Protein AF-A0A7W5EQT0-F1 (afdb_monomer_lite)

pLDDT: mean 93.1, std 6.45, range [35.03, 98.69]

Organism: NCBI:txid795312

InterPro domains:
  IPR009677 Protein of unknown function DUF1266 [PF06889] (198-354)
  IPR009677 Protein of unknown function DUF1266 [PF06889] (623-795)

Sequence (819 aa):
MVDPLNAWWAQQLVLCDWAFAPDPLTLEPEVAVARLGSLGVVDRGELGWRLLEALGIGDPDPARLLSALEVTALAGAAGWLSEARARDWAQRLAEEISAHHPELDDWLAALCRARSDEGWVRGDDGFSEACEALATLEHEGEGVTWDLLREWLVVNRRSLVLWPEAPEERVWRLRAAFSPVLELPADALDWQGLATWLAEDWQVTGRDELIRVLLWLAAQGDRQAWDLDATRLLAAGDPERQAWLEGLALQEVAAGRVLLGFVERGEPLEWAAWDWLRLIDLAWAGACLGWLDESEARDFAGHGTDLVMRRYSDWSALARAYQRGRSLFEARDLLGELAADWALLLQSPVSPWKPPLQGLVDEATLEASRSAMRAWRRDPRHWVLALAAVREPELAGRQGIDPSLPPARREDARGYLAETLDLHVDEGVEALSRYWLPAQAHHLNQLAADAAHGALPPAQTCFGHAAPADLAGRDALGRASRHAATIHMAEKYAFHLQMAMDSGLFDGERLAALAASLHGSLCRFYPDARRLLSAWAHWEALLPEPDQPSLVAEIRWHLDDPGSLFHWLDWRPRAWQEPGPRPSLSHFTAMALVGPLNSAAWSLPQPESERECVSIHEWVDGHYGLHGPADLGEFLDYLLEVGDRQEYQINYAPYTLNRARLQSEIATLESGECGEEERNHLLRLQRVRDDEDGCNDLNLAAWDLAQAVDLAIAGRQLGWLGEAEFLERLERAHGLAARHYGGWEEYARGLYAGFSFFMGETAEREAFLAGFRQALVSWLAAAPPLAGPWASLDFPGARPRHWAPMHVDTLPGDGRQLH

Foldseek 3Di:
DQDLLQQVLLLLCVLVVDDRDSGLLQDALVVLQVVCVVVVNNFVQSLQVLLLVQLFDDQHQLVSLSVNSSNLSSCSNNVVAPPQLSSLSSLVSLVNLCVNAVALLSSLVSNVVSVVVVVDDPPPPCSNVSSVVSVVCQVVVHTNHSVNSVVVSVVPDDDGCNADDPQLRLLQLLLVLPGGHRDDDAALRHDPPLQVCCCPVVVDNALVLLVLLLLCLLAQNPLNVLLLVLVVLLPDDPVVLVVVLVPDDPVQNLLSVLSNVCSVVVHPSAQSLQSLSVSLNSLSSCSRVVRDPPLRSSLSSLSSLVQCLVPDQWPLRSLQSNQSNVCSVVSHRCNVCSCVSCRSQVPRPPHSRPDTSHPSHDPVSNVSSLVVLQVLQAQLLNVLLQLLCLVVVVSSSCGRDHDDDDPVQLVVLVCCCCPVVVHDLQFALQVLQQLQQLLLQQLLLQLLQCLLVVNFFDQQAPLGGFDPVLLVLSSLSVVLLQARSNLVSLSVSSNNLVSVCSNPSHDPVSSSVQSLQSLQVCLQFAVALLRSLVNVLSVLVSDPDPPDDGSNSSSVCLNPRPSHCRRSHDSDHDPHDHSHDFDFLLLQLLLQLLPPVDARSSGQFAAADPVVLVVLQCVCCVPPVDNALVSLVVLLCCLLPQNCLVVCVPPPLVCLVPVPVLVVLLVVLVVDDDDQVSVLVSVLSVCSNVCPLVLNPARLSSQSSSVSSVSLSSCNHNVSDDPVRSVVSSVSSLVVQLVRDQALSSSLSSNLSNCLNNDGDDPCSVVVSSVRSNLSSCQSRCRNVSSGRRSSGTRRPYDDSTRDRPTDSHRHHDPPDDD

Structure (mmCIF, N/CA/C/O backbone):
data_AF-A0A7W5EQT0-F1
#
_entry.id   AF-A0A7W5EQT0-F1
#
loop_
_atom_site.group_PDB
_atom_site.id
_atom_site.type_symbol
_atom_site.label_atom_id
_atom_site.label_alt_id
_atom_site.label_comp_id
_atom_site.label_asym_id
_atom_site.label_entity_id
_atom_site.label_seq_id
_atom_site.pdbx_PDB_ins_code
_atom_site.Cartn_x
_atom_site.Cartn_y
_atom_site.Cartn_z
_atom_site.occupancy
_atom_site.B_iso_or_equiv
_atom_site.auth_seq_id
_atom_site.auth_comp_id
_atom_site.auth_asym_id
_atom_site.auth_atom_id
_atom_site.pdbx_PDB_model_num
ATOM 1 N N . MET A 1 1 ? -30.406 -25.255 51.290 1.00 53.44 1 MET A N 1
ATOM 2 C CA . MET A 1 1 ? -29.716 -24.227 52.094 1.00 53.44 1 MET A CA 1
ATOM 3 C C . MET A 1 1 ? -29.721 -22.992 51.222 1.00 53.44 1 MET A C 1
ATOM 5 O O . MET A 1 1 ? -29.364 -23.135 50.061 1.00 53.44 1 MET A O 1
ATOM 9 N N . VAL A 1 2 ? -30.270 -21.879 51.702 1.00 73.31 2 VAL A N 1
ATOM 10 C CA . VAL A 1 2 ? -30.367 -20.646 50.910 1.00 73.31 2 VAL A CA 1
ATOM 11 C C . VAL A 1 2 ? -28.954 -20.093 50.730 1.00 73.31 2 VAL A C 1
ATOM 13 O O . VAL A 1 2 ? -28.186 -20.089 51.689 1.00 73.31 2 VAL A O 1
ATOM 16 N N . ASP A 1 3 ? -28.596 -19.715 49.508 1.00 88.81 3 ASP A N 1
ATOM 17 C CA . ASP A 1 3 ? -27.308 -19.096 49.206 1.00 88.81 3 ASP A CA 1
ATOM 18 C C . ASP A 1 3 ? -27.280 -17.666 49.777 1.00 88.81 3 ASP A C 1
ATOM 20 O O . ASP A 1 3 ? -28.119 -16.856 49.367 1.00 88.81 3 ASP A O 1
ATOM 24 N N . PRO A 1 4 ? -26.370 -17.346 50.721 1.00 92.62 4 PRO A N 1
ATOM 25 C CA . PRO A 1 4 ? -26.352 -16.042 51.377 1.00 92.62 4 PRO A CA 1
ATOM 26 C C . PRO A 1 4 ? -26.212 -14.859 50.417 1.00 92.62 4 PRO A C 1
ATOM 28 O O . PRO A 1 4 ? -26.856 -13.840 50.646 1.00 92.62 4 PRO A O 1
ATOM 31 N N . LEU A 1 5 ? -25.444 -14.989 49.327 1.00 94.62 5 LEU A N 1
ATOM 32 C CA . LEU A 1 5 ? -25.295 -13.899 48.359 1.00 94.62 5 LEU A CA 1
ATOM 33 C C . LEU A 1 5 ? -26.607 -13.636 47.617 1.00 94.62 5 LEU A C 1
ATOM 35 O O . LEU A 1 5 ? -27.043 -12.492 47.541 1.00 94.62 5 LEU A O 1
ATOM 39 N N . ASN A 1 6 ? -27.250 -14.687 47.099 1.00 94.56 6 ASN A N 1
ATOM 40 C CA . ASN A 1 6 ? -28.495 -14.542 46.341 1.00 94.56 6 ASN A CA 1
ATOM 41 C C . ASN A 1 6 ? -29.627 -14.000 47.215 1.00 94.56 6 ASN A C 1
ATOM 43 O O . ASN A 1 6 ? -30.369 -13.131 46.771 1.00 94.56 6 ASN A O 1
ATOM 47 N N . ALA A 1 7 ? -29.744 -14.478 48.456 1.00 93.00 7 ALA A N 1
ATOM 48 C CA . ALA A 1 7 ? -30.777 -13.991 49.360 1.00 93.00 7 ALA A CA 1
ATOM 49 C C . ALA A 1 7 ? -30.525 -12.555 49.829 1.00 93.00 7 ALA A C 1
ATOM 51 O O . ALA A 1 7 ? -31.477 -11.778 49.859 1.00 93.00 7 ALA A O 1
ATOM 52 N N . TRP A 1 8 ? -29.274 -12.174 50.120 1.00 95.12 8 TRP A N 1
ATOM 53 C CA . TRP A 1 8 ? -28.944 -10.773 50.397 1.00 95.12 8 TRP A CA 1
ATOM 54 C C . TRP A 1 8 ? -29.242 -9.881 49.190 1.00 95.12 8 TRP A C 1
ATOM 56 O O . TRP A 1 8 ? -29.884 -8.843 49.331 1.00 95.12 8 TRP A O 1
ATOM 66 N N . TRP A 1 9 ? -28.835 -10.302 47.991 1.00 96.12 9 TRP A N 1
ATOM 67 C CA . TRP A 1 9 ? -29.082 -9.556 46.761 1.00 96.12 9 TRP A CA 1
ATOM 68 C C . TRP A 1 9 ? -30.584 -9.377 46.517 1.00 96.12 9 TRP A C 1
ATOM 70 O O . TRP A 1 9 ? -31.038 -8.257 46.299 1.00 96.12 9 TRP A O 1
ATOM 80 N N . ALA A 1 10 ? -31.373 -10.442 46.669 1.00 93.69 10 ALA A N 1
ATOM 81 C CA . ALA A 1 10 ? -32.828 -10.381 46.592 1.00 93.69 10 ALA A CA 1
ATOM 82 C C . ALA A 1 10 ? -33.458 -9.451 47.643 1.00 93.69 10 ALA A C 1
ATOM 84 O O . ALA A 1 10 ? -34.426 -8.760 47.330 1.00 93.69 10 ALA A O 1
ATOM 85 N N . GLN A 1 11 ? -32.920 -9.399 48.869 1.00 93.94 11 GLN A N 1
ATOM 86 C CA . GLN A 1 11 ? -33.348 -8.421 49.877 1.00 93.94 11 GLN A CA 1
ATOM 87 C C . GLN A 1 11 ? -33.075 -6.987 49.402 1.00 93.94 11 GLN A C 1
ATOM 89 O O . GLN A 1 11 ? -33.948 -6.136 49.544 1.00 93.94 11 GLN A O 1
ATOM 94 N N . GLN A 1 12 ? -31.917 -6.720 48.785 1.00 95.06 12 GLN A N 1
ATOM 95 C CA . GLN A 1 12 ? -31.606 -5.385 48.261 1.00 95.06 12 GLN A CA 1
ATOM 96 C C . GLN A 1 12 ? -32.526 -4.981 47.101 1.00 95.06 12 GLN A C 1
ATOM 98 O O . GLN A 1 12 ? -32.925 -3.824 47.029 1.00 95.06 12 GLN A O 1
ATOM 103 N N . LEU A 1 13 ? -32.920 -5.915 46.227 1.00 94.88 13 LEU A N 1
ATOM 104 C CA . LEU A 1 13 ? -33.809 -5.623 45.092 1.00 94.88 13 LEU A CA 1
ATOM 105 C C . LEU A 1 13 ? -35.205 -5.134 45.517 1.00 94.88 13 LEU A C 1
ATOM 107 O O . LEU A 1 13 ? -35.860 -4.435 44.747 1.00 94.88 13 LEU A O 1
ATOM 111 N N . VAL A 1 14 ? -35.649 -5.412 46.749 1.00 93.25 14 VAL A N 1
ATOM 112 C CA . VAL A 1 14 ? -36.903 -4.851 47.294 1.00 93.25 14 VAL A CA 1
ATOM 113 C C . VAL A 1 14 ? -36.871 -3.315 47.307 1.00 93.25 14 VAL A C 1
ATOM 115 O O . VAL A 1 14 ? -37.897 -2.674 47.095 1.00 93.25 14 VAL A O 1
ATOM 118 N N . LEU A 1 15 ? -35.687 -2.710 47.465 1.00 92.56 15 LEU A N 1
ATOM 119 C CA . LEU A 1 15 ? -35.484 -1.257 47.383 1.00 92.56 15 LEU A CA 1
ATOM 120 C C . LEU A 1 15 ? -35.702 -0.695 45.965 1.00 92.56 15 LEU A C 1
ATOM 122 O O . LEU A 1 15 ? -35.848 0.515 45.799 1.00 92.56 15 LEU A O 1
ATOM 126 N N . CYS A 1 16 ? -35.746 -1.561 44.952 1.00 91.50 16 CYS A N 1
ATOM 127 C CA . CYS A 1 16 ? -36.022 -1.232 43.554 1.00 91.50 16 CYS A CA 1
ATOM 128 C C . CYS A 1 16 ? -37.468 -1.554 43.132 1.00 91.50 16 CYS A C 1
ATOM 130 O O . CYS A 1 16 ? -37.741 -1.645 41.935 1.00 91.50 16 CYS A O 1
ATOM 132 N N . ASP A 1 17 ? -38.384 -1.731 44.093 1.00 89.50 17 ASP A N 1
ATOM 133 C CA . ASP A 1 17 ? -39.791 -2.117 43.869 1.00 89.50 17 ASP A CA 1
ATOM 134 C C . ASP A 1 17 ? -39.966 -3.561 43.351 1.00 89.50 17 ASP A C 1
ATOM 136 O O . ASP A 1 17 ? -40.898 -3.888 42.615 1.00 89.50 17 ASP A O 1
ATOM 140 N N . TRP A 1 18 ? -39.053 -4.465 43.731 1.00 90.88 18 TRP A N 1
ATOM 141 C CA . TRP A 1 18 ? -39.191 -5.892 43.432 1.00 90.88 18 TRP A CA 1
ATOM 142 C C . TRP A 1 18 ? -39.943 -6.627 44.538 1.00 90.88 18 TRP A C 1
ATOM 144 O O . TRP A 1 18 ? -39.716 -6.421 45.731 1.00 90.88 18 TRP A O 1
ATOM 154 N N . ALA A 1 19 ? -40.780 -7.586 44.141 1.00 87.12 19 ALA A N 1
ATOM 155 C CA . ALA A 1 19 ? -41.290 -8.580 45.074 1.00 87.12 19 ALA A CA 1
ATOM 156 C C . ALA A 1 19 ? -40.147 -9.501 45.530 1.00 87.12 19 ALA A C 1
ATOM 158 O O . ALA A 1 19 ? -39.376 -9.998 44.709 1.00 87.12 19 ALA A O 1
ATOM 159 N N . PHE A 1 20 ? -40.061 -9.767 46.835 1.00 85.62 20 PHE A N 1
ATOM 160 C CA . PHE A 1 20 ? -39.016 -10.633 47.371 1.00 85.62 20 PHE A CA 1
ATOM 161 C C . PHE A 1 20 ? -39.138 -12.070 46.831 1.00 85.62 20 PHE A C 1
ATOM 163 O O . PHE A 1 20 ? -40.131 -12.759 47.082 1.00 85.62 20 PHE A O 1
ATOM 170 N N . ALA A 1 21 ? -38.093 -12.535 46.143 1.00 84.94 21 ALA A N 1
ATOM 171 C CA . ALA A 1 21 ? -37.923 -13.908 45.678 1.00 84.94 21 ALA A CA 1
ATOM 172 C C . ALA A 1 21 ? -36.506 -14.395 46.043 1.00 84.94 21 ALA A C 1
ATOM 174 O O . ALA A 1 21 ? -35.555 -13.663 45.798 1.00 84.94 21 ALA A O 1
ATOM 175 N N . PRO A 1 22 ? -36.312 -15.610 46.600 1.00 81.94 22 PRO A N 1
ATOM 176 C CA . PRO A 1 22 ? -34.999 -16.054 47.097 1.00 81.94 22 PRO A CA 1
ATOM 177 C C . PRO A 1 22 ? -33.889 -16.133 46.042 1.00 81.94 22 PRO A C 1
ATOM 179 O O . PRO A 1 22 ? -32.713 -16.187 46.395 1.00 81.94 22 PRO A O 1
ATOM 182 N N . ASP A 1 23 ? -34.267 -16.209 44.768 1.00 88.94 23 ASP A N 1
ATOM 183 C CA . ASP A 1 23 ? -33.351 -16.196 43.640 1.00 88.94 23 ASP A CA 1
ATOM 184 C C . ASP A 1 23 ? -33.597 -14.920 42.807 1.00 88.94 23 ASP A C 1
ATOM 186 O O . ASP A 1 23 ? -34.677 -14.777 42.218 1.00 88.94 23 ASP A O 1
ATOM 190 N N . PRO A 1 24 ? -32.623 -13.990 42.768 1.00 90.00 24 PRO A N 1
ATOM 191 C CA . PRO A 1 24 ? -32.762 -12.683 42.124 1.00 90.00 24 PRO A CA 1
ATOM 192 C C . PRO A 1 24 ? -32.884 -12.760 40.595 1.00 90.00 24 PRO A C 1
ATOM 194 O O . PRO A 1 24 ? -33.233 -11.764 39.968 1.00 90.00 24 PRO A O 1
ATOM 197 N N . LEU A 1 25 ? -32.637 -13.926 39.987 1.00 94.12 25 LEU A N 1
ATOM 198 C CA . LEU A 1 25 ? -32.688 -14.121 38.533 1.00 94.12 25 LEU A CA 1
ATOM 199 C C . LEU A 1 25 ? -34.013 -14.728 38.037 1.00 94.12 25 LEU A C 1
ATOM 201 O O . LEU A 1 25 ? -34.134 -15.066 36.865 1.00 94.12 25 LEU A O 1
ATOM 205 N N . THR A 1 26 ? -35.011 -14.884 38.911 1.00 90.75 26 THR A N 1
ATOM 206 C CA . THR A 1 26 ? -36.262 -15.614 38.607 1.00 90.75 26 THR A CA 1
ATOM 207 C C . THR A 1 26 ? -37.326 -14.812 37.858 1.00 90.75 26 THR A C 1
ATOM 209 O O . THR A 1 26 ? -38.415 -15.331 37.606 1.00 90.75 26 THR A O 1
ATOM 212 N N . LEU A 1 27 ? -37.046 -13.555 37.507 1.00 91.94 27 LEU A N 1
ATOM 213 C CA . LEU A 1 27 ? -37.977 -12.728 36.745 1.00 91.94 27 LEU A CA 1
ATOM 214 C C . LEU A 1 27 ? -38.149 -13.282 35.320 1.00 91.94 27 LEU A C 1
ATOM 216 O O . LEU A 1 27 ? -37.194 -13.752 34.710 1.00 91.94 27 LEU A O 1
ATOM 220 N N . GLU A 1 28 ? -39.361 -13.199 34.770 1.00 93.56 28 GLU A N 1
ATOM 221 C CA . GLU A 1 28 ? -39.606 -13.619 33.386 1.00 93.56 28 GLU A CA 1
ATOM 222 C C . GLU A 1 28 ? -38.757 -12.783 32.402 1.00 93.56 28 GLU A C 1
ATOM 224 O O . GLU A 1 28 ? -38.768 -11.548 32.505 1.00 93.56 28 GLU A O 1
ATOM 229 N N . PRO A 1 29 ? -38.066 -13.403 31.421 1.00 94.12 29 PRO A N 1
ATOM 230 C CA . PRO A 1 29 ? -37.114 -12.705 30.554 1.00 94.12 29 PRO A CA 1
ATOM 231 C C . PRO A 1 29 ? -37.691 -11.479 29.832 1.00 94.12 29 PRO A C 1
ATOM 233 O O . PRO A 1 29 ? -37.045 -10.437 29.763 1.00 94.12 29 PRO A O 1
ATOM 236 N N . GLU A 1 30 ? -38.929 -11.559 29.334 1.00 93.75 30 GLU A N 1
ATOM 237 C CA . GLU A 1 30 ? -39.588 -10.441 28.638 1.00 93.75 30 GLU A CA 1
ATOM 238 C C . GLU A 1 30 ? -39.832 -9.239 29.563 1.00 93.75 30 GLU A C 1
ATOM 240 O O . GLU A 1 30 ? -39.672 -8.085 29.157 1.00 93.75 30 GLU A O 1
ATOM 245 N N . VAL A 1 31 ? -40.186 -9.504 30.825 1.00 94.81 31 VAL A N 1
ATOM 246 C CA . VAL A 1 31 ? -40.387 -8.464 31.844 1.00 94.81 31 VAL A CA 1
ATOM 247 C C . VAL A 1 31 ? -39.046 -7.831 32.203 1.00 94.81 31 VAL A C 1
ATOM 249 O O . VAL A 1 31 ? -38.959 -6.607 32.321 1.00 94.81 31 VAL A O 1
ATOM 252 N N . ALA A 1 32 ? -37.995 -8.646 32.315 1.00 95.25 32 ALA A N 1
ATOM 253 C CA . ALA A 1 32 ? -36.648 -8.172 32.594 1.00 95.25 32 ALA A CA 1
ATOM 254 C C . ALA A 1 32 ? -36.123 -7.239 31.486 1.00 95.25 32 ALA A C 1
ATOM 256 O O . ALA A 1 32 ? -35.648 -6.142 31.780 1.00 95.25 32 ALA A O 1
ATOM 257 N N . VAL A 1 33 ? -36.293 -7.619 30.214 1.00 94.81 33 VAL A N 1
ATOM 258 C CA . VAL A 1 33 ? -35.913 -6.792 29.051 1.00 94.81 33 VAL A CA 1
ATOM 259 C C . VAL A 1 33 ? -36.690 -5.474 29.018 1.00 94.81 33 VAL A C 1
ATOM 261 O O . VAL A 1 33 ? -36.098 -4.412 28.827 1.00 94.81 33 VAL A O 1
ATOM 264 N N . ALA A 1 34 ? -38.007 -5.507 29.244 1.00 94.69 34 ALA A N 1
ATOM 265 C CA . ALA A 1 34 ? -38.816 -4.288 29.277 1.00 94.69 34 ALA A CA 1
ATOM 266 C C . ALA A 1 34 ? -38.370 -3.331 30.397 1.00 94.69 34 ALA A C 1
ATOM 268 O O . ALA A 1 34 ? -38.314 -2.113 30.194 1.00 94.69 34 ALA A O 1
ATOM 269 N N . ARG A 1 35 ? -38.015 -3.876 31.569 1.00 95.88 35 ARG A N 1
ATOM 270 C CA . ARG A 1 35 ? -37.505 -3.089 32.695 1.00 95.88 35 ARG A CA 1
ATOM 271 C C . ARG A 1 35 ? -36.127 -2.496 32.396 1.00 95.88 35 ARG A C 1
ATOM 273 O O . ARG A 1 35 ? -35.957 -1.304 32.638 1.00 95.88 35 ARG A O 1
ATOM 280 N N . LEU A 1 36 ? -35.199 -3.255 31.805 1.00 96.12 36 LEU A N 1
ATOM 281 C CA . LEU A 1 36 ? -33.896 -2.738 31.348 1.00 96.12 36 LEU A CA 1
ATOM 282 C C . LEU A 1 36 ? -34.066 -1.544 30.403 1.00 96.12 36 LEU A C 1
ATOM 284 O O . LEU A 1 36 ? -33.493 -0.482 30.647 1.00 96.12 36 LEU A O 1
ATOM 288 N N . GLY A 1 37 ? -34.951 -1.665 29.408 1.00 93.88 37 GLY A N 1
ATOM 289 C CA . GLY A 1 37 ? -35.260 -0.569 28.488 1.00 93.88 37 GLY A CA 1
ATOM 290 C C . GLY A 1 37 ? -35.818 0.673 29.193 1.00 93.88 37 GLY A C 1
ATOM 291 O O . GLY A 1 37 ? -35.440 1.793 28.856 1.00 93.88 37 GLY A O 1
ATOM 292 N N . SER A 1 38 ? -36.660 0.503 30.221 1.00 94.31 38 SER A N 1
ATOM 293 C CA . SER A 1 38 ? -37.169 1.631 31.023 1.00 94.31 38 SER A CA 1
ATOM 294 C C . SER A 1 38 ? -36.091 2.334 31.859 1.00 94.31 38 SER A C 1
ATOM 296 O O . SER A 1 38 ? -36.228 3.519 32.152 1.00 94.31 38 SER A O 1
ATOM 298 N N . LEU A 1 39 ? -35.009 1.622 32.195 1.00 93.81 39 LEU A N 1
ATOM 299 C CA . LEU A 1 39 ? -33.824 2.155 32.875 1.00 93.81 39 LEU A CA 1
ATOM 300 C C . LEU A 1 39 ? -32.795 2.743 31.889 1.00 93.81 39 LEU A C 1
ATOM 302 O O . LEU A 1 39 ? -31.730 3.203 32.303 1.00 93.81 39 LEU A O 1
ATOM 306 N N . GLY A 1 40 ? -33.107 2.746 30.588 1.00 93.44 40 GLY A N 1
ATOM 307 C CA . GLY A 1 40 ? -32.223 3.229 29.529 1.00 93.44 40 GLY A CA 1
ATOM 308 C C . GLY A 1 40 ? -31.103 2.258 29.154 1.00 93.44 40 GLY A C 1
ATOM 309 O O . GLY A 1 40 ? -30.188 2.662 28.448 1.00 93.44 40 GLY A O 1
ATOM 310 N N . VAL A 1 41 ? -31.162 0.999 29.604 1.00 96.31 41 VAL A N 1
ATOM 311 C CA . VAL A 1 41 ? -30.204 -0.049 29.230 1.00 96.31 41 VAL A CA 1
ATOM 312 C C . VAL A 1 41 ? -30.774 -0.822 28.047 1.00 96.31 41 VAL A C 1
ATOM 314 O O . VAL A 1 41 ? -31.657 -1.665 28.202 1.00 96.31 41 VAL A O 1
ATOM 317 N N . VAL A 1 42 ? -30.310 -0.475 26.850 1.00 94.06 42 VAL A N 1
ATOM 318 C CA . VAL A 1 42 ? -30.915 -0.928 25.588 1.00 94.06 42 VAL A CA 1
ATOM 319 C C . VAL A 1 42 ? -30.261 -2.177 24.993 1.00 94.06 42 VAL A C 1
ATOM 321 O O . VAL A 1 42 ? -30.921 -2.922 24.271 1.00 94.06 42 VAL A O 1
ATOM 324 N N . ASP A 1 43 ? -29.001 -2.440 25.337 1.00 95.50 43 ASP A N 1
ATOM 325 C CA . ASP A 1 43 ? -28.230 -3.611 24.917 1.00 95.50 43 ASP A CA 1
ATOM 326 C C . ASP A 1 43 ? -27.157 -3.982 25.961 1.00 95.50 43 ASP A C 1
ATOM 328 O O . ASP A 1 43 ? -26.978 -3.301 26.981 1.00 95.50 43 ASP A O 1
ATOM 332 N N . ARG A 1 44 ? -26.448 -5.098 25.739 1.00 95.88 44 ARG A N 1
ATOM 333 C CA . ARG A 1 44 ? -25.356 -5.548 26.623 1.00 95.88 44 ARG A CA 1
ATOM 334 C C . ARG A 1 44 ? -24.168 -4.586 26.617 1.00 95.88 44 ARG A C 1
ATOM 336 O O . ARG A 1 44 ? -23.425 -4.546 27.597 1.00 95.88 44 ARG A O 1
ATOM 343 N N . GLY A 1 45 ? -23.987 -3.817 25.547 1.00 94.75 45 GLY A N 1
ATOM 344 C CA . GLY A 1 45 ? -22.918 -2.839 25.455 1.00 94.75 45 GLY A CA 1
ATOM 345 C C . GLY A 1 45 ? -23.100 -1.677 26.433 1.00 94.75 45 GLY A C 1
ATOM 346 O O . GLY A 1 45 ? -22.169 -1.340 27.171 1.00 94.75 45 GLY A O 1
ATOM 347 N N . GLU A 1 46 ? -24.309 -1.117 26.490 1.00 95.88 46 GLU A N 1
ATOM 348 C CA . GLU A 1 46 ? -24.717 -0.107 27.475 1.00 95.88 46 GLU A CA 1
ATOM 349 C C . GLU A 1 46 ? -24.683 -0.678 28.899 1.00 95.88 46 GLU A C 1
ATOM 351 O O . GLU A 1 46 ? -24.180 -0.033 29.820 1.00 95.88 46 GLU A O 1
ATOM 356 N N . LEU A 1 47 ? -25.140 -1.923 29.091 1.00 96.94 47 LEU A N 1
ATOM 357 C CA . LEU A 1 47 ? -25.037 -2.608 30.384 1.00 96.94 47 LEU A CA 1
ATOM 358 C C . LEU A 1 47 ? -23.581 -2.660 30.876 1.00 96.94 47 LEU A C 1
ATOM 360 O O . LEU A 1 47 ? -23.321 -2.409 32.053 1.00 96.94 47 LEU A O 1
ATOM 364 N N . GLY A 1 48 ? -22.630 -2.951 29.985 1.00 95.44 48 GLY A N 1
ATOM 365 C CA . GLY A 1 48 ? -21.205 -2.999 30.311 1.00 95.44 48 GLY A CA 1
ATOM 366 C C . GLY A 1 48 ? -20.680 -1.671 30.854 1.00 95.44 48 GLY A C 1
ATOM 367 O O . GLY A 1 48 ? -19.957 -1.661 31.854 1.00 95.44 48 GLY A O 1
ATOM 368 N N . TRP A 1 49 ? -21.089 -0.554 30.247 1.00 95.12 49 TRP A N 1
ATOM 369 C CA . TRP A 1 49 ? -20.754 0.783 30.736 1.00 95.12 49 TRP A CA 1
ATOM 370 C C . TRP A 1 49 ? -21.385 1.077 32.094 1.00 95.12 49 TRP A C 1
ATOM 372 O O . TRP A 1 49 ? -20.667 1.479 33.008 1.00 95.12 49 TRP A O 1
ATOM 382 N N . ARG A 1 50 ? -22.678 0.783 32.283 1.00 95.31 50 ARG A N 1
ATOM 383 C CA . ARG A 1 50 ? -23.364 0.995 33.573 1.00 95.31 50 ARG A CA 1
ATOM 384 C C . ARG A 1 50 ? -22.699 0.253 34.727 1.00 95.31 50 ARG A C 1
ATOM 386 O O . ARG A 1 50 ? -22.533 0.815 35.810 1.00 95.31 50 ARG A O 1
ATOM 393 N N . LEU A 1 51 ? -22.285 -0.992 34.497 1.00 95.56 51 LEU A N 1
ATOM 394 C CA . LEU A 1 51 ? -21.589 -1.797 35.501 1.00 95.56 51 LEU A CA 1
ATOM 395 C C . LEU A 1 51 ? -20.192 -1.245 35.820 1.00 95.56 51 LEU A C 1
ATOM 397 O O . LEU A 1 51 ? -19.788 -1.217 36.984 1.00 95.56 51 LEU A O 1
ATOM 401 N N . LEU A 1 52 ? -19.464 -0.771 34.805 1.00 94.31 52 LEU A N 1
ATOM 402 C CA . LEU A 1 52 ? -18.150 -0.154 34.988 1.00 94.31 52 LEU A CA 1
ATOM 403 C C . LEU A 1 52 ? -18.241 1.190 35.730 1.00 94.31 52 LEU A C 1
ATOM 405 O O . LEU A 1 52 ? -17.426 1.458 36.611 1.00 94.31 52 LEU A O 1
ATOM 409 N N . GLU A 1 53 ? -19.232 2.018 35.402 1.00 93.56 53 GLU A N 1
ATOM 410 C CA . GLU A 1 53 ? -19.484 3.315 36.040 1.00 93.56 53 GLU A CA 1
ATOM 411 C C . GLU A 1 53 ? -19.873 3.185 37.513 1.00 93.56 53 GLU A C 1
ATOM 413 O O . GLU A 1 53 ? -19.449 4.002 38.333 1.00 93.56 53 GLU A O 1
ATOM 418 N N . ALA A 1 54 ? -20.660 2.162 37.862 1.00 93.12 54 ALA A N 1
ATOM 419 C CA . ALA A 1 54 ? -21.067 1.905 39.242 1.00 93.12 54 ALA A CA 1
ATOM 420 C C . ALA A 1 54 ? -19.883 1.547 40.153 1.00 93.12 54 ALA A C 1
ATOM 422 O O . ALA A 1 54 ? -19.892 1.869 41.338 1.00 93.12 54 ALA A O 1
ATOM 423 N N . LEU A 1 55 ? -18.847 0.925 39.587 1.00 90.44 55 LEU A N 1
ATOM 424 C CA . LEU A 1 55 ? -17.587 0.577 40.250 1.00 90.44 55 LEU A CA 1
ATOM 425 C C . LEU A 1 55 ? -16.432 1.474 39.764 1.00 90.44 55 LEU A C 1
ATOM 427 O O . LEU A 1 55 ? -15.298 1.011 39.599 1.00 90.44 55 LEU A O 1
ATOM 431 N N . GLY A 1 56 ? -16.756 2.735 39.455 1.00 81.38 56 GLY A N 1
ATOM 432 C CA . GLY A 1 56 ? -15.898 3.699 38.770 1.00 81.38 56 GLY A CA 1
ATOM 433 C C . GLY A 1 56 ? -14.697 4.202 39.582 1.00 81.38 56 GLY A C 1
ATOM 434 O O . GLY A 1 56 ? -13.982 3.443 40.232 1.00 81.38 56 GLY A O 1
ATOM 435 N N . ILE A 1 57 ? -14.408 5.502 39.472 1.00 79.25 57 ILE A N 1
ATOM 436 C CA . ILE A 1 57 ? -13.207 6.123 40.054 1.00 79.25 57 ILE A CA 1
ATOM 437 C C . ILE A 1 57 ? -13.626 7.116 41.125 1.00 79.25 57 ILE A C 1
ATOM 439 O O . ILE A 1 57 ? -14.316 8.089 40.827 1.00 79.25 57 ILE A O 1
ATOM 443 N N . GLY A 1 58 ? -13.149 6.899 42.347 1.00 82.06 58 GLY A N 1
ATOM 444 C CA . GLY A 1 58 ? -13.458 7.742 43.498 1.00 82.06 58 GLY A CA 1
ATOM 445 C C . GLY A 1 58 ? -14.416 7.062 44.467 1.00 82.06 58 GLY A C 1
ATOM 446 O O . GLY A 1 58 ? -14.485 5.835 44.509 1.00 82.06 58 GLY A O 1
ATOM 447 N N . ASP A 1 59 ? -15.110 7.874 45.264 1.00 83.06 59 ASP A N 1
ATOM 448 C CA . ASP A 1 59 ? -16.047 7.371 46.265 1.00 83.06 59 ASP A CA 1
ATOM 449 C C . ASP A 1 59 ? -17.287 6.781 45.574 1.00 83.06 59 ASP A C 1
ATOM 451 O O . ASP A 1 59 ? -17.858 7.427 44.687 1.00 83.06 59 ASP A O 1
ATOM 455 N N . PRO A 1 60 ? -17.714 5.565 45.951 1.00 86.25 60 PRO A N 1
ATOM 456 C CA . PRO A 1 60 ? -18.851 4.926 45.316 1.00 86.25 60 PRO A CA 1
ATOM 457 C C . PRO A 1 60 ? -20.152 5.670 45.623 1.00 86.25 60 PRO A C 1
ATOM 459 O O . PRO A 1 60 ? -20.441 6.004 46.772 1.00 86.25 60 PRO A O 1
ATOM 462 N N . ASP A 1 61 ? -20.962 5.878 44.588 1.00 91.19 61 ASP A N 1
ATOM 463 C CA . ASP A 1 61 ? -22.308 6.430 44.709 1.00 91.19 61 ASP A CA 1
ATOM 464 C C . ASP A 1 61 ? -23.298 5.309 45.087 1.00 91.19 61 ASP A C 1
ATOM 466 O O . ASP A 1 61 ? -23.501 4.379 44.293 1.00 91.19 61 ASP A O 1
ATOM 470 N N . PRO A 1 62 ? -23.945 5.379 46.269 1.00 93.56 62 PRO A N 1
ATOM 471 C CA . PRO A 1 62 ? -24.910 4.377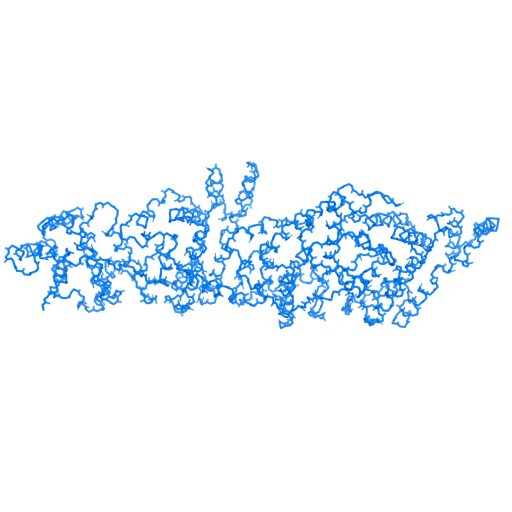 46.705 1.00 93.56 62 PRO A CA 1
ATOM 472 C C . PRO A 1 62 ? -26.047 4.139 45.706 1.00 93.56 62 PRO A C 1
ATOM 474 O O . PRO A 1 62 ? -26.438 2.990 45.491 1.00 93.56 62 PRO A O 1
ATOM 477 N N . ALA A 1 63 ? -26.567 5.189 45.061 1.00 92.38 63 ALA A N 1
ATOM 478 C CA . ALA A 1 63 ? -27.671 5.048 44.112 1.00 92.38 63 ALA A CA 1
ATOM 479 C C . ALA A 1 63 ? -27.237 4.256 42.870 1.00 92.38 63 ALA A C 1
ATOM 481 O O . ALA A 1 63 ? -27.959 3.364 42.414 1.00 92.38 63 ALA A O 1
ATOM 482 N N . ARG A 1 64 ? -26.021 4.507 42.368 1.00 93.00 64 ARG A N 1
ATOM 483 C CA . ARG A 1 64 ? -25.443 3.751 41.244 1.00 93.00 64 ARG A CA 1
ATOM 484 C C . ARG A 1 64 ? -25.149 2.304 41.607 1.00 93.00 64 ARG A C 1
ATOM 486 O O . ARG A 1 64 ? -25.408 1.428 40.790 1.00 93.00 64 ARG A O 1
ATOM 493 N N . LEU A 1 65 ? -24.649 2.036 42.813 1.00 95.50 65 LEU A N 1
ATOM 494 C CA . LEU A 1 65 ? -24.401 0.670 43.282 1.00 95.50 65 LEU A CA 1
ATOM 495 C C . LEU A 1 65 ? -25.698 -0.143 43.408 1.00 95.50 65 LEU A C 1
ATOM 497 O O . LEU A 1 65 ? -25.735 -1.299 42.984 1.00 95.50 65 LEU A O 1
ATOM 501 N N . LEU A 1 66 ? -26.775 0.453 43.934 1.00 96.12 66 LEU A N 1
ATOM 502 C CA . LEU A 1 66 ? -28.087 -0.200 43.985 1.00 96.12 66 LEU A CA 1
ATOM 503 C C . LEU A 1 66 ? -28.657 -0.430 42.577 1.00 96.12 66 LEU A C 1
ATOM 505 O O . LEU A 1 66 ? -29.118 -1.527 42.272 1.00 96.12 66 LEU A O 1
ATOM 509 N N . SER A 1 67 ? -28.562 0.573 41.702 1.00 95.31 67 SER A N 1
ATOM 510 C CA . SER A 1 67 ? -28.963 0.448 40.295 1.00 95.31 67 SER A CA 1
ATOM 511 C C . SER A 1 67 ? -28.182 -0.661 39.579 1.00 95.31 67 SER A C 1
ATOM 513 O O . SER A 1 67 ? -28.772 -1.476 38.875 1.00 95.31 67 SER A O 1
ATOM 515 N N . ALA A 1 68 ? -26.874 -0.781 39.834 1.00 96.81 68 ALA A N 1
ATOM 516 C CA . ALA A 1 68 ? -26.029 -1.845 39.298 1.00 96.81 68 ALA A CA 1
ATOM 517 C C . ALA A 1 68 ? -26.470 -3.245 39.754 1.00 96.81 68 ALA A C 1
ATOM 519 O O . ALA A 1 68 ? -26.466 -4.179 38.949 1.00 96.81 68 ALA A O 1
ATOM 520 N N . LEU A 1 69 ? -26.893 -3.399 41.016 1.00 97.62 69 LEU A N 1
ATOM 521 C CA . LEU A 1 69 ? -27.479 -4.650 41.509 1.00 97.62 69 LEU A CA 1
ATOM 522 C C . LEU A 1 69 ? -28.784 -4.988 40.775 1.00 97.62 69 LEU A C 1
ATOM 524 O O . LEU A 1 69 ? -28.987 -6.153 40.433 1.00 97.62 69 LEU A O 1
ATOM 528 N N . GLU A 1 70 ? -29.643 -4.000 40.507 1.00 97.38 70 GLU A N 1
ATOM 529 C CA . GLU A 1 70 ? -30.888 -4.203 39.753 1.00 97.38 70 GLU A CA 1
ATOM 530 C C . GLU A 1 70 ? -30.609 -4.601 38.302 1.00 97.38 70 GLU A C 1
ATOM 532 O O . GLU A 1 70 ? -31.094 -5.639 37.848 1.00 97.38 70 GLU A O 1
ATOM 537 N N . VAL A 1 71 ? -29.785 -3.842 37.573 1.00 97.81 71 VAL A N 1
ATOM 538 C CA . VAL A 1 71 ? -29.511 -4.146 36.157 1.00 97.81 71 VAL A CA 1
ATOM 539 C C . VAL A 1 71 ? -28.752 -5.461 35.985 1.00 97.81 71 VAL A C 1
ATOM 541 O O . VAL A 1 71 ? -28.994 -6.160 35.007 1.00 97.81 71 VAL A O 1
ATOM 544 N N . THR A 1 72 ? -27.914 -5.866 36.948 1.00 98.06 72 THR A N 1
ATOM 545 C CA . THR A 1 72 ? -27.275 -7.196 36.939 1.00 98.06 72 THR A CA 1
ATOM 546 C C . THR A 1 72 ? -28.317 -8.313 37.076 1.00 98.06 72 THR A C 1
ATOM 548 O O . THR A 1 72 ? -28.209 -9.340 36.404 1.00 98.06 72 THR A O 1
ATOM 551 N N . ALA A 1 73 ? -29.344 -8.116 37.913 1.00 97.56 73 ALA A N 1
ATOM 552 C CA . ALA A 1 73 ? -30.382 -9.117 38.166 1.00 97.56 73 ALA A CA 1
ATOM 553 C C . ALA A 1 73 ? -31.275 -9.263 36.939 1.00 97.56 73 ALA A C 1
ATOM 555 O O . ALA A 1 73 ? -31.509 -10.370 36.453 1.00 97.56 73 ALA A O 1
ATOM 556 N N . LEU A 1 74 ? -31.695 -8.121 36.387 1.00 97.94 74 LEU A N 1
ATOM 557 C CA . LEU A 1 74 ? -32.448 -8.056 35.142 1.00 97.94 74 LEU A CA 1
ATOM 558 C C . LEU A 1 74 ? -31.674 -8.683 33.987 1.00 97.94 74 LEU A C 1
ATOM 560 O O . LEU A 1 74 ? -32.249 -9.451 33.227 1.00 97.94 74 LEU A O 1
ATOM 564 N N . ALA A 1 75 ? -30.379 -8.397 33.859 1.00 97.25 75 ALA A N 1
ATOM 565 C CA . ALA A 1 75 ? -29.559 -8.955 32.793 1.00 97.25 75 ALA A CA 1
ATOM 566 C C . ALA A 1 75 ? -29.405 -10.477 32.915 1.00 97.25 75 ALA A C 1
ATOM 568 O O . ALA A 1 75 ? -29.478 -11.177 31.906 1.00 97.25 75 ALA A O 1
ATOM 569 N N . GLY A 1 76 ? -29.234 -11.010 34.128 1.00 96.88 76 GLY A N 1
ATOM 570 C CA . GLY A 1 76 ? -29.232 -12.458 34.347 1.00 96.88 76 GLY A CA 1
ATOM 571 C C . GLY A 1 76 ? -30.589 -13.096 34.026 1.00 96.88 76 GLY A C 1
ATOM 572 O O . GLY A 1 76 ? -30.641 -14.084 33.297 1.00 96.88 76 GLY A O 1
ATOM 573 N N . ALA A 1 77 ? -31.691 -12.491 34.481 1.00 96.25 77 ALA A N 1
ATOM 574 C CA . ALA A 1 77 ? -33.054 -12.958 34.203 1.00 96.25 77 ALA A CA 1
ATOM 575 C C . ALA A 1 77 ? -33.421 -12.889 32.706 1.00 96.25 77 ALA A C 1
ATOM 577 O O . ALA A 1 77 ? -34.072 -13.783 32.170 1.00 96.25 77 ALA A O 1
ATOM 578 N N . ALA A 1 78 ? -32.954 -11.857 31.999 1.00 95.31 78 ALA A N 1
ATOM 579 C CA . ALA A 1 78 ? -33.134 -11.681 30.559 1.00 95.31 78 ALA A CA 1
ATOM 580 C C . ALA A 1 78 ? -32.263 -12.627 29.708 1.00 95.31 78 ALA A C 1
ATOM 582 O O . ALA A 1 78 ? -32.397 -12.640 28.484 1.00 95.31 78 ALA A O 1
ATOM 583 N N . GLY A 1 79 ? -31.339 -13.383 30.317 1.00 94.38 79 GLY A N 1
ATOM 584 C CA . GLY A 1 79 ? -30.341 -14.181 29.595 1.00 94.38 79 GLY A CA 1
ATOM 585 C C . GLY A 1 79 ? -29.270 -13.335 28.892 1.00 94.38 79 GLY A C 1
ATOM 586 O O . GLY A 1 79 ? -28.579 -13.805 27.987 1.00 94.38 79 GLY A O 1
ATOM 587 N N . TRP A 1 80 ? -29.129 -12.066 29.275 1.00 95.44 80 TRP A N 1
ATOM 588 C CA . TRP A 1 80 ? -28.075 -11.188 28.773 1.00 95.44 80 TRP A CA 1
ATOM 589 C C . TRP A 1 80 ? -26.726 -11.507 29.417 1.00 95.44 80 TRP A C 1
ATOM 591 O O . TRP A 1 80 ? -25.702 -11.379 28.758 1.00 95.44 80 TRP A O 1
ATOM 601 N N . LEU A 1 81 ? -26.738 -11.954 30.672 1.00 96.50 81 LEU A N 1
ATOM 602 C CA . LEU A 1 81 ? -25.587 -12.508 31.377 1.00 96.50 81 LEU A CA 1
ATOM 603 C C . LEU A 1 81 ? -25.841 -13.979 31.700 1.00 96.50 81 LEU A C 1
ATOM 605 O O . LEU A 1 81 ? -26.953 -14.357 32.069 1.00 96.50 81 LEU A O 1
ATOM 609 N N . SER A 1 82 ? -24.800 -14.808 31.626 1.00 95.31 82 SER A N 1
ATOM 610 C CA . SER A 1 82 ? -24.857 -16.146 32.214 1.00 95.31 82 SER A CA 1
ATOM 611 C C . SER A 1 82 ? -25.047 -16.049 33.731 1.00 95.31 82 SER A C 1
ATOM 613 O O . SER A 1 82 ? -24.564 -15.109 34.366 1.00 95.31 82 SER A O 1
ATOM 615 N N . GLU A 1 83 ? -25.701 -17.042 34.341 1.00 95.25 83 GLU A N 1
ATOM 616 C CA . GLU A 1 83 ? -25.912 -17.077 35.798 1.00 95.25 83 GLU A CA 1
ATOM 617 C C . GLU A 1 83 ? -24.592 -16.895 36.565 1.00 95.25 83 GLU A C 1
ATOM 619 O O . GLU A 1 83 ? -24.518 -16.124 37.519 1.00 95.25 83 GLU A O 1
ATOM 624 N N . ALA A 1 84 ? -23.519 -17.549 36.108 1.00 94.75 84 ALA A N 1
ATOM 625 C CA . ALA A 1 84 ? -22.198 -17.418 36.710 1.00 94.75 84 ALA A CA 1
ATOM 626 C C . ALA A 1 84 ? -21.670 -15.976 36.645 1.00 94.75 84 ALA A C 1
ATOM 628 O O . ALA A 1 84 ? -21.174 -15.465 37.648 1.00 94.75 84 ALA A O 1
ATOM 629 N N . ARG A 1 85 ? -21.804 -15.298 35.498 1.00 95.69 85 ARG A N 1
ATOM 630 C CA . ARG A 1 85 ? -21.310 -13.926 35.329 1.00 95.69 85 ARG A CA 1
ATOM 631 C C . ARG A 1 85 ? -22.157 -12.907 36.080 1.00 95.69 85 ARG A C 1
ATOM 633 O O . ARG A 1 85 ? -21.595 -12.027 36.725 1.00 95.69 85 ARG A O 1
ATOM 640 N N . ALA A 1 86 ? -23.482 -13.060 36.073 1.00 97.06 86 ALA A N 1
ATOM 641 C CA . ALA A 1 86 ? -24.384 -12.233 36.874 1.00 97.06 86 ALA A CA 1
ATOM 642 C C . ALA A 1 86 ? -24.043 -12.337 38.371 1.00 97.06 86 ALA A C 1
ATOM 644 O O . ALA A 1 86 ? -23.952 -11.328 39.067 1.00 97.06 86 ALA A O 1
ATOM 645 N N . ARG A 1 87 ? -23.763 -13.552 38.857 1.00 96.12 87 ARG A N 1
ATOM 646 C CA . ARG A 1 87 ? -23.339 -13.781 40.244 1.00 96.12 87 ARG A CA 1
ATOM 647 C C . ARG A 1 87 ? -21.959 -13.205 40.560 1.00 96.12 87 ARG A C 1
ATOM 649 O O . ARG A 1 87 ? -21.782 -12.681 41.656 1.00 96.12 87 ARG A O 1
ATOM 656 N N . ASP A 1 88 ? -20.998 -13.273 39.639 1.00 96.88 88 ASP A N 1
ATOM 657 C CA . ASP A 1 88 ? -19.672 -12.664 39.825 1.00 96.88 88 ASP A CA 1
ATOM 658 C C . ASP A 1 88 ? -19.769 -11.132 39.925 1.00 96.88 88 ASP A C 1
ATOM 660 O O . ASP A 1 88 ? -19.139 -10.532 40.800 1.00 96.88 88 ASP A O 1
ATOM 664 N N . TRP A 1 89 ? -20.617 -10.502 39.107 1.00 97.12 89 TRP A N 1
ATOM 665 C CA . TRP A 1 89 ? -20.920 -9.070 39.212 1.00 97.12 89 TRP A CA 1
ATOM 666 C C . TRP A 1 89 ? -21.630 -8.718 40.523 1.00 97.12 89 TRP A C 1
ATOM 668 O O . TRP A 1 89 ? -21.202 -7.792 41.215 1.00 97.12 89 TRP A O 1
ATOM 678 N N . ALA A 1 90 ? -22.646 -9.487 40.922 1.00 96.81 90 ALA A N 1
ATOM 679 C CA . ALA A 1 90 ? -23.343 -9.282 42.190 1.00 96.81 90 ALA A CA 1
ATOM 680 C C . ALA A 1 90 ? -22.404 -9.435 43.398 1.00 96.81 90 ALA A C 1
ATOM 682 O O . ALA A 1 90 ? -22.435 -8.610 44.310 1.00 96.81 90 ALA A O 1
ATOM 683 N N . GLN A 1 91 ? -21.517 -10.439 43.388 1.00 97.06 91 GLN A N 1
ATOM 684 C CA . GLN A 1 91 ? -20.500 -10.606 44.426 1.00 97.06 91 GLN A CA 1
ATOM 685 C C . GLN A 1 91 ? -19.564 -9.394 44.477 1.00 97.06 91 GLN A C 1
ATOM 687 O O . GLN A 1 91 ? -19.284 -8.891 45.563 1.00 97.06 91 GLN A O 1
ATOM 692 N N . ARG A 1 92 ? -19.102 -8.893 43.324 1.00 96.38 92 ARG A N 1
ATOM 693 C CA . ARG A 1 92 ? -18.218 -7.723 43.275 1.00 96.38 92 ARG A CA 1
ATOM 694 C C . ARG A 1 92 ? -18.893 -6.463 43.823 1.00 96.38 92 ARG A C 1
ATOM 696 O O . ARG A 1 92 ? -18.264 -5.723 44.574 1.00 96.38 92 ARG A O 1
ATOM 703 N N . LEU A 1 93 ? -20.156 -6.230 43.470 1.00 96.56 93 LEU A N 1
ATOM 704 C CA . LEU A 1 93 ? -20.951 -5.112 43.987 1.00 96.56 93 LEU A CA 1
ATOM 705 C C . LEU A 1 93 ? -21.169 -5.240 45.501 1.00 96.56 93 LEU A C 1
ATOM 707 O O . LEU A 1 93 ? -21.004 -4.263 46.227 1.00 96.56 93 LEU A O 1
ATOM 711 N N . ALA A 1 94 ? -21.452 -6.449 45.995 1.00 96.25 94 ALA A N 1
ATOM 712 C CA . ALA A 1 94 ? -21.583 -6.721 47.426 1.00 96.25 94 ALA A CA 1
ATOM 713 C C . ALA A 1 94 ? -20.277 -6.453 48.195 1.00 96.25 94 ALA A C 1
ATOM 715 O O . ALA A 1 94 ? -20.313 -5.885 49.289 1.00 96.25 94 ALA A O 1
ATOM 716 N N . GLU A 1 95 ? -19.123 -6.826 47.627 1.00 95.06 95 GLU A N 1
ATOM 717 C CA . GLU A 1 95 ? -17.805 -6.500 48.184 1.00 95.06 95 GLU A CA 1
ATOM 718 C C . GLU A 1 95 ? -17.580 -4.985 48.266 1.00 95.06 95 GLU A C 1
ATOM 720 O O . GLU A 1 95 ? -17.074 -4.509 49.282 1.00 95.06 95 GLU A O 1
ATOM 725 N N . GLU A 1 96 ? -17.962 -4.233 47.229 1.00 94.94 96 GLU A N 1
ATOM 726 C CA . GLU A 1 96 ? -17.805 -2.774 47.186 1.00 94.94 96 GLU A CA 1
ATOM 727 C C . GLU A 1 96 ? -18.696 -2.071 48.220 1.00 94.94 96 GLU A C 1
ATOM 729 O O . GLU A 1 96 ? -18.209 -1.242 48.993 1.00 94.94 96 GLU A O 1
ATOM 734 N N . ILE A 1 97 ? -19.977 -2.456 48.286 1.00 95.69 97 ILE A N 1
ATOM 735 C CA . ILE A 1 97 ? -20.951 -1.932 49.255 1.00 95.69 97 ILE A CA 1
ATOM 736 C C . ILE A 1 97 ? -20.477 -2.225 50.682 1.00 95.69 97 ILE A C 1
ATOM 738 O O . ILE A 1 97 ? -20.383 -1.316 51.505 1.00 95.69 97 ILE A O 1
ATOM 742 N N . SER A 1 98 ? -20.102 -3.475 50.969 1.00 94.56 98 SER A N 1
ATOM 743 C CA . SER A 1 98 ? -19.673 -3.894 52.313 1.00 94.56 98 SER A CA 1
ATOM 744 C C . SER A 1 98 ? -18.347 -3.262 52.749 1.00 94.56 98 SER A C 1
ATOM 746 O O . SER A 1 98 ? -18.073 -3.170 53.946 1.00 94.56 98 SER A O 1
ATOM 748 N N . ALA A 1 99 ? -17.495 -2.854 51.801 1.00 92.81 99 ALA A N 1
ATOM 749 C CA . ALA A 1 99 ? -16.234 -2.178 52.099 1.00 92.81 99 ALA A CA 1
ATOM 750 C C . ALA A 1 99 ? -16.434 -0.720 52.549 1.00 92.81 99 ALA A C 1
ATOM 752 O O . ALA A 1 99 ? -15.636 -0.225 53.347 1.00 92.81 99 ALA A O 1
ATOM 753 N N . HIS A 1 100 ? -17.490 -0.056 52.070 1.00 93.12 100 HIS A N 1
ATOM 754 C CA . HIS A 1 100 ? -17.781 1.354 52.358 1.00 93.12 100 HIS A CA 1
ATOM 755 C C . HIS A 1 100 ? -18.885 1.548 53.407 1.00 93.12 100 HIS A C 1
ATOM 757 O O . HIS A 1 100 ? -18.936 2.596 54.053 1.00 93.12 100 HIS A O 1
ATOM 763 N N . HIS A 1 101 ? -19.724 0.533 53.623 1.00 94.75 101 HIS A N 1
ATOM 764 C CA . HIS A 1 101 ? -20.830 0.551 54.579 1.00 94.75 101 HIS A CA 1
ATOM 765 C C . HIS A 1 101 ? -20.700 -0.629 55.558 1.00 94.75 101 HIS A C 1
ATOM 767 O O . HIS A 1 101 ? -20.927 -1.784 55.178 1.00 94.75 101 HIS A O 1
ATOM 773 N N . PRO A 1 102 ? -20.294 -0.380 56.818 1.00 90.94 102 PRO A N 1
ATOM 774 C CA . PRO A 1 102 ? -19.999 -1.456 57.757 1.00 90.94 102 PRO A CA 1
ATOM 775 C C . PRO A 1 102 ? -21.256 -2.158 58.284 1.00 90.94 102 PRO A C 1
ATOM 777 O O . PRO A 1 102 ? -21.136 -3.308 58.708 1.00 90.94 102 PRO A O 1
ATOM 780 N N . GLU A 1 103 ? -22.424 -1.512 58.234 1.00 94.56 103 GLU A N 1
ATOM 781 C CA . GLU A 1 103 ? -23.721 -2.034 58.685 1.00 94.56 103 GLU A CA 1
ATOM 782 C C . GLU A 1 103 ? -24.835 -1.710 57.666 1.00 94.56 103 GLU A C 1
ATOM 784 O O . GLU A 1 103 ? -24.707 -0.768 56.876 1.00 94.56 103 GLU A O 1
ATOM 789 N N . LEU A 1 104 ? -25.948 -2.462 57.695 1.00 94.19 104 LEU A N 1
ATOM 790 C CA . LEU A 1 104 ? -27.104 -2.223 56.815 1.00 94.19 104 LEU A CA 1
ATOM 791 C C . LEU A 1 104 ? -27.685 -0.814 57.010 1.00 94.19 104 LEU A C 1
ATOM 793 O O . LEU A 1 104 ? -28.011 -0.140 56.036 1.00 94.19 104 LEU A O 1
ATOM 797 N N . ASP A 1 105 ? -27.776 -0.345 58.255 1.00 94.25 105 ASP A N 1
ATOM 798 C CA . ASP A 1 105 ? -28.324 0.977 58.570 1.00 94.25 105 ASP A CA 1
ATOM 799 C C . ASP A 1 105 ? -27.496 2.108 57.928 1.00 94.25 105 ASP A C 1
ATOM 801 O O . ASP A 1 105 ? -28.059 3.095 57.444 1.00 94.25 105 ASP A O 1
ATOM 805 N N . ASP A 1 106 ? -26.170 1.946 57.834 1.00 95.06 106 ASP A N 1
ATOM 806 C CA . ASP A 1 106 ? -25.289 2.904 57.155 1.00 95.06 106 ASP A CA 1
ATOM 807 C C . ASP A 1 106 ? -25.532 2.938 55.643 1.00 95.06 106 ASP A C 1
ATOM 809 O O . ASP A 1 106 ? -25.523 4.017 55.037 1.00 95.06 106 ASP A O 1
ATOM 813 N N . TRP A 1 107 ? -25.760 1.769 55.038 1.00 96.31 107 TRP A N 1
ATOM 814 C CA . TRP A 1 107 ? -26.098 1.627 53.623 1.00 96.31 107 TRP A CA 1
ATOM 815 C C . TRP A 1 107 ? -27.452 2.267 53.301 1.00 96.31 107 TRP A C 1
ATOM 817 O O . TRP A 1 107 ? -27.539 3.129 52.423 1.00 96.31 107 TRP A O 1
ATOM 827 N N . LEU A 1 108 ? -28.496 1.933 54.065 1.00 95.31 108 LEU A N 1
ATOM 828 C CA . LEU A 1 108 ? -29.837 2.497 53.887 1.00 95.31 108 LEU A CA 1
ATOM 829 C C . LEU A 1 108 ? -29.835 4.018 54.090 1.00 95.31 108 LEU A C 1
ATOM 831 O O . LEU A 1 108 ? -30.445 4.756 53.310 1.00 95.31 108 LEU A O 1
ATOM 835 N N . ALA A 1 109 ? -29.098 4.516 55.088 1.00 93.75 109 ALA A N 1
ATOM 836 C CA . ALA A 1 109 ? -28.946 5.950 55.313 1.00 93.75 109 ALA A CA 1
ATOM 837 C C . ALA A 1 109 ? -28.214 6.645 54.154 1.00 93.75 109 ALA A C 1
ATOM 839 O O . ALA A 1 109 ? -28.560 7.777 53.806 1.00 93.75 109 ALA A O 1
ATOM 840 N N . ALA A 1 110 ? -27.212 5.997 53.555 1.00 94.12 110 ALA A N 1
ATOM 841 C CA . ALA A 1 110 ? -26.501 6.520 52.393 1.00 94.12 110 ALA A CA 1
ATOM 842 C C . ALA A 1 110 ? -27.399 6.576 51.148 1.00 94.12 110 ALA A C 1
ATOM 844 O O . ALA A 1 110 ? -27.427 7.606 50.476 1.00 94.12 110 ALA A O 1
ATOM 845 N N . LEU A 1 111 ? -28.206 5.542 50.906 1.00 93.81 111 LEU A N 1
ATOM 846 C CA . LEU A 1 111 ? -29.190 5.523 49.823 1.00 93.81 111 LEU A CA 1
ATOM 847 C C . LEU A 1 111 ? -30.264 6.606 49.972 1.00 93.81 111 LEU A C 1
ATOM 849 O O . LEU A 1 111 ? -30.588 7.296 49.007 1.00 93.81 111 LEU A O 1
ATOM 853 N N . CYS A 1 112 ? -30.790 6.798 51.186 1.00 91.12 112 CYS A N 1
ATOM 854 C CA . CYS A 1 112 ? -31.763 7.859 51.454 1.00 91.12 112 CYS A CA 1
ATOM 855 C C . CYS A 1 112 ? -31.178 9.248 51.165 1.00 91.12 112 CYS A C 1
ATOM 857 O O . CYS A 1 112 ? -31.884 10.112 50.644 1.00 91.12 112 CYS A O 1
ATOM 859 N N . ARG A 1 113 ? -29.894 9.466 51.490 1.00 90.94 113 ARG A N 1
ATOM 860 C CA . ARG A 1 113 ? -29.187 10.714 51.165 1.00 90.94 113 ARG A CA 1
ATOM 861 C C . ARG A 1 113 ? -29.031 10.890 49.657 1.00 90.94 113 ARG A C 1
ATOM 863 O O . ARG A 1 113 ? -29.462 11.917 49.152 1.00 90.94 113 ARG A O 1
ATOM 870 N N . ALA A 1 114 ? -28.526 9.873 48.957 1.00 90.06 114 ALA A N 1
ATOM 871 C CA . ALA A 1 114 ? -28.331 9.920 47.509 1.00 90.06 114 ALA A CA 1
ATOM 872 C C . ALA A 1 114 ? -29.640 10.242 46.762 1.00 90.06 114 ALA A C 1
ATOM 874 O O . ALA A 1 114 ? -29.682 11.166 45.957 1.00 90.06 114 ALA A O 1
ATOM 875 N N . ARG A 1 115 ? -30.752 9.582 47.115 1.00 86.88 115 ARG A N 1
ATOM 876 C CA . ARG A 1 115 ? -32.068 9.904 46.534 1.00 86.88 115 ARG A CA 1
ATOM 877 C C . ARG A 1 115 ? -32.569 11.302 46.893 1.00 86.88 115 ARG A C 1
ATOM 879 O O . ARG A 1 115 ? -33.175 11.969 46.058 1.00 86.88 115 ARG A O 1
ATOM 886 N N . SER A 1 116 ? -32.343 11.756 48.127 1.00 86.06 116 SER A N 1
ATOM 887 C CA . SER A 1 116 ? -32.733 13.115 48.535 1.00 86.06 116 SER A CA 1
ATOM 888 C C . SER A 1 116 ? -31.991 14.181 47.723 1.00 86.06 116 SER A C 1
ATOM 890 O O . SER A 1 116 ? -32.587 15.198 47.370 1.00 86.06 116 SER A O 1
ATOM 892 N N . ASP A 1 117 ? -30.722 13.934 47.386 1.00 86.88 117 ASP A N 1
ATOM 893 C CA . ASP A 1 117 ? -29.913 14.821 46.542 1.00 86.88 117 ASP A CA 1
ATOM 894 C C . ASP A 1 117 ? -30.435 14.878 45.089 1.00 86.88 117 ASP A C 1
ATOM 896 O O . ASP A 1 117 ? -30.315 15.911 44.430 1.00 86.88 117 ASP A O 1
ATOM 900 N N . GLU A 1 118 ? -31.111 13.822 44.621 1.00 82.62 118 GLU A N 1
ATOM 901 C CA . GLU A 1 118 ? -31.845 13.770 43.343 1.00 82.62 118 GLU A CA 1
ATOM 902 C C . GLU A 1 118 ? -33.264 14.375 43.416 1.00 82.62 118 GLU A C 1
ATOM 904 O O . GLU A 1 118 ? -33.995 14.399 42.423 1.00 82.62 118 GLU A O 1
ATOM 909 N N . GLY A 1 119 ? -33.662 14.913 44.574 1.00 79.50 119 GLY A N 1
ATOM 910 C CA . GLY A 1 119 ? -34.940 15.600 44.770 1.00 79.50 119 GLY A CA 1
ATOM 911 C C . GLY A 1 119 ? -36.085 14.723 45.283 1.00 79.50 119 GLY A C 1
ATOM 912 O O . GLY A 1 119 ? -37.230 15.178 45.271 1.00 79.50 119 GLY A O 1
ATOM 913 N N . TRP A 1 120 ? -35.805 13.503 45.754 1.00 81.81 120 TRP A N 1
ATOM 914 C CA . TRP A 1 120 ? -36.800 12.643 46.406 1.00 81.81 120 TRP A CA 1
ATOM 915 C C . TRP A 1 120 ? -37.318 13.257 47.715 1.00 81.81 120 TRP A C 1
ATOM 917 O O . TRP A 1 120 ? -36.538 13.720 48.554 1.00 81.81 120 TRP A O 1
ATOM 927 N N . VAL A 1 121 ? -38.638 13.210 47.925 1.00 72.69 121 VAL A N 1
ATOM 928 C CA . VAL A 1 121 ? -39.282 13.577 49.190 1.00 72.69 121 VAL A CA 1
ATOM 929 C C . VAL A 1 121 ? -39.854 12.319 49.844 1.00 72.69 121 VAL A C 1
ATOM 931 O O . VAL A 1 121 ? -40.470 11.466 49.208 1.00 72.69 121 VAL A O 1
ATOM 934 N N . ARG A 1 122 ? -39.647 12.180 51.158 1.00 69.25 122 ARG A N 1
ATOM 935 C CA . ARG A 1 122 ? -40.074 10.991 51.907 1.00 69.25 122 ARG A CA 1
ATOM 936 C C . ARG A 1 122 ? -41.588 10.762 51.770 1.00 69.25 122 ARG A C 1
ATOM 938 O O . ARG A 1 122 ? -42.371 11.578 52.256 1.00 69.25 122 ARG A O 1
ATOM 945 N N . GLY A 1 123 ? -41.966 9.624 51.178 1.00 61.97 123 GLY A N 1
ATOM 946 C CA . GLY A 1 123 ? -43.357 9.186 50.985 1.00 61.97 123 GLY A CA 1
ATOM 947 C C . GLY A 1 123 ? -43.825 9.092 49.526 1.00 61.97 123 GLY A C 1
ATOM 948 O O . GLY A 1 123 ? -44.972 8.714 49.304 1.00 61.97 123 GLY A O 1
ATOM 949 N N . ASP A 1 124 ? -42.965 9.410 48.553 1.00 66.00 124 ASP A N 1
ATOM 950 C CA . ASP A 1 124 ? -43.353 9.495 47.137 1.00 66.00 124 ASP A CA 1
ATOM 951 C C . ASP A 1 124 ? -43.517 8.132 46.423 1.00 66.00 124 ASP A C 1
ATOM 953 O O . ASP A 1 124 ? -44.237 8.062 45.426 1.00 66.00 124 ASP A O 1
ATOM 957 N N . ASP A 1 125 ? -42.884 7.049 46.901 1.00 74.81 125 ASP A N 1
ATOM 958 C CA . ASP A 1 125 ? -42.710 5.824 46.095 1.00 74.81 125 ASP A CA 1
ATOM 959 C C . ASP A 1 125 ? -42.481 4.506 46.875 1.00 74.81 125 ASP A C 1
ATOM 961 O O . ASP A 1 125 ? -41.927 3.555 46.332 1.00 74.81 125 ASP A O 1
ATOM 965 N N . GLY A 1 126 ? -42.856 4.420 48.156 1.00 81.44 126 GLY A N 1
ATOM 966 C CA . GLY A 1 126 ? -42.712 3.186 48.956 1.00 81.44 126 GLY A CA 1
ATOM 967 C C . GLY A 1 126 ? -41.275 2.809 49.365 1.00 81.44 126 GLY A C 1
ATOM 968 O O . GLY A 1 126 ? -41.078 1.950 50.224 1.00 81.44 126 GLY A O 1
ATOM 969 N N . PHE A 1 127 ? -40.254 3.512 48.862 1.00 87.88 127 PHE A N 1
ATOM 970 C CA . PHE A 1 127 ? -38.843 3.314 49.230 1.00 87.88 127 PHE A CA 1
ATOM 971 C C . PHE A 1 127 ? -38.587 3.506 50.738 1.00 87.88 127 PHE A C 1
ATOM 973 O O . PHE A 1 127 ? -37.877 2.729 51.372 1.00 87.88 127 PHE A O 1
ATOM 980 N N . SER A 1 128 ? -39.260 4.514 51.315 1.00 86.31 128 SER A N 1
ATOM 981 C CA . SER A 1 128 ? -39.510 4.719 52.754 1.00 86.31 128 SER A CA 1
ATOM 982 C C . SER A 1 128 ? -39.682 3.424 53.546 1.00 86.31 128 SER A C 1
ATOM 984 O O . SER A 1 128 ? -38.966 3.130 54.505 1.00 86.31 128 SER A O 1
ATOM 986 N N . GLU A 1 129 ? -40.703 2.690 53.129 1.00 89.19 129 GLU A N 1
ATOM 987 C CA . GLU A 1 129 ? -41.239 1.526 53.819 1.00 89.19 129 GLU A CA 1
ATOM 988 C C . GLU A 1 129 ? -40.356 0.300 53.574 1.00 89.19 129 GLU A C 1
ATOM 990 O O . GLU A 1 129 ? -40.137 -0.482 54.496 1.00 89.19 129 GLU A O 1
ATOM 995 N N . ALA A 1 130 ? -39.778 0.172 52.374 1.00 90.19 130 ALA A N 1
ATOM 996 C CA . ALA A 1 130 ? -38.818 -0.881 52.048 1.00 90.19 130 ALA A CA 1
ATOM 997 C C . ALA A 1 130 ? -37.540 -0.793 52.906 1.00 90.19 130 ALA A C 1
ATOM 999 O O . ALA A 1 130 ? -37.098 -1.807 53.447 1.00 90.19 130 ALA A O 1
ATOM 1000 N N . CYS A 1 131 ? -36.988 0.412 53.105 1.00 91.62 131 CYS A N 1
ATOM 1001 C CA . CYS A 1 131 ? -35.851 0.628 54.008 1.00 91.62 131 CYS A CA 1
ATOM 1002 C C . CYS A 1 131 ? -36.183 0.227 55.455 1.00 91.62 131 CYS A C 1
ATOM 1004 O O . CYS A 1 131 ? -35.409 -0.483 56.092 1.00 91.62 131 CYS A O 1
ATOM 1006 N N . GLU A 1 132 ? -37.337 0.656 55.977 1.00 91.50 132 GLU A N 1
ATOM 1007 C CA . GLU A 1 132 ? -37.769 0.324 57.344 1.00 91.50 132 GLU A CA 1
ATOM 1008 C C . GLU A 1 132 ? -38.021 -1.183 57.520 1.00 91.50 132 GLU A C 1
ATOM 1010 O O . GLU A 1 132 ? -37.659 -1.759 58.551 1.00 91.50 132 GLU A O 1
ATOM 1015 N N . ALA A 1 133 ? -38.586 -1.839 56.503 1.00 90.81 133 ALA A N 1
ATOM 1016 C CA . ALA A 1 133 ? -38.803 -3.281 56.500 1.00 90.81 133 ALA A CA 1
ATOM 1017 C C . ALA A 1 133 ? -37.480 -4.063 56.523 1.00 90.81 133 ALA A C 1
ATOM 1019 O O . ALA A 1 133 ? -37.339 -4.986 57.324 1.00 90.81 133 ALA A O 1
ATOM 1020 N N . LEU A 1 134 ? -36.496 -3.680 55.698 1.00 92.75 134 LEU A N 1
ATOM 1021 C CA . LEU A 1 134 ? -35.176 -4.321 55.691 1.00 92.75 134 LEU A CA 1
ATOM 1022 C C . LEU A 1 134 ? -34.415 -4.110 57.005 1.00 92.75 134 LEU A C 1
ATOM 1024 O O . LEU A 1 134 ? -33.841 -5.065 57.521 1.00 92.75 134 LEU A O 1
ATOM 1028 N N . ALA A 1 135 ? -34.452 -2.902 57.577 1.00 92.44 135 ALA A N 1
ATOM 1029 C CA . ALA A 1 135 ? -33.833 -2.628 58.876 1.00 92.44 135 ALA A CA 1
ATOM 1030 C C . ALA A 1 135 ? -34.463 -3.470 60.001 1.00 92.44 135 ALA A C 1
ATOM 1032 O O . ALA A 1 135 ? -33.755 -4.034 60.832 1.00 92.44 135 ALA A O 1
ATOM 1033 N N . THR A 1 136 ? -35.793 -3.619 59.992 1.00 92.69 136 THR A N 1
ATOM 1034 C CA . THR A 1 136 ? -36.504 -4.459 60.970 1.00 92.69 136 THR A CA 1
ATOM 1035 C C . THR A 1 136 ? -36.091 -5.928 60.848 1.00 92.69 136 THR A C 1
ATOM 1037 O O . THR A 1 136 ? -35.764 -6.546 61.858 1.00 92.69 136 THR A O 1
ATOM 1040 N N . LEU A 1 137 ? -36.040 -6.467 59.622 1.00 91.56 137 LEU A N 1
ATOM 1041 C CA . LEU A 1 137 ? -35.588 -7.841 59.361 1.00 91.56 137 LEU A CA 1
ATOM 1042 C C . LEU A 1 137 ? -34.161 -8.085 59.884 1.00 91.56 137 LEU A C 1
ATOM 1044 O O . LEU A 1 137 ? -33.914 -9.093 60.548 1.00 91.56 137 LEU A O 1
ATOM 1048 N N . GLU A 1 138 ? -33.243 -7.142 59.652 1.00 92.00 138 GLU A N 1
ATOM 1049 C CA . GLU A 1 138 ? -31.866 -7.201 60.163 1.00 92.00 138 GLU A CA 1
ATOM 1050 C C . GLU A 1 138 ? -31.825 -7.223 61.699 1.00 92.00 138 GLU A C 1
ATOM 1052 O O . GLU A 1 138 ? -31.168 -8.084 62.287 1.00 92.00 138 GLU A O 1
ATOM 1057 N N . HIS A 1 139 ? -32.552 -6.318 62.370 1.00 90.31 139 HIS A N 1
ATOM 1058 C CA . HIS A 1 139 ? -32.564 -6.226 63.839 1.00 90.31 139 HIS A CA 1
ATOM 1059 C C . HIS A 1 139 ? -33.230 -7.434 64.513 1.00 90.31 139 HIS A C 1
ATOM 1061 O O . HIS A 1 139 ? -32.858 -7.792 65.634 1.00 90.31 139 HIS A O 1
ATOM 1067 N N . GLU A 1 140 ? -34.191 -8.074 63.846 1.00 91.19 140 GLU A N 1
ATOM 1068 C CA . GLU A 1 140 ? -34.839 -9.309 64.307 1.00 91.19 140 GLU A CA 1
ATOM 1069 C C . GLU A 1 140 ? -34.013 -10.571 63.984 1.00 91.19 140 GLU A C 1
ATOM 1071 O O . GLU A 1 140 ? -34.303 -11.652 64.506 1.00 91.19 140 GLU A O 1
ATOM 1076 N N . GLY A 1 141 ? -32.943 -10.443 63.188 1.00 85.69 141 GLY A N 1
ATOM 1077 C CA . GLY A 1 141 ? -32.119 -11.565 62.732 1.00 85.69 141 GLY A CA 1
ATOM 1078 C C . GLY A 1 141 ? -32.855 -12.490 61.758 1.00 85.69 141 GLY A C 1
ATOM 1079 O O . GLY A 1 141 ? -32.520 -13.675 61.658 1.00 85.69 141 GLY A O 1
ATOM 1080 N N . GLU A 1 142 ? -33.875 -11.973 61.071 1.00 82.94 142 GLU A N 1
ATOM 1081 C CA . GLU A 1 142 ? -34.675 -12.694 60.087 1.00 82.94 142 GLU A CA 1
ATOM 1082 C C . GLU A 1 142 ? -34.143 -12.429 58.664 1.00 82.94 142 GLU A C 1
ATOM 1084 O O . GLU A 1 142 ? -34.018 -11.291 58.223 1.00 82.94 142 GLU A O 1
ATOM 1089 N N . GLY A 1 143 ? -33.831 -13.491 57.912 1.00 84.69 143 GLY A N 1
ATOM 1090 C CA . GLY A 1 143 ? -33.226 -13.387 56.573 1.00 84.69 143 GLY A CA 1
ATOM 1091 C C . GLY A 1 143 ? -31.696 -13.513 56.579 1.00 84.69 143 GLY A C 1
ATOM 1092 O O . GLY A 1 143 ? -31.137 -14.204 57.432 1.00 84.69 143 GLY A O 1
ATOM 1093 N N . VAL A 1 144 ? -31.016 -12.921 55.587 1.00 90.62 144 VAL A N 1
ATOM 1094 C CA . VAL A 1 144 ? -29.542 -12.846 55.554 1.00 90.62 144 VAL A CA 1
ATOM 1095 C C . VAL A 1 144 ? -29.105 -11.533 56.187 1.00 90.62 144 VAL A C 1
ATOM 1097 O O . VAL A 1 144 ? -29.406 -10.472 55.654 1.00 90.62 144 VAL A O 1
ATOM 1100 N N . THR A 1 145 ? -28.393 -11.617 57.310 1.00 93.12 145 THR A N 1
ATOM 1101 C CA . THR A 1 145 ? -27.878 -10.431 58.001 1.00 93.12 145 THR A CA 1
ATOM 1102 C C . THR A 1 145 ? -26.612 -9.886 57.342 1.00 93.12 145 THR A C 1
ATOM 1104 O O . THR A 1 145 ? -25.882 -10.620 56.661 1.00 93.12 145 THR A O 1
ATOM 1107 N N . TRP A 1 146 ? -26.297 -8.614 57.586 1.00 94.69 146 TRP A N 1
ATOM 1108 C CA . TRP A 1 146 ? -25.076 -7.968 57.094 1.00 94.69 146 TRP A CA 1
ATOM 1109 C C . TRP A 1 146 ? -23.811 -8.701 57.567 1.00 94.69 146 TRP A C 1
ATOM 1111 O O . TRP A 1 146 ? -22.867 -8.897 56.799 1.00 94.69 146 TRP A O 1
ATOM 1121 N N . ASP A 1 147 ? -23.805 -9.186 58.813 1.00 93.25 147 ASP A N 1
ATOM 1122 C CA . ASP A 1 147 ? -22.718 -10.010 59.358 1.00 93.25 147 ASP A CA 1
ATOM 1123 C C . ASP A 1 147 ? -22.553 -11.330 58.601 1.00 93.25 147 ASP A C 1
ATOM 1125 O O . ASP A 1 147 ? -21.432 -11.689 58.228 1.00 93.25 147 ASP A O 1
ATOM 1129 N N . LEU A 1 148 ? -23.661 -12.020 58.307 1.00 93.94 148 LEU A N 1
ATOM 1130 C CA . LEU A 1 148 ? -23.637 -13.271 57.554 1.00 93.94 148 LEU A CA 1
ATOM 1131 C C . LEU A 1 148 ? -23.123 -13.055 56.125 1.00 93.94 148 LEU A C 1
ATOM 1133 O O . LEU A 1 148 ? -22.330 -13.864 55.637 1.00 93.94 148 LEU A O 1
ATOM 1137 N N . LEU A 1 149 ? -23.524 -11.961 55.465 1.00 95.06 149 LEU A N 1
ATOM 1138 C CA . LEU A 1 149 ? -22.982 -11.586 54.159 1.00 95.06 149 LEU A CA 1
ATOM 1139 C C . LEU A 1 149 ? -21.470 -11.360 54.241 1.00 95.06 149 LEU A C 1
ATOM 1141 O O . LEU A 1 149 ? -20.731 -11.922 53.435 1.00 95.06 149 LEU A O 1
ATOM 1145 N N . ARG A 1 150 ? -20.989 -10.561 55.201 1.00 94.75 150 ARG A N 1
ATOM 1146 C CA . ARG A 1 150 ? -19.552 -10.264 55.330 1.00 94.75 150 ARG A CA 1
ATOM 1147 C C . ARG A 1 150 ? -18.732 -11.520 55.590 1.00 94.75 150 ARG A C 1
ATOM 1149 O O . ARG A 1 150 ? -17.697 -11.709 54.949 1.00 94.75 150 ARG A O 1
ATOM 1156 N N . GLU A 1 151 ? -19.189 -12.393 56.486 1.00 94.56 151 GLU A N 1
ATOM 1157 C CA . GLU A 1 151 ? -18.551 -13.691 56.720 1.00 94.56 151 GLU A CA 1
ATOM 1158 C C . GLU A 1 151 ? -18.513 -14.523 55.435 1.00 94.56 151 GLU A C 1
ATOM 1160 O O . GLU A 1 151 ? -17.465 -15.067 55.074 1.00 94.56 151 GLU A O 1
ATOM 1165 N N . TRP A 1 152 ? -19.625 -14.565 54.700 1.00 95.25 152 TRP A N 1
ATOM 1166 C CA . TRP A 1 152 ? -19.708 -15.285 53.437 1.00 95.25 152 TRP A CA 1
ATOM 1167 C C . TRP A 1 152 ? -18.754 -14.718 52.376 1.00 95.25 152 TRP A C 1
ATOM 1169 O O . TRP A 1 152 ? -18.035 -15.498 51.749 1.00 95.25 152 TRP A O 1
ATOM 1179 N N . LEU A 1 153 ? -18.680 -13.393 52.206 1.00 95.31 153 LEU A N 1
ATOM 1180 C CA . LEU A 1 153 ? -17.778 -12.725 51.256 1.00 95.31 153 LEU A CA 1
ATOM 1181 C C . LEU A 1 153 ? -16.304 -12.979 51.596 1.00 95.31 153 LEU A C 1
ATOM 1183 O O . LEU A 1 153 ? -15.484 -13.181 50.701 1.00 95.31 153 LEU A O 1
ATOM 1187 N N . VAL A 1 154 ? -15.952 -13.018 52.886 1.00 94.00 154 VAL A N 1
ATOM 1188 C CA . VAL A 1 154 ? -14.589 -13.350 53.332 1.00 94.00 154 VAL A CA 1
ATOM 1189 C C . VAL A 1 154 ? -14.246 -14.806 53.016 1.00 94.00 154 VAL A C 1
ATOM 1191 O O . VAL A 1 154 ? -13.158 -15.075 52.502 1.00 94.00 154 VAL A O 1
ATOM 1194 N N . VAL A 1 155 ? -15.158 -15.743 53.292 1.00 93.31 155 VAL A N 1
ATOM 1195 C CA . VAL A 1 155 ? -14.950 -17.180 53.040 1.00 93.31 155 VAL A CA 1
ATOM 1196 C C . VAL A 1 155 ? -14.899 -17.497 51.542 1.00 93.31 155 VAL A C 1
ATOM 1198 O O . VAL A 1 155 ? -14.114 -18.348 51.128 1.00 93.31 155 VAL A O 1
ATOM 1201 N N . ASN A 1 156 ? -15.691 -16.799 50.725 1.00 92.69 156 ASN A N 1
ATOM 1202 C CA . ASN A 1 156 ? -15.813 -17.031 49.281 1.00 92.69 156 ASN A CA 1
ATOM 1203 C C . ASN A 1 156 ? -14.993 -16.048 48.431 1.00 92.69 156 ASN A C 1
ATOM 1205 O O . ASN A 1 156 ? -15.243 -15.895 47.232 1.00 92.69 156 ASN A O 1
ATOM 1209 N N . ARG A 1 157 ? -13.989 -15.393 49.026 1.00 89.38 157 ARG A N 1
ATOM 1210 C CA . ARG A 1 157 ? -13.085 -14.496 48.304 1.00 89.38 157 ARG A CA 1
ATOM 1211 C C . ARG A 1 157 ? -12.278 -15.281 47.266 1.00 89.38 157 ARG A C 1
ATOM 1213 O O . ARG A 1 157 ? -11.441 -16.117 47.609 1.00 89.38 157 ARG A O 1
ATOM 1220 N N . ARG A 1 158 ? -12.495 -14.973 45.988 1.00 91.06 158 ARG A N 1
ATOM 1221 C CA . ARG A 1 158 ? -11.797 -15.569 44.837 1.00 91.06 158 ARG A CA 1
ATOM 1222 C C . ARG A 1 158 ? -11.582 -14.536 43.734 1.00 91.06 158 ARG A C 1
ATOM 1224 O O . ARG A 1 158 ? -12.098 -13.428 43.818 1.00 91.06 158 ARG A O 1
ATOM 1231 N N . SER A 1 159 ? -10.841 -14.909 42.691 1.00 87.94 159 SER A N 1
ATOM 1232 C CA . SER A 1 159 ? -10.831 -14.123 41.454 1.00 87.94 159 SER A CA 1
ATOM 1233 C C . SER A 1 159 ? -12.199 -14.239 40.779 1.00 87.94 159 SER A C 1
ATOM 1235 O O . SER A 1 159 ? -12.680 -15.354 40.551 1.00 87.94 159 SER A O 1
ATOM 1237 N N . LEU A 1 160 ? -12.820 -13.094 40.507 1.00 93.56 160 LEU A N 1
ATOM 1238 C CA . LEU A 1 160 ? -14.109 -12.987 39.827 1.00 93.56 160 LEU A CA 1
ATOM 1239 C C . LEU A 1 160 ? -13.871 -12.774 38.333 1.00 93.56 160 LEU A C 1
ATOM 1241 O O . LEU A 1 160 ? -12.953 -12.047 37.950 1.00 93.56 160 LEU A O 1
ATOM 1245 N N . VAL A 1 161 ? -14.697 -13.406 37.506 1.00 93.38 161 VAL A N 1
ATOM 1246 C CA . VAL A 1 161 ? -14.615 -13.365 36.043 1.00 93.38 161 VAL A CA 1
ATOM 1247 C C . VAL A 1 161 ? -15.706 -12.419 35.547 1.00 93.38 161 VAL A C 1
ATOM 1249 O O . VAL A 1 161 ? -16.809 -12.832 35.195 1.00 93.38 161 VAL A O 1
ATOM 1252 N N . LEU A 1 162 ? -15.398 -11.121 35.577 1.00 94.75 162 LEU A N 1
ATOM 1253 C CA . LEU A 1 162 ? -16.342 -10.055 35.207 1.00 94.75 162 LEU A CA 1
ATOM 1254 C C . LEU A 1 162 ? -16.438 -9.844 33.690 1.00 94.75 162 LEU A C 1
ATOM 1256 O O . LEU A 1 162 ? -17.468 -9.407 33.182 1.00 94.75 162 LEU A O 1
ATOM 1260 N N . TRP A 1 163 ? -15.361 -10.183 32.984 1.00 94.81 163 TRP A N 1
ATOM 1261 C CA . TRP A 1 163 ? -15.194 -10.034 31.541 1.00 94.81 163 TRP A CA 1
ATOM 1262 C C . TRP A 1 163 ? -14.764 -11.374 30.941 1.00 94.81 163 TRP A C 1
ATOM 1264 O O . TRP A 1 163 ? -14.243 -12.212 31.680 1.00 94.81 163 TRP A O 1
ATOM 1274 N N . PRO A 1 164 ? -14.877 -11.577 29.621 1.00 92.81 164 PRO A N 1
ATOM 1275 C CA . PRO A 1 164 ? -14.232 -12.700 28.950 1.00 92.81 164 PRO A CA 1
ATOM 1276 C C . PRO A 1 164 ? -12.721 -12.761 29.263 1.00 92.81 164 PRO A C 1
ATOM 1278 O O . PRO A 1 164 ? -11.993 -11.757 29.196 1.00 92.81 164 PRO A O 1
ATOM 1281 N N . GLU A 1 165 ? -12.244 -13.940 29.674 1.00 89.38 165 GLU A N 1
ATOM 1282 C CA . GLU A 1 165 ? -10.871 -14.145 30.174 1.00 89.38 165 GLU A CA 1
ATOM 1283 C C . GLU A 1 165 ? -10.120 -15.294 29.501 1.00 89.38 165 GLU A C 1
ATOM 1285 O O . GLU A 1 165 ? -8.897 -15.393 29.706 1.00 89.38 165 GLU A O 1
ATOM 1290 N N . ALA A 1 166 ? -10.787 -16.142 28.706 1.00 89.75 166 ALA A N 1
ATOM 1291 C CA . ALA A 1 166 ? -10.084 -17.197 27.986 1.00 89.75 166 ALA A CA 1
ATOM 1292 C C . ALA A 1 166 ? -9.099 -16.575 26.974 1.00 89.75 166 ALA A C 1
ATOM 1294 O O . ALA A 1 166 ? -9.358 -15.477 26.473 1.00 89.75 166 ALA A O 1
ATOM 1295 N N . PRO A 1 167 ? -7.945 -17.212 26.695 1.00 86.44 167 PRO A N 1
ATOM 1296 C CA . PRO A 1 167 ? -6.893 -16.620 25.865 1.00 86.44 167 PRO A CA 1
ATOM 1297 C C . PRO A 1 167 ? -7.396 -16.068 24.523 1.00 86.44 167 PRO A C 1
ATOM 1299 O O . PRO A 1 167 ? -7.098 -14.920 24.193 1.00 86.44 167 PRO A O 1
ATOM 1302 N N . GLU A 1 168 ? -8.227 -16.831 23.811 1.00 85.38 168 GLU A N 1
ATOM 1303 C CA . GLU A 1 168 ? -8.817 -16.447 22.524 1.00 85.38 168 GLU A CA 1
ATOM 1304 C C . GLU A 1 168 ? -9.906 -15.356 22.602 1.00 85.38 168 GLU A C 1
ATOM 1306 O O . GLU A 1 168 ? -10.281 -14.785 21.578 1.00 85.38 168 GLU A O 1
ATOM 1311 N N . GLU A 1 169 ? -10.422 -15.048 23.793 1.00 92.00 169 GLU A N 1
ATOM 1312 C CA . GLU A 1 169 ? -11.484 -14.055 24.020 1.00 92.00 169 GLU A CA 1
ATOM 1313 C C . GLU A 1 169 ? -10.923 -12.680 24.397 1.00 92.00 169 GLU A C 1
ATOM 1315 O O . GLU A 1 169 ? -11.592 -11.657 24.242 1.00 92.00 169 GLU A O 1
ATOM 1320 N N . ARG A 1 170 ? -9.675 -12.628 24.881 1.00 94.19 170 ARG A N 1
ATOM 1321 C CA . ARG A 1 170 ? -9.046 -11.393 25.384 1.00 94.19 170 ARG A CA 1
ATOM 1322 C C . ARG A 1 170 ? -8.864 -10.317 24.319 1.00 94.19 170 ARG A C 1
ATOM 1324 O O . ARG A 1 170 ? -8.746 -9.150 24.690 1.00 94.19 170 ARG A O 1
ATOM 1331 N N . VAL A 1 171 ? -8.898 -10.681 23.034 1.00 94.62 171 VAL A N 1
ATOM 1332 C CA . VAL A 1 171 ? -8.914 -9.731 21.905 1.00 94.62 171 VAL A CA 1
ATOM 1333 C C . VAL A 1 171 ? -10.029 -8.690 22.066 1.00 94.62 171 VAL A C 1
ATOM 1335 O O . VAL A 1 171 ? -9.829 -7.509 21.792 1.00 94.62 171 VAL A O 1
ATOM 1338 N N . TRP A 1 172 ? -11.179 -9.094 22.616 1.00 96.56 172 TRP A N 1
ATOM 1339 C CA . TRP A 1 172 ? -12.357 -8.240 22.756 1.00 96.56 172 TRP A CA 1
ATOM 1340 C C . TRP A 1 172 ? -12.231 -7.183 23.851 1.00 96.56 172 TRP A C 1
ATOM 1342 O O . TRP A 1 172 ? -13.013 -6.236 23.883 1.00 96.56 172 TRP A O 1
ATOM 1352 N N . ARG A 1 173 ? -11.206 -7.261 24.711 1.00 95.69 173 ARG A N 1
ATOM 1353 C CA . ARG A 1 173 ? -10.939 -6.207 25.701 1.00 95.69 173 ARG A CA 1
ATOM 1354 C C . ARG A 1 173 ? -10.613 -4.876 25.032 1.00 95.69 173 ARG A C 1
ATOM 1356 O O . ARG A 1 173 ? -10.982 -3.840 25.569 1.00 95.69 173 ARG A O 1
ATOM 1363 N N . LEU A 1 174 ? -9.993 -4.883 23.851 1.00 97.25 174 LEU A N 1
ATOM 1364 C CA . LEU A 1 174 ? -9.724 -3.662 23.082 1.00 97.25 174 LEU A CA 1
ATOM 1365 C C . LEU A 1 174 ? -11.007 -2.969 22.601 1.00 97.25 174 LEU A C 1
ATOM 1367 O O . LEU A 1 174 ? -11.035 -1.742 22.537 1.00 97.25 174 LEU A O 1
ATOM 1371 N N . ARG A 1 175 ? -12.089 -3.725 22.365 1.00 97.00 175 ARG A N 1
ATOM 1372 C CA . ARG A 1 175 ? -13.400 -3.164 22.001 1.00 97.00 175 ARG A CA 1
ATOM 1373 C C . ARG A 1 175 ? -13.987 -2.270 23.097 1.00 97.00 175 ARG A C 1
ATOM 1375 O O . ARG A 1 175 ? -14.779 -1.385 22.797 1.00 97.00 175 ARG A O 1
ATOM 1382 N N . ALA A 1 176 ? -13.549 -2.429 24.349 1.00 96.50 176 ALA A N 1
ATOM 1383 C CA . ALA A 1 176 ? -14.017 -1.602 25.459 1.00 96.50 176 ALA A CA 1
ATOM 1384 C C . ALA A 1 176 ? -13.798 -0.092 25.246 1.00 96.50 176 ALA A C 1
ATOM 1386 O O . ALA A 1 176 ? -14.472 0.689 25.899 1.00 96.50 176 ALA A O 1
ATOM 1387 N N . ALA A 1 177 ? -12.927 0.314 24.310 1.00 96.12 177 ALA A N 1
ATOM 1388 C CA . ALA A 1 177 ? -12.826 1.695 23.826 1.00 96.12 177 ALA A CA 1
ATOM 1389 C C . ALA A 1 177 ? -14.155 2.283 23.307 1.00 96.12 177 ALA A C 1
ATOM 1391 O O . ALA A 1 177 ? -14.351 3.491 23.384 1.00 96.12 177 ALA A O 1
ATOM 1392 N N . PHE A 1 178 ? -15.050 1.440 22.789 1.00 96.00 178 PHE A N 1
ATOM 1393 C CA . PHE A 1 178 ? -16.392 1.808 22.331 1.00 96.00 178 PHE A CA 1
ATOM 1394 C C . PHE A 1 178 ? -17.448 1.257 23.282 1.00 96.00 178 PHE A C 1
ATOM 1396 O O . PHE A 1 178 ? -18.336 1.977 23.733 1.00 96.00 178 PHE A O 1
ATOM 1403 N N . SER A 1 179 ? -17.342 -0.034 23.605 1.00 94.94 179 SER A N 1
ATOM 1404 C CA . SER A 1 179 ? -18.269 -0.709 24.503 1.00 94.94 179 SER A CA 1
ATOM 1405 C C . SER A 1 179 ? -17.676 -2.008 25.073 1.00 94.94 179 SER A C 1
ATOM 1407 O O . SER A 1 179 ? -17.146 -2.830 24.310 1.00 94.94 179 SER A O 1
ATOM 1409 N N . PRO A 1 180 ? -17.728 -2.224 26.405 1.00 95.19 180 PRO A N 1
ATOM 1410 C CA . PRO A 1 180 ? -17.237 -3.447 27.028 1.00 95.19 180 PRO A CA 1
ATOM 1411 C C . PRO A 1 180 ? -18.000 -4.691 26.562 1.00 95.19 180 PRO A C 1
ATOM 1413 O O . PRO A 1 180 ? -19.224 -4.695 26.491 1.00 95.19 180 PRO A O 1
ATOM 1416 N N . VAL A 1 181 ? -17.274 -5.781 26.307 1.00 96.06 181 VAL A N 1
ATOM 1417 C CA . VAL A 1 181 ? -17.880 -7.081 25.987 1.00 96.06 181 VAL A CA 1
ATOM 1418 C C . VAL A 1 181 ? -18.131 -7.853 27.276 1.00 96.06 181 VAL A C 1
ATOM 1420 O O . VAL A 1 181 ? -17.186 -8.236 27.967 1.00 96.06 181 VAL A O 1
ATOM 1423 N N . LEU A 1 182 ? -19.407 -8.073 27.596 1.00 94.94 182 LEU A N 1
ATOM 1424 C CA . LEU A 1 182 ? -19.824 -8.787 28.803 1.00 94.94 182 LEU A CA 1
ATOM 1425 C C . LEU A 1 182 ? -19.925 -10.297 28.599 1.00 94.94 182 LEU A C 1
ATOM 1427 O O . LEU A 1 182 ? -19.520 -11.048 29.484 1.00 94.94 182 LEU A O 1
ATOM 1431 N N . GLU A 1 183 ? -20.452 -10.750 27.463 1.00 94.12 183 GLU A N 1
ATOM 1432 C CA . GLU A 1 183 ? -20.704 -12.163 27.170 1.00 94.12 183 GLU A CA 1
ATOM 1433 C C . GLU A 1 183 ? -20.286 -12.553 25.752 1.00 94.12 183 GLU A C 1
ATOM 1435 O O . GLU A 1 183 ? -20.095 -11.707 24.882 1.00 94.12 183 GLU A O 1
ATOM 1440 N N . LEU A 1 184 ? -20.114 -13.860 25.555 1.00 93.44 184 LEU A N 1
ATOM 1441 C CA . LEU A 1 184 ? -19.846 -14.491 24.266 1.00 93.44 184 LEU A CA 1
ATOM 1442 C C . LEU A 1 184 ? -20.808 -15.675 24.057 1.00 93.44 184 LEU A C 1
ATOM 1444 O O . LEU A 1 184 ? -21.208 -16.305 25.041 1.00 93.44 184 LEU A O 1
ATOM 1448 N N . PRO A 1 185 ? -21.138 -16.028 22.802 1.00 93.56 185 PRO A N 1
ATOM 1449 C CA . PRO A 1 185 ? -20.725 -15.360 21.562 1.00 93.56 185 PRO A CA 1
ATOM 1450 C C . PRO A 1 185 ? -21.418 -14.004 21.361 1.00 93.56 185 PRO A C 1
ATOM 1452 O O . PRO A 1 185 ? -22.359 -13.675 22.082 1.00 93.56 185 PRO A O 1
ATOM 1455 N N . ALA A 1 186 ? -20.926 -13.227 20.394 1.00 94.50 186 ALA A N 1
ATOM 1456 C CA . ALA A 1 186 ? -21.560 -11.978 19.979 1.00 94.50 186 ALA A CA 1
ATOM 1457 C C . ALA A 1 186 ? -22.978 -12.244 19.451 1.00 94.50 186 ALA A C 1
ATOM 1459 O O . ALA A 1 186 ? -23.193 -13.199 18.701 1.00 94.50 186 ALA A O 1
ATOM 1460 N N . ASP A 1 187 ? -23.924 -11.390 19.821 1.00 91.69 187 ASP A N 1
ATOM 1461 C CA . ASP A 1 187 ? -25.339 -11.525 19.489 1.00 91.69 187 ASP A CA 1
ATOM 1462 C C . ASP A 1 187 ? -25.945 -10.160 19.102 1.00 91.69 187 ASP A C 1
ATOM 1464 O O . ASP A 1 187 ? -25.379 -9.097 19.361 1.00 91.69 187 ASP A O 1
ATOM 1468 N N . ALA A 1 188 ? -27.139 -10.163 18.509 1.00 89.44 188 ALA A N 1
ATOM 1469 C CA . ALA A 1 188 ? -27.921 -8.950 18.272 1.00 89.44 188 ALA A CA 1
ATOM 1470 C C . ALA A 1 188 ? -28.249 -8.186 19.574 1.00 89.44 188 ALA A C 1
ATOM 1472 O O . ALA A 1 188 ? -28.527 -6.987 19.528 1.00 89.44 188 ALA A O 1
ATOM 1473 N N . LEU A 1 189 ? -28.201 -8.861 20.729 1.00 91.31 189 LEU A N 1
ATOM 1474 C CA . LEU A 1 189 ? -28.320 -8.256 22.060 1.00 91.31 189 LEU A CA 1
ATOM 1475 C C . LEU A 1 189 ? -27.124 -7.380 22.461 1.00 91.31 189 LEU A C 1
ATOM 1477 O O . LEU A 1 189 ? -27.236 -6.642 23.438 1.00 91.31 189 LEU A O 1
ATOM 1481 N N . ASP A 1 190 ? -25.982 -7.472 21.776 1.00 93.50 190 ASP A N 1
ATOM 1482 C CA . ASP A 1 190 ? -24.774 -6.721 22.133 1.00 93.50 190 ASP A CA 1
ATOM 1483 C C . ASP A 1 190 ? -24.744 -5.298 21.572 1.00 93.50 190 ASP A C 1
ATOM 1485 O O . ASP A 1 190 ? -23.970 -4.473 22.062 1.00 93.50 190 ASP A O 1
ATOM 1489 N N . TRP A 1 191 ? -25.566 -5.003 20.559 1.00 92.88 191 TRP A N 1
ATOM 1490 C CA . TRP A 1 191 ? -25.601 -3.685 19.928 1.00 92.88 191 TRP A CA 1
ATOM 1491 C C . TRP A 1 191 ? -26.925 -3.426 19.198 1.00 92.88 191 TRP A C 1
ATOM 1493 O O . TRP A 1 191 ? -27.141 -3.868 18.061 1.00 92.88 191 TRP A O 1
ATOM 1503 N N . GLN A 1 192 ? -27.815 -2.649 19.817 1.00 91.25 192 GLN A N 1
ATOM 1504 C CA . GLN A 1 192 ? -29.083 -2.286 19.189 1.00 91.25 192 GLN A CA 1
ATOM 1505 C C . GLN A 1 192 ? -28.879 -1.235 18.081 1.00 91.25 192 GLN A C 1
ATOM 1507 O O . GLN A 1 192 ? -28.166 -0.253 18.249 1.00 91.25 192 GLN A O 1
ATOM 1512 N N . GLY A 1 193 ? -29.538 -1.414 16.930 1.00 92.50 193 GLY A N 1
ATOM 1513 C CA . GLY A 1 193 ? -29.477 -0.455 15.813 1.00 92.50 193 GLY A CA 1
ATOM 1514 C C . GLY A 1 193 ? -28.223 -0.559 14.933 1.00 92.50 193 GLY A C 1
ATOM 1515 O O . GLY A 1 193 ? -28.075 0.217 13.990 1.00 92.50 193 GLY A O 1
ATOM 1516 N N . LEU A 1 194 ? -27.365 -1.552 15.184 1.00 95.25 194 LEU A N 1
ATOM 1517 C CA . LEU A 1 194 ? -26.079 -1.739 14.513 1.00 95.25 194 LEU A CA 1
ATOM 1518 C C . LEU A 1 194 ? -26.150 -1.753 12.975 1.00 95.25 194 LEU A C 1
ATOM 1520 O O . LEU A 1 194 ? -25.321 -1.137 12.313 1.00 95.25 194 LEU A O 1
ATOM 1524 N N . ALA A 1 195 ? -27.140 -2.436 12.392 1.00 95.12 195 ALA A N 1
ATOM 1525 C CA . ALA A 1 195 ? -27.271 -2.516 10.934 1.00 95.12 195 ALA A CA 1
ATOM 1526 C C . ALA A 1 195 ? -27.541 -1.143 10.289 1.00 95.12 195 ALA A C 1
ATOM 1528 O O . ALA A 1 195 ? -27.017 -0.855 9.216 1.00 95.12 195 ALA A O 1
ATOM 1529 N N . THR A 1 196 ? -28.333 -0.292 10.949 1.00 96.00 196 THR A N 1
ATOM 1530 C CA . THR A 1 196 ? -28.593 1.079 10.490 1.00 96.00 196 THR A CA 1
ATOM 1531 C C . THR A 1 196 ? -27.330 1.923 10.601 1.00 96.00 196 THR A C 1
ATOM 1533 O O . THR A 1 196 ? -26.964 2.589 9.641 1.00 96.00 196 THR A O 1
ATOM 1536 N N . TRP A 1 197 ? -26.628 1.827 11.733 1.00 96.25 197 TRP A N 1
ATOM 1537 C CA . TRP A 1 197 ? -25.366 2.531 11.955 1.00 96.25 197 TRP A CA 1
ATOM 1538 C C . TRP A 1 197 ? -24.306 2.181 10.899 1.00 96.25 197 TRP A C 1
ATOM 1540 O O . TRP A 1 197 ? -23.708 3.074 10.307 1.00 96.25 197 TRP A O 1
ATOM 1550 N N . LEU A 1 198 ? -24.124 0.895 10.574 1.00 97.56 198 LEU A N 1
ATOM 1551 C CA . LEU A 1 198 ? -23.202 0.477 9.508 1.00 97.56 198 LEU A CA 1
ATOM 1552 C C . LEU A 1 198 ? -23.599 1.029 8.134 1.00 97.56 198 LEU A C 1
ATOM 1554 O O . LEU A 1 198 ? -22.731 1.433 7.361 1.00 97.56 198 LEU A O 1
ATOM 1558 N N . ALA A 1 199 ? -24.894 1.062 7.822 1.00 97.19 199 ALA A N 1
ATOM 1559 C CA . ALA A 1 199 ? -25.370 1.578 6.546 1.00 97.19 199 ALA A CA 1
ATOM 1560 C C . ALA A 1 199 ? -25.198 3.103 6.427 1.00 97.19 199 ALA A C 1
ATOM 1562 O O . ALA A 1 199 ? -24.841 3.588 5.355 1.00 97.19 199 ALA A O 1
ATOM 1563 N N . GLU A 1 200 ? -25.448 3.850 7.503 1.00 96.50 200 GLU A N 1
ATOM 1564 C CA . GLU A 1 200 ? -25.413 5.318 7.505 1.00 96.50 200 GLU A CA 1
ATOM 1565 C C . GLU A 1 200 ? -23.989 5.871 7.656 1.00 96.50 200 GLU A C 1
ATOM 1567 O O . GLU A 1 200 ? -23.590 6.730 6.868 1.00 96.50 200 GLU A O 1
ATOM 1572 N N . ASP A 1 201 ? -23.205 5.343 8.600 1.00 94.31 201 ASP A N 1
ATOM 1573 C CA . ASP A 1 201 ? -21.895 5.905 8.958 1.00 94.31 201 ASP A CA 1
ATOM 1574 C C . ASP A 1 201 ? -20.736 5.267 8.182 1.00 94.31 201 ASP A C 1
ATOM 1576 O O . ASP A 1 201 ? -19.733 5.928 7.912 1.00 94.31 201 ASP A O 1
ATOM 1580 N N . TRP A 1 202 ? -20.868 3.994 7.793 1.00 95.81 202 TRP A N 1
ATOM 1581 C CA . TRP A 1 202 ? -19.816 3.252 7.084 1.00 95.81 202 TRP A CA 1
ATOM 1582 C C . TRP A 1 202 ? -20.161 2.913 5.637 1.00 95.81 202 TRP A C 1
ATOM 1584 O O . TRP A 1 202 ? -19.283 2.470 4.899 1.00 95.81 202 TRP A O 1
ATOM 1594 N N . GLN A 1 203 ? -21.420 3.099 5.225 1.00 95.69 203 GLN A N 1
ATOM 1595 C CA . GLN A 1 203 ? -21.929 2.644 3.925 1.00 95.69 203 GLN A CA 1
ATOM 1596 C C . GLN A 1 203 ? -21.717 1.136 3.709 1.00 95.69 203 GLN A C 1
ATOM 1598 O O . GLN A 1 203 ? -21.510 0.675 2.588 1.00 95.69 203 GLN A O 1
ATOM 1603 N N . VAL A 1 204 ? -21.768 0.360 4.796 1.00 97.06 204 VAL A N 1
ATOM 1604 C CA . VAL A 1 204 ? -21.608 -1.095 4.786 1.00 97.06 204 VAL A CA 1
ATOM 1605 C C . VAL A 1 204 ? -22.975 -1.739 4.974 1.00 97.06 204 VAL A C 1
ATOM 1607 O O . VAL A 1 204 ? -23.609 -1.627 6.021 1.00 97.06 204 VAL A O 1
ATOM 1610 N N . THR A 1 205 ? -23.417 -2.465 3.956 1.00 96.00 205 THR A N 1
ATOM 1611 C CA . THR A 1 205 ? -24.729 -3.124 3.904 1.00 96.00 205 THR A CA 1
ATOM 1612 C C . THR A 1 205 ? -24.640 -4.648 3.927 1.00 96.00 205 THR A C 1
ATOM 1614 O O . THR A 1 205 ? -25.664 -5.332 3.994 1.00 96.00 205 THR A O 1
ATOM 1617 N N . GLY A 1 206 ? -23.424 -5.199 3.910 1.00 96.19 206 GLY A N 1
ATOM 1618 C CA . GLY A 1 206 ? -23.211 -6.635 3.986 1.00 96.19 206 GLY A CA 1
ATOM 1619 C C . GLY A 1 206 ? -21.768 -7.056 4.248 1.00 96.19 206 GLY A C 1
ATOM 1620 O O . GLY A 1 206 ? -20.839 -6.251 4.319 1.00 96.19 206 GLY A O 1
ATOM 1621 N N . ARG A 1 207 ? -21.595 -8.378 4.344 1.00 96.94 207 ARG A N 1
ATOM 1622 C CA . ARG A 1 207 ? -20.336 -9.058 4.675 1.00 96.94 207 ARG A CA 1
ATOM 1623 C C . ARG A 1 207 ? -19.148 -8.632 3.810 1.00 96.94 207 ARG A C 1
ATOM 1625 O O . ARG A 1 207 ? -18.066 -8.389 4.334 1.00 96.94 207 ARG A O 1
ATOM 1632 N N . ASP A 1 208 ? -19.325 -8.570 2.495 1.00 96.31 208 ASP A N 1
ATOM 1633 C CA . ASP A 1 208 ? -18.199 -8.354 1.581 1.00 96.31 208 ASP A CA 1
ATOM 1634 C C . ASP A 1 208 ? -17.643 -6.928 1.680 1.00 96.31 208 ASP A C 1
ATOM 1636 O O . ASP A 1 208 ? -16.432 -6.724 1.598 1.00 96.31 208 ASP A O 1
ATOM 1640 N N . GLU A 1 209 ? -18.524 -5.947 1.884 1.00 95.88 209 GLU A N 1
ATOM 1641 C CA . GLU A 1 209 ? -18.153 -4.556 2.166 1.00 95.88 209 GLU A CA 1
ATOM 1642 C C . GLU A 1 209 ? -17.437 -4.456 3.511 1.00 95.88 209 GLU A C 1
ATOM 1644 O O . GLU A 1 209 ? -16.360 -3.863 3.577 1.00 95.88 209 GLU A O 1
ATOM 1649 N N . LEU A 1 210 ? -17.963 -5.125 4.544 1.00 97.88 210 LEU A N 1
ATOM 1650 C CA . LEU A 1 210 ? -17.335 -5.170 5.861 1.00 97.88 210 LEU A CA 1
ATOM 1651 C C . LEU A 1 210 ? -15.905 -5.722 5.782 1.00 97.88 210 LEU A C 1
ATOM 1653 O O . LEU A 1 210 ? -14.978 -5.094 6.281 1.00 97.88 210 LEU A O 1
ATOM 1657 N N . ILE A 1 211 ? -15.695 -6.860 5.115 1.00 97.88 211 ILE A N 1
ATOM 1658 C CA . ILE A 1 211 ? -14.365 -7.478 4.987 1.00 97.88 211 ILE A CA 1
ATOM 1659 C C . ILE A 1 211 ? -13.370 -6.539 4.300 1.00 97.88 211 ILE A C 1
ATOM 1661 O O . ILE A 1 211 ? -12.221 -6.446 4.737 1.00 97.88 211 ILE A O 1
ATOM 1665 N N . ARG A 1 212 ? -13.791 -5.818 3.255 1.00 96.31 212 ARG A N 1
ATOM 1666 C CA . ARG A 1 212 ? -12.930 -4.826 2.593 1.00 96.31 212 ARG A CA 1
ATOM 1667 C C . ARG A 1 212 ? -12.549 -3.686 3.536 1.00 96.31 212 ARG A C 1
ATOM 1669 O O . ARG A 1 212 ? -11.368 -3.354 3.612 1.00 96.31 212 ARG A O 1
ATOM 1676 N N . VAL A 1 213 ? -13.508 -3.147 4.293 1.00 97.44 213 VAL A N 1
ATOM 1677 C CA . VAL A 1 213 ? -13.253 -2.088 5.287 1.00 97.44 213 VAL A CA 1
ATOM 1678 C C . VAL A 1 213 ? -12.296 -2.574 6.378 1.00 97.44 213 VAL A C 1
ATOM 1680 O O . VAL A 1 213 ? -11.332 -1.879 6.688 1.00 97.44 213 VAL A O 1
ATOM 1683 N N . LEU A 1 214 ? -12.488 -3.787 6.907 1.00 98.44 214 LEU A N 1
ATOM 1684 C CA . LEU A 1 214 ? -11.582 -4.382 7.897 1.00 98.44 214 LEU A CA 1
ATOM 1685 C C . LEU A 1 214 ? -10.156 -4.518 7.334 1.00 98.44 214 LEU A C 1
ATOM 1687 O O . LEU A 1 214 ? -9.178 -4.108 7.961 1.00 98.44 214 LEU A O 1
ATOM 1691 N N . LEU A 1 215 ? -10.008 -5.047 6.118 1.00 97.88 215 LEU A N 1
ATOM 1692 C CA . LEU A 1 215 ? -8.693 -5.187 5.486 1.00 97.88 215 LEU A CA 1
ATOM 1693 C C . LEU A 1 215 ? -8.033 -3.833 5.194 1.00 97.88 215 LEU A C 1
ATOM 1695 O O . LEU A 1 215 ? -6.807 -3.744 5.292 1.00 97.88 215 LEU A O 1
ATOM 1699 N N . TRP A 1 216 ? -8.817 -2.806 4.857 1.00 97.31 216 TRP A N 1
ATOM 1700 C CA . TRP A 1 216 ? -8.341 -1.442 4.630 1.00 97.31 216 TRP A CA 1
ATOM 1701 C C . TRP A 1 216 ? -7.899 -0.758 5.926 1.00 97.31 216 TRP A C 1
ATOM 1703 O O . TRP A 1 216 ? -6.771 -0.271 5.971 1.00 97.31 216 TRP A O 1
ATOM 1713 N N . LEU A 1 217 ? -8.706 -0.791 6.995 1.00 97.94 217 LEU A N 1
ATOM 1714 C CA . LEU A 1 217 ? -8.347 -0.227 8.306 1.00 97.94 217 LEU A CA 1
ATOM 1715 C C . LEU A 1 217 ? -7.059 -0.852 8.852 1.00 97.94 217 LEU A C 1
ATOM 1717 O O . LEU A 1 217 ? -6.180 -0.153 9.357 1.00 97.94 217 LEU A O 1
ATOM 1721 N N . ALA A 1 218 ? -6.903 -2.169 8.696 1.00 96.94 218 ALA A N 1
ATOM 1722 C CA . ALA A 1 218 ? -5.665 -2.851 9.049 1.00 96.94 218 ALA A CA 1
ATOM 1723 C C . ALA A 1 218 ? -4.467 -2.338 8.224 1.00 96.94 218 ALA A C 1
ATOM 1725 O O . ALA A 1 218 ? -3.403 -2.058 8.777 1.00 96.94 218 ALA A O 1
ATOM 1726 N N . ALA A 1 219 ? -4.649 -2.171 6.911 1.00 95.25 219 ALA A N 1
ATOM 1727 C CA . ALA A 1 219 ? -3.570 -1.948 5.951 1.00 95.25 219 ALA A CA 1
ATOM 1728 C C . ALA A 1 219 ? -3.100 -0.501 5.782 1.00 95.25 219 ALA A C 1
ATOM 1730 O O . ALA A 1 219 ? -1.899 -0.270 5.678 1.00 95.25 219 ALA A O 1
ATOM 1731 N N . GLN A 1 220 ? -4.037 0.436 5.678 1.00 92.62 220 GLN A N 1
ATOM 1732 C CA . GLN A 1 220 ? -3.795 1.849 5.379 1.00 92.62 220 GLN A CA 1
ATOM 1733 C C . GLN A 1 220 ? -4.652 2.744 6.257 1.00 92.62 220 GLN A C 1
ATOM 1735 O O . GLN A 1 220 ? -4.090 3.596 6.931 1.00 92.62 220 GLN A O 1
ATOM 1740 N N . GLY A 1 221 ? -5.967 2.504 6.287 1.00 94.81 221 GLY A N 1
ATOM 1741 C CA . GLY A 1 221 ? -6.926 3.307 7.040 1.00 94.81 221 GLY A CA 1
ATOM 1742 C C . GLY A 1 221 ? -6.859 4.800 6.710 1.00 94.81 221 GLY A C 1
ATOM 1743 O O . GLY A 1 221 ? -6.263 5.209 5.711 1.00 94.81 221 GLY A O 1
ATOM 1744 N N . ASP A 1 222 ? -7.445 5.620 7.578 1.00 94.44 222 ASP A N 1
ATOM 1745 C CA . ASP A 1 222 ? -7.328 7.077 7.463 1.00 94.44 222 ASP A CA 1
ATOM 1746 C C . ASP A 1 222 ? -5.897 7.540 7.800 1.00 94.44 222 ASP A C 1
ATOM 1748 O O . ASP A 1 222 ? -5.422 8.561 7.291 1.00 94.44 222 ASP A O 1
ATOM 1752 N N . ARG A 1 223 ? -5.168 6.768 8.628 1.00 95.44 223 ARG A N 1
ATOM 1753 C CA . ARG A 1 223 ? -3.844 7.158 9.137 1.00 95.44 223 ARG A CA 1
ATOM 1754 C C . ARG A 1 223 ? -2.806 7.407 8.051 1.00 95.44 223 ARG A C 1
ATOM 1756 O O . ARG A 1 223 ? -1.931 8.237 8.278 1.00 95.44 223 ARG A O 1
ATOM 1763 N N . GLN A 1 224 ? -2.874 6.713 6.911 1.00 95.44 224 GLN A N 1
ATOM 1764 C CA . GLN A 1 224 ? -1.847 6.822 5.873 1.00 95.44 224 GLN A CA 1
ATOM 1765 C C . GLN A 1 224 ? -1.749 8.253 5.339 1.00 95.44 224 GLN A C 1
ATOM 1767 O O . GLN A 1 224 ? -0.660 8.824 5.305 1.00 95.44 224 GLN A O 1
ATOM 1772 N N . ALA A 1 225 ? -2.880 8.840 4.940 1.00 94.31 225 ALA A N 1
ATOM 1773 C CA . ALA A 1 225 ? -2.908 10.197 4.403 1.00 94.31 225 ALA A CA 1
ATOM 1774 C C . ALA A 1 225 ? -2.400 11.203 5.445 1.00 94.31 225 ALA A C 1
ATOM 1776 O O . ALA A 1 225 ? -1.543 12.036 5.147 1.00 94.31 225 ALA A O 1
ATOM 1777 N N . TRP A 1 226 ? -2.844 11.054 6.696 1.00 96.38 226 TRP A N 1
ATOM 1778 C CA . TRP A 1 226 ? -2.394 11.899 7.798 1.00 96.38 226 TRP A CA 1
ATOM 1779 C C . TRP A 1 226 ? -0.890 11.765 8.065 1.00 96.38 226 TRP A C 1
ATOM 1781 O O . TRP A 1 226 ? -0.234 12.781 8.275 1.00 96.38 226 TRP A O 1
ATOM 1791 N N . ASP A 1 227 ? -0.315 10.558 8.029 1.00 96.31 227 ASP A N 1
ATOM 1792 C CA . ASP A 1 227 ? 1.126 10.329 8.237 1.00 96.31 227 ASP A CA 1
ATOM 1793 C C . ASP A 1 227 ? 1.974 10.976 7.135 1.00 96.31 227 ASP A C 1
ATOM 1795 O O . ASP A 1 227 ? 3.032 11.560 7.413 1.00 96.31 227 ASP A O 1
ATOM 1799 N N . LEU A 1 228 ? 1.509 10.906 5.886 1.00 95.38 228 LEU A N 1
ATOM 1800 C CA . LEU A 1 228 ? 2.174 11.534 4.745 1.00 95.38 228 LEU A CA 1
ATOM 1801 C C . LEU A 1 228 ? 2.126 13.063 4.844 1.00 95.38 228 LEU A C 1
ATOM 1803 O O . LEU A 1 228 ? 3.169 13.716 4.718 1.00 95.38 228 LEU A O 1
ATOM 1807 N N . ASP A 1 229 ? 0.957 13.633 5.143 1.00 95.69 229 ASP A N 1
ATOM 1808 C CA . ASP A 1 229 ? 0.806 15.077 5.345 1.00 95.69 229 ASP A CA 1
ATOM 1809 C C . ASP A 1 229 ? 1.625 15.564 6.543 1.00 95.69 229 ASP A C 1
ATOM 1811 O O . ASP A 1 229 ? 2.357 16.548 6.443 1.00 95.69 229 ASP A O 1
ATOM 1815 N N . ALA A 1 230 ? 1.591 14.842 7.660 1.00 95.94 230 ALA A N 1
ATOM 1816 C CA . ALA A 1 230 ? 2.375 15.146 8.849 1.00 95.94 230 ALA A CA 1
ATOM 1817 C C . ALA A 1 230 ? 3.879 15.169 8.565 1.00 95.94 230 ALA A C 1
ATOM 1819 O O . ALA A 1 230 ? 4.578 16.106 8.958 1.00 95.94 230 ALA A O 1
ATOM 1820 N N . THR A 1 231 ?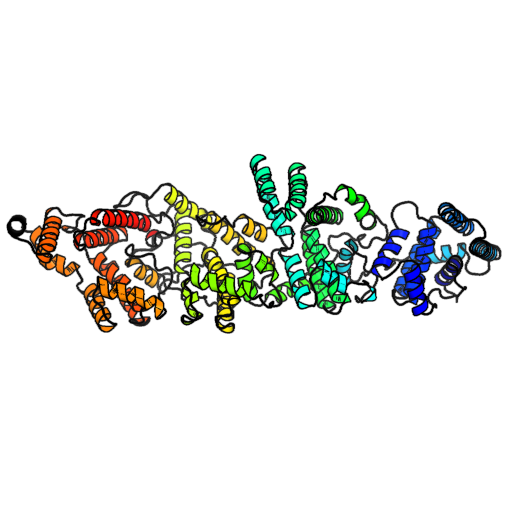 4.378 14.166 7.838 1.00 93.88 231 THR A N 1
ATOM 1821 C CA . THR A 1 231 ? 5.789 14.082 7.437 1.00 93.88 231 THR A CA 1
ATOM 1822 C C . THR A 1 231 ? 6.179 15.263 6.549 1.00 93.88 231 THR A C 1
ATOM 1824 O O . THR A 1 231 ? 7.233 15.873 6.755 1.00 93.88 231 THR A O 1
ATOM 1827 N N . ARG A 1 232 ? 5.316 15.632 5.595 1.00 93.62 232 ARG A N 1
ATOM 1828 C CA . ARG A 1 232 ? 5.518 16.792 4.717 1.00 93.62 232 ARG A CA 1
ATOM 1829 C C . ARG A 1 232 ? 5.541 18.099 5.513 1.00 93.62 232 ARG A C 1
ATOM 1831 O O . ARG A 1 232 ? 6.458 18.899 5.345 1.00 93.62 232 ARG A O 1
ATOM 1838 N N . LEU A 1 233 ? 4.585 18.296 6.420 1.00 95.75 233 LEU A N 1
ATOM 1839 C CA . LEU A 1 233 ? 4.459 19.506 7.239 1.00 95.75 233 LEU A CA 1
ATOM 1840 C C . LEU A 1 233 ? 5.597 19.667 8.252 1.00 95.75 233 LEU A C 1
ATOM 1842 O O . LEU A 1 233 ? 6.032 20.792 8.513 1.00 95.75 233 LEU A O 1
ATOM 1846 N N . LEU A 1 234 ? 6.119 18.564 8.794 1.00 94.81 234 LEU A N 1
ATOM 1847 C CA . LEU A 1 234 ? 7.298 18.580 9.662 1.00 94.81 234 LEU A CA 1
ATOM 1848 C C . LEU A 1 234 ? 8.542 19.109 8.940 1.00 94.81 234 LEU A C 1
ATOM 1850 O O . LEU A 1 234 ? 9.331 19.829 9.551 1.00 94.81 234 LEU A O 1
ATOM 1854 N N . ALA A 1 235 ? 8.708 18.771 7.659 1.00 92.62 235 ALA A N 1
ATOM 1855 C CA . ALA A 1 235 ? 9.814 19.256 6.835 1.00 92.62 235 ALA A CA 1
ATOM 1856 C C . ALA A 1 235 ? 9.587 20.679 6.288 1.00 92.62 235 ALA A C 1
ATOM 1858 O O . ALA A 1 235 ? 10.558 21.367 5.973 1.00 92.62 235 ALA A O 1
ATOM 1859 N N . ALA A 1 236 ? 8.326 21.107 6.187 1.00 94.31 236 ALA A N 1
ATOM 1860 C CA . ALA A 1 236 ? 7.923 22.382 5.608 1.00 94.31 236 ALA A CA 1
ATOM 1861 C C . ALA A 1 236 ? 8.127 23.579 6.554 1.00 94.31 236 ALA A C 1
ATOM 1863 O O . ALA A 1 236 ? 7.962 23.469 7.774 1.00 94.31 236 ALA A O 1
ATOM 1864 N N . GLY A 1 237 ? 8.428 24.748 5.981 1.00 93.94 237 GLY A N 1
ATOM 1865 C CA . GLY A 1 237 ? 8.441 26.032 6.699 1.00 93.94 237 GLY A CA 1
ATOM 1866 C C . GLY A 1 237 ? 7.055 26.685 6.805 1.00 93.94 237 GLY A C 1
ATOM 1867 O O . GLY A 1 237 ? 6.109 26.263 6.144 1.00 93.94 237 GLY A O 1
ATOM 1868 N N . ASP A 1 238 ? 6.929 27.765 7.586 1.00 93.00 238 ASP A N 1
ATOM 1869 C CA . ASP A 1 238 ? 5.639 28.452 7.806 1.00 93.00 238 ASP A CA 1
ATOM 1870 C C . ASP A 1 238 ? 4.901 28.857 6.509 1.00 93.00 238 ASP A C 1
ATOM 1872 O O . ASP A 1 238 ? 3.695 28.620 6.422 1.00 93.00 238 ASP A O 1
ATOM 1876 N N . PRO A 1 239 ? 5.568 29.406 5.467 1.00 94.81 239 PRO A N 1
ATOM 1877 C CA . PRO A 1 239 ? 4.881 29.751 4.221 1.00 94.81 239 PRO A CA 1
ATOM 1878 C C . PRO A 1 239 ? 4.327 28.528 3.480 1.00 94.81 239 PRO A C 1
ATOM 1880 O O . PRO A 1 239 ? 3.243 28.592 2.907 1.00 94.81 239 PRO A O 1
ATOM 1883 N N . GLU A 1 240 ? 5.056 27.412 3.499 1.00 95.38 240 GLU A N 1
ATOM 1884 C CA . GLU A 1 240 ? 4.659 26.164 2.838 1.00 95.38 240 GLU A CA 1
ATOM 1885 C C . GLU A 1 240 ? 3.505 25.486 3.580 1.00 95.38 240 GLU A C 1
ATOM 1887 O O . GLU A 1 240 ? 2.572 24.994 2.950 1.00 95.38 240 GLU A O 1
ATOM 1892 N N . ARG A 1 241 ? 3.519 25.521 4.918 1.00 96.25 241 ARG A N 1
ATOM 1893 C CA . ARG A 1 241 ? 2.416 25.026 5.756 1.00 96.25 241 ARG A CA 1
ATOM 1894 C C . ARG A 1 241 ? 1.125 25.802 5.511 1.00 96.25 241 ARG A C 1
ATOM 1896 O O . ARG A 1 241 ? 0.061 25.200 5.390 1.00 96.25 241 ARG A O 1
ATOM 1903 N N . GLN A 1 242 ? 1.224 27.126 5.393 1.00 94.50 242 GLN A N 1
ATOM 1904 C CA . GLN A 1 242 ? 0.074 27.970 5.079 1.00 94.50 242 GLN A CA 1
ATOM 1905 C C . GLN A 1 242 ? -0.461 27.689 3.669 1.00 94.50 242 GLN A C 1
ATOM 1907 O O . GLN A 1 242 ? -1.668 27.538 3.498 1.00 94.50 242 GLN A O 1
ATOM 1912 N N . ALA A 1 243 ? 0.426 27.554 2.677 1.00 95.56 243 ALA A N 1
ATOM 1913 C CA . ALA A 1 243 ? 0.039 27.214 1.310 1.00 95.56 243 ALA A CA 1
ATOM 1914 C C . ALA A 1 243 ? -0.619 25.825 1.213 1.00 95.56 243 ALA A C 1
ATOM 1916 O O . ALA A 1 243 ? -1.600 25.670 0.490 1.00 95.56 243 ALA A O 1
ATOM 1917 N N . TRP A 1 244 ? -0.123 24.832 1.962 1.00 95.88 244 TRP A N 1
ATOM 1918 C CA . TRP A 1 244 ? -0.757 23.513 2.063 1.00 95.88 244 TRP A CA 1
ATOM 1919 C C . TRP A 1 244 ? -2.185 23.629 2.604 1.00 95.88 244 TRP A C 1
ATOM 1921 O O . TRP A 1 244 ? -3.109 23.131 1.970 1.00 95.88 244 TRP A O 1
ATOM 1931 N N . LEU A 1 245 ? -2.384 24.355 3.710 1.00 95.88 245 LEU A N 1
ATOM 1932 C CA . LEU A 1 245 ? -3.706 24.525 4.318 1.00 95.88 245 LEU A CA 1
ATOM 1933 C C . LEU A 1 245 ? -4.688 25.259 3.389 1.00 95.88 245 LEU A C 1
ATOM 1935 O O . LEU A 1 245 ? -5.868 24.918 3.346 1.00 95.88 245 LEU A O 1
ATOM 1939 N N . GLU A 1 246 ? -4.212 26.268 2.655 1.00 94.81 246 GLU A N 1
ATOM 1940 C CA . GLU A 1 246 ? -5.001 27.012 1.663 1.00 94.81 246 GLU A CA 1
ATOM 1941 C C . GLU A 1 246 ? -5.347 26.177 0.421 1.00 94.81 246 GLU A C 1
ATOM 1943 O O . GLU A 1 246 ? -6.335 26.475 -0.251 1.00 94.81 246 GLU A O 1
ATOM 1948 N N . GLY A 1 247 ? -4.552 25.146 0.123 1.00 94.62 247 GLY A N 1
ATOM 1949 C CA . GLY A 1 247 ? -4.761 24.229 -0.996 1.00 94.62 247 GLY A CA 1
ATOM 1950 C C . GLY A 1 247 ? -5.726 23.074 -0.714 1.00 94.62 247 GLY A C 1
ATOM 1951 O O . GLY A 1 247 ? -6.133 22.404 -1.662 1.00 94.62 247 GLY A O 1
ATOM 1952 N N . LEU A 1 248 ? -6.097 22.835 0.549 1.00 95.12 248 LEU A N 1
ATOM 1953 C CA . LEU A 1 248 ? -7.033 21.769 0.922 1.00 95.12 248 LEU A CA 1
ATOM 1954 C C . LEU A 1 248 ? -8.453 22.044 0.417 1.00 95.12 248 LEU A C 1
ATOM 1956 O O . LEU A 1 248 ? -8.894 23.196 0.316 1.00 95.12 248 LEU A O 1
ATOM 1960 N N . ALA A 1 249 ? -9.215 20.976 0.169 1.00 94.12 249 ALA A N 1
ATOM 1961 C CA . ALA A 1 249 ? -10.630 21.121 -0.134 1.00 94.12 249 ALA A CA 1
ATOM 1962 C C . ALA A 1 249 ? -11.384 21.696 1.079 1.00 94.12 249 ALA A C 1
ATOM 1964 O O . ALA A 1 249 ? -11.004 21.481 2.230 1.00 94.12 249 ALA A O 1
ATOM 1965 N N . LEU A 1 250 ? -12.485 22.421 0.844 1.00 91.50 250 LEU A N 1
ATOM 1966 C CA . LEU A 1 250 ? -13.191 23.168 1.897 1.00 91.50 250 LEU A CA 1
ATOM 1967 C C . LEU A 1 250 ? -13.587 22.290 3.099 1.00 91.50 250 LEU A C 1
ATOM 1969 O O . LEU A 1 250 ? -13.546 22.755 4.238 1.00 91.50 250 LEU A O 1
ATOM 1973 N N . GLN A 1 251 ? -13.948 21.031 2.845 1.00 90.81 251 GLN A N 1
ATOM 1974 C CA . GLN A 1 251 ? -14.312 20.049 3.865 1.00 90.81 251 GLN A CA 1
ATOM 1975 C C . GLN A 1 251 ? -13.120 19.530 4.693 1.00 90.81 251 GLN A C 1
ATOM 1977 O O . GLN A 1 251 ? -13.314 19.096 5.823 1.00 90.81 251 GLN A O 1
ATOM 1982 N N . GLU A 1 252 ? -11.893 19.628 4.183 1.00 93.56 252 GLU A N 1
ATOM 1983 C CA . GLU A 1 252 ? -10.668 19.132 4.830 1.00 93.56 252 GLU A CA 1
ATOM 1984 C C . GLU A 1 252 ? -9.963 20.212 5.658 1.00 93.56 252 GLU A C 1
ATOM 1986 O O . GLU A 1 252 ? -9.206 19.898 6.574 1.00 93.56 252 GLU A O 1
ATOM 1991 N N . VAL A 1 253 ? -10.236 21.497 5.393 1.00 95.50 253 VAL A N 1
ATOM 1992 C CA . VAL A 1 253 ? -9.561 22.632 6.053 1.00 95.50 253 VAL A CA 1
ATOM 1993 C C . VAL A 1 253 ? -9.634 22.548 7.580 1.00 95.50 253 VAL A C 1
ATOM 1995 O O . VAL A 1 253 ? -8.673 22.894 8.267 1.00 95.50 253 VAL A O 1
ATOM 1998 N N . ALA A 1 254 ? -10.766 22.113 8.140 1.00 96.50 254 ALA A N 1
ATOM 1999 C CA . ALA A 1 254 ? -10.926 22.010 9.588 1.00 96.50 254 ALA A CA 1
ATOM 2000 C C . ALA A 1 254 ? -10.003 20.934 10.191 1.00 96.50 254 ALA A C 1
ATOM 2002 O O . ALA A 1 254 ? -9.285 21.225 11.148 1.00 96.50 254 ALA A O 1
ATOM 2003 N N . ALA A 1 255 ? -9.942 19.745 9.584 1.00 96.25 255 ALA A N 1
ATOM 2004 C CA . ALA A 1 255 ? -9.018 18.685 9.985 1.00 96.25 255 ALA A CA 1
ATOM 2005 C C . ALA A 1 255 ? -7.556 19.105 9.758 1.00 96.25 255 ALA A C 1
ATOM 2007 O O . ALA A 1 255 ? -6.708 18.910 10.630 1.00 96.25 255 ALA A O 1
ATOM 2008 N N . GLY A 1 256 ? -7.275 19.795 8.648 1.00 96.94 256 GLY A N 1
ATOM 2009 C CA . GLY A 1 256 ? -5.952 20.338 8.349 1.00 96.94 256 GLY A CA 1
ATOM 2010 C C . GLY A 1 256 ? -5.453 21.333 9.401 1.00 96.94 256 GLY A C 1
ATOM 2011 O O . GLY A 1 256 ? -4.281 21.303 9.773 1.00 96.94 256 GLY A O 1
ATOM 2012 N N . ARG A 1 257 ? -6.341 22.163 9.970 1.00 97.56 257 ARG A N 1
ATOM 2013 C CA . ARG A 1 257 ? -6.000 23.048 11.104 1.00 97.56 257 ARG A CA 1
ATOM 2014 C C . ARG A 1 257 ? -5.648 22.271 12.368 1.00 97.56 257 ARG A C 1
ATOM 2016 O O . ARG A 1 257 ? -4.760 22.698 13.103 1.00 97.56 257 ARG A O 1
ATOM 2023 N N . VAL A 1 258 ? -6.336 21.162 12.635 1.00 98.00 258 VAL A N 1
ATOM 2024 C CA . VAL A 1 258 ? -6.017 20.294 13.778 1.00 98.00 258 VAL A CA 1
ATOM 2025 C C . VAL A 1 258 ? -4.637 19.669 13.589 1.00 98.00 258 VAL A C 1
ATOM 2027 O O . VAL A 1 258 ? -3.802 19.791 14.487 1.00 98.00 258 VAL A O 1
ATOM 2030 N N . LEU A 1 259 ? -4.364 19.092 12.412 1.00 97.94 259 LEU A N 1
ATOM 2031 C CA . LEU A 1 259 ? -3.063 18.504 12.088 1.00 97.94 259 LEU A CA 1
ATOM 2032 C C . LEU A 1 259 ? -1.932 19.528 12.216 1.00 97.94 259 LEU A C 1
ATOM 2034 O O . LEU A 1 259 ? -0.937 19.269 12.895 1.00 97.94 259 LEU A O 1
ATOM 2038 N N . LEU A 1 260 ? -2.104 20.715 11.630 1.00 97.25 260 LEU A N 1
ATOM 2039 C CA . LEU A 1 260 ? -1.124 21.793 11.732 1.00 97.25 260 LEU A CA 1
ATOM 2040 C C . LEU A 1 260 ? -0.901 22.209 13.191 1.00 97.25 260 LEU A C 1
ATOM 2042 O O . LEU A 1 260 ? 0.240 22.348 13.626 1.00 97.25 260 LEU A O 1
ATOM 2046 N N . GLY A 1 261 ? -1.974 22.315 13.977 1.00 96.88 261 GLY A N 1
ATOM 2047 C CA . GLY A 1 261 ? -1.880 22.597 15.404 1.00 96.88 261 GLY A CA 1
ATOM 2048 C C . GLY A 1 261 ? -1.073 21.543 16.172 1.00 96.88 261 GLY A C 1
ATOM 2049 O O . GLY A 1 261 ? -0.279 21.906 17.042 1.00 96.88 261 GLY A O 1
ATOM 2050 N N . PHE A 1 262 ? -1.238 20.255 15.857 1.00 97.50 262 PHE A N 1
ATOM 2051 C CA . PHE A 1 262 ? -0.427 19.183 16.446 1.00 97.50 262 PHE A CA 1
ATOM 2052 C C . PHE A 1 262 ? 1.051 19.298 16.055 1.00 97.50 262 PHE A C 1
ATOM 2054 O O . PHE A 1 262 ? 1.916 19.192 16.927 1.00 97.50 262 PHE A O 1
ATOM 2061 N N . VAL A 1 263 ? 1.344 19.589 14.783 1.00 96.62 263 VAL A N 1
ATOM 2062 C CA . VAL A 1 263 ? 2.714 19.820 14.290 1.00 96.62 263 VAL A CA 1
ATOM 2063 C C . VAL A 1 263 ? 3.372 20.996 15.022 1.00 96.62 263 VAL A C 1
ATOM 2065 O O . VAL A 1 263 ? 4.496 20.872 15.506 1.00 96.62 263 VAL A O 1
ATOM 2068 N N . GLU A 1 264 ? 2.676 22.125 15.158 1.00 95.19 264 GLU A N 1
ATOM 2069 C CA . GLU A 1 264 ? 3.191 23.340 15.807 1.00 95.19 264 GLU A CA 1
ATOM 2070 C C . GLU A 1 264 ? 3.449 23.161 17.308 1.00 95.19 264 GLU A C 1
ATOM 2072 O O . GLU A 1 264 ? 4.421 23.701 17.841 1.00 95.19 264 GLU A O 1
ATOM 2077 N N . ARG A 1 265 ? 2.599 22.390 17.997 1.00 95.50 265 ARG A N 1
ATOM 2078 C CA . ARG A 1 265 ? 2.770 22.069 19.424 1.00 95.50 265 ARG A CA 1
ATOM 2079 C C . ARG A 1 265 ? 3.833 20.999 19.679 1.00 95.50 265 ARG A C 1
ATOM 2081 O O . ARG A 1 265 ? 4.212 20.803 20.832 1.00 95.50 265 ARG A O 1
ATOM 2088 N N . GLY A 1 266 ? 4.331 20.336 18.633 1.00 94.62 266 GLY A N 1
ATOM 2089 C CA . GLY A 1 266 ? 5.264 19.220 18.766 1.00 94.62 266 GLY A CA 1
ATOM 2090 C C . GLY A 1 266 ? 4.623 17.996 19.422 1.00 94.62 266 GLY A C 1
ATOM 2091 O O . GLY A 1 266 ? 5.295 17.272 20.158 1.00 94.62 266 GLY A O 1
ATOM 2092 N N . GLU A 1 267 ? 3.326 17.784 19.191 1.00 95.31 267 GLU A N 1
ATOM 2093 C CA . GLU A 1 267 ? 2.637 16.581 19.651 1.00 95.31 267 GLU A CA 1
ATOM 2094 C C . GLU A 1 267 ? 3.213 15.332 18.961 1.00 95.31 267 GLU A C 1
ATOM 2096 O O . GLU A 1 267 ? 3.678 15.408 17.819 1.00 95.31 267 GLU A O 1
ATOM 2101 N N . PRO A 1 268 ? 3.164 14.151 19.602 1.00 94.12 268 PRO A N 1
ATOM 2102 C CA . PRO A 1 268 ? 3.446 12.899 18.914 1.00 94.12 268 PRO A CA 1
ATOM 2103 C C . PRO A 1 268 ? 2.483 12.715 17.733 1.00 94.12 268 PRO A C 1
ATOM 2105 O O . PRO A 1 268 ? 1.278 12.566 17.931 1.00 94.12 268 PRO A O 1
ATOM 2108 N N . LEU A 1 269 ? 3.016 12.716 16.511 1.00 94.38 269 LEU A N 1
ATOM 2109 C CA . LEU A 1 269 ? 2.245 12.545 15.277 1.00 94.38 269 LEU A CA 1
ATOM 2110 C C . LEU A 1 269 ? 2.004 11.056 15.025 1.00 94.38 269 LEU A C 1
ATOM 2112 O O . LEU A 1 269 ? 2.714 10.400 14.271 1.00 94.38 269 LEU A O 1
ATOM 2116 N N . GLU A 1 270 ? 1.080 10.508 15.807 1.00 91.88 270 GLU A N 1
ATOM 2117 C CA . GLU A 1 270 ? 0.728 9.096 15.799 1.00 91.88 270 GLU A CA 1
ATOM 2118 C C . GLU A 1 270 ? -0.748 8.926 16.167 1.00 91.88 270 GLU A C 1
ATOM 2120 O O . GLU A 1 270 ? -1.190 9.444 17.206 1.00 91.88 270 GLU A O 1
ATOM 2125 N N . TRP A 1 271 ? -1.478 8.197 15.320 1.00 96.12 271 TRP A N 1
ATOM 2126 C CA . TRP A 1 271 ? -2.931 8.009 15.397 1.00 96.12 271 TRP A CA 1
ATOM 2127 C C . TRP A 1 271 ? -3.409 6.637 14.893 1.00 96.12 271 TRP A C 1
ATOM 2129 O O . TRP A 1 271 ? -4.607 6.457 14.692 1.00 96.12 271 TRP A O 1
ATOM 2139 N N . ALA A 1 272 ? -2.532 5.641 14.713 1.00 97.62 272 ALA A N 1
ATOM 2140 C CA . ALA A 1 272 ? -2.923 4.342 14.143 1.00 97.62 272 ALA A CA 1
ATOM 2141 C C . ALA A 1 272 ? -4.006 3.607 14.964 1.00 97.62 272 ALA A C 1
ATOM 2143 O O . ALA A 1 272 ? -4.823 2.863 14.422 1.00 97.62 272 ALA A O 1
ATOM 2144 N N . ALA A 1 273 ? -4.066 3.881 16.268 1.00 98.25 273 ALA A N 1
ATOM 2145 C CA . ALA A 1 273 ? -5.086 3.411 17.196 1.00 98.25 273 ALA A CA 1
ATOM 2146 C C . ALA A 1 273 ? -6.512 3.725 16.729 1.00 98.25 273 ALA A C 1
ATOM 2148 O O . ALA A 1 273 ? -7.414 2.931 16.986 1.00 98.25 273 ALA A O 1
ATOM 2149 N N . TRP A 1 274 ? -6.712 4.857 16.045 1.00 98.06 274 TRP A N 1
ATOM 2150 C CA . TRP A 1 274 ? -8.001 5.252 15.478 1.00 98.06 274 TRP A CA 1
ATOM 2151 C C . TRP A 1 274 ? -8.533 4.210 14.495 1.00 98.06 274 TRP A C 1
ATOM 2153 O O . TRP A 1 274 ? -9.698 3.825 14.562 1.00 98.06 274 TRP A O 1
ATOM 2163 N N . ASP A 1 275 ? -7.672 3.683 13.629 1.00 98.44 275 ASP A N 1
ATOM 2164 C CA . ASP A 1 275 ? -8.069 2.667 12.658 1.00 98.44 275 ASP A CA 1
ATOM 2165 C C . ASP A 1 275 ? -8.155 1.283 13.293 1.00 98.44 275 ASP A C 1
ATOM 2167 O O . ASP A 1 275 ? -9.122 0.554 13.078 1.00 98.44 275 ASP A O 1
ATOM 2171 N N . TRP A 1 276 ? -7.165 0.906 14.104 1.00 98.62 276 TRP A N 1
ATOM 2172 C CA . TRP A 1 276 ? -7.068 -0.464 14.611 1.00 98.62 276 TRP A CA 1
ATOM 2173 C C . TRP A 1 276 ? -8.065 -0.785 15.725 1.00 98.62 276 TRP A C 1
ATOM 2175 O O . TRP A 1 276 ? -8.451 -1.943 15.868 1.00 98.62 276 TRP A O 1
ATOM 2185 N N . LEU A 1 277 ? -8.529 0.206 16.492 1.00 98.69 277 LEU A N 1
ATOM 2186 C CA . LEU A 1 277 ? -9.642 -0.009 17.420 1.00 98.69 277 LEU A CA 1
ATOM 2187 C C . LEU A 1 277 ? -10.974 -0.122 16.664 1.00 98.69 277 LEU A C 1
ATOM 2189 O O . LEU A 1 277 ? -11.749 -1.028 16.966 1.00 98.69 277 LEU A O 1
ATOM 2193 N N . ARG A 1 278 ? -11.209 0.704 15.632 1.00 98.56 278 ARG A N 1
ATOM 2194 C CA . ARG A 1 278 ? -12.397 0.580 14.762 1.00 98.56 278 ARG A CA 1
ATOM 2195 C C . ARG A 1 278 ? -12.412 -0.742 13.993 1.00 98.56 278 ARG A C 1
ATOM 2197 O O . ARG A 1 278 ? -13.469 -1.334 13.839 1.00 98.56 278 ARG A O 1
ATOM 2204 N N . LEU A 1 279 ? -11.251 -1.258 13.587 1.00 98.69 279 LEU A N 1
ATOM 2205 C CA . LEU A 1 279 ? -11.106 -2.606 13.024 1.00 98.69 279 LEU A CA 1
ATOM 2206 C C . LEU A 1 279 ? -11.674 -3.678 13.967 1.00 98.69 279 LEU A C 1
ATOM 2208 O O . LEU A 1 279 ? -12.407 -4.561 13.532 1.00 98.69 279 LEU A O 1
ATOM 2212 N N . ILE A 1 280 ? -11.335 -3.606 15.256 1.00 98.69 280 ILE A N 1
ATOM 2213 C CA . ILE A 1 280 ? -11.793 -4.571 16.266 1.00 98.69 280 ILE A CA 1
ATOM 2214 C C . ILE A 1 280 ? -13.295 -4.412 16.519 1.00 98.69 280 ILE A C 1
ATOM 2216 O O . ILE A 1 280 ? -14.010 -5.410 16.607 1.00 98.69 280 ILE A O 1
ATOM 2220 N N . ASP A 1 281 ? -13.784 -3.176 16.600 1.00 98.50 281 ASP A N 1
ATOM 2221 C CA . ASP A 1 281 ? -15.205 -2.900 16.811 1.00 98.50 281 ASP A CA 1
ATOM 2222 C C . ASP A 1 281 ? -16.076 -3.333 15.623 1.00 98.50 281 ASP A C 1
ATOM 2224 O O . ASP A 1 281 ? -17.104 -3.982 15.805 1.00 98.50 281 ASP A O 1
ATOM 2228 N N . LEU A 1 282 ? -15.613 -3.109 14.394 1.00 98.56 282 LEU A N 1
ATOM 2229 C CA . LEU A 1 282 ? -16.286 -3.587 13.188 1.00 98.56 282 LEU A CA 1
ATOM 2230 C C . LEU A 1 282 ? -16.238 -5.116 13.045 1.00 98.56 282 LEU A C 1
ATOM 2232 O O . LEU A 1 282 ? -17.190 -5.712 12.540 1.00 98.56 282 LEU A O 1
ATOM 2236 N N . ALA A 1 283 ? -15.173 -5.777 13.509 1.00 98.50 283 ALA A N 1
ATOM 2237 C CA . ALA A 1 283 ? -15.133 -7.238 13.559 1.00 98.50 283 ALA A CA 1
ATOM 2238 C C . ALA A 1 283 ? -16.194 -7.788 14.529 1.00 98.50 283 ALA A C 1
ATOM 2240 O O . ALA A 1 283 ? -16.878 -8.763 14.210 1.00 98.50 283 ALA A O 1
ATOM 2241 N N . TRP A 1 284 ? -16.387 -7.126 15.677 1.00 98.25 284 TRP A N 1
ATOM 2242 C CA . TRP A 1 284 ? -17.469 -7.444 16.611 1.00 98.25 284 TRP A CA 1
ATOM 2243 C C . TRP A 1 284 ? -18.850 -7.194 15.999 1.00 98.25 284 TRP A C 1
ATOM 2245 O O . TRP A 1 284 ? -19.729 -8.050 16.090 1.00 98.25 284 TRP A O 1
ATOM 2255 N N . ALA A 1 285 ? -19.032 -6.060 15.320 1.00 98.12 285 ALA A N 1
ATOM 2256 C CA . ALA A 1 285 ? -20.269 -5.738 14.618 1.00 98.12 285 ALA A CA 1
ATOM 2257 C C . ALA A 1 285 ? -20.632 -6.809 13.572 1.00 98.12 285 ALA A C 1
ATOM 2259 O O . ALA A 1 285 ? -21.771 -7.275 13.508 1.00 98.12 285 ALA A O 1
ATOM 2260 N N . GLY A 1 286 ? -19.645 -7.261 12.795 1.00 98.06 286 GLY A N 1
ATOM 2261 C CA . GLY A 1 286 ? -19.812 -8.356 11.843 1.00 98.06 286 GLY A CA 1
ATOM 2262 C C . GLY A 1 286 ? -20.274 -9.658 12.490 1.00 98.06 286 GLY A C 1
ATOM 2263 O O . GLY A 1 286 ? -21.132 -10.339 11.927 1.00 98.06 286 GLY A O 1
ATOM 2264 N N . ALA A 1 287 ? -19.750 -9.981 13.675 1.00 97.62 287 ALA A N 1
ATOM 2265 C CA . ALA A 1 287 ? -20.175 -11.147 14.443 1.00 97.62 287 ALA A CA 1
ATOM 2266 C C . ALA A 1 287 ? -21.613 -10.998 14.971 1.00 97.62 287 ALA A C 1
ATOM 2268 O O . ALA A 1 287 ? -22.415 -11.913 14.801 1.00 97.62 287 ALA A O 1
ATOM 2269 N N . CYS A 1 288 ? -21.977 -9.830 15.519 1.00 97.31 288 CYS A N 1
ATOM 2270 C CA . CYS A 1 288 ? -23.332 -9.554 16.024 1.00 97.31 288 CYS A CA 1
ATOM 2271 C C . CYS A 1 288 ? -24.409 -9.710 14.937 1.00 97.31 288 CYS A C 1
ATOM 2273 O O . CYS A 1 288 ? -25.513 -10.179 15.206 1.00 97.31 288 CYS A O 1
ATOM 2275 N N . LEU A 1 289 ? -24.094 -9.323 13.695 1.00 97.12 289 LEU A N 1
ATOM 2276 C CA . LEU A 1 289 ? -24.999 -9.459 12.546 1.00 97.12 289 LEU A CA 1
ATOM 2277 C C . LEU A 1 289 ? -24.942 -10.841 11.875 1.00 97.12 289 LEU A C 1
ATOM 2279 O O . LEU A 1 289 ? -25.672 -11.081 10.911 1.00 97.12 289 LEU A O 1
ATOM 2283 N N . GLY A 1 290 ? -24.065 -11.737 12.337 1.00 96.44 290 GLY A N 1
ATOM 2284 C CA . GLY A 1 290 ? -23.819 -13.038 11.713 1.00 96.44 290 GLY A CA 1
ATOM 2285 C C . GLY A 1 290 ? -23.210 -12.947 10.310 1.00 96.44 290 GLY A C 1
ATOM 2286 O O . GLY A 1 290 ? -23.308 -13.894 9.530 1.00 96.44 290 GLY A O 1
ATOM 2287 N N . TRP A 1 291 ? -22.617 -11.804 9.953 1.00 97.25 291 TRP A N 1
ATOM 2288 C CA . TRP A 1 291 ? -21.886 -11.631 8.695 1.00 97.25 291 TRP A CA 1
ATOM 2289 C C . TRP A 1 291 ? -20.505 -12.273 8.756 1.00 97.25 291 TRP A C 1
ATOM 2291 O O . TRP A 1 291 ? -20.031 -12.777 7.741 1.00 97.25 291 TRP A O 1
ATOM 2301 N N . LEU A 1 292 ? -19.880 -12.252 9.932 1.00 97.94 292 LEU A N 1
ATOM 2302 C CA . LEU A 1 292 ? -18.641 -12.965 10.215 1.00 97.94 292 LEU A CA 1
ATOM 2303 C C . LEU A 1 292 ? -18.941 -14.102 11.183 1.00 97.94 292 LEU A C 1
ATOM 2305 O O . LEU A 1 292 ? -19.711 -13.926 12.128 1.00 97.94 292 LEU A O 1
ATOM 2309 N N . ASP A 1 293 ? -18.317 -15.256 10.971 1.00 96.50 293 ASP A N 1
ATOM 2310 C CA . ASP A 1 293 ? -18.321 -16.292 12.000 1.00 96.50 293 ASP A CA 1
ATOM 2311 C C . ASP A 1 293 ? -17.377 -15.927 13.161 1.00 96.50 293 ASP A C 1
ATOM 2313 O O . ASP A 1 293 ? -16.551 -15.014 13.066 1.00 96.50 293 ASP A O 1
ATOM 2317 N N . GLU A 1 294 ? -17.490 -16.644 14.281 1.00 94.56 294 GLU A N 1
ATOM 2318 C CA . GLU A 1 294 ? -16.685 -16.371 15.477 1.00 94.56 294 GLU A CA 1
ATOM 2319 C C . GLU A 1 294 ? -15.173 -16.445 15.223 1.00 94.56 294 GLU A C 1
ATOM 2321 O O . GLU A 1 294 ? -14.405 -15.724 15.861 1.00 94.56 294 GLU A O 1
ATOM 2326 N N . SER A 1 295 ? -14.725 -17.335 14.332 1.00 95.12 295 SER A N 1
ATOM 2327 C CA . SER A 1 295 ? -13.304 -17.485 14.017 1.00 95.12 295 SER A CA 1
ATOM 2328 C C . SER A 1 295 ? -12.803 -16.340 13.147 1.00 95.12 295 SER A C 1
ATOM 2330 O O . SER A 1 295 ? -11.777 -15.748 13.463 1.00 95.12 295 SER A O 1
ATOM 2332 N N . GLU A 1 296 ? -13.573 -15.957 12.134 1.00 96.69 296 GLU A N 1
ATOM 2333 C CA . GLU A 1 296 ? -13.277 -14.859 11.221 1.00 96.69 296 GLU A CA 1
ATOM 2334 C C . GLU A 1 296 ? -13.249 -13.514 11.960 1.00 96.69 296 GLU A C 1
ATOM 2336 O O . GLU A 1 296 ? -12.290 -12.749 11.827 1.00 96.69 296 GLU A O 1
ATOM 2341 N N . ALA A 1 297 ? -14.247 -13.249 12.809 1.00 97.81 297 ALA A N 1
ATOM 2342 C CA . ALA A 1 297 ? -14.289 -12.052 13.646 1.00 97.81 297 ALA A CA 1
ATOM 2343 C C . ALA A 1 297 ? -13.096 -11.995 14.615 1.00 97.81 297 ALA A C 1
ATOM 2345 O O . ALA A 1 297 ? -12.447 -10.954 14.755 1.00 97.81 297 ALA A O 1
ATOM 2346 N N . ARG A 1 298 ? -12.756 -13.129 15.243 1.00 97.06 298 ARG A N 1
ATOM 2347 C CA . ARG A 1 298 ? -11.591 -13.237 16.130 1.00 97.06 298 ARG A CA 1
ATOM 2348 C C . ARG A 1 298 ? -10.276 -13.050 15.377 1.00 97.06 298 ARG A C 1
ATOM 2350 O O . ARG A 1 298 ? -9.378 -12.415 15.918 1.00 97.06 298 ARG A O 1
ATOM 2357 N N . ASP A 1 299 ? -10.151 -13.548 14.152 1.00 97.69 299 ASP A N 1
ATOM 2358 C CA . ASP A 1 299 ? -8.943 -13.379 13.343 1.00 97.69 299 ASP A CA 1
ATOM 2359 C C . ASP A 1 299 ? -8.703 -11.902 13.000 1.00 97.69 299 ASP A C 1
ATOM 2361 O O . ASP A 1 299 ? -7.570 -11.428 13.116 1.00 97.69 299 ASP A O 1
ATOM 2365 N N . PHE A 1 300 ? -9.748 -11.142 12.649 1.00 98.50 300 PHE A N 1
ATOM 2366 C CA . PHE A 1 300 ? -9.635 -9.693 12.438 1.00 98.50 300 PHE A CA 1
ATOM 2367 C C . PHE A 1 300 ? -9.335 -8.933 13.736 1.00 98.50 300 PHE A C 1
ATOM 2369 O O . PHE A 1 300 ? -8.425 -8.099 13.761 1.00 98.50 300 PHE A O 1
ATOM 2376 N N . ALA A 1 301 ? -10.030 -9.248 14.832 1.00 98.31 301 ALA A N 1
ATOM 2377 C CA . ALA A 1 301 ? -9.780 -8.610 16.124 1.00 98.31 301 ALA A CA 1
ATOM 2378 C C . ALA A 1 301 ? -8.370 -8.923 16.662 1.00 98.31 301 ALA A C 1
ATOM 2380 O O . ALA A 1 301 ? -7.664 -8.043 17.164 1.00 98.31 301 ALA A O 1
ATOM 2381 N N . GLY A 1 302 ? -7.919 -10.167 16.497 1.00 97.69 302 GLY A N 1
ATOM 2382 C CA . GLY A 1 302 ? -6.565 -10.617 16.808 1.00 97.69 302 GLY A CA 1
ATOM 2383 C C . GLY A 1 302 ? -5.510 -9.900 15.970 1.00 97.69 302 GLY A C 1
ATOM 2384 O O . GLY A 1 302 ? -4.443 -9.575 16.488 1.00 97.69 302 GLY A O 1
ATOM 2385 N N . HIS A 1 303 ? -5.827 -9.561 14.719 1.00 98.19 303 HIS A N 1
ATOM 2386 C CA . HIS A 1 303 ? -4.913 -8.816 13.862 1.00 98.19 303 HIS A CA 1
ATOM 2387 C C . HIS A 1 303 ? -4.757 -7.374 14.347 1.00 98.19 303 HIS A C 1
ATOM 2389 O O . HIS A 1 303 ? -3.631 -6.912 14.528 1.00 98.19 303 HIS A O 1
ATOM 2395 N N . GLY A 1 304 ? -5.869 -6.692 14.643 1.00 98.25 304 GLY A N 1
ATOM 2396 C CA . GLY A 1 304 ? -5.836 -5.365 15.266 1.00 98.25 304 GLY A CA 1
ATOM 2397 C C . GLY A 1 304 ? -5.079 -5.369 16.595 1.00 98.25 304 GLY A C 1
ATOM 2398 O O . GLY A 1 304 ? -4.265 -4.482 16.849 1.00 98.25 304 GLY A O 1
ATOM 2399 N N . THR A 1 305 ? -5.263 -6.418 17.402 1.00 97.94 305 THR A N 1
ATOM 2400 C CA . THR A 1 305 ? -4.515 -6.625 18.651 1.00 97.94 305 THR A CA 1
ATOM 2401 C C . THR A 1 305 ? -3.004 -6.749 18.405 1.00 97.94 305 THR A C 1
ATOM 2403 O O . THR A 1 305 ? -2.229 -6.084 19.092 1.00 97.94 305 THR A O 1
ATOM 2406 N N . ASP A 1 306 ? -2.567 -7.549 17.422 1.00 97.81 306 ASP A N 1
ATOM 2407 C CA . ASP A 1 306 ? -1.144 -7.705 17.061 1.00 97.81 306 ASP A CA 1
ATOM 2408 C C . ASP A 1 306 ? -0.515 -6.356 16.680 1.00 97.81 306 ASP A C 1
ATOM 2410 O O . ASP A 1 306 ? 0.565 -6.005 17.162 1.00 97.81 306 ASP A O 1
ATOM 2414 N N . LEU A 1 307 ? -1.208 -5.568 15.851 1.00 98.12 307 LEU A N 1
ATOM 2415 C CA . LEU A 1 307 ? -0.747 -4.248 15.415 1.00 98.12 307 LEU A CA 1
ATOM 2416 C C . LEU A 1 307 ? -0.629 -3.274 16.595 1.00 98.12 307 LEU A C 1
ATOM 2418 O O . LEU A 1 307 ? 0.421 -2.652 16.786 1.00 98.12 307 LEU A O 1
ATOM 2422 N N . VAL A 1 308 ? -1.658 -3.212 17.445 1.00 98.25 308 VAL A N 1
ATOM 2423 C CA . VAL A 1 308 ? -1.666 -2.393 18.664 1.00 98.25 308 VAL A CA 1
ATOM 2424 C C . VAL A 1 308 ? -0.507 -2.768 19.593 1.00 98.25 308 VAL A C 1
ATOM 2426 O O . VAL A 1 308 ? 0.239 -1.887 20.025 1.00 98.25 308 VAL A O 1
ATOM 2429 N N . MET A 1 309 ? -0.309 -4.059 19.876 1.00 97.12 309 MET A N 1
ATOM 2430 C CA . MET A 1 309 ? 0.742 -4.529 20.789 1.00 97.12 309 MET A CA 1
ATOM 2431 C C . MET A 1 309 ? 2.157 -4.257 20.260 1.00 97.12 309 MET A C 1
ATOM 2433 O O . MET A 1 309 ? 3.071 -4.031 21.055 1.00 97.12 309 MET A O 1
ATOM 2437 N N . ARG A 1 310 ? 2.350 -4.244 18.935 1.00 95.69 310 ARG A N 1
ATOM 2438 C CA . ARG A 1 310 ? 3.631 -3.892 18.295 1.00 95.69 310 ARG A CA 1
ATOM 2439 C C . ARG A 1 310 ? 3.940 -2.399 18.360 1.00 95.69 310 ARG A C 1
ATOM 2441 O O . ARG A 1 310 ? 5.113 -2.031 18.398 1.00 95.69 310 ARG A O 1
ATOM 2448 N N . ARG A 1 311 ? 2.911 -1.547 18.323 1.00 96.50 311 ARG A N 1
ATOM 2449 C CA . ARG A 1 311 ? 3.058 -0.089 18.215 1.00 96.50 311 ARG A CA 1
ATOM 2450 C C . ARG A 1 311 ? 3.067 0.621 19.564 1.00 96.50 311 ARG A C 1
ATOM 2452 O O . ARG A 1 311 ? 3.840 1.562 19.739 1.00 96.50 311 ARG A O 1
ATOM 2459 N N . TYR A 1 312 ? 2.233 0.183 20.503 1.00 97.56 312 TYR A N 1
ATOM 2460 C CA . TYR A 1 312 ? 1.982 0.890 21.758 1.00 97.56 312 TYR A CA 1
ATOM 2461 C C . TYR A 1 312 ? 2.544 0.142 22.958 1.00 97.56 312 TYR A C 1
ATOM 2463 O O . TYR A 1 312 ? 2.291 -1.043 23.153 1.00 97.56 312 TYR A O 1
ATOM 2471 N N . SER A 1 313 ? 3.272 0.854 23.817 1.00 95.94 313 SER A N 1
ATOM 2472 C CA . SER A 1 313 ? 3.847 0.280 25.036 1.00 95.94 313 SER A CA 1
ATOM 2473 C C . SER A 1 313 ? 2.796 -0.098 26.079 1.00 95.94 313 SER A C 1
ATOM 2475 O O . SER A 1 313 ? 2.992 -1.057 26.822 1.00 95.94 313 SER A O 1
ATOM 2477 N N . ASP A 1 314 ? 1.699 0.657 26.152 1.00 97.75 314 ASP A N 1
ATOM 2478 C CA . ASP A 1 314 ? 0.653 0.529 27.165 1.00 97.75 314 ASP A CA 1
ATOM 2479 C C . ASP A 1 314 ? -0.677 1.163 26.710 1.00 97.75 314 ASP A C 1
ATOM 2481 O O . ASP A 1 314 ? -0.770 1.786 25.649 1.00 97.75 314 ASP A O 1
ATOM 2485 N N . TRP A 1 315 ? -1.710 1.013 27.543 1.00 98.00 315 TRP A N 1
ATOM 2486 C CA . TRP A 1 315 ? -3.056 1.546 27.315 1.00 98.00 315 TRP A CA 1
ATOM 2487 C C . TRP A 1 315 ? -3.122 3.078 27.233 1.00 98.00 315 TRP A C 1
ATOM 2489 O O . TRP A 1 315 ? -3.952 3.617 26.507 1.00 98.00 315 TRP A O 1
ATOM 2499 N N . SER A 1 316 ? -2.255 3.796 27.952 1.00 97.06 316 SER A N 1
ATOM 2500 C CA . SER A 1 316 ? -2.242 5.265 27.961 1.00 97.06 316 SER A CA 1
ATOM 2501 C C . SER A 1 316 ? -1.695 5.815 26.644 1.00 97.06 316 SER A C 1
ATOM 2503 O O . SER A 1 316 ? -2.238 6.773 26.087 1.00 97.06 316 SER A O 1
ATOM 2505 N N . ALA A 1 317 ? -0.650 5.180 26.106 1.00 97.56 317 ALA A N 1
ATOM 2506 C CA . ALA A 1 317 ? -0.125 5.485 24.781 1.00 97.56 317 ALA A CA 1
ATOM 2507 C C . ALA A 1 317 ? -1.185 5.248 23.691 1.00 97.56 317 ALA A C 1
ATOM 2509 O O . ALA A 1 317 ? -1.385 6.127 22.851 1.00 97.56 317 ALA A O 1
ATOM 2510 N N . LEU A 1 318 ? -1.897 4.115 23.759 1.00 98.38 318 LEU A N 1
ATOM 2511 C CA . LEU A 1 318 ? -2.994 3.777 22.848 1.00 98.38 318 LEU A CA 1
ATOM 2512 C C . LEU A 1 318 ? -4.133 4.812 22.906 1.00 98.38 318 LEU A C 1
ATOM 2514 O O . LEU A 1 318 ? -4.517 5.355 21.873 1.00 98.38 318 LEU A O 1
ATOM 2518 N N . ALA A 1 319 ? -4.633 5.134 24.104 1.00 98.19 319 ALA A N 1
ATOM 2519 C CA . ALA A 1 319 ? -5.726 6.091 24.298 1.00 98.19 319 ALA A CA 1
ATOM 2520 C C . ALA A 1 319 ? -5.389 7.488 23.748 1.00 98.19 319 ALA A C 1
ATOM 2522 O O . ALA A 1 319 ? -6.193 8.108 23.056 1.00 98.19 319 ALA A O 1
ATOM 2523 N N . ARG A 1 320 ? -4.164 7.978 23.991 1.00 97.69 320 ARG A N 1
ATOM 2524 C CA . ARG A 1 320 ? -3.707 9.275 23.459 1.00 97.69 320 ARG A CA 1
ATOM 2525 C C . ARG A 1 320 ? -3.623 9.287 21.936 1.00 97.69 320 ARG A C 1
ATOM 2527 O O . ARG A 1 320 ? -3.975 10.290 21.323 1.00 97.69 320 ARG A O 1
ATOM 2534 N N . ALA A 1 321 ? -3.135 8.202 21.337 1.00 98.12 321 ALA A N 1
ATOM 2535 C CA . ALA A 1 321 ? -3.092 8.055 19.886 1.00 98.12 321 ALA A CA 1
ATOM 2536 C C . ALA A 1 321 ? -4.489 8.036 19.272 1.00 98.12 321 ALA A C 1
ATOM 2538 O O . ALA A 1 321 ? -4.746 8.763 18.313 1.00 98.12 321 ALA A O 1
ATOM 2539 N N . TYR A 1 322 ? -5.408 7.281 19.874 1.00 98.31 322 TYR A N 1
ATOM 2540 C CA . TYR A 1 322 ? -6.794 7.255 19.431 1.00 98.31 322 TYR A CA 1
ATOM 2541 C C . TYR A 1 322 ? -7.422 8.647 19.515 1.00 98.31 322 TYR A C 1
ATOM 2543 O O . TYR A 1 322 ? -8.024 9.095 18.545 1.00 98.31 322 TYR A O 1
ATOM 2551 N N . GLN A 1 323 ? -7.225 9.368 20.626 1.00 97.75 323 GLN A N 1
ATOM 2552 C CA . GLN A 1 323 ? -7.784 10.710 20.803 1.00 97.75 323 GLN A CA 1
ATOM 2553 C C . GLN A 1 323 ? -7.300 11.685 19.721 1.00 97.75 323 GLN A C 1
ATOM 2555 O O . GLN A 1 323 ? -8.086 12.496 19.232 1.00 97.75 323 GLN A O 1
ATOM 2560 N N . ARG A 1 324 ? -6.027 11.600 19.305 1.00 97.81 324 ARG A N 1
ATOM 2561 C CA . ARG A 1 324 ? -5.499 12.410 18.193 1.00 97.81 324 ARG A CA 1
ATOM 2562 C C . ARG A 1 324 ? -6.121 12.031 16.856 1.00 97.81 324 ARG A C 1
ATOM 2564 O O . ARG A 1 324 ? -6.536 12.926 16.130 1.00 97.81 324 ARG A O 1
ATOM 2571 N N . GLY A 1 325 ? -6.227 10.739 16.544 1.00 97.94 325 GLY A N 1
ATOM 2572 C CA . GLY A 1 325 ? -6.872 10.298 15.304 1.00 97.94 325 GLY A CA 1
ATOM 2573 C C . GLY A 1 325 ? -8.352 10.683 15.250 1.00 97.94 325 GLY A C 1
ATOM 2574 O O . GLY A 1 325 ? -8.802 11.253 14.261 1.00 97.94 325 GLY A O 1
ATOM 2575 N N . ARG A 1 326 ? -9.077 10.525 16.365 1.00 97.69 326 ARG A N 1
ATOM 2576 C CA . ARG A 1 326 ? -10.451 11.022 16.524 1.00 97.69 326 ARG A CA 1
ATOM 2577 C C . ARG A 1 326 ? -10.536 12.534 16.327 1.00 97.69 326 ARG A C 1
ATOM 2579 O O . ARG A 1 326 ? -11.475 13.011 15.704 1.00 97.69 326 ARG A O 1
ATOM 2586 N N . SER A 1 327 ? -9.546 13.282 16.816 1.00 98.19 327 SER A N 1
ATOM 2587 C CA . SER A 1 327 ? -9.491 14.737 16.635 1.00 98.19 327 SER A CA 1
ATOM 2588 C C . SER A 1 327 ? -9.356 15.142 15.164 1.00 98.19 327 SER A C 1
ATOM 2590 O O . SER A 1 327 ? -9.960 16.124 14.734 1.00 98.19 327 SER A O 1
ATOM 2592 N N . LEU A 1 328 ? -8.566 14.392 14.387 1.00 97.88 328 LEU A N 1
ATOM 2593 C CA . LEU A 1 328 ? -8.429 14.604 12.945 1.00 97.88 328 LEU A CA 1
ATOM 2594 C C . LEU A 1 328 ? -9.726 14.248 12.215 1.00 97.88 328 LEU A C 1
ATOM 2596 O O . LEU A 1 328 ? -10.208 15.049 11.418 1.00 97.88 328 LEU A O 1
ATOM 2600 N N . PHE A 1 329 ? -10.324 13.103 12.545 1.00 96.62 329 PHE A N 1
ATOM 2601 C CA . PHE A 1 329 ? -11.571 12.640 11.939 1.00 96.62 329 PHE A CA 1
ATOM 2602 C C . PHE A 1 329 ? -12.763 13.567 12.231 1.00 96.62 329 PHE A C 1
ATOM 2604 O O . PHE A 1 329 ? -13.490 13.948 11.320 1.00 96.62 329 PHE A O 1
ATOM 2611 N N . GLU A 1 330 ? -12.942 13.990 13.488 1.00 96.44 330 GLU A N 1
ATOM 2612 C CA . GLU A 1 330 ? -13.984 14.952 13.887 1.00 96.44 330 GLU A CA 1
ATOM 2613 C C . GLU A 1 330 ? -13.623 16.409 13.552 1.00 96.44 330 GLU A C 1
ATOM 2615 O O . GLU A 1 330 ? -14.407 17.322 13.824 1.00 96.44 330 GLU A O 1
ATOM 2620 N N . ALA A 1 331 ? -12.433 16.650 12.992 1.00 96.88 331 ALA A N 1
ATOM 2621 C CA . ALA A 1 331 ? -11.923 17.974 12.653 1.00 96.88 331 ALA A CA 1
ATOM 2622 C C . ALA A 1 331 ? -11.941 18.980 13.830 1.00 96.88 331 ALA A C 1
ATOM 2624 O O . ALA A 1 331 ? -12.171 20.182 13.653 1.00 96.88 331 ALA A O 1
ATOM 2625 N N . ARG A 1 332 ? -11.682 18.489 15.050 1.00 97.00 332 ARG A N 1
ATOM 2626 C CA . ARG A 1 332 ? -11.672 19.249 16.311 1.00 97.00 332 ARG A CA 1
ATOM 2627 C C . ARG A 1 332 ? -10.626 18.672 17.264 1.00 97.00 332 ARG A C 1
ATOM 2629 O O . ARG A 1 332 ? -10.569 17.468 17.427 1.00 97.00 332 ARG A O 1
ATOM 2636 N N . ASP A 1 333 ? -9.829 19.506 17.937 1.00 96.50 333 ASP A N 1
ATOM 2637 C CA . ASP A 1 333 ? -8.871 19.021 18.948 1.00 96.50 333 ASP A CA 1
ATOM 2638 C C . ASP A 1 333 ? -9.599 18.526 20.213 1.00 96.50 333 ASP A C 1
ATOM 2640 O O . ASP A 1 333 ? -10.190 19.325 20.943 1.00 96.50 333 ASP A O 1
ATOM 2644 N N . LEU A 1 334 ? -9.542 17.214 20.461 1.00 96.25 334 LEU A N 1
ATOM 2645 C CA . LEU A 1 334 ? -10.187 16.528 21.585 1.00 96.25 334 LEU A CA 1
ATOM 2646 C C . LEU A 1 334 ? -9.207 16.129 22.695 1.00 96.25 334 LEU A C 1
ATOM 2648 O O . LEU A 1 334 ? -9.590 15.411 23.622 1.00 96.25 334 LEU A O 1
ATOM 2652 N N . LEU A 1 335 ? -7.937 16.547 22.647 1.00 94.38 335 LEU A N 1
ATOM 2653 C CA . LEU A 1 335 ? -6.953 16.146 23.663 1.00 94.38 335 LEU A CA 1
ATOM 2654 C C . LEU A 1 335 ? -7.327 16.619 25.074 1.00 94.38 335 LEU A C 1
ATOM 2656 O O . LEU A 1 335 ? -6.989 15.955 26.055 1.00 94.38 335 LEU A O 1
ATOM 2660 N N . GLY A 1 336 ? -8.060 17.730 25.182 1.00 93.94 336 GLY A N 1
ATOM 2661 C CA . GLY A 1 336 ? -8.594 18.225 26.453 1.00 93.94 336 GLY A CA 1
ATOM 2662 C C . GLY A 1 336 ? -9.633 17.299 27.100 1.00 93.94 336 GLY A C 1
ATOM 2663 O O . GLY A 1 336 ? -9.817 17.359 28.314 1.00 93.94 336 GLY A O 1
ATOM 2664 N N . GLU A 1 337 ? -10.270 16.424 26.319 1.00 95.75 337 GLU A N 1
ATOM 2665 C CA . GLU A 1 337 ? -11.319 15.495 26.767 1.00 95.75 337 GLU A CA 1
ATOM 2666 C C . GLU A 1 337 ? -10.748 14.124 27.177 1.00 95.75 337 GLU A C 1
ATOM 2668 O O . GLU A 1 337 ? -11.440 13.332 27.807 1.00 95.75 337 GLU A O 1
ATOM 2673 N N . LEU A 1 338 ? -9.451 13.870 26.937 1.00 94.75 338 LEU A N 1
ATOM 2674 C CA . LEU A 1 338 ? -8.794 12.576 27.176 1.00 94.75 338 LEU A CA 1
ATOM 2675 C C . LEU A 1 338 ? -9.057 12.006 28.580 1.00 94.75 338 LEU A C 1
ATOM 2677 O O . LEU A 1 338 ? -9.292 10.812 28.743 1.00 94.75 338 LEU A O 1
ATOM 2681 N N . ALA A 1 339 ? -8.972 12.845 29.614 1.00 93.31 339 ALA A N 1
ATOM 2682 C CA . ALA A 1 339 ? -9.192 12.385 30.979 1.00 93.31 339 ALA A CA 1
ATOM 2683 C C . ALA A 1 339 ? -10.645 11.948 31.201 1.00 93.31 339 ALA A C 1
ATOM 2685 O O . ALA A 1 339 ? -10.861 10.947 31.868 1.00 93.31 339 ALA A O 1
ATOM 2686 N N . ALA A 1 340 ? -11.619 12.665 30.640 1.00 92.75 340 ALA A N 1
ATOM 2687 C CA . ALA A 1 340 ? -13.028 12.312 30.770 1.00 92.75 340 ALA A CA 1
ATOM 2688 C C . ALA A 1 340 ? -13.351 11.029 29.990 1.00 92.75 340 ALA A C 1
ATOM 2690 O O . ALA A 1 340 ? -13.955 10.120 30.552 1.00 92.75 340 ALA A O 1
ATOM 2691 N N . ASP A 1 341 ? -12.863 10.928 28.752 1.00 94.75 341 ASP A N 1
ATOM 2692 C CA . ASP A 1 341 ? -13.164 9.816 27.844 1.00 94.75 341 ASP A CA 1
ATOM 2693 C C . ASP A 1 341 ? -12.560 8.482 28.312 1.00 94.75 341 ASP A C 1
ATOM 2695 O O . ASP A 1 341 ? -13.169 7.425 28.166 1.00 94.75 341 ASP A O 1
ATOM 2699 N N . TRP A 1 342 ? -11.355 8.510 28.894 1.00 96.38 342 TRP A N 1
ATOM 2700 C CA . TRP A 1 342 ? -10.576 7.289 29.143 1.00 96.38 342 TRP A CA 1
ATOM 2701 C C . TRP A 1 342 ? -10.393 6.933 30.612 1.00 96.38 342 TRP A C 1
ATOM 2703 O O . TRP A 1 342 ? -9.860 5.859 30.904 1.00 96.38 342 TRP A O 1
ATOM 2713 N N . ALA A 1 343 ? -10.790 7.806 31.546 1.00 94.81 343 ALA A N 1
ATOM 2714 C CA . ALA A 1 343 ? -10.539 7.592 32.969 1.00 94.81 343 ALA A CA 1
ATOM 2715 C C . ALA A 1 343 ? -11.023 6.212 33.419 1.00 94.81 343 ALA A C 1
ATOM 2717 O O . ALA A 1 343 ? -10.215 5.452 33.956 1.00 94.81 343 ALA A O 1
ATOM 2718 N N . LEU A 1 344 ? -12.289 5.866 33.153 1.00 94.50 344 LEU A N 1
ATOM 2719 C CA . LEU A 1 344 ? -12.894 4.603 33.592 1.00 94.50 344 LEU A CA 1
ATOM 2720 C C . LEU A 1 344 ? -12.087 3.385 33.134 1.00 94.50 344 LEU A C 1
ATOM 2722 O O . LEU A 1 344 ? -11.728 2.546 33.959 1.00 94.50 344 LEU A O 1
ATOM 2726 N N . LEU A 1 345 ? -11.720 3.318 31.854 1.00 96.56 345 LEU A N 1
ATOM 2727 C CA . LEU A 1 345 ? -10.934 2.204 31.325 1.00 96.56 345 LEU A CA 1
ATOM 2728 C C . LEU A 1 345 ? -9.504 2.176 31.880 1.00 96.56 345 LEU A C 1
ATOM 2730 O O . LEU A 1 345 ? -8.974 1.101 32.153 1.00 96.56 345 LEU A O 1
ATOM 2734 N N . LEU A 1 346 ? -8.865 3.329 32.073 1.00 95.94 346 LEU A N 1
ATOM 2735 C CA . LEU A 1 346 ? -7.470 3.385 32.519 1.00 95.94 346 LEU A CA 1
ATOM 2736 C C . LEU A 1 346 ? -7.297 3.196 34.030 1.00 95.94 346 LEU A C 1
ATOM 2738 O O . LEU A 1 346 ? -6.213 2.808 34.467 1.00 95.94 346 LEU A O 1
ATOM 2742 N N . GLN A 1 347 ? -8.317 3.511 34.830 1.00 93.62 347 GLN A N 1
ATOM 2743 C CA . GLN A 1 347 ? -8.165 3.660 36.280 1.00 93.62 347 GLN A CA 1
ATOM 2744 C C . GLN A 1 347 ? -9.135 2.805 37.103 1.00 93.62 347 GLN A C 1
ATOM 2746 O O . GLN A 1 347 ? -8.820 2.525 38.260 1.00 93.62 347 GLN A O 1
ATOM 2751 N N . SER A 1 348 ? -10.284 2.374 36.560 1.00 92.94 348 SER A N 1
ATOM 2752 C CA . SER A 1 348 ? -11.239 1.577 37.344 1.00 92.94 348 SER A CA 1
ATOM 2753 C C . SER A 1 348 ? -10.611 0.249 37.799 1.00 92.94 348 SER A C 1
ATOM 2755 O O . SER A 1 348 ? -9.989 -0.459 36.995 1.00 92.94 348 SER A O 1
ATOM 2757 N N . PRO A 1 349 ? -10.810 -0.159 39.068 1.00 88.81 349 PRO A N 1
ATOM 2758 C CA . PRO A 1 349 ? -10.282 -1.418 39.596 1.00 88.81 349 PRO A CA 1
ATOM 2759 C C . PRO A 1 349 ? -10.901 -2.661 38.946 1.00 88.81 349 PRO A C 1
ATOM 2761 O O . PRO A 1 349 ? -10.336 -3.756 39.078 1.00 88.81 349 PRO A O 1
ATOM 2764 N N . VAL A 1 350 ? -12.039 -2.504 38.268 1.00 93.12 350 VAL A N 1
ATOM 2765 C CA . VAL A 1 350 ? -12.741 -3.564 37.536 1.00 93.12 350 VAL A CA 1
ATOM 2766 C C . VAL A 1 350 ? -12.673 -3.375 36.024 1.00 93.12 350 VAL A C 1
ATOM 2768 O O . VAL A 1 350 ? -13.349 -4.097 35.304 1.00 93.12 350 VAL A O 1
ATOM 2771 N N . SER A 1 351 ? -11.845 -2.456 35.522 1.00 95.19 351 SER A N 1
ATOM 2772 C CA . SER A 1 351 ? -11.714 -2.214 34.085 1.00 95.19 351 SER A CA 1
ATOM 2773 C C . SER A 1 351 ? -11.335 -3.483 33.298 1.00 95.19 351 SER A C 1
ATOM 2775 O O . SER A 1 351 ? -10.457 -4.243 33.736 1.00 95.19 351 SER A O 1
ATOM 2777 N N . PRO A 1 352 ? -11.899 -3.697 32.092 1.00 95.12 352 PRO A N 1
ATOM 2778 C CA . PRO A 1 352 ? -11.424 -4.740 31.185 1.00 95.12 352 PRO A CA 1
ATOM 2779 C C . PRO A 1 352 ? -9.967 -4.513 30.741 1.00 95.12 352 PRO A C 1
ATOM 2781 O O . PRO A 1 352 ? -9.296 -5.472 30.361 1.00 95.12 352 PRO A O 1
ATOM 2784 N N . TRP A 1 353 ? -9.433 -3.292 30.849 1.00 95.75 353 TRP A N 1
ATOM 2785 C CA . TRP A 1 353 ? -8.032 -2.942 30.557 1.00 95.75 353 TRP A CA 1
ATOM 2786 C C . TRP A 1 353 ? -7.100 -3.067 31.767 1.00 95.75 353 TRP A C 1
ATOM 2788 O O . TRP A 1 353 ? -5.939 -2.668 31.713 1.00 95.75 353 TRP A O 1
ATOM 2798 N N . LYS A 1 354 ? -7.576 -3.642 32.876 1.00 92.88 354 LYS A N 1
ATOM 2799 C CA . LYS A 1 354 ? -6.745 -3.881 34.060 1.00 92.88 354 LYS A CA 1
ATOM 2800 C C . LYS A 1 354 ? -5.500 -4.742 33.777 1.00 92.88 354 LYS A C 1
ATOM 2802 O O . LYS A 1 354 ? -4.442 -4.413 34.317 1.00 92.88 354 LYS A O 1
ATOM 2807 N N . PRO A 1 355 ? -5.563 -5.838 32.989 1.00 93.00 355 PRO A N 1
ATOM 2808 C CA . PRO A 1 355 ? -4.354 -6.536 32.564 1.00 93.00 355 PRO A CA 1
ATOM 2809 C C . PRO A 1 355 ? -3.486 -5.640 31.673 1.00 93.00 355 PRO A C 1
ATOM 2811 O O . PRO A 1 355 ? -4.022 -4.809 30.942 1.00 93.00 355 PRO A O 1
ATOM 2814 N N . PRO A 1 356 ? -2.154 -5.808 31.683 1.00 95.12 356 PRO A N 1
ATOM 2815 C CA . PRO A 1 356 ? -1.283 -5.030 30.812 1.00 95.12 356 PRO A CA 1
ATOM 2816 C C . PRO A 1 356 ? -1.598 -5.294 29.335 1.00 95.12 356 PRO A C 1
ATOM 2818 O O . PRO A 1 356 ? -1.902 -6.422 28.951 1.00 95.12 356 PRO A O 1
ATOM 2821 N N . LEU A 1 357 ? -1.465 -4.254 28.505 1.00 96.62 357 LEU A N 1
ATOM 2822 C CA . LEU A 1 357 ? -1.617 -4.370 27.052 1.00 96.62 357 LEU A CA 1
ATOM 2823 C C . LEU A 1 357 ? -0.624 -5.383 26.462 1.00 96.62 357 LEU A C 1
ATOM 2825 O O . LEU A 1 357 ? -0.953 -6.183 25.590 1.00 96.62 357 LEU A O 1
ATOM 2829 N N . GLN A 1 358 ? 0.612 -5.352 26.956 1.00 96.06 358 GLN A N 1
ATOM 2830 C CA . GLN A 1 358 ? 1.663 -6.258 26.518 1.00 96.06 358 GLN A CA 1
ATOM 2831 C C . GLN A 1 358 ? 1.401 -7.674 27.037 1.00 96.06 358 GLN A C 1
ATOM 2833 O O . GLN A 1 358 ? 1.307 -7.898 28.243 1.00 96.06 358 GLN A O 1
ATOM 2838 N N . GLY A 1 359 ? 1.308 -8.629 26.110 1.00 92.00 359 GLY A N 1
ATOM 2839 C CA . GLY A 1 359 ? 0.950 -10.017 26.408 1.00 92.00 359 GLY A CA 1
ATOM 2840 C C . GLY A 1 359 ? -0.545 -10.243 26.650 1.00 92.00 359 GLY A C 1
ATOM 2841 O O . GLY A 1 359 ? -0.899 -11.253 27.258 1.00 92.00 359 GLY A O 1
ATOM 2842 N N . LEU A 1 360 ? -1.416 -9.327 26.200 1.00 94.31 360 LEU A N 1
ATOM 2843 C CA . LEU A 1 360 ? -2.872 -9.462 26.325 1.00 94.31 360 LEU A CA 1
ATOM 2844 C C . LEU A 1 360 ? -3.386 -10.777 25.718 1.00 94.31 360 LEU A C 1
ATOM 2846 O O . LEU A 1 360 ? -4.235 -11.444 26.311 1.00 94.31 360 LEU A O 1
ATOM 2850 N N . VAL A 1 361 ? -2.837 -11.149 24.561 1.00 94.44 361 VAL A N 1
ATOM 2851 C CA . VAL A 1 361 ? -3.172 -12.350 23.788 1.00 94.44 361 VAL A CA 1
ATOM 2852 C C . VAL A 1 361 ? -1.908 -13.188 23.583 1.00 94.44 361 VAL A C 1
ATOM 2854 O O . VAL A 1 361 ? -0.800 -12.649 23.533 1.00 94.44 361 VAL A O 1
ATOM 2857 N N . ASP A 1 362 ? -2.060 -14.512 23.515 1.00 93.44 362 ASP A N 1
ATOM 2858 C CA . ASP A 1 362 ? -0.934 -15.426 23.330 1.00 93.44 362 ASP A CA 1
ATOM 2859 C C . ASP A 1 362 ? -0.431 -15.488 21.876 1.00 93.44 362 ASP A C 1
ATOM 2861 O O . ASP A 1 362 ? -1.143 -15.192 20.918 1.00 93.44 362 ASP A O 1
ATOM 2865 N N . GLU A 1 363 ? 0.829 -15.895 21.700 1.00 94.75 363 GLU A N 1
ATOM 2866 C CA . GLU A 1 363 ? 1.472 -15.928 20.377 1.00 94.75 363 GLU A CA 1
ATOM 2867 C C . GLU A 1 363 ? 0.785 -16.905 19.406 1.00 94.75 363 GLU A C 1
ATOM 2869 O O . GLU A 1 363 ? 0.825 -16.701 18.195 1.00 94.75 363 GLU A O 1
ATOM 2874 N N . ALA A 1 364 ? 0.138 -17.959 19.919 1.00 94.38 364 ALA A N 1
ATOM 2875 C CA . ALA A 1 364 ? -0.567 -18.934 19.090 1.00 94.38 364 ALA A CA 1
ATOM 2876 C C . ALA A 1 364 ? -1.792 -18.306 18.408 1.00 94.38 364 ALA A C 1
ATOM 2878 O O . ALA A 1 364 ? -1.986 -18.488 17.204 1.00 94.38 364 ALA A O 1
ATOM 2879 N N . THR A 1 365 ? -2.572 -17.526 19.157 1.00 92.81 365 THR A N 1
ATOM 2880 C CA . THR A 1 365 ? -3.715 -16.773 18.632 1.00 92.81 365 THR A CA 1
ATOM 2881 C C . THR A 1 365 ? -3.253 -15.695 17.653 1.00 92.81 365 THR A C 1
ATOM 2883 O O . THR A 1 365 ? -3.846 -15.539 16.584 1.00 92.81 365 THR A O 1
ATOM 2886 N N . LEU A 1 366 ? -2.151 -14.995 17.960 1.00 95.56 366 LEU A N 1
ATOM 2887 C CA . LEU A 1 366 ? -1.577 -14.011 17.039 1.00 95.56 366 LEU A CA 1
ATOM 2888 C C . LEU A 1 366 ? -1.136 -14.664 15.719 1.00 95.56 366 LEU A C 1
ATOM 2890 O O . LEU A 1 366 ? -1.484 -14.166 14.653 1.00 95.56 366 LEU A O 1
ATOM 2894 N N . GLU A 1 367 ? -0.424 -15.794 15.741 1.00 95.75 367 GLU A N 1
ATOM 2895 C CA . GLU A 1 367 ? 0.028 -16.446 14.502 1.00 95.75 367 GLU A CA 1
ATOM 2896 C C . GLU A 1 367 ? -1.126 -17.022 13.663 1.00 95.75 367 GLU A C 1
ATOM 2898 O O . GLU A 1 367 ? -1.061 -16.994 12.427 1.00 95.75 367 GLU A O 1
ATOM 2903 N N . ALA A 1 368 ? -2.201 -17.492 14.306 1.00 94.94 368 ALA A N 1
ATOM 2904 C CA . ALA A 1 368 ? -3.425 -17.898 13.615 1.00 94.94 368 ALA A CA 1
ATOM 2905 C C . ALA A 1 368 ? -4.042 -16.715 12.848 1.00 94.94 368 ALA A C 1
ATOM 2907 O O . ALA A 1 368 ? -4.229 -16.801 11.631 1.00 94.94 368 ALA A O 1
ATOM 2908 N N . SER A 1 369 ? -4.213 -15.576 13.522 1.00 96.25 369 SER A N 1
ATOM 2909 C CA . SER A 1 369 ? -4.705 -14.340 12.909 1.00 96.25 369 SER A CA 1
ATOM 2910 C C . SER A 1 369 ? -3.800 -13.853 11.764 1.00 96.25 369 SER A C 1
ATOM 2912 O O . SER A 1 369 ? -4.274 -13.585 10.656 1.00 96.25 369 SER A O 1
ATOM 2914 N N . ARG A 1 370 ? -2.473 -13.826 11.955 1.00 96.00 370 ARG A N 1
ATOM 2915 C CA . ARG A 1 370 ? -1.507 -13.471 10.893 1.00 96.00 370 ARG A CA 1
ATOM 2916 C C . ARG A 1 370 ? -1.636 -14.385 9.674 1.00 96.00 370 ARG A C 1
ATOM 2918 O O . ARG A 1 370 ? -1.544 -13.926 8.533 1.00 96.00 370 ARG A O 1
ATOM 2925 N N . SER A 1 371 ? -1.849 -15.679 9.900 1.00 96.00 371 SER A N 1
ATOM 2926 C CA . SER A 1 371 ? -2.064 -16.659 8.833 1.00 96.00 371 SER A CA 1
ATOM 2927 C C . SER A 1 371 ? -3.371 -16.406 8.079 1.00 96.00 371 SER A C 1
ATOM 2929 O O . SER A 1 371 ? -3.377 -16.490 6.847 1.00 96.00 371 SER A O 1
ATOM 2931 N N . ALA A 1 372 ? -4.444 -16.034 8.780 1.00 96.12 372 ALA A N 1
ATOM 2932 C CA . ALA A 1 372 ? -5.717 -15.642 8.179 1.00 96.12 372 ALA A CA 1
ATOM 2933 C C . ALA A 1 372 ? -5.586 -14.361 7.336 1.00 96.12 372 ALA A C 1
ATOM 2935 O O . ALA A 1 372 ? -6.036 -14.326 6.189 1.00 96.12 372 ALA A O 1
ATOM 2936 N N . MET A 1 373 ? -4.870 -13.341 7.824 1.00 96.00 373 MET A N 1
ATOM 2937 C CA . MET A 1 373 ? -4.644 -12.093 7.077 1.00 96.00 373 MET A CA 1
ATOM 2938 C C . MET A 1 373 ? -3.875 -12.301 5.770 1.00 96.00 373 MET A C 1
ATOM 2940 O O . MET A 1 373 ? -4.195 -11.676 4.754 1.00 96.00 373 MET A O 1
ATOM 2944 N N . ARG A 1 374 ? -2.894 -13.213 5.765 1.00 95.12 374 ARG A N 1
ATOM 2945 C CA . ARG A 1 374 ? -2.206 -13.638 4.534 1.00 95.12 374 ARG A CA 1
ATOM 2946 C C . ARG A 1 374 ? -3.106 -14.493 3.642 1.00 95.12 374 ARG A C 1
ATOM 2948 O O . ARG A 1 374 ? -2.972 -14.454 2.422 1.00 95.12 374 ARG A O 1
ATOM 2955 N N . ALA A 1 375 ? -4.020 -15.279 4.217 1.00 95.44 375 ALA A N 1
ATOM 2956 C CA . ALA A 1 375 ? -4.964 -16.089 3.449 1.00 95.44 375 ALA A CA 1
ATOM 2957 C C . ALA A 1 375 ? -5.937 -15.222 2.638 1.00 95.44 375 ALA A C 1
ATOM 2959 O O . ALA A 1 375 ? -6.146 -15.522 1.462 1.00 95.44 375 ALA A O 1
ATOM 2960 N N . TRP A 1 376 ? -6.424 -14.114 3.208 1.00 95.50 376 TRP A N 1
ATOM 2961 C CA . TRP A 1 376 ? -7.217 -13.109 2.486 1.00 95.50 376 TRP A CA 1
ATOM 2962 C C . TRP A 1 376 ? -6.500 -12.532 1.267 1.00 95.50 376 TRP A C 1
ATOM 2964 O O . TRP A 1 376 ? -7.139 -12.215 0.269 1.00 95.50 376 TRP A O 1
ATOM 2974 N N . ARG A 1 377 ? -5.167 -12.447 1.324 1.00 94.44 377 ARG A N 1
ATOM 2975 C CA . ARG A 1 377 ? -4.313 -11.857 0.283 1.00 94.44 377 ARG A CA 1
ATOM 2976 C C . ARG A 1 377 ? -3.548 -12.900 -0.542 1.00 94.44 377 ARG A C 1
ATOM 2978 O O . ARG A 1 377 ? -2.546 -12.586 -1.179 1.00 94.44 377 ARG A O 1
ATOM 2985 N N . ARG A 1 378 ? -4.006 -14.158 -0.541 1.00 93.44 378 ARG A N 1
ATOM 2986 C CA . ARG A 1 378 ? -3.341 -15.280 -1.236 1.00 93.44 378 ARG A CA 1
ATOM 2987 C C . ARG A 1 378 ? -3.454 -15.212 -2.760 1.00 93.44 378 ARG A C 1
ATOM 2989 O O . ARG A 1 378 ? -2.609 -15.762 -3.472 1.00 93.44 378 ARG A O 1
ATOM 2996 N N . ASP A 1 379 ? -4.526 -14.608 -3.259 1.00 94.75 379 ASP A N 1
ATOM 2997 C CA . ASP A 1 379 ? -4.719 -14.403 -4.693 1.00 94.75 379 ASP A CA 1
ATOM 2998 C C . ASP A 1 379 ? -3.671 -13.399 -5.223 1.00 94.75 379 ASP A C 1
ATOM 3000 O O . ASP A 1 379 ? -3.553 -12.315 -4.643 1.00 94.75 379 ASP A O 1
ATOM 3004 N N . PRO A 1 380 ? -2.921 -13.718 -6.301 1.00 95.19 380 PRO A N 1
ATOM 3005 C CA . PRO A 1 380 ? -1.956 -12.806 -6.915 1.00 95.19 380 PRO A CA 1
ATOM 3006 C C . PRO A 1 380 ? -2.496 -11.420 -7.288 1.00 95.19 380 PRO A C 1
ATOM 3008 O O . PRO A 1 380 ? -1.710 -10.477 -7.324 1.00 95.19 380 PRO A O 1
ATOM 3011 N N . ARG A 1 381 ? -3.809 -11.244 -7.500 1.00 96.12 381 ARG A N 1
ATOM 3012 C CA . ARG A 1 381 ? -4.405 -9.913 -7.728 1.00 96.12 381 ARG A CA 1
ATOM 3013 C C . ARG A 1 381 ? -4.070 -8.914 -6.616 1.00 96.12 381 ARG A C 1
ATOM 3015 O O . ARG A 1 381 ? -3.945 -7.722 -6.868 1.00 96.12 381 ARG A O 1
ATOM 3022 N N . HIS A 1 382 ? -3.866 -9.394 -5.390 1.00 97.25 382 HIS A N 1
ATOM 3023 C CA . HIS A 1 382 ? -3.521 -8.548 -4.250 1.00 97.25 382 HIS A CA 1
ATOM 3024 C C . HIS A 1 382 ? -2.123 -7.940 -4.356 1.00 97.25 382 HIS A C 1
ATOM 3026 O O . HIS A 1 382 ? -1.916 -6.853 -3.828 1.00 97.25 382 HIS A O 1
ATOM 3032 N N . TRP A 1 383 ? -1.194 -8.594 -5.064 1.00 97.19 383 TRP A N 1
ATOM 3033 C CA . TRP A 1 383 ? 0.115 -8.025 -5.392 1.00 97.19 383 TRP A CA 1
ATOM 3034 C C . TRP A 1 383 ? -0.004 -6.878 -6.394 1.00 97.19 383 TRP A C 1
ATOM 3036 O O . TRP A 1 383 ? 0.647 -5.851 -6.229 1.00 97.19 383 TRP A O 1
ATOM 3046 N N . VAL A 1 384 ? -0.860 -7.042 -7.405 1.00 98.06 384 VAL A N 1
ATOM 3047 C CA . VAL A 1 384 ? -1.133 -6.003 -8.406 1.00 98.06 384 VAL A CA 1
ATOM 3048 C C . VAL A 1 384 ? -1.750 -4.779 -7.729 1.00 98.06 384 VAL A C 1
ATOM 3050 O O . VAL A 1 384 ? -1.202 -3.684 -7.832 1.00 98.06 384 VAL A O 1
ATOM 3053 N N . LEU A 1 385 ? -2.807 -4.990 -6.936 1.00 97.81 385 LEU A N 1
ATOM 3054 C CA . LEU A 1 385 ? -3.449 -3.940 -6.143 1.00 97.81 385 LEU A CA 1
ATOM 3055 C C . LEU A 1 385 ? -2.472 -3.266 -5.171 1.00 97.81 385 LEU A C 1
ATOM 3057 O O . LEU A 1 385 ? -2.495 -2.052 -5.044 1.00 97.81 385 LEU A O 1
ATOM 3061 N N . ALA A 1 386 ? -1.609 -4.033 -4.497 1.00 97.69 386 ALA A N 1
ATOM 3062 C CA . ALA A 1 386 ? -0.622 -3.511 -3.553 1.00 97.69 386 ALA A CA 1
ATOM 3063 C C . ALA A 1 386 ? 0.355 -2.520 -4.191 1.00 97.69 386 ALA A C 1
ATOM 3065 O O . ALA A 1 386 ? 0.598 -1.448 -3.646 1.00 97.69 386 ALA A O 1
ATOM 3066 N N . LEU A 1 387 ? 0.923 -2.898 -5.337 1.00 98.06 387 LEU A N 1
ATOM 3067 C CA . LEU A 1 387 ? 1.884 -2.076 -6.068 1.00 98.06 387 LEU A CA 1
ATOM 3068 C C . LEU A 1 387 ? 1.198 -0.849 -6.673 1.00 98.06 387 LEU A C 1
ATOM 3070 O O . LEU A 1 387 ? 1.681 0.267 -6.505 1.00 98.06 387 LEU A O 1
ATOM 3074 N N . ALA A 1 388 ? 0.041 -1.044 -7.310 1.00 97.19 388 ALA A N 1
ATOM 3075 C CA . ALA A 1 388 ? -0.727 0.045 -7.901 1.00 97.19 388 ALA A CA 1
ATOM 3076 C C . ALA A 1 388 ? -1.225 1.047 -6.841 1.00 97.19 388 ALA A C 1
ATOM 3078 O O . ALA A 1 388 ? -1.258 2.246 -7.110 1.00 97.19 388 ALA A O 1
ATOM 3079 N N . ALA A 1 389 ? -1.534 0.588 -5.622 1.00 96.25 389 ALA A N 1
ATOM 3080 C CA . ALA A 1 389 ? -2.015 1.439 -4.534 1.00 96.25 389 ALA A CA 1
ATOM 3081 C C . ALA A 1 389 ? -0.985 2.449 -4.007 1.00 96.25 389 ALA A C 1
ATOM 3083 O O . ALA A 1 389 ? -1.363 3.395 -3.327 1.00 96.25 389 ALA A O 1
ATOM 3084 N N . VAL A 1 390 ? 0.304 2.292 -4.319 1.00 95.62 390 VAL A N 1
ATOM 3085 C CA . VAL A 1 390 ? 1.300 3.328 -3.993 1.00 95.62 390 VAL A CA 1
ATOM 3086 C C . VAL A 1 390 ? 1.096 4.573 -4.863 1.00 95.62 390 VAL A C 1
ATOM 3088 O O . VAL A 1 390 ? 1.319 5.682 -4.392 1.00 95.62 390 VAL A O 1
ATOM 3091 N N . ARG A 1 391 ? 0.636 4.395 -6.110 1.00 92.25 391 ARG A N 1
ATOM 3092 C CA . ARG A 1 391 ? 0.277 5.491 -7.027 1.00 92.25 391 ARG A CA 1
ATOM 3093 C C . ARG A 1 391 ? -1.161 5.959 -6.832 1.00 92.25 391 ARG A C 1
ATOM 3095 O O . ARG A 1 391 ? -1.429 7.152 -6.896 1.00 92.25 391 ARG A O 1
ATOM 3102 N N . GLU A 1 392 ? -2.076 5.020 -6.609 1.00 93.88 392 GLU A N 1
ATOM 3103 C CA . GLU A 1 392 ? -3.508 5.282 -6.461 1.00 93.88 392 GLU A CA 1
ATOM 3104 C C . GLU A 1 392 ? -4.034 4.656 -5.151 1.00 93.88 392 GLU A C 1
ATOM 3106 O O . GLU A 1 392 ? -4.537 3.527 -5.172 1.00 93.88 392 GLU A O 1
ATOM 3111 N N . PRO A 1 393 ? -3.918 5.358 -4.002 1.00 93.19 393 PRO A N 1
ATOM 3112 C CA . PRO A 1 393 ? -4.199 4.807 -2.667 1.00 93.19 393 PRO A CA 1
ATOM 3113 C C . PRO A 1 393 ? -5.563 4.127 -2.515 1.00 93.19 393 PRO A C 1
ATOM 3115 O O . PRO A 1 393 ? -5.676 3.109 -1.831 1.00 93.19 393 PRO A O 1
ATOM 3118 N N . GLU A 1 394 ? -6.585 4.610 -3.224 1.00 92.44 394 GLU A N 1
ATOM 3119 C CA . GLU A 1 394 ? -7.944 4.050 -3.220 1.00 92.44 394 GLU A CA 1
ATOM 3120 C C . GLU A 1 394 ? -7.990 2.554 -3.592 1.00 92.44 394 GLU A C 1
ATOM 3122 O O . GLU A 1 394 ? -8.853 1.805 -3.121 1.00 92.44 394 GLU A O 1
ATOM 3127 N N . LEU A 1 395 ? -7.025 2.066 -4.383 1.00 94.62 395 LEU A N 1
ATOM 3128 C CA . LEU A 1 395 ? -6.942 0.658 -4.778 1.00 94.62 395 LEU A CA 1
ATOM 3129 C C . LEU A 1 395 ? -6.680 -0.291 -3.603 1.00 94.62 395 LEU A C 1
ATOM 3131 O O . LEU A 1 395 ? -7.057 -1.467 -3.669 1.00 94.62 395 LEU A O 1
ATOM 3135 N N . ALA A 1 396 ? -6.092 0.182 -2.504 1.00 92.88 396 ALA A N 1
ATOM 3136 C CA . ALA A 1 396 ? -5.885 -0.650 -1.322 1.00 92.88 396 ALA A CA 1
ATOM 3137 C C . ALA A 1 396 ? -7.201 -1.075 -0.655 1.00 92.88 396 ALA A C 1
ATOM 3139 O O . ALA A 1 396 ? -7.257 -2.145 -0.046 1.00 92.88 396 ALA A O 1
ATOM 3140 N N . GLY A 1 397 ? -8.278 -0.298 -0.824 1.00 92.38 397 GLY A N 1
ATOM 3141 C CA . GLY A 1 397 ? -9.621 -0.644 -0.344 1.00 92.38 397 GLY A CA 1
ATOM 3142 C C . GLY A 1 397 ? -10.242 -1.859 -1.047 1.00 92.38 397 GLY A C 1
ATOM 3143 O O . GLY A 1 397 ? -11.278 -2.367 -0.625 1.00 92.38 397 GLY A O 1
ATOM 3144 N N . ARG A 1 398 ? -9.614 -2.365 -2.118 1.00 94.38 398 ARG A N 1
ATOM 3145 C CA . ARG A 1 398 ? -10.116 -3.484 -2.939 1.00 94.38 398 ARG A CA 1
ATOM 3146 C C . ARG A 1 398 ? -9.490 -4.841 -2.594 1.00 94.38 398 ARG A C 1
ATOM 3148 O O . ARG A 1 398 ? -9.698 -5.827 -3.310 1.00 94.38 398 ARG A O 1
ATOM 3155 N N . GLN A 1 399 ? -8.712 -4.900 -1.513 1.00 94.88 399 GLN A N 1
ATOM 3156 C CA . GLN A 1 399 ? -8.132 -6.138 -0.990 1.00 94.88 399 GLN A CA 1
ATOM 3157 C C . GLN A 1 399 ? -9.226 -7.091 -0.464 1.00 94.88 399 GLN A C 1
ATOM 3159 O O . GLN A 1 399 ? -10.288 -6.657 -0.031 1.00 94.88 399 GLN A O 1
ATOM 3164 N N . GLY A 1 400 ? -8.972 -8.402 -0.469 1.00 93.31 400 GLY A N 1
ATOM 3165 C CA . GLY A 1 400 ? -9.889 -9.414 0.068 1.00 93.31 400 GLY A CA 1
ATOM 3166 C C . GLY A 1 400 ? -10.874 -9.949 -0.963 1.00 93.31 400 GLY A C 1
ATOM 3167 O O . GLY A 1 400 ? -10.509 -10.793 -1.780 1.00 93.31 400 GLY A O 1
ATOM 3168 N N . ILE A 1 401 ? -12.126 -9.492 -0.915 1.00 93.12 401 ILE A N 1
ATOM 3169 C CA . ILE A 1 401 ? -13.197 -9.927 -1.827 1.00 93.12 401 ILE A CA 1
ATOM 3170 C C . ILE A 1 401 ? -13.309 -8.934 -2.981 1.00 93.12 401 ILE A C 1
ATOM 3172 O O . ILE A 1 401 ? -13.351 -7.725 -2.752 1.00 93.12 401 ILE A O 1
ATOM 3176 N N . ASP A 1 402 ? -13.343 -9.442 -4.213 1.00 90.88 402 ASP A N 1
ATOM 3177 C CA . ASP A 1 402 ? -13.352 -8.612 -5.417 1.00 90.88 402 ASP A CA 1
ATOM 3178 C C . ASP A 1 402 ? -14.650 -7.787 -5.518 1.00 90.88 402 ASP A C 1
ATOM 3180 O O . ASP A 1 402 ? -15.740 -8.369 -5.512 1.00 90.88 402 ASP A O 1
ATOM 3184 N N . PRO A 1 403 ? -14.579 -6.442 -5.550 1.00 91.00 403 PRO A N 1
ATOM 3185 C CA . PRO A 1 403 ? -15.773 -5.612 -5.614 1.00 91.00 403 PRO A CA 1
ATOM 3186 C C . PRO A 1 403 ? -16.317 -5.498 -7.042 1.00 91.00 403 PRO A C 1
ATOM 3188 O O . PRO A 1 403 ? -15.577 -5.516 -8.026 1.00 91.00 403 PRO A O 1
ATOM 3191 N N . SER A 1 404 ? -17.624 -5.256 -7.161 1.00 89.75 404 SER A N 1
ATOM 3192 C CA . SER A 1 404 ? -18.191 -4.789 -8.427 1.00 89.75 404 SER A CA 1
ATOM 3193 C C . SER A 1 404 ? -17.727 -3.363 -8.706 1.00 89.75 404 SER A C 1
ATOM 3195 O O . SER A 1 404 ? -18.006 -2.451 -7.932 1.00 89.75 404 SER A O 1
ATOM 3197 N N . LEU A 1 405 ? -17.071 -3.158 -9.847 1.00 92.44 405 LEU A N 1
ATOM 3198 C CA . LEU A 1 405 ? -16.592 -1.836 -10.237 1.00 92.44 405 LEU A CA 1
ATOM 3199 C C . LEU A 1 405 ? -17.706 -0.944 -10.799 1.00 92.44 405 LEU A C 1
ATOM 3201 O O . LEU A 1 405 ? -18.517 -1.419 -11.609 1.00 92.44 405 LEU A O 1
ATOM 3205 N N . PRO A 1 406 ? -17.733 0.351 -10.426 1.00 93.06 406 PRO A N 1
ATOM 3206 C CA . PRO A 1 406 ? -18.642 1.311 -11.031 1.00 93.06 406 PRO A CA 1
ATOM 3207 C C . PRO A 1 406 ? -18.285 1.533 -12.513 1.00 93.06 406 PRO A C 1
ATOM 3209 O O . PRO A 1 406 ? -17.119 1.393 -12.891 1.00 93.06 406 PRO A O 1
ATOM 3212 N N . PRO A 1 407 ? -19.257 1.901 -13.372 1.00 95.25 407 PRO A N 1
ATOM 3213 C CA . PRO A 1 407 ? -19.003 2.156 -14.791 1.00 95.25 407 PRO A CA 1
ATOM 3214 C C . PRO A 1 407 ? -17.907 3.197 -15.046 1.00 95.25 407 PRO A C 1
ATOM 3216 O O . PRO A 1 407 ? -17.056 2.947 -15.891 1.00 95.25 407 PRO A O 1
ATOM 3219 N N . ALA A 1 408 ? -17.878 4.282 -14.261 1.00 95.56 408 ALA A N 1
ATOM 3220 C CA . ALA A 1 408 ? -16.880 5.348 -14.380 1.00 95.56 408 ALA A CA 1
ATOM 3221 C C . ALA A 1 408 ? -15.447 4.807 -14.268 1.00 95.56 408 ALA A C 1
ATOM 3223 O O . ALA A 1 408 ? -14.640 5.023 -15.160 1.00 95.56 408 ALA A O 1
ATOM 3224 N N . ARG A 1 409 ? -15.169 3.961 -13.264 1.00 95.00 409 ARG A N 1
ATOM 3225 C CA . ARG A 1 409 ? -13.844 3.345 -13.104 1.00 95.00 409 ARG A CA 1
ATOM 3226 C C . ARG A 1 409 ? -13.445 2.479 -14.300 1.00 95.00 409 ARG A C 1
ATOM 3228 O O . ARG A 1 409 ? -12.279 2.447 -14.682 1.00 95.00 409 ARG A O 1
ATOM 3235 N N . ARG A 1 410 ? -14.402 1.758 -14.896 1.00 96.38 410 ARG A N 1
ATOM 3236 C CA . ARG A 1 410 ? -14.127 0.963 -16.102 1.00 96.38 410 ARG A CA 1
ATOM 3237 C C . ARG A 1 410 ? -13.820 1.866 -17.292 1.00 96.38 410 ARG A C 1
ATOM 3239 O O . ARG A 1 410 ? -12.961 1.520 -18.089 1.00 96.38 410 ARG A O 1
ATOM 3246 N N . GLU A 1 411 ? -14.529 2.981 -17.436 1.00 96.75 411 GLU A N 1
ATOM 3247 C CA . GLU A 1 411 ? -14.299 3.965 -18.499 1.00 96.75 411 GLU A CA 1
ATOM 3248 C C . GLU A 1 411 ? -12.941 4.654 -18.344 1.00 96.75 411 GLU A C 1
ATOM 3250 O O . GLU A 1 411 ? -12.193 4.690 -19.317 1.00 96.75 411 GLU A O 1
ATOM 3255 N N . ASP A 1 412 ? -12.569 5.065 -17.131 1.00 96.56 412 ASP A N 1
ATOM 3256 C CA . ASP A 1 412 ? -11.258 5.655 -16.831 1.00 96.56 412 ASP A CA 1
ATOM 3257 C C . ASP A 1 412 ? -10.120 4.689 -17.174 1.00 96.56 412 ASP A C 1
ATOM 3259 O O . ASP A 1 412 ? -9.164 5.055 -17.857 1.00 96.56 412 ASP A O 1
ATOM 3263 N N . ALA A 1 413 ? -10.254 3.418 -16.779 1.00 96.94 413 ALA A N 1
ATOM 3264 C CA . ALA A 1 413 ? -9.280 2.388 -17.117 1.00 96.94 413 ALA A CA 1
ATOM 3265 C C . ALA A 1 413 ? -9.163 2.188 -18.638 1.00 96.94 413 ALA A C 1
ATOM 3267 O O . ALA A 1 413 ? -8.061 2.062 -19.161 1.00 96.94 413 ALA A O 1
ATOM 3268 N N . ARG A 1 414 ? -10.280 2.201 -19.378 1.00 96.88 414 ARG A N 1
ATOM 3269 C CA . ARG A 1 414 ? -10.268 2.104 -20.850 1.00 96.88 414 ARG A CA 1
ATOM 3270 C C . ARG A 1 414 ? -9.607 3.316 -21.499 1.00 96.88 414 ARG A C 1
ATOM 3272 O O . ARG A 1 414 ? -8.829 3.132 -22.430 1.00 96.88 414 ARG A O 1
ATOM 3279 N N . GLY A 1 415 ? -9.899 4.516 -20.999 1.00 96.88 415 GLY A N 1
ATOM 3280 C CA . GLY A 1 415 ? -9.270 5.759 -21.440 1.00 96.88 415 GLY A CA 1
ATOM 3281 C C . GLY A 1 415 ? -7.762 5.712 -21.227 1.00 96.88 415 GLY A C 1
ATOM 3282 O O . GLY A 1 415 ? -7.010 5.916 -22.170 1.00 96.88 415 GLY A O 1
ATOM 3283 N N . TYR A 1 416 ? -7.306 5.314 -20.036 1.00 96.00 416 TYR A N 1
ATOM 3284 C CA . TYR A 1 416 ? -5.878 5.169 -19.752 1.00 96.00 416 TYR A CA 1
ATOM 3285 C C . TYR A 1 416 ? -5.181 4.201 -20.717 1.00 96.00 416 TYR A C 1
ATOM 3287 O O . TYR A 1 416 ? -4.122 4.524 -21.253 1.00 96.00 416 TYR A O 1
ATOM 3295 N N . LEU A 1 417 ? -5.771 3.026 -20.956 1.00 95.88 417 LEU A N 1
ATOM 3296 C CA . LEU A 1 417 ? -5.190 2.029 -21.856 1.00 95.88 417 LEU A CA 1
ATOM 3297 C C . LEU A 1 417 ? -5.099 2.552 -23.293 1.00 95.88 417 LEU A C 1
ATOM 3299 O O . LEU A 1 417 ? -4.047 2.424 -23.907 1.00 95.88 417 LEU A O 1
ATOM 3303 N N . ALA A 1 418 ? -6.152 3.190 -23.806 1.00 93.50 418 ALA A N 1
ATOM 3304 C CA . ALA A 1 418 ? -6.183 3.680 -25.181 1.00 93.50 418 ALA A CA 1
ATOM 3305 C C . ALA A 1 418 ? -5.365 4.967 -25.395 1.00 93.50 418 ALA A C 1
ATOM 3307 O O . ALA A 1 418 ? -4.732 5.115 -26.432 1.00 93.50 418 ALA A O 1
ATOM 3308 N N . GLU A 1 419 ? -5.385 5.904 -24.446 1.00 94.38 419 GLU A N 1
ATOM 3309 C CA . GLU A 1 419 ? -4.801 7.245 -24.608 1.00 94.38 419 GLU A CA 1
ATOM 3310 C C . GLU A 1 419 ? -3.366 7.340 -24.076 1.00 94.38 419 GLU A C 1
ATOM 3312 O O . GLU A 1 419 ? -2.554 8.062 -24.650 1.00 94.38 419 GLU A O 1
ATOM 3317 N N . THR A 1 420 ? -3.038 6.619 -22.995 1.00 92.19 420 THR A N 1
ATOM 3318 C CA . THR A 1 420 ? -1.695 6.656 -22.383 1.00 92.19 420 THR A CA 1
ATOM 3319 C C . THR A 1 420 ? -0.803 5.533 -22.896 1.00 92.19 420 THR A C 1
ATOM 3321 O O . THR A 1 420 ? 0.383 5.748 -23.135 1.00 92.19 420 THR A O 1
ATOM 3324 N N . LEU A 1 421 ? -1.349 4.320 -23.023 1.00 91.56 421 LEU A N 1
ATOM 3325 C CA . LEU A 1 421 ? -0.575 3.140 -23.419 1.00 91.56 421 LEU A CA 1
ATOM 3326 C C . LEU A 1 421 ? -0.712 2.782 -24.900 1.00 91.56 421 LEU A C 1
ATOM 3328 O O . LEU A 1 421 ? 0.059 1.947 -25.368 1.00 91.56 421 LEU A O 1
ATOM 3332 N N . ASP A 1 422 ? -1.678 3.373 -25.605 1.00 89.88 422 ASP A N 1
ATOM 3333 C CA . ASP A 1 422 ? -2.096 2.950 -26.947 1.00 89.88 422 ASP A CA 1
ATOM 3334 C C . ASP A 1 422 ? -2.294 1.422 -27.022 1.00 89.88 422 ASP A C 1
ATOM 3336 O O . ASP A 1 422 ? -1.795 0.743 -27.914 1.00 89.88 422 ASP A O 1
ATOM 3340 N N . LEU A 1 423 ? -2.948 0.862 -25.997 1.00 90.69 423 LEU A N 1
ATOM 3341 C CA . LEU A 1 423 ? -3.251 -0.560 -25.871 1.00 90.69 423 LEU A CA 1
ATOM 3342 C C . LEU A 1 423 ? -4.728 -0.812 -26.184 1.00 90.69 423 LEU A C 1
ATOM 3344 O O . LEU A 1 423 ? -5.618 -0.394 -25.433 1.00 90.69 423 LEU A O 1
ATOM 3348 N N . HIS A 1 424 ? -4.978 -1.554 -27.258 1.00 89.38 424 HIS A N 1
ATOM 3349 C CA . HIS A 1 424 ? -6.311 -1.863 -27.771 1.00 89.38 424 HIS A CA 1
ATOM 3350 C C . HIS A 1 424 ? -6.692 -3.330 -27.548 1.00 89.38 424 HIS A C 1
ATOM 3352 O O . HIS A 1 424 ? -5.874 -4.198 -27.249 1.00 89.38 424 HIS A O 1
ATOM 3358 N N . VAL A 1 425 ? -7.991 -3.614 -27.637 1.00 88.12 425 VAL A N 1
ATOM 3359 C CA . VAL A 1 425 ? -8.562 -4.928 -27.282 1.00 88.12 425 VAL A CA 1
ATOM 3360 C C . VAL A 1 425 ? -8.166 -6.026 -28.262 1.00 88.12 425 VAL A C 1
ATOM 3362 O O . VAL A 1 425 ? -7.998 -7.181 -27.874 1.00 88.12 425 VAL A O 1
ATOM 3365 N N . ASP A 1 426 ? -8.044 -5.670 -29.534 1.00 88.00 426 ASP A N 1
ATOM 3366 C CA . ASP A 1 426 ? -7.677 -6.553 -30.637 1.00 88.00 426 ASP A CA 1
ATOM 3367 C C . ASP A 1 426 ? -6.237 -7.074 -30.539 1.00 88.00 426 ASP A C 1
ATOM 3369 O O . ASP A 1 426 ? -5.943 -8.127 -31.101 1.00 88.00 426 ASP A O 1
ATOM 3373 N N . GLU A 1 427 ? -5.374 -6.415 -29.760 1.00 87.56 427 GLU A N 1
ATOM 3374 C CA . GLU A 1 427 ? -3.996 -6.858 -29.495 1.00 87.56 427 GLU A CA 1
ATOM 3375 C C . GLU A 1 427 ? -3.919 -8.017 -28.483 1.00 87.56 427 GLU A C 1
ATOM 3377 O O . GLU A 1 427 ? -2.917 -8.731 -28.407 1.00 87.56 427 GLU A O 1
ATOM 3382 N N . GLY A 1 428 ? -4.982 -8.232 -27.701 1.00 89.69 428 GLY A N 1
ATOM 3383 C CA . GLY A 1 428 ? -5.039 -9.276 -26.681 1.00 89.69 428 GLY A CA 1
ATOM 3384 C C . GLY A 1 428 ? -4.217 -8.986 -25.416 1.00 89.69 428 GLY A C 1
ATOM 3385 O O . GLY A 1 428 ? -3.662 -7.911 -25.210 1.00 89.69 428 GLY A O 1
ATOM 3386 N N . VAL A 1 429 ? -4.169 -9.972 -24.514 1.00 92.38 429 VAL A N 1
ATOM 3387 C CA . VAL A 1 429 ? -3.484 -9.864 -23.207 1.00 92.38 429 VAL A CA 1
ATOM 3388 C C . VAL A 1 429 ? -1.961 -9.867 -23.372 1.00 92.38 429 VAL A C 1
ATOM 3390 O O . VAL A 1 429 ? -1.238 -9.299 -22.558 1.00 92.38 429 VAL A O 1
ATOM 3393 N N . GLU A 1 430 ? -1.468 -10.514 -24.424 1.00 87.88 430 GLU A N 1
ATOM 3394 C CA . GLU A 1 430 ? -0.054 -10.681 -24.744 1.00 87.88 430 GLU A CA 1
ATOM 3395 C C . GLU A 1 430 ? 0.661 -9.352 -24.957 1.00 87.88 430 GLU A C 1
ATOM 3397 O O . GLU A 1 430 ? 1.832 -9.234 -24.590 1.00 87.88 430 GLU A O 1
ATOM 3402 N N . ALA A 1 431 ? -0.041 -8.344 -25.476 1.00 89.62 431 ALA A N 1
ATOM 3403 C CA . ALA A 1 431 ? 0.512 -7.017 -25.699 1.00 89.62 431 ALA A CA 1
ATOM 3404 C C . ALA A 1 431 ? 1.011 -6.359 -24.400 1.00 89.62 431 ALA A C 1
ATOM 3406 O O . ALA A 1 431 ? 1.987 -5.616 -24.435 1.00 89.62 431 ALA A O 1
ATOM 3407 N N . LEU A 1 432 ? 0.467 -6.713 -23.223 1.00 92.31 432 LEU A N 1
ATOM 3408 C CA . LEU A 1 432 ? 0.990 -6.225 -21.937 1.00 92.31 432 LEU A CA 1
ATOM 3409 C C . LEU A 1 432 ? 2.454 -6.621 -21.700 1.00 92.31 432 LEU A C 1
ATOM 3411 O O . LEU A 1 432 ? 3.176 -5.900 -21.010 1.00 92.31 432 LEU A O 1
ATOM 3415 N N . SER A 1 433 ? 2.923 -7.726 -22.290 1.00 89.00 433 SER A N 1
ATOM 3416 C CA . SER A 1 433 ? 4.312 -8.176 -22.144 1.00 89.00 433 SER A CA 1
ATOM 3417 C C . SER A 1 433 ? 5.336 -7.154 -22.649 1.00 89.00 433 SER A C 1
ATOM 3419 O O . SER A 1 433 ? 6.460 -7.151 -22.146 1.00 89.00 433 SER A O 1
ATOM 3421 N N . ARG A 1 434 ? 4.947 -6.234 -23.552 1.00 88.12 434 ARG A N 1
ATOM 3422 C CA . ARG A 1 434 ? 5.816 -5.156 -24.057 1.00 88.12 434 ARG A CA 1
ATOM 3423 C C . ARG A 1 434 ? 6.266 -4.189 -22.964 1.00 88.12 434 ARG A C 1
ATOM 3425 O O . ARG A 1 434 ? 7.338 -3.607 -23.075 1.00 88.12 434 ARG A O 1
ATOM 3432 N N . TYR A 1 435 ? 5.492 -4.078 -21.883 1.00 92.19 435 TYR A N 1
ATOM 3433 C CA . TYR A 1 435 ? 5.803 -3.232 -20.727 1.00 92.19 435 TYR A CA 1
ATOM 3434 C C . TYR A 1 435 ? 6.601 -3.955 -19.635 1.00 92.19 435 TYR A C 1
ATOM 3436 O O . TYR A 1 435 ? 6.954 -3.352 -18.621 1.00 92.19 435 TYR A O 1
ATOM 3444 N N . TRP A 1 436 ? 6.900 -5.244 -19.816 1.00 94.44 436 TRP A N 1
ATOM 3445 C CA . TRP A 1 436 ? 7.855 -5.963 -18.981 1.00 94.44 436 TRP A CA 1
ATOM 3446 C C . TRP A 1 436 ? 9.246 -5.871 -19.627 1.00 94.44 436 TRP A C 1
ATOM 3448 O O . TRP A 1 436 ? 9.532 -6.526 -20.626 1.00 94.44 436 TRP A O 1
ATOM 3458 N N . LEU A 1 437 ? 10.108 -5.026 -19.058 1.00 94.81 437 LEU A N 1
ATOM 3459 C CA . LEU A 1 437 ? 11.420 -4.592 -19.562 1.00 94.81 437 LEU A CA 1
ATOM 3460 C C . LEU A 1 437 ? 12.628 -5.175 -18.774 1.00 94.81 437 LEU A C 1
ATOM 3462 O O . LEU A 1 437 ? 13.405 -4.425 -18.169 1.00 94.81 437 LEU A O 1
ATOM 3466 N N . PRO A 1 438 ? 12.850 -6.503 -18.748 1.00 93.31 438 PRO A N 1
ATOM 3467 C CA . PRO A 1 438 ? 13.901 -7.114 -17.928 1.00 93.31 438 PRO A CA 1
ATOM 3468 C C . PRO A 1 438 ? 15.323 -6.696 -18.340 1.00 93.31 438 PRO A C 1
ATOM 3470 O O . PRO A 1 438 ? 16.225 -6.686 -17.498 1.00 93.31 438 PRO A O 1
ATOM 3473 N N . ALA A 1 439 ? 15.552 -6.310 -19.602 1.00 94.44 439 ALA A N 1
ATOM 3474 C CA . ALA A 1 439 ? 16.862 -5.817 -20.028 1.00 94.44 439 ALA A CA 1
ATOM 3475 C C . ALA A 1 439 ? 17.166 -4.413 -19.479 1.00 94.44 439 ALA A C 1
ATOM 3477 O O . ALA A 1 439 ? 18.322 -4.112 -19.179 1.00 94.44 439 ALA A O 1
ATOM 3478 N N . GLN A 1 440 ? 16.139 -3.581 -19.267 1.00 95.50 440 GLN A N 1
ATOM 3479 C CA . GLN A 1 440 ? 16.288 -2.290 -18.590 1.00 95.50 440 GLN A CA 1
ATOM 3480 C C . GLN A 1 440 ? 16.687 -2.490 -17.126 1.00 95.50 440 GLN A C 1
ATOM 3482 O O . GLN A 1 440 ? 17.625 -1.850 -16.650 1.00 95.50 440 GLN A O 1
ATOM 3487 N N . ALA A 1 441 ? 16.034 -3.424 -16.426 1.00 95.06 441 ALA A N 1
ATOM 3488 C CA . ALA A 1 441 ? 16.404 -3.771 -15.055 1.00 95.06 441 ALA A CA 1
ATOM 3489 C C . ALA A 1 441 ? 17.862 -4.258 -14.976 1.00 95.06 441 ALA A C 1
ATOM 3491 O O . ALA A 1 441 ? 18.627 -3.784 -14.136 1.00 95.06 441 ALA A O 1
ATOM 3492 N N . HIS A 1 442 ? 18.288 -5.129 -15.897 1.00 94.94 442 HIS A N 1
ATOM 3493 C CA . HIS A 1 442 ? 19.685 -5.561 -15.990 1.00 94.94 442 HIS A CA 1
ATOM 3494 C C . HIS A 1 442 ? 20.655 -4.396 -16.219 1.00 94.94 442 HIS A C 1
ATOM 3496 O O . HIS A 1 442 ? 21.657 -4.297 -15.512 1.00 94.94 442 HIS A O 1
ATOM 3502 N N . HIS A 1 443 ? 20.352 -3.509 -17.166 1.00 95.81 443 HIS A N 1
ATOM 3503 C CA . HIS A 1 443 ? 21.167 -2.334 -17.455 1.00 95.81 443 HIS A CA 1
ATOM 3504 C C . HIS A 1 443 ? 21.358 -1.449 -16.216 1.00 95.81 443 HIS A C 1
ATOM 3506 O O . HIS A 1 443 ? 22.489 -1.119 -15.862 1.00 95.81 443 HIS A O 1
ATOM 3512 N N . LEU A 1 444 ? 20.273 -1.144 -15.500 1.00 96.56 444 LEU A N 1
ATOM 3513 C CA . LEU A 1 444 ? 20.323 -0.369 -14.260 1.00 96.56 444 LEU A CA 1
ATOM 3514 C C . LEU A 1 444 ? 21.140 -1.070 -13.169 1.00 96.56 444 LEU A C 1
ATOM 3516 O O . LEU A 1 444 ? 21.991 -0.443 -12.535 1.00 96.56 444 LEU A O 1
ATOM 3520 N N . ASN A 1 445 ? 20.928 -2.373 -12.978 1.00 96.38 445 ASN A N 1
ATOM 3521 C CA . ASN A 1 445 ? 21.681 -3.181 -12.019 1.00 96.38 445 ASN A CA 1
ATOM 3522 C C . ASN A 1 445 ? 23.185 -3.165 -12.317 1.00 96.38 445 ASN A C 1
ATOM 3524 O O . ASN A 1 445 ? 24.004 -3.048 -11.402 1.00 96.38 445 ASN A O 1
ATOM 3528 N N . GLN A 1 446 ? 23.547 -3.250 -13.596 1.00 95.62 446 GLN A N 1
ATOM 3529 C CA . GLN A 1 446 ? 24.933 -3.235 -14.036 1.00 95.62 446 GLN A CA 1
ATOM 3530 C C . GLN A 1 446 ? 25.570 -1.849 -13.864 1.00 95.62 446 GLN A C 1
ATOM 3532 O O . GLN A 1 446 ? 26.651 -1.748 -13.281 1.00 95.62 446 GLN A O 1
ATOM 3537 N N . LEU A 1 447 ? 24.878 -0.769 -14.250 1.00 96.38 447 LEU A N 1
ATOM 3538 C CA . LEU A 1 447 ? 25.344 0.598 -13.990 1.00 96.38 447 LEU A CA 1
ATOM 3539 C C . LEU A 1 447 ? 25.537 0.859 -12.492 1.00 96.38 447 LEU A C 1
ATOM 3541 O O . LEU A 1 447 ? 26.543 1.444 -12.098 1.00 96.38 447 LEU A O 1
ATOM 3545 N N . ALA A 1 448 ? 24.616 0.402 -11.641 1.00 96.88 448 ALA A N 1
ATOM 3546 C CA . ALA A 1 448 ? 24.742 0.543 -10.194 1.00 96.88 448 ALA A CA 1
ATOM 3547 C C . ALA A 1 448 ? 25.954 -0.228 -9.639 1.00 96.88 448 ALA A C 1
ATOM 3549 O O . ALA A 1 448 ? 26.684 0.294 -8.790 1.00 96.88 448 ALA A O 1
ATOM 3550 N N . ALA A 1 449 ? 26.199 -1.450 -10.120 1.00 95.75 449 ALA A N 1
ATOM 3551 C CA . ALA A 1 449 ? 27.370 -2.235 -9.735 1.00 95.75 449 ALA A CA 1
ATOM 3552 C C . ALA A 1 449 ? 28.678 -1.546 -10.155 1.00 95.75 449 ALA A C 1
ATOM 3554 O O . ALA A 1 449 ? 29.586 -1.405 -9.330 1.00 95.75 449 ALA A O 1
ATOM 3555 N N . ASP A 1 450 ? 28.758 -1.053 -11.390 1.00 95.69 450 ASP A N 1
ATOM 3556 C CA . ASP A 1 450 ? 29.950 -0.377 -11.906 1.00 95.69 450 ASP A CA 1
ATOM 3557 C C . ASP A 1 450 ? 30.189 0.974 -11.222 1.00 95.69 450 ASP A C 1
ATOM 3559 O O . ASP A 1 450 ? 31.325 1.294 -10.863 1.00 95.69 450 ASP A O 1
ATOM 3563 N N . ALA A 1 451 ? 29.130 1.740 -10.952 1.00 96.44 451 ALA A N 1
ATOM 3564 C CA . ALA A 1 451 ? 29.191 3.000 -10.213 1.00 96.44 451 ALA A CA 1
ATOM 3565 C C . ALA A 1 451 ? 29.785 2.816 -8.812 1.00 96.44 451 ALA A C 1
ATOM 3567 O O . ALA A 1 451 ? 30.673 3.566 -8.405 1.00 96.44 451 ALA A O 1
ATOM 3568 N N . ALA A 1 452 ? 29.356 1.776 -8.089 1.00 96.25 452 ALA A N 1
ATOM 3569 C CA . ALA A 1 452 ? 29.860 1.474 -6.749 1.00 96.25 452 ALA A CA 1
ATOM 3570 C C . ALA A 1 452 ? 31.360 1.120 -6.723 1.00 96.25 452 ALA A C 1
ATOM 3572 O O . ALA A 1 452 ? 32.003 1.272 -5.682 1.00 96.25 452 ALA A O 1
ATOM 3573 N N . HIS A 1 453 ? 31.919 0.683 -7.855 1.00 95.38 453 HIS A N 1
ATOM 3574 C CA . HIS A 1 453 ? 33.328 0.308 -7.999 1.00 95.38 453 HIS A CA 1
ATOM 3575 C C . HIS A 1 453 ? 34.157 1.327 -8.796 1.00 95.38 453 HIS A C 1
ATOM 3577 O O . HIS A 1 453 ? 35.339 1.088 -9.041 1.00 95.38 453 HIS A O 1
ATOM 3583 N N . GLY A 1 454 ? 33.570 2.462 -9.198 1.00 93.38 454 GLY A N 1
ATOM 3584 C CA . GLY A 1 454 ? 34.251 3.465 -10.022 1.00 93.38 454 GLY A CA 1
ATOM 3585 C C . GLY A 1 454 ? 34.630 2.953 -11.418 1.00 93.38 454 GLY A C 1
ATOM 3586 O O . GLY A 1 454 ? 35.643 3.377 -11.968 1.00 93.38 454 GLY A O 1
ATOM 3587 N N . ALA A 1 455 ? 33.844 2.023 -11.966 1.00 93.44 455 ALA A N 1
ATOM 3588 C CA . ALA A 1 455 ? 34.070 1.364 -13.254 1.00 93.44 455 ALA A CA 1
ATOM 3589 C C . ALA A 1 455 ? 33.147 1.872 -14.379 1.00 93.44 455 ALA A C 1
ATOM 3591 O O . ALA A 1 455 ? 33.118 1.288 -15.461 1.00 93.44 455 ALA A O 1
ATOM 3592 N N . LEU A 1 456 ? 32.395 2.952 -14.138 1.00 94.62 456 LEU A N 1
ATOM 3593 C CA . LEU A 1 456 ? 31.536 3.568 -15.151 1.00 94.62 456 LEU A CA 1
ATOM 3594 C C . LEU A 1 456 ? 32.347 4.119 -16.340 1.00 94.62 456 LEU A C 1
ATOM 3596 O O . LEU A 1 456 ? 33.497 4.537 -16.164 1.00 94.62 456 LEU A O 1
ATOM 3600 N N . PRO A 1 457 ? 31.744 4.197 -17.543 1.00 92.25 457 PRO A N 1
ATOM 3601 C CA . PRO A 1 457 ? 32.382 4.816 -18.700 1.00 92.25 457 PRO A CA 1
ATOM 3602 C C . PRO A 1 457 ? 32.796 6.280 -18.459 1.00 92.25 457 PRO A C 1
ATOM 3604 O O . PRO A 1 457 ? 32.172 6.991 -17.658 1.00 92.25 457 PRO A O 1
ATOM 3607 N N . PRO A 1 458 ? 33.829 6.774 -19.167 1.00 92.19 458 PRO A N 1
ATOM 3608 C CA . PRO A 1 458 ? 34.294 8.148 -19.022 1.00 92.19 458 PRO A CA 1
ATOM 3609 C C . PRO A 1 458 ? 33.235 9.171 -19.463 1.00 92.19 458 PRO A C 1
ATOM 3611 O O . PRO A 1 458 ? 32.434 8.921 -20.357 1.00 92.19 458 PRO A O 1
ATOM 3614 N N . ALA A 1 459 ? 33.276 10.360 -18.855 1.00 92.44 459 ALA A N 1
ATOM 3615 C CA . ALA A 1 459 ? 32.417 11.495 -19.212 1.00 92.44 459 ALA A CA 1
ATOM 3616 C C . ALA A 1 459 ? 32.728 12.089 -20.599 1.00 92.44 459 ALA A C 1
ATOM 3618 O O . ALA A 1 459 ? 31.846 12.615 -21.279 1.00 92.44 459 ALA A O 1
ATOM 3619 N N . GLN A 1 460 ? 34.000 12.017 -21.003 1.00 95.44 460 GLN A N 1
ATOM 3620 C CA . GLN A 1 460 ? 34.470 12.430 -22.319 1.00 95.44 460 GLN A CA 1
ATOM 3621 C C . GLN A 1 460 ? 34.419 11.240 -23.274 1.00 95.44 460 GLN A C 1
ATOM 3623 O O . GLN A 1 460 ? 35.048 10.214 -23.019 1.00 95.44 460 GLN A O 1
ATOM 3628 N N . THR A 1 461 ? 33.744 11.426 -24.401 1.00 95.12 461 THR A N 1
ATOM 3629 C CA . THR A 1 461 ? 33.721 10.489 -25.528 1.00 95.12 461 THR A CA 1
ATOM 3630 C C . THR A 1 461 ? 34.422 11.114 -26.737 1.00 95.12 461 THR A C 1
ATOM 3632 O O . THR A 1 461 ? 34.777 12.301 -26.724 1.00 95.12 461 THR A O 1
ATOM 3635 N N . CYS A 1 462 ? 34.597 10.341 -27.808 1.00 93.50 462 CYS A N 1
ATOM 3636 C CA . CYS A 1 462 ? 35.104 10.849 -29.082 1.00 93.50 462 CYS A CA 1
ATOM 3637 C C . CYS A 1 462 ? 34.130 11.807 -29.803 1.00 93.50 462 CYS A C 1
ATOM 3639 O O . CYS A 1 462 ? 34.561 12.529 -30.698 1.00 93.50 462 CYS A O 1
ATOM 3641 N N . PHE A 1 463 ? 32.861 11.878 -29.380 1.00 95.56 463 PHE A N 1
ATOM 3642 C CA . PHE A 1 463 ? 31.832 12.751 -29.966 1.00 95.56 463 PHE A CA 1
ATOM 3643 C C . PHE A 1 463 ? 31.548 14.017 -29.154 1.00 95.56 463 PHE A C 1
ATOM 3645 O O . PHE A 1 463 ? 30.923 14.948 -29.659 1.00 95.56 463 PHE A O 1
ATOM 3652 N N . GLY A 1 464 ? 31.998 14.069 -27.899 1.00 95.12 464 GLY A N 1
ATOM 3653 C CA . GLY A 1 464 ? 31.704 15.180 -27.001 1.00 95.12 464 GLY A CA 1
ATOM 3654 C C . GLY A 1 464 ? 31.714 14.783 -25.531 1.00 95.12 464 GLY A C 1
ATOM 3655 O O . GLY A 1 464 ? 32.200 13.713 -25.156 1.00 95.12 464 GLY A O 1
ATOM 3656 N N . HIS A 1 465 ? 31.181 15.671 -24.697 1.00 95.44 465 HIS A N 1
ATOM 3657 C CA . HIS A 1 465 ? 31.115 15.504 -23.249 1.00 95.44 465 HIS A CA 1
ATOM 3658 C C . HIS A 1 465 ? 29.662 15.363 -22.801 1.00 95.44 465 HIS A C 1
ATOM 3660 O O . HIS A 1 465 ? 28.813 16.147 -23.227 1.00 95.44 465 HIS A O 1
ATOM 3666 N N . ALA A 1 466 ? 29.379 14.387 -21.941 1.00 94.69 466 ALA A N 1
ATOM 3667 C CA . ALA A 1 466 ? 28.053 14.244 -21.348 1.00 94.69 466 ALA A CA 1
ATOM 3668 C C . ALA A 1 466 ? 27.740 15.406 -20.390 1.00 94.69 466 ALA A C 1
ATOM 3670 O O . ALA A 1 466 ? 28.643 16.003 -19.796 1.00 94.69 466 ALA A O 1
ATOM 3671 N N . ALA A 1 467 ? 26.458 15.735 -20.220 1.00 93.69 467 ALA A N 1
ATOM 3672 C CA . ALA A 1 467 ? 26.064 16.821 -19.333 1.00 93.69 467 ALA A CA 1
ATOM 3673 C C . ALA A 1 467 ? 26.429 16.491 -17.866 1.00 93.69 467 ALA A C 1
ATOM 3675 O O . ALA A 1 467 ? 26.171 15.376 -17.404 1.00 93.69 467 ALA A O 1
ATOM 3676 N N . PRO A 1 468 ? 26.983 17.444 -17.089 1.00 94.38 468 PRO A N 1
ATOM 3677 C CA . PRO A 1 468 ? 27.377 17.188 -15.701 1.00 94.38 468 PRO A CA 1
ATOM 3678 C C . PRO A 1 468 ? 26.238 16.708 -14.791 1.00 94.38 468 PRO A C 1
ATOM 3680 O O . PRO A 1 468 ? 26.478 15.909 -13.889 1.00 94.38 468 PRO A O 1
ATOM 3683 N N . ALA A 1 469 ? 25.008 17.182 -15.020 1.00 92.06 469 ALA A N 1
ATOM 3684 C CA . ALA A 1 469 ? 23.836 16.764 -14.250 1.00 92.06 469 ALA A CA 1
ATOM 3685 C C . ALA A 1 469 ? 23.486 15.285 -14.497 1.00 92.06 469 ALA A C 1
ATOM 3687 O O . ALA A 1 469 ? 23.264 14.540 -13.544 1.00 92.06 469 ALA A O 1
ATOM 3688 N N . ASP A 1 470 ? 23.536 14.845 -15.755 1.00 94.00 470 ASP A N 1
ATOM 3689 C CA . ASP A 1 470 ? 23.263 13.458 -16.141 1.00 94.00 470 ASP A CA 1
ATOM 3690 C C . ASP A 1 470 ? 24.332 12.499 -15.609 1.00 94.00 470 ASP A C 1
ATOM 3692 O O . ASP A 1 470 ? 24.017 11.413 -15.120 1.00 94.00 470 ASP A O 1
ATOM 3696 N N . LEU A 1 471 ? 25.600 12.923 -15.636 1.00 94.81 471 LEU A N 1
ATOM 3697 C CA . LEU A 1 471 ? 26.710 12.182 -15.032 1.00 94.81 471 LEU A CA 1
ATOM 3698 C C . LEU A 1 471 ? 26.538 12.042 -13.519 1.00 94.81 471 LEU A C 1
ATOM 3700 O O . LEU A 1 471 ? 26.747 10.958 -12.983 1.00 94.81 471 LEU A O 1
ATOM 3704 N N . ALA A 1 472 ? 26.113 13.105 -12.830 1.00 94.38 472 ALA A N 1
ATOM 3705 C CA . ALA A 1 472 ? 25.837 13.041 -11.398 1.00 94.38 472 ALA A CA 1
ATOM 3706 C C . ALA A 1 472 ? 24.699 12.054 -11.079 1.00 94.38 472 ALA A C 1
ATOM 3708 O O . ALA A 1 472 ? 24.814 11.288 -10.121 1.00 94.38 472 ALA A O 1
ATOM 3709 N N . GLY A 1 473 ? 23.634 12.033 -11.892 1.00 93.19 473 GLY A N 1
ATOM 3710 C CA . GLY A 1 473 ? 22.541 11.062 -11.776 1.00 93.19 473 GLY A CA 1
ATOM 3711 C C . GLY A 1 473 ? 23.011 9.619 -11.985 1.00 93.19 473 GLY A C 1
ATOM 3712 O O . GLY A 1 473 ? 22.752 8.754 -11.149 1.00 93.19 473 GLY A O 1
ATOM 3713 N N . ARG A 1 474 ? 23.784 9.374 -13.047 1.00 94.81 474 ARG A N 1
ATOM 3714 C CA . ARG A 1 474 ? 24.404 8.074 -13.351 1.00 94.81 474 ARG A CA 1
ATOM 3715 C C . ARG A 1 474 ? 25.325 7.585 -12.238 1.00 94.81 474 ARG A C 1
ATOM 3717 O O . ARG A 1 474 ? 25.196 6.452 -11.783 1.00 94.81 474 ARG A O 1
ATOM 3724 N N . ASP A 1 475 ? 26.242 8.426 -11.778 1.00 95.81 475 ASP A N 1
ATOM 3725 C CA . ASP A 1 475 ? 27.215 8.056 -10.748 1.00 95.81 475 ASP A CA 1
ATOM 3726 C C . ASP A 1 475 ? 26.515 7.772 -9.405 1.00 95.81 475 ASP A C 1
ATOM 3728 O O . ASP A 1 475 ? 26.917 6.883 -8.647 1.00 95.81 475 ASP A O 1
ATOM 3732 N N . ALA A 1 476 ? 25.410 8.471 -9.122 1.00 96.56 476 ALA A N 1
ATOM 3733 C CA . ALA A 1 476 ? 24.608 8.257 -7.924 1.00 96.56 476 ALA A CA 1
ATOM 3734 C C . ALA A 1 476 ? 23.935 6.874 -7.866 1.00 96.56 476 ALA A C 1
ATOM 3736 O O . ALA A 1 476 ? 23.601 6.430 -6.757 1.00 96.56 476 ALA A O 1
ATOM 3737 N N . LEU A 1 477 ? 23.784 6.172 -9.001 1.00 96.81 477 LEU A N 1
ATOM 3738 C CA . LEU A 1 477 ? 23.222 4.815 -9.060 1.00 96.81 477 LEU A CA 1
ATOM 3739 C C . LEU A 1 477 ? 24.013 3.807 -8.226 1.00 96.81 477 LEU A C 1
ATOM 3741 O O . LEU A 1 477 ? 23.442 2.826 -7.755 1.00 96.81 477 LEU A O 1
ATOM 3745 N N . GLY A 1 478 ? 25.292 4.073 -7.931 1.00 96.44 478 GLY A N 1
ATOM 3746 C CA . GLY A 1 478 ? 26.104 3.228 -7.045 1.00 96.44 478 GLY A CA 1
ATOM 3747 C C . GLY A 1 478 ? 25.476 2.993 -5.666 1.00 96.44 478 GLY A C 1
ATOM 3748 O O . GLY A 1 478 ? 25.694 1.945 -5.046 1.00 96.44 478 GLY A O 1
ATOM 3749 N N . ARG A 1 479 ? 24.619 3.920 -5.208 1.00 96.06 479 ARG A N 1
ATOM 3750 C CA . ARG A 1 479 ? 23.842 3.795 -3.961 1.00 96.06 479 ARG A CA 1
ATOM 3751 C C . ARG A 1 479 ? 22.819 2.653 -4.000 1.00 96.06 479 ARG A C 1
ATOM 3753 O O . ARG A 1 479 ? 22.477 2.134 -2.942 1.00 96.06 479 ARG A O 1
ATOM 3760 N N . ALA A 1 480 ? 22.381 2.229 -5.185 1.00 95.50 480 ALA A N 1
ATOM 3761 C CA . ALA A 1 480 ? 21.453 1.118 -5.384 1.00 95.50 480 ALA A CA 1
ATOM 3762 C C . ALA A 1 480 ? 22.132 -0.229 -5.685 1.00 95.50 480 ALA A C 1
ATOM 3764 O O . ALA A 1 480 ? 21.435 -1.221 -5.838 1.00 95.50 480 ALA A O 1
ATOM 3765 N N . SER A 1 481 ? 23.468 -0.330 -5.676 1.00 94.12 481 SER A N 1
ATOM 3766 C CA . SER A 1 481 ? 24.212 -1.572 -6.005 1.00 94.12 481 SER A CA 1
ATOM 3767 C C . SER A 1 481 ? 23.829 -2.829 -5.199 1.00 94.12 481 SER A C 1
ATOM 3769 O O . SER A 1 481 ? 24.196 -3.946 -5.564 1.00 94.12 481 SER A O 1
ATOM 3771 N N . ARG A 1 482 ? 23.111 -2.670 -4.078 1.00 92.69 482 ARG A N 1
ATOM 3772 C CA . ARG A 1 482 ? 22.603 -3.767 -3.232 1.00 92.69 482 ARG A CA 1
ATOM 3773 C C . ARG A 1 482 ? 21.136 -4.127 -3.492 1.00 92.69 482 ARG A C 1
ATOM 3775 O O . ARG A 1 482 ? 20.609 -5.008 -2.813 1.00 92.69 482 ARG A O 1
ATOM 3782 N N . HIS A 1 483 ? 20.471 -3.424 -4.399 1.00 95.31 483 HIS A N 1
ATOM 3783 C CA . HIS A 1 483 ? 19.027 -3.437 -4.588 1.00 95.31 483 HIS A CA 1
ATOM 3784 C C . HIS A 1 483 ? 18.702 -3.773 -6.042 1.00 95.31 483 HIS A C 1
ATOM 3786 O O . HIS A 1 483 ? 19.003 -2.986 -6.928 1.00 95.31 483 HIS A O 1
ATOM 3792 N N . ALA A 1 484 ? 18.034 -4.904 -6.279 1.00 94.69 484 ALA A N 1
ATOM 3793 C CA . ALA A 1 484 ? 17.592 -5.265 -7.624 1.00 94.69 484 ALA A CA 1
ATOM 3794 C C . ALA A 1 484 ? 16.625 -4.207 -8.187 1.00 94.69 484 ALA A C 1
ATOM 3796 O O . ALA A 1 484 ? 15.694 -3.794 -7.486 1.00 94.69 484 ALA A O 1
ATOM 3797 N N . ALA A 1 485 ? 16.843 -3.798 -9.436 1.00 96.25 485 ALA A N 1
ATOM 3798 C CA . ALA A 1 485 ? 16.045 -2.823 -10.178 1.00 96.25 485 ALA A CA 1
ATOM 3799 C C . ALA A 1 485 ? 14.707 -3.375 -10.679 1.00 96.25 485 ALA A C 1
ATOM 3801 O O . ALA A 1 485 ? 13.900 -2.599 -11.182 1.00 96.25 485 ALA A O 1
ATOM 3802 N N . THR A 1 486 ? 14.429 -4.679 -10.523 1.00 95.50 486 THR A N 1
ATOM 3803 C CA . THR A 1 486 ? 13.175 -5.298 -10.991 1.00 95.50 486 THR A CA 1
ATOM 3804 C C . THR A 1 486 ? 11.937 -4.499 -10.584 1.00 95.50 486 THR A C 1
ATOM 3806 O O . THR A 1 486 ? 11.026 -4.326 -11.386 1.00 95.50 486 THR A O 1
ATOM 3809 N N . ILE A 1 487 ? 11.905 -3.990 -9.349 1.00 96.50 487 ILE A N 1
ATOM 3810 C CA . ILE A 1 487 ? 10.775 -3.234 -8.808 1.00 96.50 487 ILE A CA 1
ATOM 3811 C C . ILE A 1 487 ? 10.501 -1.920 -9.552 1.00 96.50 487 ILE A C 1
ATOM 3813 O O . ILE A 1 487 ? 9.340 -1.553 -9.680 1.00 96.50 487 ILE A O 1
ATOM 3817 N N . HIS A 1 488 ? 11.527 -1.264 -10.108 1.00 94.19 488 HIS A N 1
ATOM 3818 C CA . HIS A 1 488 ? 11.374 -0.026 -10.888 1.00 94.19 488 HIS A CA 1
ATOM 3819 C C . HIS A 1 488 ? 10.535 -0.243 -12.156 1.00 94.19 488 HIS A C 1
ATOM 3821 O O . HIS A 1 488 ? 9.750 0.608 -12.549 1.00 94.19 488 HIS A O 1
ATOM 3827 N N . MET A 1 489 ? 10.665 -1.416 -12.774 1.00 93.88 489 MET A N 1
ATOM 3828 C CA . MET A 1 489 ? 9.822 -1.839 -13.894 1.00 93.88 489 MET A CA 1
ATOM 3829 C C . MET A 1 489 ? 8.487 -2.417 -13.400 1.00 93.88 489 MET A C 1
ATOM 3831 O O . MET A 1 489 ? 7.428 -2.135 -13.958 1.00 93.88 489 MET A O 1
ATOM 3835 N N . ALA A 1 490 ? 8.534 -3.264 -12.368 1.00 96.94 490 ALA A N 1
ATOM 3836 C CA . ALA A 1 490 ? 7.384 -4.039 -11.923 1.00 96.94 490 ALA A CA 1
ATOM 3837 C C . ALA A 1 490 ? 6.243 -3.176 -11.372 1.00 96.94 490 ALA A C 1
ATOM 3839 O O . ALA A 1 490 ? 5.087 -3.566 -11.505 1.00 96.94 490 ALA A O 1
ATOM 3840 N N . GLU A 1 491 ? 6.546 -2.024 -10.774 1.00 95.69 491 GLU A N 1
ATOM 3841 C CA . GLU A 1 491 ? 5.527 -1.106 -10.258 1.00 95.69 491 GLU A CA 1
ATOM 3842 C C . GLU A 1 491 ? 4.650 -0.517 -11.381 1.00 95.69 491 GLU A C 1
ATOM 3844 O O . GLU A 1 491 ? 3.422 -0.592 -11.294 1.00 95.69 491 GLU A O 1
ATOM 3849 N N . LYS A 1 492 ? 5.252 -0.084 -12.502 1.00 94.69 492 LYS A N 1
ATOM 3850 C CA . LYS A 1 492 ? 4.511 0.435 -13.670 1.00 94.69 492 LYS A CA 1
ATOM 3851 C C . LYS A 1 492 ? 3.710 -0.664 -14.332 1.00 94.69 492 LYS A C 1
ATOM 3853 O O . LYS A 1 492 ? 2.524 -0.504 -14.609 1.00 94.69 492 LYS A O 1
ATOM 3858 N N . TYR A 1 493 ? 4.352 -1.819 -14.507 1.00 97.31 493 TYR A N 1
ATOM 3859 C CA . TYR A 1 493 ? 3.702 -3.003 -15.045 1.00 97.31 493 TYR A CA 1
ATOM 3860 C C . TYR A 1 493 ? 2.472 -3.401 -14.215 1.00 97.31 493 TYR A C 1
ATOM 3862 O O . TYR A 1 493 ? 1.423 -3.704 -14.780 1.00 97.31 493 TYR A O 1
ATOM 3870 N N . ALA A 1 494 ? 2.568 -3.367 -12.881 1.00 98.06 494 ALA A N 1
ATOM 3871 C CA . ALA A 1 494 ? 1.441 -3.649 -11.996 1.00 98.06 494 ALA A CA 1
ATOM 3872 C C . ALA A 1 494 ? 0.295 -2.652 -12.198 1.00 98.06 494 ALA A C 1
ATOM 3874 O O . ALA A 1 494 ? -0.861 -3.064 -12.263 1.00 98.06 494 ALA A O 1
ATOM 3875 N N . PHE A 1 495 ? 0.603 -1.362 -12.348 1.00 97.25 495 PHE A N 1
ATOM 3876 C CA . PHE A 1 495 ? -0.410 -0.348 -12.623 1.00 97.25 495 PHE A CA 1
ATOM 3877 C C . PHE A 1 495 ? -1.103 -0.584 -13.975 1.00 97.25 495 PHE A C 1
ATOM 3879 O O . PHE A 1 495 ? -2.331 -0.600 -14.042 1.00 97.25 495 PHE A O 1
ATOM 3886 N N . HIS A 1 496 ? -0.346 -0.869 -15.039 1.00 97.12 496 HIS A N 1
ATOM 3887 C CA . HIS A 1 496 ? -0.907 -1.187 -16.361 1.00 97.12 496 HIS A CA 1
ATOM 3888 C C . HIS A 1 496 ? -1.778 -2.448 -16.325 1.00 97.12 496 HIS A C 1
ATOM 3890 O O . HIS A 1 496 ? -2.885 -2.463 -16.866 1.00 97.12 496 HIS A O 1
ATOM 3896 N N . LEU A 1 497 ? -1.315 -3.490 -15.628 1.00 98.06 497 LEU A N 1
ATOM 3897 C CA . LEU A 1 497 ? -2.075 -4.719 -15.425 1.00 98.06 497 LEU A CA 1
ATOM 3898 C C . LEU A 1 497 ? -3.370 -4.452 -14.645 1.00 98.06 497 LEU A C 1
ATOM 3900 O O . LEU A 1 497 ? -4.414 -4.988 -15.011 1.00 98.06 497 LEU A O 1
ATOM 3904 N N . GLN A 1 498 ? -3.340 -3.586 -13.628 1.00 97.81 498 GLN A N 1
ATOM 3905 C CA . GLN A 1 498 ? -4.543 -3.191 -12.895 1.00 97.81 498 GLN A CA 1
ATOM 3906 C C . GLN A 1 498 ? -5.549 -2.463 -13.793 1.00 97.81 498 GLN A C 1
ATOM 3908 O O . GLN A 1 498 ? -6.742 -2.754 -13.714 1.00 97.81 498 GLN A O 1
ATOM 3913 N N . MET A 1 499 ? -5.094 -1.558 -14.667 1.00 97.75 499 MET A N 1
ATOM 3914 C CA . MET A 1 499 ? -5.981 -0.887 -15.627 1.00 97.75 499 MET A CA 1
ATOM 3915 C C . MET A 1 499 ? -6.591 -1.890 -16.612 1.00 97.75 499 MET A C 1
ATOM 3917 O O . MET A 1 499 ? -7.794 -1.850 -16.872 1.00 97.75 499 MET A O 1
ATOM 3921 N N . ALA A 1 500 ? -5.807 -2.856 -17.100 1.00 97.56 500 ALA A N 1
ATOM 3922 C CA . ALA A 1 500 ? -6.322 -3.936 -17.941 1.00 97.56 500 ALA A CA 1
ATOM 3923 C C . ALA A 1 500 ? -7.407 -4.756 -17.220 1.00 97.56 500 ALA A C 1
ATOM 3925 O O . ALA A 1 500 ? -8.463 -5.010 -17.806 1.00 97.56 500 ALA A O 1
ATOM 3926 N N . MET A 1 501 ? -7.197 -5.093 -15.942 1.00 96.69 501 MET A N 1
ATOM 3927 C CA . MET A 1 501 ? -8.185 -5.787 -15.105 1.00 96.69 501 MET A CA 1
ATOM 3928 C C . MET A 1 501 ? -9.457 -4.953 -14.891 1.00 96.69 501 MET A C 1
ATOM 3930 O O . MET A 1 501 ? -10.562 -5.473 -15.043 1.00 96.69 501 MET A O 1
ATOM 3934 N N . ASP A 1 502 ? -9.321 -3.658 -14.601 1.00 97.06 502 ASP A N 1
ATOM 3935 C CA . ASP A 1 502 ? -10.454 -2.759 -14.345 1.00 97.06 502 ASP A CA 1
ATOM 3936 C C . ASP A 1 502 ? -11.288 -2.476 -15.603 1.00 97.06 502 ASP A C 1
ATOM 3938 O O . ASP A 1 502 ? -12.507 -2.312 -15.518 1.00 97.06 502 ASP A O 1
ATOM 3942 N N . SER A 1 503 ? -10.658 -2.463 -16.781 1.00 96.69 503 SER A N 1
ATOM 3943 C CA . SER A 1 503 ? -11.319 -2.160 -18.057 1.00 96.69 503 SER A CA 1
ATOM 3944 C C . SER A 1 503 ? -12.435 -3.153 -18.424 1.00 96.69 503 SER A C 1
ATOM 3946 O O . SER A 1 503 ? -13.405 -2.797 -19.114 1.00 96.69 503 SER A O 1
ATOM 3948 N N . GLY A 1 504 ? -12.289 -4.410 -17.987 1.00 94.44 504 GLY A N 1
ATOM 3949 C CA . GLY A 1 504 ? -13.120 -5.540 -18.403 1.00 94.44 504 GLY A CA 1
ATOM 3950 C C . GLY A 1 504 ? -13.054 -5.852 -19.903 1.00 94.44 504 GLY A C 1
ATOM 3951 O O . GLY A 1 504 ? -13.975 -6.483 -20.417 1.00 94.44 504 GLY A O 1
ATOM 3952 N N . LEU A 1 505 ? -12.030 -5.366 -20.617 1.00 93.62 505 LEU A N 1
ATOM 3953 C CA . LEU A 1 505 ? -11.876 -5.559 -22.063 1.00 93.62 505 LEU A CA 1
ATOM 3954 C C . LEU A 1 505 ? -11.156 -6.864 -22.430 1.00 93.62 505 LEU A C 1
ATOM 3956 O O . LEU A 1 505 ? -11.366 -7.389 -23.519 1.00 93.62 505 LEU A O 1
ATOM 3960 N N . PHE A 1 506 ? -10.327 -7.386 -21.527 1.00 95.56 506 PHE A N 1
ATOM 3961 C CA . PHE A 1 506 ? -9.466 -8.540 -21.776 1.00 95.56 506 PHE A CA 1
ATOM 3962 C C . PHE A 1 506 ? -9.922 -9.784 -21.005 1.00 95.56 506 PHE A C 1
ATOM 3964 O O . PHE A 1 506 ? -10.709 -9.710 -20.061 1.00 95.56 506 PHE A O 1
ATOM 3971 N N . ASP A 1 507 ? -9.390 -10.942 -21.396 1.00 95.50 507 ASP A N 1
ATOM 3972 C CA . ASP A 1 507 ? -9.623 -12.219 -20.717 1.00 95.50 507 ASP A CA 1
ATOM 3973 C C . ASP A 1 507 ? -9.083 -12.192 -19.273 1.00 95.50 507 ASP A C 1
ATOM 3975 O O . ASP A 1 507 ? -7.875 -12.081 -19.041 1.00 95.50 507 ASP A O 1
ATOM 3979 N N . GLY A 1 508 ? -9.987 -12.328 -18.298 1.00 94.38 508 GLY A N 1
ATOM 3980 C CA . GLY A 1 508 ? -9.668 -12.279 -16.872 1.00 94.38 508 GLY A CA 1
ATOM 3981 C C . GLY A 1 508 ? -8.788 -13.430 -16.372 1.00 94.38 508 GLY A C 1
ATOM 3982 O O . GLY A 1 508 ? -7.913 -13.193 -15.537 1.00 94.38 508 GLY A O 1
ATOM 3983 N N . GLU A 1 509 ? -8.944 -14.653 -16.895 1.00 95.81 509 GLU A N 1
ATOM 3984 C CA . GLU A 1 509 ? -8.034 -15.767 -16.563 1.00 95.81 509 GLU A CA 1
ATOM 3985 C C . GLU A 1 509 ? -6.631 -15.467 -17.101 1.00 95.81 509 GLU A C 1
ATOM 3987 O O . GLU A 1 509 ? -5.619 -15.698 -16.428 1.00 95.81 509 GLU A O 1
ATOM 3992 N N . ARG A 1 510 ? -6.615 -14.858 -18.293 1.00 96.25 510 ARG A N 1
ATOM 3993 C CA . ARG A 1 510 ? -5.469 -14.257 -18.983 1.00 96.25 510 ARG A CA 1
ATOM 3994 C C . ARG A 1 510 ? -4.612 -13.401 -18.050 1.00 96.25 510 ARG A C 1
ATOM 3996 O O . ARG A 1 510 ? -3.429 -13.642 -17.796 1.00 96.25 510 ARG A O 1
ATOM 4003 N N . LEU A 1 511 ? -5.271 -12.370 -17.534 1.00 97.25 511 LEU A N 1
ATOM 4004 C CA . LEU A 1 511 ? -4.692 -11.355 -16.657 1.00 97.25 511 LEU A CA 1
ATOM 4005 C C . LEU A 1 511 ? -4.295 -11.929 -15.291 1.00 97.25 511 LEU A C 1
ATOM 4007 O O . LEU A 1 511 ? -3.241 -11.576 -14.758 1.00 97.25 511 LEU A O 1
ATOM 4011 N N . ALA A 1 512 ? -5.080 -12.859 -14.740 1.00 95.75 512 ALA A N 1
ATOM 4012 C CA . ALA A 1 512 ? -4.749 -13.530 -13.484 1.00 95.75 512 ALA A CA 1
ATOM 4013 C C . ALA A 1 512 ? -3.443 -14.343 -13.583 1.00 95.75 512 ALA A C 1
ATOM 4015 O O . ALA A 1 512 ? -2.661 -14.380 -12.627 1.00 95.75 512 ALA A O 1
ATOM 4016 N N . ALA A 1 513 ? -3.161 -14.948 -14.744 1.00 95.56 513 ALA A N 1
ATOM 4017 C CA . ALA A 1 513 ? -1.884 -15.613 -14.996 1.00 95.56 513 ALA A CA 1
ATOM 4018 C C . ALA A 1 513 ? -0.709 -14.618 -14.997 1.00 95.56 513 ALA A C 1
ATOM 4020 O O . ALA A 1 513 ? 0.315 -14.889 -14.370 1.00 95.56 513 ALA A O 1
ATOM 4021 N N . LEU A 1 514 ? -0.868 -13.437 -15.608 1.00 96.75 514 LEU A N 1
ATOM 4022 C CA . LEU A 1 514 ? 0.148 -12.376 -15.561 1.00 96.75 514 LEU A CA 1
ATOM 4023 C C . LEU A 1 514 ? 0.373 -11.847 -14.138 1.00 96.75 514 LEU A C 1
ATOM 4025 O O . LEU A 1 514 ? 1.519 -11.626 -13.745 1.00 96.75 514 LEU A O 1
ATOM 4029 N N . ALA A 1 515 ? -0.687 -11.707 -13.336 1.00 96.56 515 ALA A N 1
ATOM 4030 C CA . ALA A 1 515 ? -0.573 -11.351 -11.920 1.00 96.56 515 ALA A CA 1
ATOM 4031 C C . ALA A 1 515 ? 0.207 -12.419 -11.130 1.00 96.56 515 ALA A C 1
ATOM 4033 O O . ALA A 1 515 ? 1.046 -12.094 -10.287 1.00 96.56 515 ALA A O 1
ATOM 4034 N N . ALA A 1 516 ? -0.022 -13.705 -11.424 1.00 96.06 516 ALA A N 1
ATOM 4035 C CA . ALA A 1 516 ? 0.730 -14.807 -10.827 1.00 96.06 516 ALA A CA 1
ATOM 4036 C C . ALA A 1 516 ? 2.214 -14.793 -11.230 1.00 96.06 516 ALA A C 1
ATOM 4038 O O . ALA A 1 516 ? 3.064 -15.019 -10.366 1.00 96.06 516 ALA A O 1
ATOM 4039 N N . SER A 1 517 ? 2.522 -14.490 -12.494 1.00 95.88 517 SER A N 1
ATOM 4040 C CA . SER A 1 517 ? 3.894 -14.308 -12.986 1.00 95.88 517 SER A CA 1
ATOM 4041 C C . SER A 1 517 ? 4.591 -13.125 -12.311 1.00 95.88 517 SER A C 1
ATOM 4043 O O . SER A 1 517 ? 5.725 -13.253 -11.856 1.00 95.88 517 SER A O 1
ATOM 4045 N N . LEU A 1 518 ? 3.903 -11.987 -12.158 1.00 96.56 518 LEU A N 1
ATOM 4046 C CA . LEU A 1 518 ? 4.422 -10.815 -11.444 1.00 96.56 518 LEU A CA 1
ATOM 4047 C C . LEU A 1 518 ? 4.775 -11.155 -9.990 1.00 96.56 518 LEU A C 1
ATOM 4049 O O . LEU A 1 518 ? 5.893 -10.898 -9.546 1.00 96.56 518 LEU A O 1
ATOM 4053 N N . HIS A 1 519 ? 3.847 -11.792 -9.272 1.00 96.00 519 HIS A N 1
ATOM 4054 C CA . HIS A 1 519 ? 4.076 -12.287 -7.916 1.00 96.00 519 HIS A CA 1
ATOM 4055 C C . HIS A 1 519 ? 5.281 -13.246 -7.863 1.00 96.00 519 HIS A C 1
ATOM 4057 O O . HIS A 1 519 ? 6.188 -13.058 -7.050 1.00 96.00 519 HIS A O 1
ATOM 4063 N N . GLY A 1 520 ? 5.336 -14.243 -8.753 1.00 94.62 520 GLY A N 1
ATOM 4064 C CA . GLY A 1 520 ? 6.440 -15.203 -8.820 1.00 94.62 520 GLY A CA 1
ATOM 4065 C C . GLY A 1 520 ? 7.801 -14.536 -9.045 1.00 94.62 520 GLY A C 1
ATOM 4066 O O . GLY A 1 520 ? 8.767 -14.867 -8.354 1.00 94.62 520 GLY A O 1
ATOM 4067 N N . SER A 1 521 ? 7.870 -13.563 -9.956 1.00 94.06 521 SER A N 1
ATOM 4068 C CA . SER A 1 521 ? 9.070 -12.761 -10.219 1.00 94.06 521 SER A CA 1
ATOM 4069 C C . SER A 1 521 ? 9.497 -11.942 -9.003 1.00 94.06 521 SER A C 1
ATOM 4071 O O . SER A 1 521 ? 10.664 -11.975 -8.616 1.00 94.06 521 SER A O 1
ATOM 4073 N N . LEU A 1 522 ? 8.572 -11.245 -8.341 1.00 95.50 522 LEU A N 1
ATOM 4074 C CA . LEU A 1 522 ? 8.916 -10.420 -7.182 1.00 95.50 522 LEU A CA 1
ATOM 4075 C C . LEU A 1 522 ? 9.389 -11.263 -5.994 1.00 95.50 522 LEU A C 1
ATOM 4077 O O . LEU A 1 522 ? 10.422 -10.942 -5.411 1.00 95.50 522 LEU A O 1
ATOM 4081 N N . CYS A 1 523 ? 8.740 -12.390 -5.690 1.00 94.44 523 CYS A N 1
ATOM 4082 C CA . CYS A 1 523 ? 9.216 -13.308 -4.646 1.00 94.44 523 CYS A CA 1
ATOM 4083 C C . CYS A 1 523 ? 10.548 -13.993 -4.992 1.00 94.44 523 CYS A C 1
ATOM 4085 O O . CYS A 1 523 ? 11.243 -14.484 -4.101 1.00 94.44 523 CYS A O 1
ATOM 4087 N N . ARG A 1 524 ? 10.921 -14.054 -6.277 1.00 92.00 524 ARG A N 1
ATOM 4088 C CA . ARG A 1 524 ? 12.226 -14.570 -6.709 1.00 92.00 524 ARG A CA 1
ATOM 4089 C C . ARG A 1 524 ? 13.354 -13.588 -6.397 1.00 92.00 524 ARG A C 1
ATOM 4091 O O . ARG A 1 524 ? 14.423 -14.031 -5.976 1.00 92.00 524 ARG A O 1
ATOM 4098 N N . PHE A 1 525 ? 13.130 -12.293 -6.612 1.00 91.62 525 PHE A N 1
ATOM 4099 C CA . PHE A 1 525 ? 14.157 -11.257 -6.442 1.00 91.62 525 PHE A CA 1
ATOM 4100 C C . PHE A 1 525 ? 14.152 -10.605 -5.054 1.00 91.62 525 PHE A C 1
ATOM 4102 O O . PHE A 1 525 ? 15.191 -10.116 -4.606 1.00 91.62 525 PHE A O 1
ATOM 4109 N N . TYR A 1 526 ? 13.025 -10.655 -4.341 1.00 94.62 526 TYR A N 1
ATOM 4110 C CA . TYR A 1 526 ? 12.861 -10.074 -3.012 1.00 94.62 526 TYR A CA 1
ATOM 4111 C C . TYR A 1 526 ? 12.341 -11.131 -2.026 1.00 94.62 526 TYR A C 1
ATOM 4113 O O . TYR A 1 526 ? 11.255 -11.673 -2.224 1.00 94.62 526 TYR A O 1
ATOM 4121 N N . PRO A 1 527 ? 13.083 -11.426 -0.943 1.00 92.62 527 PRO A N 1
ATOM 4122 C CA . PRO A 1 527 ? 12.674 -12.452 0.017 1.00 92.62 527 PRO A CA 1
ATOM 4123 C C . PRO A 1 527 ? 11.546 -12.000 0.956 1.00 92.62 527 PRO A C 1
ATOM 4125 O O . PRO A 1 527 ? 10.877 -12.845 1.542 1.00 92.62 527 PRO A O 1
ATOM 4128 N N . ASP A 1 528 ? 11.366 -10.689 1.143 1.00 95.50 528 ASP A N 1
ATOM 4129 C CA . ASP A 1 528 ? 10.369 -10.108 2.040 1.00 95.50 528 ASP A CA 1
ATOM 4130 C C . ASP A 1 528 ? 10.005 -8.665 1.639 1.00 95.50 528 ASP A C 1
ATOM 4132 O O . ASP A 1 528 ? 10.688 -8.019 0.832 1.00 95.50 528 ASP A O 1
ATOM 4136 N N . ALA A 1 529 ? 8.938 -8.148 2.256 1.00 96.81 529 ALA A N 1
ATOM 4137 C CA . ALA A 1 529 ? 8.427 -6.792 2.051 1.00 96.81 529 ALA A CA 1
ATOM 4138 C C . ALA A 1 529 ? 9.476 -5.713 2.298 1.00 96.81 529 ALA A C 1
ATOM 4140 O O . ALA A 1 529 ? 9.582 -4.757 1.532 1.00 96.81 529 ALA A O 1
ATOM 4141 N N . ARG A 1 530 ? 10.294 -5.881 3.342 1.00 97.25 530 ARG A N 1
ATOM 4142 C CA . ARG A 1 530 ? 11.306 -4.897 3.720 1.00 97.25 530 ARG A CA 1
ATOM 4143 C C . ARG A 1 530 ? 12.341 -4.744 2.611 1.00 97.25 530 ARG A C 1
ATOM 4145 O O . ARG A 1 530 ? 12.736 -3.621 2.302 1.00 97.25 530 ARG A O 1
ATOM 4152 N N . ARG A 1 531 ? 12.782 -5.848 2.001 1.00 96.44 531 ARG A N 1
ATOM 4153 C CA . ARG A 1 531 ? 13.738 -5.842 0.883 1.00 96.44 531 ARG A CA 1
ATOM 4154 C C . ARG A 1 531 ? 13.148 -5.227 -0.378 1.00 96.44 531 ARG A C 1
ATOM 4156 O O . ARG A 1 531 ? 13.854 -4.436 -1.003 1.00 96.44 531 ARG A O 1
ATOM 4163 N N . LEU A 1 532 ? 11.896 -5.546 -0.712 1.00 98.00 532 LEU A N 1
ATOM 4164 C CA . LEU A 1 532 ? 11.201 -4.960 -1.862 1.00 98.00 532 LEU A CA 1
ATOM 4165 C C . LEU A 1 532 ? 11.032 -3.447 -1.693 1.00 98.00 532 LEU A C 1
ATOM 4167 O O . LEU A 1 532 ? 11.508 -2.686 -2.528 1.00 98.00 532 LEU A O 1
ATOM 4171 N N . LEU A 1 533 ? 10.433 -3.005 -0.585 1.00 98.31 533 LEU A N 1
ATOM 4172 C CA . LEU A 1 533 ? 10.149 -1.589 -0.327 1.00 98.31 533 LEU A CA 1
ATOM 4173 C C . LEU A 1 533 ? 11.428 -0.763 -0.169 1.00 98.31 533 LEU A C 1
ATOM 4175 O O . LEU A 1 533 ? 11.516 0.350 -0.681 1.00 98.31 533 LEU A O 1
ATOM 4179 N N . SER A 1 534 ? 12.466 -1.330 0.461 1.00 97.56 534 SER A N 1
ATOM 4180 C CA . SER A 1 534 ? 13.779 -0.678 0.497 1.00 97.56 534 SER A CA 1
ATOM 4181 C C . SER A 1 534 ? 14.339 -0.503 -0.911 1.00 97.56 534 SER A C 1
ATOM 4183 O O . SER A 1 534 ? 14.800 0.584 -1.233 1.00 97.56 534 SER A O 1
ATOM 4185 N N . ALA A 1 535 ? 14.310 -1.540 -1.757 1.00 97.44 535 ALA A N 1
ATOM 4186 C CA . ALA A 1 535 ? 14.796 -1.425 -3.130 1.00 97.44 535 ALA A CA 1
ATOM 4187 C C . ALA A 1 535 ? 14.008 -0.369 -3.914 1.00 97.44 535 ALA A C 1
ATOM 4189 O O . ALA A 1 535 ? 14.618 0.487 -4.549 1.00 97.44 535 ALA A O 1
ATOM 4190 N N . TRP A 1 536 ? 12.680 -0.379 -3.797 1.00 97.75 536 TRP A N 1
ATOM 4191 C CA . TRP A 1 536 ? 11.812 0.578 -4.475 1.00 97.75 536 TRP A CA 1
ATOM 4192 C C . TRP A 1 536 ? 12.130 2.018 -4.077 1.00 97.75 536 TRP A C 1
ATOM 4194 O O . TRP A 1 536 ? 12.426 2.829 -4.947 1.00 97.75 536 TRP A O 1
ATOM 4204 N N . ALA A 1 537 ? 12.198 2.320 -2.776 1.00 97.06 537 ALA A N 1
ATOM 4205 C CA . ALA A 1 537 ? 12.494 3.672 -2.302 1.00 97.06 537 ALA A CA 1
ATOM 4206 C C . ALA A 1 537 ? 13.872 4.181 -2.765 1.00 97.06 537 ALA A C 1
ATOM 4208 O O . ALA A 1 537 ? 14.048 5.382 -2.960 1.00 97.06 537 ALA A O 1
ATOM 4209 N N . HIS A 1 538 ? 14.863 3.292 -2.924 1.00 96.38 538 HIS A N 1
ATOM 4210 C CA . HIS A 1 538 ? 16.180 3.678 -3.440 1.00 96.38 538 HIS A CA 1
ATOM 4211 C C . HIS A 1 538 ? 16.133 3.977 -4.939 1.00 96.38 538 HIS A C 1
ATOM 4213 O O . HIS A 1 538 ? 16.696 4.985 -5.358 1.00 96.38 538 HIS A O 1
ATOM 4219 N N . TRP A 1 539 ? 15.474 3.130 -5.734 1.00 96.88 539 TRP A N 1
ATOM 4220 C CA . TRP A 1 539 ? 15.360 3.333 -7.179 1.00 96.88 539 TRP A CA 1
ATOM 4221 C C . TRP A 1 539 ? 14.502 4.551 -7.527 1.00 96.88 539 TRP A C 1
ATOM 4223 O O . TRP A 1 539 ? 14.938 5.365 -8.332 1.00 96.88 539 TRP A O 1
ATOM 4233 N N . GLU A 1 540 ? 13.370 4.741 -6.849 1.00 96.06 540 GLU A N 1
ATOM 4234 C CA . GLU A 1 540 ? 12.505 5.920 -6.996 1.00 96.06 540 GLU A CA 1
ATOM 4235 C C . GLU A 1 540 ? 13.262 7.227 -6.697 1.00 96.06 540 GLU A C 1
ATOM 4237 O O . GLU A 1 540 ? 13.174 8.199 -7.440 1.00 96.06 540 GLU A O 1
ATOM 4242 N N . ALA A 1 541 ? 14.087 7.250 -5.644 1.00 95.38 541 ALA A N 1
ATOM 4243 C CA . ALA A 1 541 ? 14.885 8.430 -5.300 1.00 95.38 541 ALA A CA 1
ATOM 4244 C C . ALA A 1 541 ? 16.025 8.726 -6.295 1.00 95.38 541 ALA A C 1
ATOM 4246 O O . ALA A 1 541 ? 16.566 9.834 -6.302 1.00 95.38 541 ALA A O 1
ATOM 4247 N N . LEU A 1 542 ? 16.462 7.725 -7.064 1.00 95.50 542 LEU A N 1
ATOM 4248 C CA . LEU A 1 542 ? 17.583 7.829 -8.002 1.00 95.50 542 LEU A CA 1
ATOM 4249 C C . LEU A 1 542 ? 17.141 8.113 -9.434 1.00 95.50 542 LEU A C 1
ATOM 4251 O O . LEU A 1 542 ? 17.876 8.768 -10.170 1.00 95.50 542 LEU A O 1
ATOM 4255 N N . LEU A 1 543 ? 15.969 7.613 -9.811 1.00 93.12 543 LEU A N 1
ATOM 4256 C CA . LEU A 1 543 ? 15.377 7.744 -11.136 1.00 93.12 543 LEU A CA 1
ATOM 4257 C C . LEU A 1 543 ? 13.954 8.308 -11.007 1.00 93.12 543 LEU A C 1
ATOM 4259 O O . LEU A 1 543 ? 13.001 7.611 -11.358 1.00 93.12 543 LEU A O 1
ATOM 4263 N N . PRO A 1 544 ? 13.797 9.540 -10.482 1.00 85.19 544 PRO A N 1
ATOM 4264 C CA . PRO A 1 544 ? 12.483 10.151 -10.367 1.00 85.19 544 PRO A CA 1
ATOM 4265 C C . PRO A 1 544 ? 11.899 10.411 -11.756 1.00 85.19 544 PRO A C 1
ATOM 4267 O O . PRO A 1 544 ? 12.617 10.772 -12.695 1.00 85.19 544 PRO A O 1
ATOM 4270 N N . GLU A 1 545 ? 10.587 10.265 -11.880 1.00 84.31 545 GLU A N 1
ATOM 4271 C CA . GLU A 1 545 ? 9.879 10.634 -13.101 1.00 84.31 545 GLU A CA 1
ATOM 4272 C C . GLU A 1 545 ? 9.796 12.168 -13.218 1.00 84.31 545 GLU A C 1
ATOM 4274 O O . GLU A 1 545 ? 9.289 12.806 -12.297 1.00 84.31 545 GLU A O 1
ATOM 4279 N N . PRO A 1 546 ? 10.280 12.787 -14.317 1.00 78.19 546 PRO A N 1
ATOM 4280 C CA . PRO A 1 546 ? 10.414 14.247 -14.415 1.00 78.19 546 PRO A CA 1
ATOM 4281 C C . PRO A 1 546 ? 9.119 15.038 -14.185 1.00 78.19 546 PRO A C 1
ATOM 4283 O O . PRO A 1 546 ? 9.173 16.142 -13.647 1.00 78.19 546 PRO A O 1
ATOM 4286 N N . ASP A 1 547 ? 7.977 14.462 -14.565 1.00 84.12 547 ASP A N 1
ATOM 4287 C CA . ASP A 1 547 ? 6.668 15.124 -14.556 1.00 84.12 547 ASP A CA 1
ATOM 4288 C C . ASP A 1 547 ? 5.718 14.585 -13.473 1.00 84.12 547 ASP A C 1
ATOM 4290 O O . ASP A 1 547 ? 4.534 14.923 -13.462 1.00 84.12 547 ASP A O 1
ATOM 4294 N N . GLN A 1 548 ? 6.209 13.741 -12.559 1.00 85.94 548 GLN A N 1
ATOM 4295 C CA . GLN A 1 548 ? 5.393 13.155 -11.495 1.00 85.94 548 GLN A CA 1
ATOM 4296 C C . GLN A 1 548 ? 5.969 13.451 -10.109 1.00 85.94 548 GLN A C 1
ATOM 4298 O O . GLN A 1 548 ? 7.185 13.575 -9.941 1.00 85.94 548 GLN A O 1
ATOM 4303 N N . PRO A 1 549 ? 5.106 13.574 -9.084 1.00 87.12 549 PRO A N 1
ATOM 4304 C CA . PRO A 1 549 ? 5.576 13.662 -7.713 1.00 87.12 549 PRO A CA 1
ATOM 4305 C C . PRO A 1 549 ? 6.322 12.379 -7.338 1.00 87.12 549 PRO A C 1
ATOM 4307 O O . PRO A 1 549 ? 5.932 11.279 -7.719 1.00 87.12 549 PRO A O 1
ATOM 4310 N N . SER A 1 550 ? 7.395 12.534 -6.566 1.00 90.88 550 SER A N 1
ATOM 4311 C CA . SER A 1 550 ? 8.164 11.390 -6.087 1.00 90.88 550 SER A CA 1
ATOM 4312 C C . SER A 1 550 ? 7.348 10.553 -5.108 1.00 90.88 550 SER A C 1
ATOM 4314 O O . SER A 1 550 ? 6.775 11.106 -4.171 1.00 90.88 550 SER A O 1
ATOM 4316 N N . LEU A 1 551 ? 7.400 9.230 -5.267 1.00 94.19 551 LEU A N 1
ATOM 4317 C CA . LEU A 1 551 ? 6.681 8.267 -4.421 1.00 94.19 551 LEU A CA 1
ATOM 4318 C C . LEU A 1 551 ? 7.485 7.815 -3.185 1.00 94.19 551 LEU A C 1
ATOM 4320 O O . LEU A 1 551 ? 7.109 6.876 -2.480 1.00 94.19 551 LEU A O 1
ATOM 4324 N N . VAL A 1 552 ? 8.650 8.423 -2.918 1.00 95.75 552 VAL A N 1
ATOM 4325 C CA . VAL A 1 552 ? 9.554 7.976 -1.839 1.00 95.75 552 VAL A CA 1
ATOM 4326 C C . VAL A 1 552 ? 8.880 8.020 -0.467 1.00 95.75 552 VAL A C 1
ATOM 4328 O O . VAL A 1 552 ? 9.171 7.158 0.367 1.00 95.75 552 VAL A O 1
ATOM 4331 N N . ALA A 1 553 ? 8.025 9.012 -0.202 1.00 94.88 553 ALA A N 1
ATOM 4332 C CA . ALA A 1 553 ? 7.364 9.149 1.095 1.00 94.88 553 ALA A CA 1
ATOM 4333 C C . ALA A 1 553 ? 6.342 8.024 1.313 1.00 94.88 553 ALA A C 1
ATOM 4335 O O . ALA A 1 553 ? 6.357 7.372 2.355 1.00 94.88 553 ALA A O 1
ATOM 4336 N N . GLU A 1 554 ? 5.544 7.734 0.292 1.00 95.94 554 GLU A N 1
ATOM 4337 C CA . GLU A 1 554 ? 4.525 6.691 0.232 1.00 95.94 554 GLU A CA 1
ATOM 4338 C C . GLU A 1 554 ? 5.159 5.304 0.405 1.00 95.94 554 GLU A C 1
ATOM 4340 O O . GLU A 1 554 ? 4.734 4.508 1.246 1.00 95.94 554 GLU A O 1
ATOM 4345 N N . ILE A 1 555 ? 6.246 5.028 -0.323 1.00 97.62 555 ILE A N 1
ATOM 4346 C CA . ILE A 1 555 ? 6.976 3.755 -0.224 1.00 97.62 555 ILE A CA 1
ATOM 4347 C C . ILE A 1 555 ? 7.597 3.583 1.170 1.00 97.62 555 ILE A C 1
ATOM 4349 O O . ILE A 1 555 ? 7.584 2.482 1.725 1.00 97.62 555 ILE A O 1
ATOM 4353 N N . ARG A 1 556 ? 8.157 4.653 1.752 1.00 97.00 556 ARG A N 1
ATOM 4354 C CA . ARG A 1 556 ? 8.739 4.607 3.105 1.00 97.00 556 ARG A CA 1
ATOM 4355 C C . ARG A 1 556 ? 7.681 4.431 4.180 1.00 97.00 556 ARG A C 1
ATOM 4357 O O . ARG A 1 556 ? 7.908 3.656 5.100 1.00 97.00 556 ARG A O 1
ATOM 4364 N N . TRP A 1 557 ? 6.518 5.057 4.031 1.00 97.06 557 TRP A N 1
ATOM 4365 C CA . TRP A 1 557 ? 5.391 4.803 4.921 1.00 97.06 557 TRP A CA 1
ATOM 4366 C C . TRP A 1 557 ? 5.041 3.311 4.934 1.00 97.06 557 TRP A C 1
ATOM 4368 O O . TRP A 1 557 ? 4.980 2.695 5.995 1.00 97.06 557 TRP A O 1
ATOM 4378 N N . HIS A 1 558 ? 4.951 2.689 3.753 1.00 97.88 558 HIS A N 1
ATOM 4379 C CA . HIS A 1 558 ? 4.704 1.252 3.638 1.00 97.88 558 HIS A CA 1
ATOM 4380 C C . HIS A 1 558 ? 5.806 0.368 4.241 1.00 97.88 558 HIS A C 1
ATOM 4382 O O . HIS A 1 558 ? 5.529 -0.790 4.557 1.00 97.88 558 HIS A O 1
ATOM 4388 N N . LEU A 1 559 ? 7.041 0.866 4.342 1.00 96.81 559 LEU A N 1
ATOM 4389 C CA . LEU A 1 559 ? 8.178 0.171 4.952 1.00 96.81 559 LEU A CA 1
ATOM 4390 C C . LEU A 1 559 ? 8.143 0.239 6.484 1.00 96.81 559 LEU A C 1
ATOM 4392 O O . LEU A 1 559 ? 8.601 -0.703 7.137 1.00 96.81 559 LEU A O 1
ATOM 4396 N N . ASP A 1 560 ? 7.652 1.354 7.024 1.00 95.44 560 ASP A N 1
ATOM 4397 C CA . ASP A 1 560 ? 7.729 1.690 8.443 1.00 95.44 560 ASP A CA 1
ATOM 4398 C C . ASP A 1 560 ? 6.438 1.344 9.214 1.00 95.44 560 ASP A C 1
ATOM 4400 O O . ASP A 1 560 ? 6.517 0.974 10.390 1.00 95.44 560 ASP A O 1
ATOM 4404 N N . ASP A 1 561 ? 5.260 1.423 8.580 1.00 96.31 561 ASP A N 1
ATOM 4405 C CA . ASP A 1 561 ? 3.976 1.085 9.210 1.00 96.31 561 ASP A CA 1
ATOM 4406 C C . ASP A 1 561 ? 3.778 -0.442 9.298 1.00 96.31 561 ASP A C 1
ATOM 4408 O O . ASP A 1 561 ? 3.717 -1.120 8.271 1.00 96.31 561 ASP A O 1
ATOM 4412 N N . PRO A 1 562 ? 3.606 -1.026 10.500 1.00 95.56 562 PRO A N 1
ATOM 4413 C CA . PRO A 1 562 ? 3.436 -2.473 10.652 1.00 95.56 562 PRO A CA 1
ATOM 4414 C C . PRO A 1 562 ? 2.104 -2.996 10.088 1.00 95.56 562 PRO A C 1
ATOM 4416 O O . PRO A 1 562 ? 1.981 -4.198 9.832 1.00 95.56 562 PRO A O 1
ATOM 4419 N N . GLY A 1 563 ? 1.107 -2.125 9.913 1.00 95.62 563 GLY A N 1
ATOM 4420 C CA . GLY A 1 563 ? -0.170 -2.461 9.292 1.00 95.62 563 GLY A CA 1
ATOM 4421 C C . GLY A 1 563 ? -0.080 -2.561 7.771 1.00 95.62 563 GLY A C 1
ATOM 4422 O O . GLY A 1 563 ? -0.843 -3.324 7.188 1.00 95.62 563 GLY A O 1
ATOM 4423 N N . SER A 1 564 ? 0.891 -1.887 7.143 1.00 96.44 564 SER A N 1
ATOM 4424 C CA . SER A 1 564 ? 1.119 -1.863 5.694 1.00 96.44 564 SER A CA 1
ATOM 4425 C C . SER A 1 564 ? 0.858 -3.209 5.016 1.00 96.44 564 SER A C 1
ATOM 4427 O O . SER A 1 564 ? 1.449 -4.242 5.349 1.00 96.44 564 SER A O 1
ATOM 4429 N N . LEU A 1 565 ? -0.007 -3.182 3.999 1.00 94.81 565 LEU A N 1
ATOM 4430 C CA . LEU A 1 565 ? -0.435 -4.360 3.239 1.00 94.81 565 LEU A CA 1
ATOM 4431 C C . LEU A 1 565 ? 0.722 -5.229 2.721 1.00 94.81 565 LEU A C 1
ATOM 4433 O O . LEU A 1 565 ? 0.570 -6.448 2.663 1.00 94.81 565 LEU A O 1
ATOM 4437 N N . PHE A 1 566 ? 1.886 -4.647 2.408 1.00 97.50 566 PHE A N 1
ATOM 4438 C CA . PHE A 1 566 ? 3.052 -5.391 1.921 1.00 97.50 566 PHE A CA 1
ATOM 4439 C C . PHE A 1 566 ? 3.548 -6.431 2.931 1.00 97.50 566 PHE A C 1
ATOM 4441 O O . PHE A 1 566 ? 3.979 -7.514 2.531 1.00 97.50 566 PHE A O 1
ATOM 4448 N N . HIS A 1 567 ? 3.448 -6.159 4.236 1.00 95.62 567 HIS A N 1
ATOM 4449 C CA . HIS A 1 567 ? 3.822 -7.111 5.289 1.00 95.62 567 HIS A CA 1
ATOM 4450 C C . HIS A 1 567 ? 2.870 -8.313 5.384 1.00 95.62 567 HIS A C 1
ATOM 4452 O O . HIS A 1 567 ? 3.230 -9.349 5.951 1.00 95.62 567 HIS A O 1
ATOM 4458 N N . TRP A 1 568 ? 1.685 -8.193 4.785 1.00 95.06 568 TRP A N 1
ATOM 4459 C CA . TRP A 1 568 ? 0.588 -9.154 4.874 1.00 95.06 568 TRP A CA 1
ATOM 4460 C C . TRP A 1 568 ? 0.239 -9.808 3.529 1.00 95.06 568 TRP A C 1
ATOM 4462 O O . TRP A 1 568 ? -0.713 -10.585 3.460 1.00 95.06 568 TRP A O 1
ATOM 4472 N N . LEU A 1 569 ? 1.020 -9.542 2.475 1.00 95.38 569 LEU A N 1
ATOM 4473 C CA . LEU A 1 569 ? 0.961 -10.279 1.210 1.00 95.38 569 LEU A CA 1
ATOM 4474 C C . LEU A 1 569 ? 1.438 -11.731 1.375 1.00 95.38 569 LEU A C 1
ATOM 4476 O O . LEU A 1 569 ? 2.156 -12.086 2.315 1.00 95.38 569 LEU A O 1
ATOM 4480 N N . ASP A 1 570 ? 1.052 -12.588 0.429 1.00 92.62 570 ASP A N 1
ATOM 4481 C CA . ASP A 1 570 ? 1.578 -13.949 0.349 1.00 92.62 570 ASP A CA 1
ATOM 4482 C C . ASP A 1 570 ? 2.994 -13.940 -0.239 1.00 92.62 570 ASP A C 1
ATOM 4484 O O . ASP A 1 570 ? 3.154 -13.860 -1.449 1.00 92.62 570 ASP A O 1
ATOM 4488 N N . TRP A 1 571 ? 4.015 -14.034 0.616 1.00 93.12 571 TRP A N 1
ATOM 4489 C CA . TRP A 1 571 ? 5.435 -14.070 0.228 1.00 93.12 571 TRP A CA 1
ATOM 4490 C C . TRP A 1 571 ? 5.949 -15.469 -0.149 1.00 93.12 571 TRP A C 1
ATOM 4492 O O . TRP A 1 571 ? 7.157 -15.687 -0.266 1.00 93.12 571 TRP A O 1
ATOM 4502 N N . ARG A 1 572 ? 5.063 -16.463 -0.295 1.00 89.94 572 ARG A N 1
ATOM 4503 C CA . ARG A 1 572 ? 5.476 -17.826 -0.654 1.00 89.94 572 ARG A CA 1
ATOM 4504 C C . ARG A 1 572 ? 5.873 -17.890 -2.133 1.00 89.94 572 ARG A C 1
ATOM 4506 O O . ARG A 1 572 ? 5.038 -17.591 -2.986 1.00 89.94 572 ARG A O 1
ATOM 4513 N N . PRO A 1 573 ? 7.091 -18.367 -2.462 1.00 83.81 573 PRO A N 1
ATOM 4514 C CA . PRO A 1 573 ? 7.526 -18.485 -3.847 1.00 83.81 573 PRO A CA 1
ATOM 4515 C C . PRO A 1 573 ? 6.574 -19.362 -4.667 1.00 83.81 573 PRO A C 1
ATOM 4517 O O . PRO A 1 573 ? 6.190 -20.452 -4.233 1.00 83.81 573 PRO A O 1
ATOM 4520 N N . ARG A 1 574 ? 6.233 -18.908 -5.875 1.00 80.94 574 ARG A N 1
ATOM 4521 C CA . ARG A 1 574 ? 5.522 -19.700 -6.890 1.00 80.94 574 ARG A CA 1
ATOM 4522 C C . ARG A 1 574 ? 6.485 -20.183 -7.976 1.00 80.94 574 ARG A C 1
ATOM 4524 O O . ARG A 1 574 ? 7.675 -19.870 -7.947 1.00 80.94 574 ARG A O 1
ATOM 4531 N N . ALA A 1 575 ? 5.974 -20.983 -8.916 1.00 82.69 575 ALA A N 1
ATOM 4532 C CA . ALA A 1 575 ? 6.728 -21.343 -10.112 1.00 82.69 575 ALA A CA 1
ATOM 4533 C C . ALA A 1 575 ? 7.215 -20.064 -10.807 1.00 82.69 575 ALA A C 1
ATOM 4535 O O . ALA A 1 575 ? 6.444 -19.123 -10.989 1.00 82.69 575 ALA A O 1
ATOM 4536 N N . TRP A 1 576 ? 8.504 -20.021 -11.133 1.00 83.44 576 TRP A N 1
ATOM 4537 C CA . TRP A 1 576 ? 9.102 -18.845 -11.746 1.00 83.44 576 TRP A CA 1
ATOM 4538 C C . TRP A 1 576 ? 8.728 -18.786 -13.225 1.00 83.44 576 TRP A C 1
ATOM 4540 O O . TRP A 1 576 ? 9.107 -19.659 -14.005 1.00 83.44 576 TRP A O 1
ATOM 4550 N N . GLN A 1 577 ? 7.984 -17.742 -13.574 1.00 88.88 577 GLN A N 1
ATOM 4551 C CA . GLN A 1 577 ? 7.662 -17.345 -14.933 1.00 88.88 577 GLN A CA 1
ATOM 4552 C C . GLN A 1 577 ? 7.513 -15.827 -14.937 1.00 88.88 577 GLN A C 1
ATOM 4554 O O . GLN A 1 577 ? 6.831 -15.275 -14.076 1.00 88.88 577 GLN A O 1
ATOM 4559 N N . GLU A 1 578 ? 8.170 -15.152 -15.874 1.00 92.00 578 GLU A N 1
ATOM 4560 C CA . GLU A 1 578 ? 8.040 -13.703 -15.996 1.00 92.00 578 GLU A CA 1
ATOM 4561 C C . GLU A 1 578 ? 6.787 -13.320 -16.792 1.00 92.00 578 GLU A C 1
ATOM 4563 O O . GLU A 1 578 ? 6.334 -14.108 -17.625 1.00 92.00 578 GLU A O 1
ATOM 4568 N N . PRO A 1 579 ? 6.210 -12.128 -16.550 1.00 93.00 579 PRO A N 1
ATOM 4569 C CA . PRO A 1 579 ? 5.075 -11.638 -17.329 1.00 93.00 579 PRO A CA 1
ATOM 4570 C C . PRO A 1 579 ? 5.358 -11.477 -18.831 1.00 93.00 579 PRO A C 1
ATOM 4572 O O . PRO A 1 579 ? 4.439 -11.592 -19.637 1.00 93.00 579 PRO A O 1
ATOM 4575 N N . GLY A 1 580 ? 6.617 -11.241 -19.208 1.00 90.88 580 GLY A N 1
ATOM 4576 C CA . GLY A 1 580 ? 7.061 -11.139 -20.597 1.00 90.88 580 GLY A CA 1
ATOM 4577 C C . GLY A 1 580 ? 8.371 -11.888 -20.861 1.00 90.88 580 GLY A C 1
ATOM 4578 O O . GLY A 1 580 ? 9.015 -12.369 -19.923 1.00 90.88 580 GLY A O 1
ATOM 4579 N N . PRO A 1 581 ? 8.778 -12.012 -22.136 1.00 88.25 581 PRO A N 1
ATOM 4580 C CA . PRO A 1 581 ? 9.995 -12.718 -22.515 1.00 88.25 581 PRO A CA 1
ATOM 4581 C C . PRO A 1 581 ? 11.246 -11.993 -22.001 1.00 88.25 581 PRO A C 1
ATOM 4583 O O . PRO A 1 581 ? 11.441 -10.801 -22.239 1.00 88.25 581 PRO A O 1
ATOM 4586 N N . ARG A 1 582 ? 12.136 -12.737 -21.335 1.00 88.88 582 ARG A N 1
ATOM 4587 C CA . ARG A 1 582 ? 13.461 -12.250 -20.928 1.00 88.88 582 ARG A CA 1
ATOM 4588 C C . ARG A 1 582 ? 14.491 -12.600 -22.014 1.00 88.88 582 ARG A C 1
ATOM 4590 O O . ARG A 1 582 ? 14.716 -13.791 -22.236 1.00 88.88 582 ARG A O 1
ATOM 4597 N N . PRO A 1 583 ? 15.138 -11.619 -22.675 1.00 91.19 583 PRO A N 1
ATOM 4598 C CA . PRO A 1 583 ? 16.206 -11.906 -23.629 1.00 91.19 583 PRO A CA 1
ATOM 4599 C C . PRO A 1 583 ? 17.446 -12.467 -22.914 1.00 91.19 583 PRO A C 1
ATOM 4601 O O . PRO A 1 583 ? 17.669 -12.201 -21.731 1.00 91.19 583 PRO A O 1
ATOM 4604 N N . SER A 1 584 ? 18.281 -13.227 -23.628 1.00 91.00 584 SER A N 1
ATOM 4605 C CA . SER A 1 584 ? 19.634 -13.519 -23.145 1.00 91.00 584 SER A CA 1
ATOM 4606 C C . SER A 1 584 ? 20.494 -12.259 -23.212 1.00 91.00 584 SER A C 1
ATOM 4608 O O . SER A 1 584 ? 20.180 -11.309 -23.938 1.00 91.00 584 SER A O 1
ATOM 4610 N N . LEU A 1 585 ? 21.610 -12.256 -22.481 1.00 90.94 585 LEU A N 1
ATOM 4611 C CA . LEU A 1 585 ? 22.569 -11.158 -22.562 1.00 90.94 585 LEU A CA 1
ATOM 4612 C C . LEU A 1 585 ? 23.093 -10.970 -23.996 1.00 90.94 585 LEU A C 1
ATOM 4614 O O . LEU A 1 585 ? 23.207 -9.841 -24.455 1.00 90.94 585 LEU A O 1
ATOM 4618 N N . SER A 1 586 ? 23.352 -12.055 -24.730 1.00 91.06 586 SER A N 1
ATOM 4619 C CA . SER A 1 586 ? 23.823 -11.994 -26.119 1.00 91.06 586 SER A CA 1
ATOM 4620 C C . SER A 1 586 ? 22.776 -11.435 -27.078 1.00 91.06 586 SER A C 1
ATOM 4622 O O . SER A 1 586 ? 23.113 -10.584 -27.901 1.00 91.06 586 SER A O 1
ATOM 4624 N N . HIS A 1 587 ? 21.510 -11.841 -26.946 1.00 93.31 587 HIS A N 1
ATOM 4625 C CA . HIS A 1 587 ? 20.421 -11.292 -27.753 1.00 93.31 587 HIS A CA 1
ATOM 4626 C C . HIS A 1 587 ? 20.229 -9.803 -27.469 1.00 93.31 587 HIS A C 1
ATOM 4628 O O . HIS A 1 587 ? 20.099 -9.017 -28.403 1.00 93.31 587 HIS A O 1
ATOM 4634 N N . PHE A 1 588 ? 20.279 -9.391 -26.199 1.00 94.81 588 PHE A N 1
ATOM 4635 C CA . PHE A 1 588 ? 20.180 -7.978 -25.845 1.00 94.81 588 PHE A CA 1
ATOM 4636 C C . PHE A 1 588 ? 21.365 -7.159 -26.382 1.00 94.81 588 PHE A C 1
ATOM 4638 O O . PHE A 1 588 ? 21.160 -6.097 -26.967 1.00 94.81 588 PHE A O 1
ATOM 4645 N N . THR A 1 589 ? 22.590 -7.683 -26.291 1.00 95.25 589 THR A N 1
ATOM 4646 C CA . THR A 1 589 ? 23.779 -7.066 -26.899 1.00 95.25 589 THR A CA 1
ATOM 4647 C C . THR A 1 589 ? 23.676 -6.967 -28.419 1.00 95.25 589 THR A C 1
ATOM 4649 O O . THR A 1 589 ? 24.082 -5.956 -28.988 1.00 95.25 589 THR A O 1
ATOM 4652 N N . ALA A 1 590 ? 23.121 -7.978 -29.088 1.00 95.75 590 ALA A N 1
ATOM 4653 C CA . ALA A 1 590 ? 22.908 -7.947 -30.530 1.00 95.75 590 ALA A CA 1
ATOM 4654 C C . ALA A 1 590 ? 21.860 -6.898 -30.928 1.00 95.75 590 ALA A C 1
ATOM 4656 O O . ALA A 1 590 ? 22.111 -6.115 -31.840 1.00 95.75 590 ALA A O 1
ATOM 4657 N N . MET A 1 591 ? 20.732 -6.819 -30.212 1.00 96.19 591 MET A N 1
ATOM 4658 C CA . MET A 1 591 ? 19.725 -5.770 -30.427 1.00 96.19 591 MET A CA 1
ATOM 4659 C C . MET A 1 591 ? 20.305 -4.370 -30.194 1.00 96.19 591 MET A C 1
ATOM 4661 O O . MET A 1 591 ? 19.991 -3.442 -30.931 1.00 96.19 591 MET A O 1
ATOM 4665 N N . ALA A 1 592 ? 21.217 -4.212 -29.230 1.00 96.25 592 ALA A N 1
ATOM 4666 C CA . ALA A 1 592 ? 21.874 -2.937 -28.949 1.00 96.25 592 ALA A CA 1
ATOM 4667 C C . ALA A 1 592 ? 22.782 -2.420 -30.084 1.00 96.25 592 ALA A C 1
ATOM 4669 O O . ALA A 1 592 ? 23.176 -1.253 -30.045 1.00 96.25 592 ALA A O 1
ATOM 4670 N N . LEU A 1 593 ? 23.108 -3.232 -31.100 1.00 96.88 593 LEU A N 1
ATOM 4671 C CA . LEU A 1 593 ? 23.869 -2.786 -32.277 1.00 96.88 593 LEU A CA 1
ATOM 4672 C C . LEU A 1 593 ? 23.115 -1.747 -33.123 1.00 96.88 593 LEU A C 1
ATOM 4674 O O . LEU A 1 593 ? 23.759 -1.017 -33.874 1.00 96.88 593 LEU A O 1
ATOM 4678 N N . VAL A 1 594 ? 21.788 -1.649 -32.976 1.00 94.44 594 VAL A N 1
ATOM 4679 C CA . VAL A 1 594 ? 20.949 -0.640 -33.649 1.00 94.44 594 VAL A CA 1
ATOM 4680 C C . VAL A 1 594 ? 21.299 0.798 -33.257 1.00 94.44 594 VAL A C 1
ATOM 4682 O O . VAL A 1 594 ? 21.053 1.746 -33.998 1.00 94.44 594 VAL A O 1
ATOM 4685 N N . GLY A 1 595 ? 21.819 0.986 -32.046 1.00 82.62 595 GLY A N 1
ATOM 4686 C CA . GLY A 1 595 ? 21.851 2.297 -31.426 1.00 82.62 595 GLY A CA 1
ATOM 4687 C C . GLY A 1 595 ? 22.823 3.286 -32.057 1.00 82.62 595 GLY A C 1
ATOM 4688 O O . GLY A 1 595 ? 23.879 2.865 -32.520 1.00 82.62 595 GLY A O 1
ATOM 4689 N N . PRO A 1 596 ? 22.556 4.602 -31.977 1.00 89.62 596 PRO A N 1
ATOM 4690 C CA . PRO A 1 596 ? 21.329 5.243 -31.511 1.00 89.62 596 PRO A CA 1
ATOM 4691 C C . PRO A 1 596 ? 20.408 5.635 -32.683 1.00 89.62 596 PRO A C 1
ATOM 4693 O O . PRO A 1 596 ? 19.947 6.774 -32.735 1.00 89.62 596 PRO A O 1
ATOM 4696 N N . LEU A 1 597 ? 20.173 4.733 -33.649 1.00 87.94 597 LEU A N 1
ATOM 4697 C CA . LEU A 1 597 ? 19.189 4.981 -34.718 1.00 87.94 597 LEU A CA 1
ATOM 4698 C C . LEU A 1 597 ? 17.760 5.032 -34.162 1.00 87.94 597 LEU A C 1
ATOM 4700 O O . LEU A 1 597 ? 16.972 5.873 -34.575 1.00 87.94 597 LEU A O 1
ATOM 4704 N N . ASN A 1 598 ? 17.480 4.182 -33.171 1.00 83.94 598 ASN A N 1
ATOM 4705 C CA . ASN A 1 598 ? 16.219 4.116 -32.441 1.00 83.94 598 ASN A CA 1
ATOM 4706 C C . ASN A 1 598 ? 16.447 4.091 -30.926 1.00 83.94 598 ASN A C 1
ATOM 4708 O O . ASN A 1 598 ? 17.579 3.969 -30.441 1.00 83.94 598 ASN A O 1
ATOM 4712 N N . SER A 1 599 ? 15.357 4.215 -30.165 1.00 85.25 599 SER A N 1
ATOM 4713 C CA . SER A 1 599 ? 15.375 3.974 -28.723 1.00 85.25 599 SER A CA 1
ATOM 4714 C C . SER A 1 599 ? 15.795 2.530 -28.419 1.00 85.25 599 SER A C 1
ATOM 4716 O O . SER A 1 599 ? 15.659 1.621 -29.238 1.00 85.25 599 SER A O 1
ATOM 4718 N N . ALA A 1 600 ? 16.363 2.305 -27.235 1.00 88.50 600 ALA A N 1
ATOM 4719 C CA . ALA A 1 600 ? 16.840 0.979 -26.865 1.00 88.50 600 ALA A CA 1
ATOM 4720 C C . ALA A 1 600 ? 15.680 -0.026 -26.727 1.00 88.50 600 ALA A C 1
ATOM 4722 O O . ALA A 1 600 ? 14.742 0.192 -25.960 1.00 88.50 600 ALA A O 1
ATOM 4723 N N . ALA A 1 601 ? 15.786 -1.163 -27.419 1.00 90.44 601 ALA A N 1
ATOM 4724 C CA . ALA A 1 601 ? 14.852 -2.280 -27.298 1.00 90.44 601 ALA A CA 1
ATOM 4725 C C . ALA A 1 601 ? 15.091 -3.052 -25.984 1.00 90.44 601 ALA A C 1
ATOM 4727 O O . ALA A 1 601 ? 15.921 -3.959 -25.910 1.00 90.44 601 ALA A O 1
ATOM 4728 N N . TRP A 1 602 ? 14.386 -2.663 -24.918 1.00 92.44 602 TRP A N 1
ATOM 4729 C CA . TRP A 1 602 ? 14.538 -3.236 -23.569 1.00 92.44 602 TRP A CA 1
ATOM 4730 C C . TRP A 1 602 ? 13.818 -4.581 -23.348 1.00 92.44 602 TRP A C 1
ATOM 4732 O O . TRP A 1 602 ? 13.973 -5.208 -22.294 1.00 92.44 602 TRP A O 1
ATOM 4742 N N . SER A 1 603 ? 13.028 -5.024 -24.321 1.00 89.44 603 SER A N 1
ATOM 4743 C CA . SER A 1 603 ? 12.313 -6.302 -24.340 1.00 89.44 603 SER A CA 1
ATOM 4744 C C . SER A 1 603 ? 12.551 -7.006 -25.678 1.00 89.44 603 SER A C 1
ATOM 4746 O O . SER A 1 603 ? 13.005 -6.394 -26.645 1.00 89.44 603 SER A O 1
ATOM 4748 N N . LEU A 1 604 ? 12.309 -8.320 -25.727 1.00 88.88 604 LEU A N 1
ATOM 4749 C CA . LEU A 1 604 ? 12.426 -9.076 -26.974 1.00 88.88 604 LEU A CA 1
ATOM 4750 C C . LEU A 1 604 ? 11.237 -8.728 -27.893 1.00 88.88 604 LEU A C 1
ATOM 4752 O O . LEU A 1 604 ? 10.104 -8.991 -27.476 1.00 88.88 604 LEU A O 1
ATOM 4756 N N . PRO A 1 605 ? 11.461 -8.213 -29.119 1.00 89.69 605 PRO A N 1
ATOM 4757 C CA . PRO A 1 605 ? 10.381 -7.795 -30.006 1.00 89.69 605 PRO A CA 1
ATOM 4758 C C . PRO A 1 605 ? 9.388 -8.924 -30.290 1.00 89.69 605 PRO A C 1
ATOM 4760 O O . PRO A 1 605 ? 9.765 -10.081 -30.523 1.00 89.69 605 PRO A O 1
ATOM 4763 N N . GLN A 1 606 ? 8.107 -8.573 -30.271 1.00 88.44 606 GLN A N 1
ATOM 4764 C CA . GLN A 1 606 ? 6.984 -9.459 -30.568 1.00 88.44 606 GLN A CA 1
ATOM 4765 C C . GLN A 1 606 ? 6.222 -8.929 -31.785 1.00 88.44 606 GLN A C 1
ATOM 4767 O O . GLN A 1 606 ? 6.392 -7.759 -32.118 1.00 88.44 606 GLN A O 1
ATOM 4772 N N . PRO A 1 607 ? 5.407 -9.763 -32.458 1.00 89.75 607 PRO A N 1
ATOM 4773 C CA . PRO A 1 607 ? 4.497 -9.280 -33.482 1.00 89.75 607 PRO A CA 1
ATOM 4774 C C . PRO A 1 607 ? 3.562 -8.241 -32.876 1.00 89.75 607 PRO A C 1
ATOM 4776 O O . PRO A 1 607 ? 2.968 -8.489 -31.825 1.00 89.75 607 PRO A O 1
ATOM 4779 N N . GLU A 1 608 ? 3.452 -7.107 -33.546 1.00 88.50 608 GLU A N 1
ATOM 4780 C CA . GLU A 1 608 ? 2.546 -6.035 -33.172 1.00 88.50 608 GLU A CA 1
ATOM 4781 C C . GLU A 1 608 ? 1.162 -6.278 -33.787 1.00 88.50 608 GLU A C 1
ATOM 4783 O O . GLU A 1 608 ? 0.951 -7.176 -34.612 1.00 88.50 608 GLU A O 1
ATOM 4788 N N . SER A 1 609 ? 0.194 -5.471 -33.373 1.00 84.62 609 SER A N 1
ATOM 4789 C CA . SER A 1 609 ? -1.158 -5.511 -33.922 1.00 84.62 609 SER A CA 1
ATOM 4790 C C . SER A 1 609 ? -1.210 -5.040 -35.377 1.00 84.62 609 SER A C 1
ATOM 4792 O O . SER A 1 609 ? -0.319 -4.334 -35.851 1.00 84.62 609 SER A O 1
ATOM 4794 N N . GLU A 1 610 ? -2.285 -5.383 -36.099 1.00 86.31 610 GLU A N 1
ATOM 4795 C CA . GLU A 1 610 ? -2.487 -4.905 -37.479 1.00 86.31 610 GLU A CA 1
ATOM 4796 C C . GLU A 1 610 ? -2.451 -3.372 -37.564 1.00 86.31 610 GLU A C 1
ATOM 4798 O O . GLU A 1 610 ? -1.977 -2.822 -38.555 1.00 86.31 610 GLU A O 1
ATOM 4803 N N . ARG A 1 611 ? -2.917 -2.690 -36.510 1.00 85.06 611 ARG A N 1
ATOM 4804 C CA . ARG A 1 611 ? -2.898 -1.233 -36.386 1.00 85.06 611 ARG A CA 1
ATOM 4805 C C . ARG A 1 611 ? -1.473 -0.687 -36.311 1.00 85.06 611 ARG A C 1
ATOM 4807 O O . ARG A 1 611 ? -1.121 0.174 -37.113 1.00 85.06 611 ARG A O 1
ATOM 4814 N N . GLU A 1 612 ? -0.667 -1.199 -35.386 1.00 84.88 612 GLU A N 1
ATOM 4815 C CA . GLU A 1 612 ? 0.725 -0.764 -35.212 1.00 84.88 612 GLU A CA 1
ATOM 4816 C C . GLU A 1 612 ? 1.596 -1.148 -36.414 1.00 84.88 612 GLU A C 1
ATOM 4818 O O . GLU A 1 612 ? 2.489 -0.403 -36.815 1.00 84.88 612 GLU A O 1
ATOM 4823 N N . CYS A 1 613 ? 1.279 -2.259 -37.085 1.00 90.12 613 CYS A N 1
ATOM 4824 C CA . CYS A 1 613 ? 1.964 -2.661 -38.309 1.00 90.12 613 CYS A CA 1
ATOM 4825 C C . CYS A 1 613 ? 1.847 -1.628 -39.440 1.00 90.12 613 CYS A C 1
ATOM 4827 O O . CYS A 1 613 ? 2.721 -1.607 -40.304 1.00 90.12 613 CYS A O 1
ATOM 4829 N N . VAL A 1 614 ? 0.816 -0.770 -39.466 1.00 90.69 614 VAL A N 1
ATOM 4830 C CA . VAL A 1 614 ? 0.661 0.251 -40.521 1.00 90.69 614 VAL A CA 1
ATOM 4831 C C . VAL A 1 614 ? 1.818 1.245 -40.491 1.00 90.69 614 VAL A C 1
ATOM 4833 O O . VAL A 1 614 ? 2.437 1.481 -41.525 1.00 90.69 614 VAL A O 1
ATOM 4836 N N . SER A 1 615 ? 2.141 1.794 -39.318 1.00 90.31 615 SER A N 1
ATOM 4837 C CA . SER A 1 615 ? 3.201 2.801 -39.182 1.00 90.31 615 SER A CA 1
ATOM 4838 C C . SER A 1 615 ? 4.577 2.205 -39.492 1.00 90.31 615 SER A C 1
ATOM 4840 O O . SER A 1 615 ? 5.379 2.814 -40.202 1.00 90.31 615 SER A O 1
ATOM 4842 N N . ILE A 1 616 ? 4.819 0.972 -39.037 1.00 92.12 616 ILE A N 1
ATOM 4843 C CA . ILE A 1 616 ? 6.056 0.237 -39.311 1.00 92.12 616 ILE A CA 1
ATOM 4844 C C . ILE A 1 616 ? 6.165 -0.063 -40.812 1.00 92.12 616 ILE A C 1
ATOM 4846 O O . ILE A 1 616 ? 7.221 0.152 -41.402 1.00 92.12 616 ILE A O 1
ATOM 4850 N N . HIS A 1 617 ? 5.078 -0.499 -41.456 1.00 93.31 617 HIS A N 1
ATOM 4851 C CA . HIS A 1 617 ? 5.056 -0.765 -42.894 1.00 93.31 617 HIS A CA 1
ATOM 4852 C C . HIS A 1 617 ? 5.300 0.508 -43.712 1.00 93.31 617 HIS A C 1
ATOM 4854 O O . HIS A 1 617 ? 6.089 0.474 -44.649 1.00 93.31 617 HIS A O 1
ATOM 4860 N N . GLU A 1 618 ? 4.658 1.631 -43.379 1.00 93.50 618 GLU A N 1
ATOM 4861 C CA . GLU A 1 618 ? 4.881 2.916 -44.059 1.00 93.50 618 GLU A CA 1
ATOM 4862 C C . GLU A 1 618 ? 6.334 3.390 -43.932 1.00 93.50 618 GLU A C 1
ATOM 4864 O O . GLU A 1 618 ? 6.906 3.894 -44.900 1.00 93.50 618 GLU A O 1
ATOM 4869 N N . TRP A 1 619 ? 6.958 3.195 -42.766 1.00 93.69 619 TRP A N 1
ATOM 4870 C CA . TRP A 1 619 ? 8.372 3.504 -42.569 1.00 93.69 619 TRP A CA 1
ATOM 4871 C C . TRP A 1 619 ? 9.281 2.592 -43.403 1.00 93.69 619 TRP A C 1
ATOM 4873 O O . TRP A 1 619 ? 10.131 3.107 -44.136 1.00 93.69 619 TRP A O 1
ATOM 4883 N N . VAL A 1 620 ? 9.081 1.269 -43.333 1.00 93.75 620 VAL A N 1
ATOM 4884 C CA . VAL A 1 620 ? 9.870 0.273 -44.078 1.00 93.75 620 VAL A CA 1
ATOM 4885 C C . VAL A 1 620 ? 9.742 0.488 -45.594 1.00 93.75 620 VAL A C 1
ATOM 4887 O O . VAL A 1 620 ? 10.748 0.497 -46.305 1.00 93.75 620 VAL A O 1
ATOM 4890 N N . ASP A 1 621 ? 8.525 0.710 -46.089 1.00 92.75 621 ASP A N 1
ATOM 4891 C CA . ASP A 1 621 ? 8.249 0.993 -47.499 1.00 92.75 621 ASP A CA 1
ATOM 4892 C C . ASP A 1 621 ? 8.868 2.332 -47.926 1.00 92.75 621 ASP A C 1
ATOM 4894 O O . ASP A 1 621 ? 9.617 2.404 -48.899 1.00 92.75 621 ASP A O 1
ATOM 4898 N N . GLY A 1 622 ? 8.643 3.396 -47.150 1.00 90.31 622 GLY A N 1
ATOM 4899 C CA . GLY A 1 622 ? 9.117 4.739 -47.479 1.00 90.31 622 GLY A CA 1
ATOM 4900 C C . GLY A 1 622 ? 10.642 4.896 -47.482 1.00 90.31 622 GLY A C 1
ATOM 4901 O O . GLY A 1 622 ? 11.160 5.670 -48.287 1.00 90.31 622 GLY A O 1
ATOM 4902 N N . HIS A 1 623 ? 11.361 4.185 -46.607 1.00 87.12 623 HIS A N 1
ATOM 4903 C CA . HIS A 1 623 ? 12.820 4.321 -46.464 1.00 87.12 623 HIS A CA 1
ATOM 4904 C C . HIS A 1 623 ? 13.609 3.263 -47.237 1.00 87.12 623 HIS A C 1
ATOM 4906 O O . HIS A 1 623 ? 14.706 3.559 -47.710 1.00 87.12 623 HIS A O 1
ATOM 4912 N N . TYR A 1 624 ? 13.064 2.051 -47.377 1.00 90.81 624 TYR A N 1
ATOM 4913 C CA . TYR A 1 624 ? 13.783 0.906 -47.943 1.00 90.81 624 TYR A CA 1
ATOM 4914 C C . TYR A 1 624 ? 13.077 0.260 -49.141 1.00 90.81 624 TYR A C 1
ATOM 4916 O O . TYR A 1 624 ? 13.690 -0.554 -49.830 1.00 90.81 624 TYR A O 1
ATOM 4924 N N . GLY A 1 625 ? 11.813 0.605 -49.414 1.00 92.56 625 GLY A N 1
ATOM 4925 C CA . GLY A 1 625 ? 11.032 0.020 -50.508 1.00 92.56 625 GLY A CA 1
ATOM 4926 C C . GLY A 1 625 ? 10.762 -1.476 -50.334 1.00 92.56 625 GLY A C 1
ATOM 4927 O O . GLY A 1 625 ? 10.684 -2.198 -51.327 1.00 92.56 625 GLY A O 1
ATOM 4928 N N . LEU A 1 626 ? 10.687 -1.965 -49.090 1.00 94.44 626 LEU A N 1
ATOM 4929 C CA . LEU A 1 626 ? 10.437 -3.381 -48.807 1.00 94.44 626 LEU A CA 1
ATOM 4930 C C . LEU A 1 626 ? 8.935 -3.604 -48.626 1.00 94.44 626 LEU A C 1
ATOM 4932 O O . LEU A 1 626 ? 8.305 -2.966 -47.784 1.00 94.44 626 LEU A O 1
ATOM 4936 N N . HIS A 1 627 ? 8.365 -4.544 -49.381 1.00 92.62 627 HIS A N 1
ATOM 4937 C CA . HIS A 1 627 ? 6.915 -4.769 -49.406 1.00 92.62 627 HIS A CA 1
ATOM 4938 C C . HIS A 1 627 ? 6.492 -6.097 -48.761 1.00 92.62 627 HIS A C 1
ATOM 4940 O O . HIS A 1 627 ? 5.312 -6.457 -48.780 1.00 92.62 627 HIS A O 1
ATOM 4946 N N . GLY A 1 628 ? 7.438 -6.864 -48.213 1.00 94.06 628 GLY A N 1
ATOM 4947 C CA . GLY A 1 628 ? 7.126 -8.138 -47.583 1.00 94.06 628 GLY A CA 1
ATOM 4948 C C . GLY A 1 628 ? 8.331 -8.922 -47.061 1.00 94.06 628 GLY A C 1
ATOM 4949 O O . GLY A 1 628 ? 9.476 -8.480 -47.165 1.00 94.06 628 GLY A O 1
ATOM 4950 N N . PRO A 1 629 ? 8.082 -10.136 -46.531 1.00 96.12 629 PRO A N 1
ATOM 4951 C CA . PRO A 1 629 ? 9.099 -10.952 -45.867 1.00 96.12 629 PRO A CA 1
ATOM 4952 C C . PRO A 1 629 ? 10.234 -11.405 -46.791 1.00 96.12 629 PRO A C 1
ATOM 4954 O O . PRO A 1 629 ? 11.369 -11.527 -46.343 1.00 96.12 629 PRO A O 1
ATOM 4957 N N . ALA A 1 630 ? 9.950 -11.651 -48.076 1.00 95.44 630 ALA A N 1
ATOM 4958 C CA . ALA A 1 630 ? 10.974 -12.055 -49.040 1.00 95.44 630 ALA A CA 1
ATOM 4959 C C . ALA A 1 630 ? 11.965 -10.913 -49.317 1.00 95.44 630 ALA A C 1
ATOM 4961 O O . ALA A 1 630 ? 13.172 -11.124 -49.211 1.00 95.44 630 ALA A O 1
ATOM 4962 N N . ASP A 1 631 ? 11.442 -9.714 -49.592 1.00 95.44 631 ASP A N 1
ATOM 4963 C CA . ASP A 1 631 ? 12.241 -8.511 -49.847 1.00 95.44 631 ASP A CA 1
ATOM 4964 C C . ASP A 1 631 ? 13.086 -8.159 -48.616 1.00 95.44 631 ASP A C 1
ATOM 4966 O O . ASP A 1 631 ? 14.285 -7.907 -48.727 1.00 95.44 631 ASP A O 1
ATOM 4970 N N . LEU A 1 632 ? 12.482 -8.221 -47.420 1.00 97.00 632 LEU A N 1
ATOM 4971 C CA . LEU A 1 632 ? 13.195 -8.023 -46.161 1.00 97.00 632 LEU A CA 1
ATOM 4972 C C . LEU A 1 632 ? 14.323 -9.046 -45.985 1.00 97.00 632 LEU A C 1
ATOM 4974 O O . LEU A 1 632 ? 15.441 -8.666 -45.650 1.00 97.00 632 LEU A O 1
ATOM 4978 N N . GLY A 1 633 ? 14.045 -10.334 -46.199 1.00 96.62 633 GLY A N 1
ATOM 4979 C CA . GLY A 1 633 ? 15.044 -11.393 -46.061 1.00 96.62 633 GLY A CA 1
ATOM 4980 C C . GLY A 1 633 ? 16.250 -11.179 -46.979 1.00 96.62 633 GLY A C 1
ATOM 4981 O O . GLY A 1 633 ? 17.388 -11.250 -46.514 1.00 96.62 633 GLY A O 1
ATOM 4982 N N . GLU A 1 634 ? 16.005 -10.851 -48.252 1.00 95.94 634 GLU A N 1
ATOM 4983 C CA . GLU A 1 634 ? 17.059 -10.541 -49.228 1.00 95.94 634 GLU A CA 1
ATOM 4984 C C . GLU A 1 634 ? 17.868 -9.305 -48.819 1.00 95.94 634 GLU A C 1
ATOM 4986 O O . GLU A 1 634 ? 19.100 -9.330 -48.865 1.00 95.94 634 GLU A O 1
ATOM 4991 N N . PHE A 1 635 ? 17.202 -8.243 -48.359 1.00 97.19 635 PHE A N 1
ATOM 4992 C CA . PHE A 1 635 ? 17.880 -7.012 -47.965 1.00 97.19 635 PHE A CA 1
ATOM 4993 C C . PHE A 1 635 ? 18.696 -7.167 -46.670 1.00 97.19 635 PHE A C 1
ATOM 4995 O O . PHE A 1 635 ? 19.815 -6.662 -46.571 1.00 97.19 635 PHE A O 1
ATOM 5002 N N . LEU A 1 636 ? 18.203 -7.941 -45.699 1.00 97.81 636 LEU A N 1
ATOM 5003 C CA . LEU A 1 636 ? 18.972 -8.306 -44.506 1.00 97.81 636 LEU A CA 1
ATOM 5004 C C . LEU A 1 636 ? 20.214 -9.129 -44.867 1.00 97.81 636 LEU A C 1
ATOM 5006 O O . LEU A 1 636 ? 21.294 -8.880 -44.328 1.00 97.81 636 LEU A O 1
ATOM 5010 N N . ASP A 1 637 ? 20.090 -10.093 -45.784 1.00 96.75 637 ASP A N 1
ATOM 5011 C CA . ASP A 1 637 ? 21.242 -10.845 -46.289 1.00 96.75 637 ASP A CA 1
ATOM 5012 C C . ASP A 1 637 ? 22.240 -9.934 -47.012 1.00 96.75 637 ASP A C 1
ATOM 5014 O O . ASP A 1 637 ? 23.441 -10.014 -46.736 1.00 96.75 637 ASP A O 1
ATOM 5018 N N . TYR A 1 638 ? 21.758 -9.001 -47.838 1.00 96.50 638 TYR A N 1
ATOM 5019 C CA . TYR A 1 638 ? 22.586 -7.976 -48.471 1.00 96.50 638 TYR A CA 1
ATOM 5020 C C . TYR A 1 638 ? 23.388 -7.174 -47.436 1.00 96.50 638 TYR A C 1
ATOM 5022 O O . TYR A 1 638 ? 24.618 -7.140 -47.533 1.00 96.50 638 TYR A O 1
ATOM 5030 N N . LEU A 1 639 ? 22.741 -6.592 -46.419 1.00 96.81 639 LEU A N 1
ATOM 5031 C CA . LEU A 1 639 ? 23.409 -5.792 -45.383 1.00 96.81 639 LEU A CA 1
ATOM 5032 C C . LEU A 1 639 ? 24.448 -6.610 -44.598 1.00 96.81 639 LEU A C 1
ATOM 5034 O O . LEU A 1 639 ? 25.573 -6.152 -44.358 1.00 96.81 639 LEU A O 1
ATOM 5038 N N . LEU A 1 640 ? 24.114 -7.852 -44.236 1.00 96.19 640 LEU A N 1
ATOM 5039 C CA . LEU A 1 640 ? 24.998 -8.727 -43.462 1.00 96.19 640 LEU A CA 1
ATOM 5040 C C . LEU A 1 640 ? 26.195 -9.237 -44.283 1.00 96.19 640 LEU A C 1
ATOM 5042 O O . LEU A 1 640 ? 27.284 -9.406 -43.732 1.00 96.19 640 LEU A O 1
ATOM 5046 N N . GLU A 1 641 ? 26.045 -9.466 -45.587 1.00 93.56 641 GLU A N 1
ATOM 5047 C CA . GLU A 1 641 ? 27.112 -10.017 -46.433 1.00 93.56 641 GLU A CA 1
ATOM 5048 C C . GLU A 1 641 ? 27.996 -8.944 -47.066 1.00 93.56 641 GLU A C 1
ATOM 5050 O O . GLU A 1 641 ? 29.227 -9.010 -46.958 1.00 93.56 641 GLU A O 1
ATOM 5055 N N . VAL A 1 642 ? 27.387 -7.925 -47.674 1.00 89.19 642 VAL A N 1
ATOM 5056 C CA . VAL A 1 642 ? 28.096 -6.905 -48.458 1.00 89.19 642 VAL A CA 1
ATOM 5057 C C . VAL A 1 642 ? 27.787 -5.479 -48.016 1.00 89.19 642 VAL A C 1
ATOM 5059 O O . VAL A 1 642 ? 28.749 -4.754 -47.790 1.00 89.19 642 VAL A O 1
ATOM 5062 N N . GLY A 1 643 ? 26.515 -5.121 -47.831 1.00 91.00 643 GLY A N 1
ATOM 5063 C CA . GLY A 1 643 ? 26.017 -3.824 -47.363 1.00 91.00 643 GLY A CA 1
ATOM 5064 C C . GLY A 1 643 ? 26.407 -2.603 -48.198 1.00 91.00 643 GLY A C 1
ATOM 5065 O O . GLY A 1 643 ? 27.134 -2.698 -49.194 1.00 91.00 643 GLY A O 1
ATOM 5066 N N . ASP A 1 644 ? 25.977 -1.432 -47.730 1.00 91.19 644 ASP A N 1
ATOM 5067 C CA . ASP A 1 644 ? 26.320 -0.129 -48.306 1.00 91.19 644 ASP A CA 1
ATOM 5068 C C . ASP A 1 644 ? 27.838 0.099 -48.246 1.00 91.19 644 ASP A C 1
ATOM 5070 O O . ASP A 1 644 ? 28.437 0.709 -49.138 1.00 91.19 644 ASP A O 1
ATOM 5074 N N . ARG A 1 645 ? 28.525 -0.479 -47.245 1.00 92.25 645 ARG A N 1
ATOM 5075 C CA . ARG A 1 645 ? 29.998 -0.450 -47.157 1.00 92.25 645 ARG A CA 1
ATOM 5076 C C . ARG A 1 645 ? 30.682 -0.940 -48.437 1.00 92.25 645 ARG A C 1
ATOM 5078 O O . ARG A 1 645 ? 31.781 -0.475 -48.742 1.00 92.25 645 ARG A O 1
ATOM 5085 N N . GLN A 1 646 ? 30.083 -1.870 -49.185 1.00 93.31 646 GLN A N 1
ATOM 5086 C CA . GLN A 1 646 ? 30.664 -2.343 -50.439 1.00 93.31 646 GLN A CA 1
ATOM 5087 C C . GLN A 1 646 ? 30.590 -1.266 -51.528 1.00 93.31 646 GLN A C 1
ATOM 5089 O O . GLN A 1 646 ? 31.545 -1.118 -52.295 1.00 93.31 646 GLN A O 1
ATOM 5094 N N . GLU A 1 647 ? 29.512 -0.477 -51.567 1.00 90.56 647 GLU A N 1
ATOM 5095 C CA . GLU A 1 647 ? 29.399 0.682 -52.458 1.00 90.56 647 GLU A CA 1
ATOM 5096 C C . GLU A 1 647 ? 30.562 1.649 -52.206 1.00 90.56 647 GLU A C 1
ATOM 5098 O O . GLU A 1 647 ? 31.269 2.039 -53.139 1.00 90.56 647 GLU A O 1
ATOM 5103 N N . TYR A 1 648 ? 30.831 1.955 -50.934 1.00 93.62 648 TYR A N 1
ATOM 5104 C CA . TYR A 1 648 ? 31.983 2.758 -50.538 1.00 93.62 648 TYR A CA 1
ATOM 5105 C C . TYR A 1 648 ? 33.309 2.151 -51.024 1.00 93.62 648 TYR A C 1
ATOM 5107 O O . TYR A 1 648 ? 34.102 2.814 -51.698 1.00 93.62 648 TYR A O 1
ATOM 5115 N N . GLN A 1 649 ? 33.544 0.871 -50.732 1.00 93.12 649 GLN A N 1
ATOM 5116 C CA . GLN A 1 649 ? 34.792 0.175 -51.062 1.00 93.12 649 GLN A CA 1
ATOM 5117 C C . GLN A 1 649 ? 35.084 0.122 -52.566 1.00 93.12 649 GLN A C 1
ATOM 5119 O O . GLN A 1 649 ? 36.249 0.168 -52.966 1.00 93.12 649 GLN A O 1
ATOM 5124 N N . ILE A 1 650 ? 34.050 0.011 -53.401 1.00 93.00 650 ILE A N 1
ATOM 5125 C CA . ILE A 1 650 ? 34.202 -0.107 -54.854 1.00 93.00 650 ILE A CA 1
ATOM 5126 C C . ILE A 1 650 ? 34.262 1.271 -55.515 1.00 93.00 650 ILE A C 1
ATOM 5128 O O . ILE A 1 650 ? 35.145 1.513 -56.341 1.00 93.00 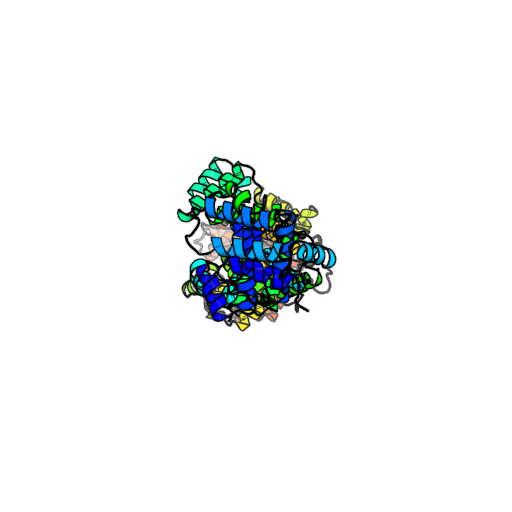650 ILE A O 1
ATOM 5132 N N . ASN A 1 651 ? 33.344 2.171 -55.162 1.00 92.06 651 ASN A N 1
ATOM 5133 C CA . ASN A 1 651 ? 33.139 3.413 -55.907 1.00 92.06 651 ASN A CA 1
ATOM 5134 C C . ASN A 1 651 ? 33.948 4.588 -55.351 1.00 92.06 651 ASN A C 1
ATOM 5136 O O . ASN A 1 651 ? 34.288 5.496 -56.105 1.00 92.06 651 ASN A O 1
ATOM 5140 N N . TYR A 1 652 ? 34.295 4.570 -54.063 1.00 94.56 652 TYR A N 1
ATOM 5141 C CA . TYR A 1 652 ? 34.826 5.742 -53.362 1.00 94.56 652 TYR A CA 1
ATOM 5142 C C . TYR A 1 652 ? 36.225 5.509 -52.786 1.00 94.56 652 TYR A C 1
ATOM 5144 O O . TYR A 1 652 ? 37.139 6.290 -53.061 1.00 94.56 652 TYR A O 1
ATOM 5152 N N . ALA A 1 653 ? 36.452 4.386 -52.101 1.00 93.00 653 ALA A N 1
ATOM 5153 C CA . ALA A 1 653 ? 37.746 4.052 -51.509 1.00 93.00 653 ALA A CA 1
ATOM 5154 C C . ALA A 1 653 ? 38.937 4.100 -52.498 1.00 93.00 653 ALA A C 1
ATOM 5156 O O . ALA A 1 653 ? 40.005 4.564 -52.094 1.00 93.00 653 ALA A O 1
ATOM 5157 N N . PRO A 1 654 ? 38.826 3.726 -53.795 1.00 94.62 654 PRO A N 1
ATOM 5158 C CA . PRO A 1 654 ? 39.953 3.836 -54.728 1.00 94.62 654 PRO A CA 1
ATOM 5159 C C . PRO A 1 654 ? 40.468 5.268 -54.937 1.00 94.62 654 PRO A C 1
ATOM 5161 O O . PRO A 1 654 ? 41.634 5.455 -55.299 1.00 94.62 654 PRO A O 1
ATOM 5164 N N . TYR A 1 655 ? 39.631 6.287 -54.712 1.00 93.94 655 TYR A N 1
ATOM 5165 C CA . TYR A 1 655 ? 40.026 7.691 -54.839 1.00 93.94 655 TYR A CA 1
ATOM 5166 C C . TYR A 1 655 ? 40.988 8.142 -53.731 1.00 93.94 655 TYR A C 1
ATOM 5168 O O . TYR A 1 655 ? 41.809 9.029 -53.981 1.00 93.94 655 TYR A O 1
ATOM 5176 N N . THR A 1 656 ? 40.987 7.477 -52.570 1.00 92.25 656 THR A N 1
ATOM 5177 C CA . THR A 1 656 ? 41.955 7.722 -51.478 1.00 92.25 656 THR A CA 1
ATOM 5178 C C . THR A 1 656 ? 43.403 7.476 -51.917 1.00 92.25 656 THR A C 1
ATOM 5180 O O . THR A 1 656 ? 44.332 8.128 -51.442 1.00 92.25 656 THR A O 1
ATOM 5183 N N . LEU A 1 657 ? 43.604 6.596 -52.906 1.00 91.69 657 LEU A N 1
ATOM 5184 C CA . LEU A 1 657 ? 44.914 6.257 -53.463 1.00 91.69 657 LEU A CA 1
ATOM 5185 C C . LEU A 1 657 ? 45.316 7.155 -54.648 1.00 91.69 657 LEU A C 1
ATOM 5187 O O . LEU A 1 657 ? 46.464 7.101 -55.096 1.00 91.69 657 LEU A O 1
ATOM 5191 N N . ASN A 1 658 ? 44.398 7.970 -55.190 1.00 92.94 658 ASN A N 1
ATOM 5192 C CA . ASN A 1 658 ? 44.644 8.801 -56.373 1.00 92.94 658 ASN A CA 1
ATOM 5193 C C . ASN A 1 658 ? 43.906 10.152 -56.323 1.00 92.94 658 ASN A C 1
ATOM 5195 O O . ASN A 1 658 ? 42.896 10.377 -56.996 1.00 92.94 658 ASN A O 1
ATOM 5199 N N . ARG A 1 659 ? 44.494 11.100 -55.584 1.00 90.31 659 ARG A N 1
ATOM 5200 C CA . ARG A 1 659 ? 43.960 12.460 -55.404 1.00 90.31 659 ARG A CA 1
ATOM 5201 C C . ARG A 1 659 ? 43.782 13.241 -56.711 1.00 90.31 659 ARG A C 1
ATOM 5203 O O . ARG A 1 659 ? 42.858 14.040 -56.816 1.00 90.31 659 ARG A O 1
ATOM 5210 N N . ALA A 1 660 ? 44.641 13.013 -57.707 1.00 90.94 660 ALA A N 1
ATOM 5211 C CA . ALA A 1 660 ? 44.538 13.688 -59.001 1.00 90.94 660 ALA A CA 1
ATOM 5212 C C . ALA A 1 660 ? 43.277 13.252 -59.763 1.00 90.94 660 ALA A C 1
ATOM 5214 O O . ALA A 1 660 ? 42.572 14.090 -60.324 1.00 90.94 660 ALA A O 1
ATOM 5215 N N . ARG A 1 661 ? 42.959 11.949 -59.732 1.00 92.81 661 ARG A N 1
ATOM 5216 C CA . ARG A 1 661 ? 41.715 11.417 -60.303 1.00 92.81 661 ARG A CA 1
ATOM 5217 C C . ARG A 1 661 ? 40.490 11.971 -59.573 1.00 92.81 661 ARG A C 1
ATOM 5219 O O . ARG A 1 661 ? 39.554 12.393 -60.238 1.00 92.81 661 ARG A O 1
ATOM 5226 N N . LEU A 1 662 ? 40.526 12.031 -58.240 1.00 94.44 662 LEU A N 1
ATOM 5227 C CA . LEU A 1 662 ? 39.431 12.577 -57.427 1.00 94.44 662 LEU A CA 1
ATOM 5228 C C . LEU A 1 662 ? 39.125 14.040 -57.773 1.00 94.44 662 LEU A C 1
ATOM 5230 O O . LEU A 1 662 ? 37.978 14.396 -58.015 1.00 94.44 662 LEU A O 1
ATOM 5234 N N . GLN A 1 663 ? 40.159 14.881 -57.850 1.00 93.25 663 GLN A N 1
ATOM 5235 C CA . GLN A 1 663 ? 40.001 16.291 -58.217 1.00 93.25 663 GLN A CA 1
ATOM 5236 C C . GLN A 1 663 ? 39.448 16.466 -59.635 1.00 93.25 663 GLN A C 1
ATOM 5238 O O . GLN A 1 663 ? 38.634 17.355 -59.863 1.00 93.25 663 GLN A O 1
ATOM 5243 N N . SER A 1 664 ? 39.873 15.618 -60.576 1.00 92.25 664 SER A N 1
ATOM 5244 C CA . SER A 1 664 ? 39.360 15.641 -61.948 1.00 92.25 664 SER A CA 1
ATOM 5245 C C . SER A 1 664 ? 37.883 15.249 -62.024 1.00 92.25 664 SER A C 1
ATOM 5247 O O . SER A 1 664 ? 37.142 15.861 -62.788 1.00 92.25 664 SER A O 1
ATOM 5249 N N . GLU A 1 665 ? 37.462 14.240 -61.258 1.00 92.56 665 GLU A N 1
ATOM 5250 C CA . GLU A 1 665 ? 36.067 13.785 -61.202 1.00 92.56 665 GLU A CA 1
ATOM 5251 C C . GLU A 1 665 ? 35.157 14.884 -60.638 1.00 92.56 665 GLU A C 1
ATOM 5253 O O . GLU A 1 665 ? 34.195 15.288 -61.286 1.00 92.56 665 GLU A O 1
ATOM 5258 N N . ILE A 1 666 ? 35.538 15.453 -59.485 1.00 93.62 666 ILE A N 1
ATOM 5259 C CA . ILE A 1 666 ? 34.820 16.560 -58.837 1.00 93.62 666 ILE A CA 1
ATOM 5260 C C . ILE A 1 666 ? 34.684 17.749 -59.794 1.00 93.62 666 ILE A C 1
ATOM 5262 O O . ILE A 1 666 ? 33.578 18.234 -60.007 1.00 93.62 666 ILE A O 1
ATOM 5266 N N . ALA A 1 667 ? 35.780 18.176 -60.432 1.00 91.31 667 ALA A N 1
ATOM 5267 C CA . ALA A 1 667 ? 35.752 19.305 -61.362 1.00 91.31 667 ALA A CA 1
ATOM 5268 C C . ALA A 1 667 ? 34.870 19.044 -62.596 1.00 91.31 667 ALA A C 1
ATOM 5270 O O . ALA A 1 667 ? 34.280 19.976 -63.139 1.00 91.31 667 ALA A O 1
ATOM 5271 N N . THR A 1 668 ? 34.781 17.787 -63.046 1.00 89.25 668 THR A N 1
ATOM 5272 C CA . THR A 1 668 ? 33.919 17.403 -64.172 1.00 89.25 668 THR A CA 1
ATOM 5273 C C . THR A 1 668 ? 32.451 17.555 -63.788 1.00 89.25 668 THR A C 1
ATOM 5275 O O . THR A 1 668 ? 31.712 18.233 -64.501 1.00 89.25 668 THR A O 1
ATOM 5278 N N . LEU A 1 669 ? 32.057 17.007 -62.637 1.00 89.12 669 LEU A N 1
ATOM 5279 C CA . LEU A 1 669 ? 30.688 17.089 -62.124 1.00 89.12 669 LEU A CA 1
ATOM 5280 C C . LEU A 1 669 ? 30.290 18.537 -61.796 1.00 89.12 669 LEU A C 1
ATOM 5282 O O . LEU A 1 669 ? 29.224 18.978 -62.200 1.00 89.12 669 LEU A O 1
ATOM 5286 N N . GLU A 1 670 ? 31.172 19.326 -61.173 1.00 88.19 670 GLU A N 1
ATOM 5287 C CA . GLU A 1 670 ? 30.920 20.749 -60.872 1.00 88.19 670 GLU A CA 1
ATOM 5288 C C . GLU A 1 670 ? 30.732 21.620 -62.130 1.00 88.19 670 GLU A C 1
ATOM 5290 O O . GLU A 1 670 ? 30.129 22.691 -62.058 1.00 88.19 670 GLU A O 1
ATOM 5295 N N . SER A 1 671 ? 31.255 21.186 -63.283 1.00 80.62 671 SER A N 1
ATOM 5296 C CA . SER A 1 671 ? 31.166 21.924 -64.550 1.00 80.62 671 SER A CA 1
ATOM 5297 C C . SER A 1 671 ? 29.906 21.630 -65.379 1.00 80.62 671 SER A C 1
ATOM 5299 O O . SER A 1 671 ? 29.658 22.337 -66.360 1.00 80.62 671 SER A O 1
ATOM 5301 N N . GLY A 1 672 ? 29.127 20.606 -65.011 1.00 74.06 672 GLY A N 1
ATOM 5302 C CA . GLY A 1 672 ? 27.909 20.170 -65.704 1.00 74.06 672 GLY A CA 1
ATOM 5303 C C . GLY A 1 672 ? 26.612 20.521 -64.962 1.00 74.06 672 GLY A C 1
ATOM 5304 O O . GLY A 1 672 ? 26.625 20.934 -63.806 1.00 74.06 672 GLY A O 1
ATOM 5305 N N . GLU A 1 673 ? 25.464 20.355 -65.628 1.00 74.75 673 GLU A N 1
ATOM 5306 C CA . GLU A 1 673 ? 24.163 20.349 -64.944 1.00 74.75 673 GLU A CA 1
ATOM 5307 C C . GLU A 1 673 ? 23.989 19.004 -64.225 1.00 74.75 673 GLU A C 1
ATOM 5309 O O . GLU A 1 673 ? 23.727 18.001 -64.879 1.00 74.75 673 GLU A O 1
ATOM 5314 N N . CYS A 1 674 ? 24.146 18.976 -62.897 1.00 74.50 674 CYS A N 1
ATOM 5315 C CA . CYS A 1 674 ? 23.976 17.747 -62.117 1.00 74.50 674 CYS A CA 1
ATOM 5316 C C . CYS A 1 674 ? 22.499 17.418 -61.875 1.00 74.50 674 CYS A C 1
ATOM 5318 O O . CYS A 1 674 ? 21.777 18.208 -61.242 1.00 74.50 674 CYS A O 1
ATOM 5320 N N . GLY A 1 675 ? 22.097 16.208 -62.268 1.00 81.19 675 GLY A N 1
ATOM 5321 C CA . GLY A 1 675 ? 20.914 15.545 -61.718 1.00 81.19 675 GLY A CA 1
ATOM 5322 C C . GLY A 1 675 ? 21.060 15.255 -60.216 1.00 81.19 675 GLY A C 1
ATOM 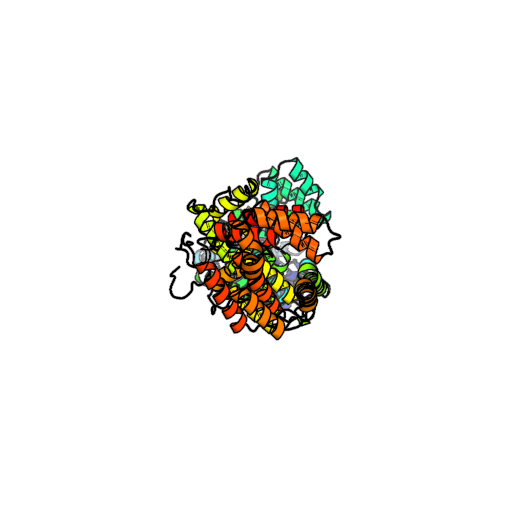5323 O O . GLY A 1 675 ? 22.100 15.506 -59.607 1.00 81.19 675 GLY A O 1
ATOM 5324 N N . GLU A 1 676 ? 20.011 14.726 -59.592 1.00 79.88 676 GLU A N 1
ATOM 5325 C CA . GLU A 1 676 ? 20.009 14.426 -58.152 1.00 79.88 676 GLU A CA 1
ATOM 5326 C C . GLU A 1 676 ? 21.038 13.347 -57.769 1.00 79.88 676 GLU A C 1
ATOM 5328 O O . GLU A 1 676 ? 21.833 13.551 -56.852 1.00 79.88 676 GLU A O 1
ATOM 5333 N N . GLU A 1 677 ? 21.106 12.249 -58.526 1.00 83.44 677 GLU A N 1
ATOM 5334 C CA . GLU A 1 677 ? 22.086 11.172 -58.317 1.00 83.44 677 GLU A CA 1
ATOM 5335 C C . GLU A 1 677 ? 23.533 11.659 -58.495 1.00 83.44 677 GLU A C 1
ATOM 5337 O O . GLU A 1 677 ? 24.398 11.379 -57.666 1.00 83.44 677 GLU A O 1
ATOM 5342 N N . GLU A 1 678 ? 23.797 12.454 -59.537 1.00 86.25 678 GLU A N 1
ATOM 5343 C CA . GLU A 1 678 ? 25.117 13.044 -59.796 1.00 86.25 678 GLU A CA 1
ATOM 5344 C C . GLU A 1 678 ? 25.515 14.045 -58.707 1.00 86.25 678 GLU A C 1
ATOM 5346 O O . GLU A 1 678 ? 26.689 14.135 -58.342 1.00 86.25 678 GLU A O 1
ATOM 5351 N N . ARG A 1 679 ? 24.542 14.771 -58.141 1.00 85.81 679 ARG A N 1
ATOM 5352 C CA . ARG A 1 679 ? 24.763 15.668 -57.004 1.00 85.81 679 ARG A CA 1
ATOM 5353 C C . ARG A 1 679 ? 25.127 14.884 -55.746 1.00 85.81 679 ARG A C 1
ATOM 5355 O O . ARG A 1 679 ? 26.110 15.233 -55.099 1.00 85.81 679 ARG A O 1
ATOM 5362 N N . ASN A 1 680 ? 24.403 13.811 -55.429 1.00 87.19 680 ASN A N 1
ATOM 5363 C CA . ASN A 1 680 ? 24.725 12.935 -54.297 1.00 87.19 680 ASN A CA 1
ATOM 5364 C C . ASN A 1 680 ? 26.097 12.268 -54.474 1.00 87.19 680 ASN A C 1
ATOM 5366 O O . ASN A 1 680 ? 26.886 12.198 -53.529 1.00 87.19 680 ASN A O 1
ATOM 5370 N N . HIS A 1 681 ? 26.427 11.845 -55.696 1.00 90.81 681 HIS A N 1
ATOM 5371 C CA . HIS A 1 681 ? 27.744 11.305 -56.014 1.00 90.81 681 HIS A CA 1
ATOM 5372 C C . HIS A 1 681 ? 28.856 12.350 -55.833 1.00 90.81 681 HIS A C 1
ATOM 5374 O O . HIS A 1 681 ? 29.855 12.060 -55.173 1.00 90.81 681 HIS A O 1
ATOM 5380 N N . LEU A 1 682 ? 28.665 13.574 -56.339 1.00 91.31 682 LEU A N 1
ATOM 5381 C CA . LEU A 1 682 ? 29.590 14.696 -56.148 1.00 91.31 682 LEU A CA 1
ATOM 5382 C C . LEU A 1 682 ? 29.830 14.986 -54.660 1.00 91.31 682 LEU A C 1
ATOM 5384 O O . LEU A 1 682 ? 30.979 15.116 -54.244 1.00 91.31 682 LEU A O 1
ATOM 5388 N N . LEU A 1 683 ? 28.771 15.034 -53.852 1.00 90.69 683 LEU A N 1
ATOM 5389 C CA . LEU A 1 683 ? 28.871 15.264 -52.409 1.00 90.69 683 LEU A CA 1
ATOM 5390 C C . LEU A 1 683 ? 29.668 14.158 -51.711 1.00 90.69 683 LEU A C 1
ATOM 5392 O O . LEU A 1 683 ? 30.568 14.445 -50.927 1.00 90.69 683 LEU A O 1
ATOM 5396 N N . ARG A 1 684 ? 29.422 12.888 -52.050 1.00 93.69 684 ARG A N 1
ATOM 5397 C CA . ARG A 1 684 ? 30.206 11.758 -51.527 1.00 93.69 684 ARG A CA 1
ATOM 5398 C C . ARG A 1 684 ? 31.680 11.828 -51.946 1.00 93.69 684 ARG A C 1
ATOM 5400 O O . ARG A 1 684 ? 32.555 11.551 -51.132 1.00 93.69 684 ARG A O 1
ATOM 5407 N N . LEU A 1 685 ? 31.993 12.262 -53.171 1.00 94.38 685 LEU A N 1
ATOM 5408 C CA . LEU A 1 685 ? 33.383 12.504 -53.590 1.00 94.38 685 LEU A CA 1
ATOM 5409 C C . LEU A 1 685 ? 34.034 13.657 -52.810 1.00 94.38 685 LEU A C 1
ATOM 5411 O O . LEU A 1 685 ? 35.216 13.577 -52.474 1.00 94.38 685 LEU A O 1
ATOM 5415 N N . GLN A 1 686 ? 33.285 14.721 -52.513 1.00 93.62 686 GLN A N 1
ATOM 5416 C CA . GLN A 1 686 ? 33.760 15.821 -51.670 1.00 93.62 686 GLN A CA 1
ATOM 5417 C C . GLN A 1 686 ? 34.031 15.336 -50.236 1.00 93.62 686 GLN A C 1
ATOM 5419 O O . GLN A 1 686 ? 35.104 15.621 -49.709 1.00 93.62 686 GLN A O 1
ATOM 5424 N N . ARG A 1 687 ? 33.153 14.497 -49.670 1.00 94.31 687 ARG A N 1
ATOM 5425 C CA . ARG A 1 687 ? 33.360 13.824 -48.373 1.00 94.31 687 ARG A CA 1
ATOM 5426 C C . ARG A 1 687 ? 34.642 12.987 -48.361 1.00 94.31 687 ARG A C 1
ATOM 5428 O O . ARG A 1 687 ? 35.462 13.152 -47.466 1.00 94.31 687 ARG A O 1
ATOM 5435 N N . VAL A 1 688 ? 34.886 12.179 -49.400 1.00 95.81 688 VAL A N 1
ATOM 5436 C CA . VAL A 1 688 ? 36.146 11.415 -49.561 1.00 95.81 688 VAL A CA 1
ATOM 5437 C C . VAL A 1 688 ? 37.359 12.341 -49.646 1.00 95.81 688 VAL A C 1
ATOM 5439 O O . VAL A 1 688 ? 38.396 12.064 -49.046 1.00 95.81 688 VAL A O 1
ATOM 5442 N N . ARG A 1 689 ? 37.261 13.444 -50.403 1.00 95.69 689 ARG A N 1
ATOM 5443 C CA . ARG A 1 689 ? 38.356 14.416 -50.572 1.00 95.69 689 ARG A CA 1
ATOM 5444 C C . ARG A 1 689 ? 38.758 15.043 -49.243 1.00 95.69 689 ARG A C 1
ATOM 5446 O O . ARG A 1 689 ? 39.954 15.247 -49.021 1.00 95.69 689 ARG A O 1
ATOM 5453 N N . ASP A 1 690 ? 37.761 15.381 -48.438 1.00 94.94 690 ASP A N 1
ATOM 5454 C CA . ASP A 1 690 ? 37.928 16.109 -47.185 1.00 94.94 690 ASP A CA 1
ATOM 5455 C C . ASP A 1 690 ? 38.091 15.164 -45.982 1.00 94.94 690 ASP A C 1
ATOM 5457 O O . ASP A 1 690 ? 38.369 15.635 -44.883 1.00 94.94 690 ASP A O 1
ATOM 5461 N N . ASP A 1 691 ? 37.996 13.848 -46.218 1.00 94.50 691 ASP A N 1
ATOM 5462 C CA . ASP A 1 691 ? 37.943 12.799 -45.195 1.00 94.50 691 ASP A CA 1
ATOM 5463 C C . ASP A 1 691 ? 36.911 13.117 -44.109 1.00 94.50 691 ASP A C 1
ATOM 5465 O O . ASP A 1 691 ? 37.176 13.056 -42.906 1.00 94.50 691 ASP A O 1
ATOM 5469 N N . GLU A 1 692 ? 35.724 13.532 -44.555 1.00 94.06 692 GLU A N 1
ATOM 5470 C CA . GLU A 1 692 ? 34.669 13.974 -43.655 1.00 94.06 692 GLU A CA 1
ATOM 5471 C C . GLU A 1 692 ? 34.329 12.853 -42.669 1.00 94.06 692 GLU A C 1
ATOM 5473 O O . GLU A 1 692 ? 34.134 11.697 -43.055 1.00 94.06 692 GLU A O 1
ATOM 5478 N N . ASP A 1 693 ? 34.346 13.201 -41.380 1.00 93.44 693 ASP A N 1
ATOM 5479 C CA . ASP A 1 693 ? 34.110 12.298 -40.252 1.00 93.44 693 ASP A CA 1
ATOM 5480 C C . ASP A 1 693 ? 34.998 11.030 -40.219 1.00 93.44 693 ASP A C 1
ATOM 5482 O O . ASP A 1 693 ? 34.706 10.075 -39.495 1.00 93.44 693 ASP A O 1
ATOM 5486 N N . GLY A 1 694 ? 36.122 11.030 -40.948 1.00 93.62 694 GLY A N 1
ATOM 5487 C CA . GLY A 1 694 ? 37.066 9.912 -41.025 1.00 93.62 694 GLY A CA 1
ATOM 5488 C C . GLY A 1 694 ? 36.587 8.748 -41.896 1.00 93.62 694 GLY A C 1
ATOM 5489 O O . GLY A 1 694 ? 36.997 7.607 -41.664 1.00 93.62 694 GLY A O 1
ATOM 5490 N N . CYS A 1 695 ? 35.697 9.000 -42.864 1.00 94.00 695 CYS A N 1
ATOM 5491 C CA . CYS A 1 695 ? 35.137 7.968 -43.742 1.00 94.00 695 CYS A CA 1
ATOM 5492 C C . CYS A 1 695 ? 36.194 7.160 -44.523 1.00 94.00 695 CYS A C 1
ATOM 5494 O O . CYS A 1 695 ? 35.925 6.015 -44.892 1.00 94.00 695 CYS A O 1
ATOM 5496 N N . ASN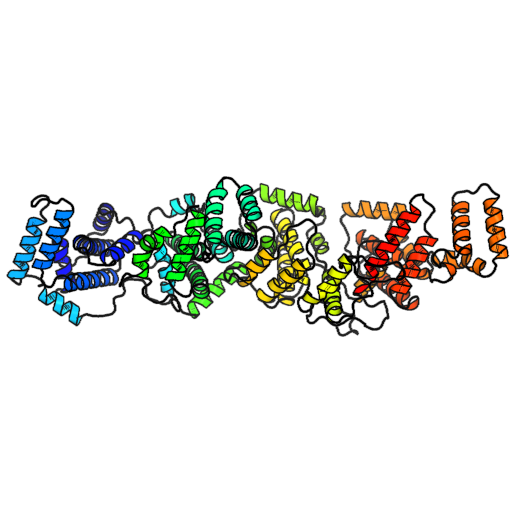 A 1 696 ? 37.404 7.692 -44.735 1.00 94.88 696 ASN A N 1
ATOM 5497 C CA . ASN A 1 696 ? 38.490 6.967 -45.401 1.00 94.88 696 ASN A CA 1
ATOM 5498 C C . ASN A 1 696 ? 39.226 5.979 -44.493 1.00 94.88 696 ASN A C 1
ATOM 5500 O O . ASN A 1 696 ? 39.744 4.975 -44.989 1.00 94.88 696 ASN A O 1
ATOM 5504 N N . ASP A 1 697 ? 39.255 6.251 -43.191 1.00 93.94 697 ASP A N 1
ATOM 5505 C CA . ASP A 1 697 ? 40.068 5.516 -42.220 1.00 93.94 697 ASP A CA 1
ATOM 5506 C C . ASP A 1 697 ? 39.251 4.531 -41.371 1.00 93.94 697 ASP A C 1
ATOM 5508 O O . ASP A 1 697 ? 39.808 3.619 -40.754 1.00 93.94 697 ASP A O 1
ATOM 5512 N N . LEU A 1 698 ? 37.930 4.712 -41.314 1.00 94.31 698 LEU A N 1
ATOM 5513 C CA . LEU A 1 698 ? 37.029 3.922 -40.482 1.00 94.31 698 LEU A CA 1
ATOM 5514 C C . LEU A 1 698 ? 36.343 2.804 -41.268 1.00 94.31 698 LEU A C 1
ATOM 5516 O O . LEU A 1 698 ? 36.018 2.923 -42.447 1.00 94.31 698 LEU A O 1
ATOM 5520 N N . ASN A 1 699 ? 36.066 1.698 -40.578 1.00 92.75 699 ASN A N 1
ATOM 5521 C CA . ASN A 1 699 ? 35.223 0.645 -41.123 1.00 92.75 699 ASN A CA 1
ATOM 5522 C C . ASN A 1 699 ? 33.750 1.070 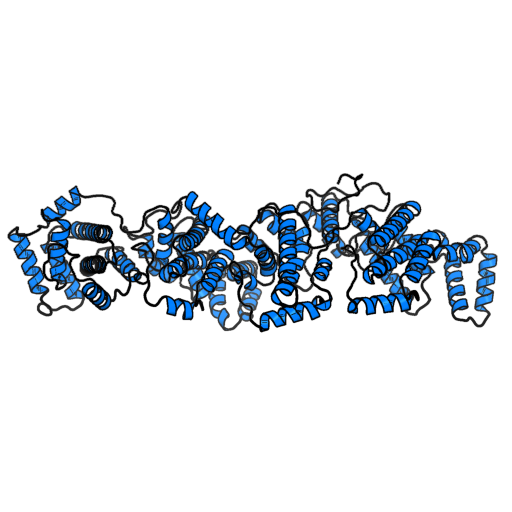-41.034 1.00 92.75 699 ASN A C 1
ATOM 5524 O O . ASN A 1 699 ? 33.244 1.291 -39.932 1.00 92.75 699 ASN A O 1
ATOM 5528 N N . LEU A 1 700 ? 33.064 1.138 -42.176 1.00 95.31 700 LEU A N 1
ATOM 5529 C CA . LEU A 1 700 ? 31.663 1.564 -42.266 1.00 95.31 700 LEU A CA 1
ATOM 5530 C C . LEU A 1 700 ? 30.651 0.426 -42.031 1.00 95.31 700 LEU A C 1
ATOM 5532 O O . LEU A 1 700 ? 29.453 0.664 -42.088 1.00 95.31 700 LEU A O 1
ATOM 5536 N N . ALA A 1 701 ? 31.093 -0.801 -41.730 1.00 95.62 701 ALA A N 1
ATOM 5537 C CA . ALA A 1 701 ? 30.195 -1.943 -41.518 1.00 95.62 701 ALA A CA 1
ATOM 5538 C C . ALA A 1 701 ? 29.168 -1.754 -40.384 1.00 95.62 701 ALA A C 1
ATOM 5540 O O . ALA A 1 701 ? 28.102 -2.351 -40.429 1.00 95.62 701 ALA A O 1
ATOM 5541 N N . ALA A 1 702 ? 29.457 -0.928 -39.379 1.00 97.06 702 ALA A N 1
ATOM 5542 C CA . ALA A 1 702 ? 28.552 -0.628 -38.274 1.00 97.06 702 ALA A CA 1
ATOM 5543 C C . ALA A 1 702 ? 27.259 0.041 -38.756 1.00 97.06 702 ALA A C 1
ATOM 5545 O O . ALA A 1 702 ? 26.211 -0.202 -38.171 1.00 97.06 702 ALA A O 1
ATOM 5546 N N . TRP A 1 703 ? 27.316 0.815 -39.846 1.00 96.44 703 TRP A N 1
ATOM 5547 C CA . TRP A 1 703 ? 26.128 1.368 -40.497 1.00 96.44 703 TRP A CA 1
ATOM 5548 C C . TRP A 1 703 ? 25.215 0.266 -41.039 1.00 96.44 703 TRP A C 1
ATOM 5550 O O . TRP A 1 703 ? 24.030 0.235 -40.720 1.00 96.44 703 TRP A O 1
ATOM 5560 N N . ASP A 1 704 ? 25.775 -0.702 -41.766 1.00 96.94 704 ASP A N 1
ATOM 5561 C CA . ASP A 1 704 ? 25.001 -1.834 -42.286 1.00 96.94 704 ASP A CA 1
ATOM 5562 C C . ASP A 1 704 ? 24.439 -2.709 -41.160 1.00 96.94 704 ASP A C 1
ATOM 5564 O O . ASP A 1 704 ? 23.303 -3.167 -41.233 1.00 96.94 704 ASP A O 1
ATOM 5568 N N . LEU A 1 705 ? 25.230 -2.944 -40.106 1.00 97.69 705 LEU A N 1
ATOM 5569 C CA . LEU A 1 705 ? 24.817 -3.763 -38.966 1.00 97.69 705 LEU A CA 1
ATOM 5570 C C . LEU A 1 705 ? 23.696 -3.107 -38.162 1.00 97.69 705 LEU A C 1
ATOM 5572 O O . LEU A 1 705 ? 22.755 -3.800 -37.783 1.00 97.69 705 LEU A O 1
ATOM 5576 N N . ALA A 1 706 ? 23.777 -1.797 -37.922 1.00 97.06 706 ALA A N 1
ATOM 5577 C CA . ALA A 1 706 ? 22.733 -1.068 -37.216 1.00 97.06 706 ALA A CA 1
ATOM 5578 C C . ALA A 1 706 ? 21.411 -1.115 -37.995 1.00 97.06 706 ALA A C 1
ATOM 5580 O O . ALA A 1 706 ? 20.392 -1.478 -37.415 1.00 97.06 706 ALA A O 1
ATOM 5581 N N . GLN A 1 707 ? 21.445 -0.867 -39.311 1.00 96.25 707 GLN A N 1
ATOM 5582 C CA . GLN A 1 707 ? 20.268 -0.982 -40.181 1.00 96.25 707 GLN A CA 1
ATOM 5583 C C . GLN A 1 707 ? 19.719 -2.413 -40.239 1.00 96.25 707 GLN A C 1
ATOM 5585 O O . GLN A 1 707 ? 18.511 -2.615 -40.156 1.00 96.25 707 GLN A O 1
ATOM 5590 N N . ALA A 1 708 ? 20.589 -3.423 -40.351 1.00 97.44 708 ALA A N 1
ATOM 5591 C CA . ALA A 1 708 ? 20.163 -4.819 -40.405 1.00 97.44 708 ALA A CA 1
ATOM 5592 C C . ALA A 1 708 ? 19.453 -5.244 -39.114 1.00 97.44 708 ALA A C 1
ATOM 5594 O O . ALA A 1 708 ? 18.459 -5.964 -39.162 1.00 97.44 708 ALA A O 1
ATOM 5595 N N . VAL A 1 709 ? 19.949 -4.803 -37.956 1.00 97.50 709 VAL A N 1
ATOM 5596 C CA . VAL A 1 709 ? 19.300 -5.082 -36.671 1.00 97.50 709 VAL A CA 1
ATOM 5597 C C . VAL A 1 709 ? 17.982 -4.320 -36.550 1.00 97.50 709 VAL A C 1
ATOM 5599 O O . VAL A 1 709 ? 16.999 -4.917 -36.120 1.00 97.50 709 VAL A O 1
ATOM 5602 N N . ASP A 1 710 ? 17.931 -3.060 -36.983 1.00 96.31 710 ASP A N 1
ATOM 5603 C CA . ASP A 1 710 ? 16.704 -2.257 -36.968 1.00 96.31 710 ASP A CA 1
ATOM 5604 C C . ASP A 1 710 ? 15.583 -2.895 -37.799 1.00 96.31 710 ASP A C 1
ATOM 5606 O O . ASP A 1 710 ? 14.474 -3.145 -37.328 1.00 96.31 710 ASP A O 1
ATOM 5610 N N . LEU A 1 711 ? 15.920 -3.280 -39.028 1.00 97.06 711 LEU A N 1
ATOM 5611 C CA . LEU A 1 711 ? 15.007 -3.944 -39.950 1.00 97.06 711 LEU A CA 1
ATOM 5612 C C . LEU A 1 711 ? 14.634 -5.354 -39.495 1.00 97.06 711 LEU A C 1
ATOM 5614 O O . LEU A 1 711 ? 13.515 -5.797 -39.743 1.00 97.06 711 LEU A O 1
ATOM 5618 N N . ALA A 1 712 ? 15.526 -6.066 -38.803 1.00 97.25 712 ALA A N 1
ATOM 5619 C CA . ALA A 1 712 ? 15.181 -7.345 -38.194 1.00 97.25 712 ALA A CA 1
ATOM 5620 C C . ALA A 1 712 ? 14.167 -7.168 -37.049 1.00 97.25 712 ALA A C 1
ATOM 5622 O O . ALA A 1 712 ? 13.249 -7.980 -36.927 1.00 97.25 712 ALA A O 1
ATOM 5623 N N . ILE A 1 713 ? 14.294 -6.108 -36.238 1.00 95.75 713 ILE A N 1
ATOM 5624 C CA . ILE A 1 713 ? 13.320 -5.760 -35.189 1.00 95.75 713 ILE A CA 1
ATOM 5625 C C . ILE A 1 713 ? 11.969 -5.416 -35.828 1.00 95.75 713 ILE A C 1
ATOM 5627 O O . ILE A 1 713 ? 10.966 -6.042 -35.483 1.00 95.75 713 ILE A O 1
ATOM 5631 N N . ALA A 1 714 ? 11.949 -4.522 -36.819 1.00 95.69 714 ALA A N 1
ATOM 5632 C CA . ALA A 1 714 ? 10.732 -4.167 -37.548 1.00 95.69 714 ALA A CA 1
ATOM 5633 C C . ALA A 1 714 ? 10.099 -5.386 -38.240 1.00 95.69 714 ALA A C 1
ATOM 5635 O O . ALA A 1 714 ? 8.895 -5.604 -38.158 1.00 95.69 714 ALA A O 1
ATOM 5636 N N . GLY A 1 715 ? 10.909 -6.251 -38.853 1.00 96.50 715 GLY A N 1
ATOM 5637 C CA . GLY A 1 715 ? 10.454 -7.502 -39.457 1.00 96.50 715 GLY A CA 1
ATOM 5638 C C . GLY A 1 715 ? 9.840 -8.472 -38.453 1.00 96.50 715 GLY A C 1
ATOM 5639 O O . GLY A 1 715 ? 8.863 -9.156 -38.767 1.00 96.50 715 GLY A O 1
ATOM 5640 N N . ARG A 1 716 ? 10.376 -8.524 -37.229 1.00 95.25 716 ARG A N 1
ATOM 5641 C CA . ARG A 1 716 ? 9.802 -9.309 -36.131 1.00 95.25 716 ARG A CA 1
ATOM 5642 C C . ARG A 1 716 ? 8.453 -8.737 -35.682 1.00 95.25 716 ARG A C 1
ATOM 5644 O O . ARG A 1 716 ? 7.535 -9.524 -35.447 1.00 95.25 716 ARG A O 1
ATOM 5651 N N . GLN A 1 717 ? 8.334 -7.412 -35.616 1.00 93.50 717 GLN A N 1
ATOM 5652 C CA . GLN A 1 717 ? 7.106 -6.690 -35.262 1.00 93.50 717 GLN A CA 1
ATOM 5653 C C . GLN A 1 717 ? 6.014 -6.803 -36.331 1.00 93.50 717 GLN A C 1
ATOM 5655 O O . GLN A 1 717 ? 4.864 -7.062 -36.002 1.00 93.50 717 GLN A O 1
ATOM 5660 N N . LEU A 1 718 ? 6.372 -6.746 -37.614 1.00 95.12 718 LEU A N 1
ATOM 5661 C CA . LEU A 1 718 ? 5.454 -6.969 -38.740 1.00 95.12 718 LEU A CA 1
ATOM 5662 C C . LEU A 1 718 ? 5.020 -8.439 -38.899 1.00 95.12 718 LEU A C 1
ATOM 5664 O O . LEU A 1 718 ? 4.225 -8.767 -39.780 1.00 95.12 718 LEU A O 1
ATOM 5668 N N . GLY A 1 719 ? 5.597 -9.358 -38.118 1.00 94.25 719 GLY A N 1
ATOM 5669 C CA . GLY A 1 719 ? 5.396 -10.798 -38.288 1.00 94.25 719 GLY A CA 1
ATOM 5670 C C . GLY A 1 719 ? 6.011 -11.367 -39.575 1.00 94.25 719 GLY A C 1
ATOM 5671 O O . GLY A 1 719 ? 5.695 -12.493 -39.956 1.00 94.25 719 GLY A O 1
ATOM 5672 N N . TRP A 1 720 ? 6.890 -10.615 -40.246 1.00 96.38 720 TRP A N 1
ATOM 5673 C CA . TRP A 1 720 ? 7.629 -11.051 -41.436 1.00 96.38 720 TRP A CA 1
ATOM 5674 C C . TRP A 1 720 ? 8.771 -12.006 -41.086 1.00 96.38 720 TRP A C 1
ATOM 5676 O O . TRP A 1 720 ? 9.091 -12.886 -41.881 1.00 96.38 720 TRP A O 1
ATOM 5686 N N . LEU A 1 721 ? 9.341 -11.863 -39.884 1.00 96.50 721 LEU A N 1
ATOM 5687 C CA . LEU A 1 721 ? 10.331 -12.775 -39.317 1.00 96.50 721 LEU A CA 1
ATOM 5688 C C . LEU A 1 721 ? 9.747 -13.539 -38.124 1.00 96.50 721 LEU A C 1
ATOM 5690 O O . LEU A 1 721 ? 9.235 -12.957 -37.161 1.00 96.50 721 LEU A O 1
ATOM 5694 N N . GLY A 1 722 ? 9.881 -14.865 -38.159 1.00 95.06 722 GLY A N 1
ATOM 5695 C CA . GLY A 1 722 ? 9.669 -15.701 -36.979 1.00 95.06 722 GLY A CA 1
ATOM 5696 C C . GLY A 1 722 ? 10.783 -15.501 -35.947 1.00 95.06 722 GLY A C 1
ATOM 5697 O O . GLY A 1 722 ? 11.880 -15.065 -36.283 1.00 95.06 722 GLY A O 1
ATOM 5698 N N . GLU A 1 723 ? 10.532 -15.867 -34.688 1.00 93.75 723 GLU A N 1
ATOM 5699 C CA . GLU A 1 723 ? 11.508 -15.686 -33.600 1.00 93.75 723 GLU A CA 1
ATOM 5700 C C . GLU A 1 723 ? 12.862 -16.352 -33.897 1.00 93.75 723 GLU A C 1
ATOM 5702 O O . GLU A 1 723 ? 13.900 -15.718 -33.749 1.00 93.75 723 GLU A O 1
ATOM 5707 N N . ALA A 1 724 ? 12.867 -17.600 -34.374 1.00 94.94 724 ALA A N 1
ATOM 5708 C CA . ALA A 1 724 ? 14.109 -18.317 -34.670 1.00 94.94 724 ALA A CA 1
ATOM 5709 C C . ALA A 1 724 ? 14.942 -17.638 -35.772 1.00 94.94 724 ALA A C 1
ATOM 5711 O O . ALA A 1 724 ? 16.160 -17.544 -35.647 1.00 94.94 724 ALA A O 1
ATOM 5712 N N . GLU A 1 725 ? 14.288 -17.139 -36.824 1.00 95.88 725 GLU A N 1
ATOM 5713 C CA . GLU A 1 725 ? 14.968 -16.435 -37.912 1.00 95.88 725 GLU A CA 1
ATOM 5714 C C . GLU A 1 725 ? 15.510 -15.088 -37.431 1.00 95.88 725 GLU A C 1
ATOM 5716 O O . GLU A 1 725 ? 16.670 -14.769 -37.675 1.00 95.88 725 GLU A O 1
ATOM 5721 N N . PHE A 1 726 ? 14.709 -14.331 -36.678 1.00 96.31 726 PHE A N 1
ATOM 5722 C CA . PHE A 1 726 ? 15.139 -13.084 -36.050 1.00 96.31 726 PHE A CA 1
ATOM 5723 C C . PHE A 1 726 ? 16.407 -13.280 -35.203 1.00 96.31 726 PHE A C 1
ATOM 5725 O O . PHE A 1 726 ? 17.392 -12.562 -35.391 1.00 96.31 726 PHE A O 1
ATOM 5732 N N . LEU A 1 727 ? 16.421 -14.290 -34.327 1.00 95.31 727 LEU A N 1
ATOM 5733 C CA . LEU A 1 727 ? 17.584 -14.602 -33.492 1.00 95.31 727 LEU A CA 1
ATOM 5734 C C . LEU A 1 727 ? 18.809 -15.004 -34.329 1.00 95.31 727 LEU A C 1
ATOM 5736 O O . LEU A 1 727 ? 19.910 -14.537 -34.047 1.00 95.31 727 LEU A O 1
ATOM 5740 N N . GLU A 1 728 ? 18.635 -15.778 -35.404 1.00 95.81 728 GLU A N 1
ATOM 5741 C CA . GLU A 1 728 ? 19.731 -16.124 -36.321 1.00 95.81 728 GLU A CA 1
ATOM 5742 C C . GLU A 1 728 ? 20.348 -14.874 -36.979 1.00 95.81 728 GLU A C 1
ATOM 5744 O O . GLU A 1 728 ? 21.577 -14.748 -37.071 1.00 95.81 728 GLU A O 1
ATOM 5749 N N . ARG A 1 729 ? 19.520 -13.909 -37.407 1.00 96.94 729 ARG A N 1
ATOM 5750 C CA . ARG A 1 729 ? 20.004 -12.633 -37.966 1.00 96.94 729 ARG A CA 1
ATOM 5751 C C . ARG A 1 729 ? 20.777 -11.823 -36.922 1.00 96.94 729 ARG A C 1
ATOM 5753 O O . ARG A 1 729 ? 21.861 -11.321 -37.233 1.00 96.94 729 ARG A O 1
ATOM 5760 N N . LEU A 1 730 ? 20.276 -11.753 -35.687 1.00 96.25 730 LEU A N 1
ATOM 5761 C CA . LEU A 1 730 ? 20.964 -11.092 -34.573 1.00 96.25 730 LEU A CA 1
ATOM 5762 C C . LEU A 1 730 ? 22.317 -11.743 -34.256 1.00 96.25 730 LEU A C 1
ATOM 5764 O O . LEU A 1 730 ? 23.315 -11.039 -34.097 1.00 96.25 730 LEU A O 1
ATOM 5768 N N . GLU A 1 731 ? 22.391 -13.074 -34.214 1.00 95.56 731 GLU A N 1
ATOM 5769 C CA . GLU A 1 731 ? 23.642 -13.806 -33.983 1.00 95.56 731 GLU A CA 1
ATOM 5770 C C . GLU A 1 731 ? 24.676 -13.537 -35.090 1.00 95.56 731 GLU A C 1
ATOM 5772 O O . GLU A 1 731 ? 25.867 -13.342 -34.808 1.00 95.56 731 GLU A O 1
ATOM 5777 N N . ARG A 1 732 ? 24.235 -13.464 -36.355 1.00 97.00 732 ARG A N 1
ATOM 5778 C CA . ARG A 1 732 ? 25.096 -13.086 -37.489 1.00 97.00 732 ARG A CA 1
ATOM 5779 C C . ARG A 1 732 ? 25.618 -11.656 -37.349 1.00 97.00 732 ARG A C 1
ATOM 5781 O O . ARG A 1 732 ? 26.825 -11.451 -37.515 1.00 97.00 732 ARG A O 1
ATOM 5788 N N . ALA A 1 733 ? 24.750 -10.698 -37.018 1.00 96.94 733 ALA A N 1
ATOM 5789 C CA . ALA A 1 733 ? 25.131 -9.301 -36.799 1.00 96.94 733 ALA A CA 1
ATOM 5790 C C . ALA A 1 733 ? 26.131 -9.166 -35.639 1.00 96.94 733 ALA A C 1
ATOM 5792 O O . ALA A 1 733 ? 27.193 -8.559 -35.795 1.00 96.94 733 ALA A O 1
ATOM 5793 N N . HIS A 1 734 ? 25.862 -9.834 -34.515 1.00 96.06 734 HIS A N 1
ATOM 5794 C CA . HIS A 1 734 ? 26.756 -9.915 -33.360 1.00 96.06 734 HIS A CA 1
ATOM 5795 C C . HIS A 1 734 ? 28.134 -10.482 -33.740 1.00 96.06 734 HIS A C 1
ATOM 5797 O O . HIS A 1 734 ? 29.175 -9.924 -33.384 1.00 96.06 734 HIS A O 1
ATOM 5803 N N . GLY A 1 735 ? 28.168 -11.573 -34.512 1.00 95.88 735 GLY A N 1
ATOM 5804 C CA . GLY A 1 735 ? 29.410 -12.172 -34.999 1.00 95.88 735 GLY A CA 1
ATOM 5805 C C . GLY A 1 735 ? 30.194 -11.277 -35.966 1.00 95.88 735 GLY A C 1
ATOM 5806 O O . GLY A 1 735 ? 31.425 -11.311 -35.959 1.00 95.88 735 GLY A O 1
ATOM 5807 N N . LEU A 1 736 ? 29.515 -10.482 -36.797 1.00 96.00 736 LEU A N 1
ATOM 5808 C CA . LEU A 1 736 ? 30.146 -9.492 -37.677 1.00 96.00 736 LEU A CA 1
ATOM 5809 C C . LEU A 1 736 ? 30.729 -8.325 -36.878 1.00 96.00 736 LEU A C 1
ATOM 5811 O O . LEU A 1 736 ? 31.892 -7.983 -37.091 1.00 96.00 736 LEU A O 1
ATOM 5815 N N . ALA A 1 737 ? 29.976 -7.774 -35.923 1.00 97.06 737 ALA A N 1
ATOM 5816 C CA . ALA A 1 737 ? 30.447 -6.706 -35.045 1.00 97.06 737 ALA A CA 1
ATOM 5817 C C . ALA A 1 737 ? 31.746 -7.112 -34.327 1.00 97.06 737 ALA A C 1
ATOM 5819 O O . ALA A 1 737 ? 32.743 -6.394 -34.408 1.00 97.06 737 ALA A O 1
ATOM 5820 N N . ALA A 1 738 ? 31.777 -8.319 -33.748 1.00 95.69 738 ALA A N 1
ATOM 5821 C CA . ALA A 1 738 ? 32.952 -8.878 -33.072 1.00 95.69 738 ALA A CA 1
ATOM 5822 C C . ALA A 1 738 ? 34.183 -9.058 -33.984 1.00 95.69 738 ALA A C 1
ATOM 5824 O O . ALA A 1 738 ? 35.315 -9.077 -33.505 1.00 95.69 738 ALA A O 1
ATOM 5825 N N . ARG A 1 739 ? 33.985 -9.242 -35.299 1.00 95.38 739 ARG A N 1
ATOM 5826 C CA . ARG A 1 739 ? 35.083 -9.372 -36.274 1.00 95.38 739 ARG A CA 1
ATOM 5827 C C . ARG A 1 739 ? 35.640 -8.027 -36.723 1.00 95.38 739 ARG A C 1
ATOM 5829 O O . ARG A 1 739 ? 36.818 -7.955 -37.065 1.00 95.38 739 ARG A O 1
ATOM 5836 N N . HIS A 1 740 ? 34.786 -7.011 -36.798 1.00 94.00 740 HIS A N 1
ATOM 5837 C CA . HIS A 1 740 ? 35.096 -5.742 -37.452 1.00 94.00 740 HIS A CA 1
ATOM 5838 C C . HIS A 1 740 ? 35.522 -4.628 -36.500 1.00 94.00 740 HIS A C 1
ATOM 5840 O O . HIS A 1 740 ? 36.143 -3.679 -36.972 1.00 94.00 740 HIS A O 1
ATOM 5846 N N . TYR A 1 741 ? 35.211 -4.745 -35.208 1.00 96.50 741 TYR A N 1
ATOM 5847 C CA . TYR A 1 741 ? 35.450 -3.706 -34.210 1.00 96.50 741 TYR A CA 1
ATOM 5848 C C . TYR A 1 741 ? 35.985 -4.309 -32.908 1.00 96.50 741 TYR A C 1
ATOM 5850 O O . TYR A 1 741 ? 35.663 -5.443 -32.552 1.00 96.50 741 TYR A O 1
ATOM 5858 N N . GLY A 1 742 ? 36.796 -3.544 -32.178 1.00 92.94 742 GLY A N 1
ATOM 5859 C CA . GLY A 1 742 ? 37.353 -3.926 -30.879 1.00 92.94 742 GLY A CA 1
ATOM 5860 C C . GLY A 1 742 ? 36.535 -3.468 -29.667 1.00 92.94 742 GLY A C 1
ATOM 5861 O O . GLY A 1 742 ? 36.854 -3.858 -28.542 1.00 92.94 742 GLY A O 1
ATOM 5862 N N . GLY A 1 743 ? 35.508 -2.635 -29.858 1.00 95.12 743 GLY A N 1
ATOM 5863 C CA . GLY A 1 743 ? 34.688 -2.101 -28.771 1.00 95.12 743 GLY A CA 1
ATOM 5864 C C . GLY A 1 743 ? 33.629 -1.096 -29.226 1.00 95.12 743 GLY A C 1
ATOM 5865 O O . GLY A 1 743 ? 33.630 -0.649 -30.373 1.00 95.12 743 GLY A O 1
ATOM 5866 N N . TRP A 1 744 ? 32.764 -0.689 -28.290 1.00 96.31 744 TRP A N 1
ATOM 5867 C CA . TRP A 1 744 ? 31.662 0.247 -28.550 1.00 96.31 744 TRP A CA 1
ATOM 5868 C C . TRP A 1 744 ? 32.110 1.604 -29.104 1.00 96.31 744 TRP A C 1
ATOM 5870 O O . TRP A 1 744 ? 31.430 2.153 -29.958 1.00 96.31 744 TRP A O 1
ATOM 5880 N N . GLU A 1 745 ? 33.257 2.142 -28.677 1.00 95.56 745 GLU A N 1
ATOM 5881 C CA . GLU A 1 745 ? 33.753 3.429 -29.190 1.00 95.56 745 GLU A CA 1
ATOM 5882 C C . GLU A 1 745 ? 34.152 3.350 -30.674 1.00 95.56 745 GLU A C 1
ATOM 5884 O O . GLU A 1 745 ? 33.865 4.261 -31.448 1.00 95.56 745 GLU A O 1
ATOM 5889 N N . GLU A 1 746 ? 34.781 2.249 -31.095 1.00 96.44 746 GLU A N 1
ATOM 5890 C CA . GLU A 1 746 ? 35.152 2.034 -32.498 1.00 96.44 746 GLU A CA 1
ATOM 5891 C C . GLU A 1 746 ? 33.915 1.772 -33.363 1.00 96.44 746 GLU A C 1
ATOM 5893 O O . GLU A 1 746 ? 33.792 2.339 -34.449 1.00 96.44 746 GLU A O 1
ATOM 5898 N N . TYR A 1 747 ? 32.969 0.979 -32.845 1.00 97.81 747 TYR A N 1
ATOM 5899 C CA . TYR A 1 747 ? 31.674 0.743 -33.483 1.00 97.81 747 TYR A CA 1
ATOM 5900 C C . TYR A 1 747 ? 30.905 2.053 -33.686 1.00 97.81 747 TYR A C 1
ATOM 5902 O O . TYR A 1 747 ? 30.461 2.342 -34.793 1.00 97.81 747 TYR A O 1
ATOM 5910 N N . ALA A 1 748 ? 30.831 2.893 -32.650 1.00 97.44 748 ALA A N 1
ATOM 5911 C CA . ALA A 1 748 ? 30.174 4.194 -32.688 1.00 97.44 748 ALA A CA 1
ATOM 5912 C C . ALA A 1 748 ? 30.792 5.130 -33.740 1.00 97.44 748 ALA A C 1
ATOM 5914 O O . ALA A 1 748 ? 30.067 5.807 -34.467 1.00 97.44 748 ALA A O 1
ATOM 5915 N N . ARG A 1 749 ? 32.128 5.150 -33.864 1.00 97.44 749 ARG A N 1
ATOM 5916 C CA . ARG A 1 749 ? 32.832 5.916 -34.910 1.00 97.44 749 ARG A CA 1
ATOM 5917 C C . ARG A 1 749 ? 32.513 5.402 -36.307 1.00 97.44 749 ARG A C 1
ATOM 5919 O O . ARG A 1 749 ? 32.214 6.212 -37.178 1.00 97.44 749 ARG A O 1
ATOM 5926 N N . GLY A 1 750 ? 32.544 4.085 -36.509 1.00 96.94 750 GLY A N 1
ATOM 5927 C CA . GLY A 1 750 ? 32.162 3.471 -37.782 1.00 96.94 750 GLY A CA 1
ATOM 5928 C C . GLY A 1 750 ? 30.710 3.766 -38.162 1.00 96.94 750 GLY A C 1
ATOM 5929 O O . GLY A 1 750 ? 30.431 4.091 -39.313 1.00 96.94 750 GLY A O 1
ATOM 5930 N N . LEU A 1 751 ? 29.803 3.718 -37.183 1.00 97.50 751 LEU A N 1
ATOM 5931 C CA . LEU A 1 751 ? 28.386 4.008 -37.373 1.00 97.50 751 LEU A CA 1
ATOM 5932 C C . LEU A 1 751 ? 28.160 5.474 -37.751 1.00 97.50 751 LEU A C 1
ATOM 5934 O O . LEU A 1 751 ? 27.478 5.755 -38.731 1.00 97.50 751 LEU A O 1
ATOM 5938 N N . TYR A 1 752 ? 28.765 6.404 -37.009 1.00 97.50 752 TYR A N 1
ATOM 5939 C CA . TYR A 1 752 ? 28.674 7.836 -37.286 1.00 97.50 752 TYR A CA 1
ATOM 5940 C C . TYR A 1 752 ? 29.242 8.200 -38.663 1.00 97.50 752 TYR A C 1
ATOM 5942 O O . TYR A 1 752 ? 28.597 8.927 -39.417 1.00 97.50 752 TYR A O 1
ATOM 5950 N N . ALA A 1 753 ? 30.408 7.652 -39.020 1.00 96.50 753 ALA A N 1
ATOM 5951 C CA . ALA A 1 753 ? 31.013 7.874 -40.330 1.00 96.50 753 ALA A CA 1
ATOM 5952 C C . ALA A 1 753 ? 30.139 7.319 -41.465 1.00 96.50 753 ALA A C 1
ATOM 5954 O O . ALA A 1 753 ? 29.960 7.990 -42.478 1.00 96.50 753 ALA A O 1
ATOM 5955 N N . GLY A 1 754 ? 29.552 6.128 -41.293 1.00 95.62 754 GLY A N 1
ATOM 5956 C CA . GLY A 1 754 ? 28.644 5.549 -42.284 1.00 95.62 754 GLY A CA 1
ATOM 5957 C C . GLY A 1 754 ? 27.363 6.369 -42.438 1.00 95.62 754 GLY A C 1
ATOM 5958 O O . GLY A 1 754 ? 27.023 6.758 -43.553 1.00 95.62 754 GLY A O 1
ATOM 5959 N N . PHE A 1 755 ? 26.720 6.735 -41.326 1.00 94.56 755 PHE A N 1
ATOM 5960 C CA . PHE A 1 755 ? 25.539 7.604 -41.324 1.00 94.56 755 PHE A CA 1
ATOM 5961 C C . PHE A 1 755 ? 25.813 8.940 -42.032 1.00 94.56 755 PHE A C 1
ATOM 5963 O O . PHE A 1 755 ? 25.076 9.324 -42.938 1.00 94.56 755 PHE A O 1
ATOM 5970 N N . SER A 1 756 ? 26.915 9.613 -41.689 1.00 94.38 756 SER A N 1
ATOM 5971 C CA . SER A 1 756 ? 27.322 10.879 -42.313 1.00 94.38 756 SER A CA 1
ATOM 5972 C C . SER A 1 756 ? 27.635 10.743 -43.806 1.00 94.38 756 SER A C 1
ATOM 5974 O O . SER A 1 756 ? 27.285 11.625 -44.601 1.00 94.38 756 SER A O 1
ATOM 5976 N N . PHE A 1 757 ? 28.257 9.629 -44.206 1.00 95.00 757 PHE A N 1
ATOM 5977 C CA . PHE A 1 757 ? 28.640 9.373 -45.591 1.00 95.00 757 PHE A CA 1
ATOM 5978 C C . PHE A 1 757 ? 27.438 9.063 -46.491 1.00 95.00 757 PHE A C 1
ATOM 5980 O O . PHE A 1 757 ? 27.345 9.627 -47.587 1.00 95.00 757 PHE A O 1
ATOM 5987 N N . PHE A 1 758 ? 26.525 8.193 -46.051 1.00 92.06 758 PHE A N 1
ATOM 5988 C CA . PHE A 1 758 ? 25.403 7.729 -46.872 1.00 92.06 758 PHE A CA 1
ATOM 5989 C C . PHE A 1 758 ? 24.191 8.666 -46.846 1.00 92.06 758 PHE A C 1
ATOM 5991 O O . PHE A 1 758 ? 23.448 8.686 -47.830 1.00 92.06 758 PHE A O 1
ATOM 5998 N N . MET A 1 759 ? 24.040 9.498 -45.808 1.00 88.62 759 MET A N 1
ATOM 5999 C CA . MET A 1 759 ? 22.971 10.499 -45.712 1.00 88.62 759 MET A CA 1
ATOM 6000 C C . MET A 1 759 ? 23.003 11.500 -46.882 1.00 88.62 759 MET A C 1
ATOM 6002 O O . MET A 1 759 ? 24.040 12.100 -47.194 1.00 88.62 759 MET A O 1
ATOM 6006 N N . GLY A 1 760 ? 21.844 11.707 -47.512 1.00 81.69 760 GLY A N 1
ATOM 6007 C CA . GLY A 1 760 ? 21.646 12.714 -48.558 1.00 81.69 760 GLY A CA 1
ATOM 6008 C C . GLY A 1 760 ? 21.781 14.150 -48.039 1.00 81.69 760 GLY A C 1
ATOM 6009 O O . GLY A 1 760 ? 21.666 14.417 -46.845 1.00 81.69 760 GLY A O 1
ATOM 6010 N N . GLU A 1 761 ? 22.037 15.099 -48.936 1.00 81.69 761 GLU A N 1
ATOM 6011 C CA . GLU A 1 761 ? 22.197 16.505 -48.554 1.00 81.69 761 GLU A CA 1
ATOM 6012 C C . GLU A 1 761 ? 20.839 17.194 -48.416 1.00 81.69 761 GLU A C 1
ATOM 6014 O O . GLU A 1 761 ? 20.113 17.388 -49.393 1.00 81.69 761 GLU A O 1
ATOM 6019 N N . THR A 1 762 ? 20.503 17.582 -47.188 1.00 83.81 762 THR A N 1
ATOM 6020 C CA . THR A 1 762 ? 19.277 18.310 -46.851 1.00 83.81 762 THR A CA 1
ATOM 6021 C C . THR A 1 762 ? 19.620 19.536 -46.012 1.00 83.81 762 THR A C 1
ATOM 6023 O O . THR A 1 762 ? 20.674 19.601 -45.380 1.00 83.81 762 THR A O 1
ATOM 6026 N N . ALA A 1 763 ? 18.712 20.515 -45.952 1.00 83.75 763 ALA A N 1
ATOM 6027 C CA . ALA A 1 763 ? 18.892 21.696 -45.102 1.00 83.75 763 ALA A CA 1
ATOM 6028 C C . ALA A 1 763 ? 19.023 21.352 -43.600 1.00 83.75 763 ALA A C 1
ATOM 6030 O O . ALA A 1 763 ? 19.486 22.182 -42.820 1.00 83.75 763 ALA A O 1
ATOM 6031 N N . GLU A 1 764 ? 18.629 20.139 -43.204 1.00 88.38 764 GLU A N 1
ATOM 6032 C CA . GLU A 1 764 ? 18.604 19.655 -41.823 1.00 88.38 764 GLU A CA 1
ATOM 6033 C C . GLU A 1 764 ? 19.783 18.724 -41.486 1.00 88.38 764 GLU A C 1
ATOM 6035 O O . GLU A 1 764 ? 19.952 18.363 -40.322 1.00 88.38 764 GLU A O 1
ATOM 6040 N N . ARG A 1 765 ? 20.640 18.372 -42.460 1.00 89.94 765 ARG A N 1
ATOM 6041 C CA . ARG A 1 765 ? 21.757 17.423 -42.289 1.00 89.94 765 ARG A CA 1
ATOM 6042 C C . ARG A 1 765 ? 22.610 17.713 -41.053 1.00 89.94 765 ARG A C 1
ATOM 6044 O O . ARG A 1 765 ? 22.815 16.835 -40.220 1.00 89.94 765 ARG A O 1
ATOM 6051 N N . GLU A 1 766 ? 23.090 18.947 -40.910 1.00 90.69 766 GLU A N 1
ATOM 6052 C CA . GLU A 1 766 ? 23.944 19.330 -39.777 1.00 90.69 766 GLU A CA 1
ATOM 6053 C C . GLU A 1 766 ? 23.231 19.190 -38.426 1.00 90.69 766 GLU A C 1
ATOM 6055 O O . GLU A 1 766 ? 23.857 18.823 -37.428 1.00 90.69 766 GLU A O 1
ATOM 6060 N N . ALA A 1 767 ? 21.918 19.441 -38.386 1.00 92.38 767 ALA A N 1
ATOM 6061 C CA . ALA A 1 767 ? 21.116 19.251 -37.185 1.00 92.38 767 ALA A CA 1
ATOM 6062 C C . ALA A 1 767 ? 20.968 17.758 -36.849 1.00 92.38 767 ALA A C 1
ATOM 6064 O O . ALA A 1 767 ? 21.156 17.386 -35.689 1.00 92.38 767 ALA A O 1
ATOM 6065 N N . PHE A 1 768 ? 20.727 16.898 -37.848 1.00 92.75 768 PHE A N 1
ATOM 6066 C CA . PHE A 1 768 ? 20.691 15.445 -37.656 1.00 92.75 768 PHE A CA 1
ATOM 6067 C C . PHE A 1 768 ? 22.031 14.897 -37.168 1.00 92.75 768 PHE A C 1
ATOM 6069 O O . PHE A 1 768 ? 22.063 14.154 -36.189 1.00 92.75 768 PHE A O 1
ATOM 6076 N N . LEU A 1 769 ? 23.149 15.305 -37.774 1.00 94.12 769 LEU A N 1
ATOM 6077 C CA . LEU A 1 769 ? 24.482 14.885 -37.333 1.00 94.12 769 LEU A CA 1
ATOM 6078 C C . LEU A 1 769 ? 24.803 15.377 -35.920 1.00 94.12 769 LEU A C 1
ATOM 6080 O O . LEU A 1 769 ? 25.369 14.628 -35.124 1.00 94.12 769 LEU A O 1
ATOM 6084 N N . ALA A 1 770 ? 24.429 16.611 -35.574 1.00 94.44 770 ALA A N 1
ATOM 6085 C CA . ALA A 1 770 ? 24.594 17.123 -34.217 1.00 94.44 770 ALA A CA 1
ATOM 6086 C C . ALA A 1 770 ? 23.770 16.326 -33.194 1.00 94.44 770 ALA A C 1
ATOM 6088 O O . ALA A 1 770 ? 24.307 15.951 -32.149 1.00 94.44 770 ALA A O 1
ATOM 6089 N N . GLY A 1 771 ? 22.508 16.022 -33.510 1.00 95.12 771 GLY A N 1
ATOM 6090 C CA . GLY A 1 771 ? 21.648 15.173 -32.685 1.00 95.12 771 GLY A CA 1
ATOM 6091 C C . GLY A 1 771 ? 22.210 13.760 -32.525 1.00 95.12 771 GLY A C 1
ATOM 6092 O O . GLY A 1 771 ? 22.294 13.254 -31.408 1.00 95.12 771 GLY A O 1
ATOM 6093 N N . PHE A 1 772 ? 22.696 13.160 -33.614 1.00 95.88 772 PHE A N 1
ATOM 6094 C CA . PHE A 1 772 ? 23.276 11.818 -33.599 1.00 95.88 772 PHE A CA 1
ATOM 6095 C C . PHE A 1 772 ? 24.568 11.757 -32.774 1.00 95.88 772 PHE A C 1
ATOM 6097 O O . PHE A 1 772 ? 24.727 10.857 -31.951 1.00 95.88 772 PHE A O 1
ATOM 6104 N N . ARG A 1 773 ? 25.457 12.760 -32.884 1.00 96.25 773 ARG A N 1
ATOM 6105 C CA . ARG A 1 773 ? 26.633 12.886 -31.998 1.00 96.25 773 ARG A CA 1
ATOM 6106 C C . ARG A 1 773 ? 26.225 12.966 -30.532 1.00 96.25 773 ARG A C 1
ATOM 6108 O O . ARG A 1 773 ? 26.821 12.281 -29.706 1.00 96.25 773 ARG A O 1
ATOM 6115 N N . GLN A 1 774 ? 25.212 13.767 -30.205 1.00 95.19 774 GLN A N 1
ATOM 6116 C CA . GLN A 1 774 ? 24.728 13.886 -28.830 1.00 95.19 774 GLN A CA 1
ATOM 6117 C C . GLN A 1 774 ? 24.158 12.557 -28.312 1.00 95.19 774 GLN A C 1
ATOM 6119 O O . GLN A 1 774 ? 24.451 12.167 -27.183 1.00 95.19 774 GLN A O 1
ATOM 6124 N N . ALA A 1 775 ? 23.415 11.824 -29.141 1.00 95.62 775 ALA A N 1
ATOM 6125 C CA . ALA A 1 775 ? 22.910 10.503 -28.787 1.00 95.62 775 ALA A CA 1
ATOM 6126 C C . ALA A 1 775 ? 24.051 9.494 -28.562 1.00 95.62 775 ALA A C 1
ATOM 6128 O O . ALA A 1 775 ? 24.033 8.763 -27.573 1.00 95.62 775 ALA A O 1
ATOM 6129 N N . LEU A 1 776 ? 25.093 9.508 -29.403 1.00 97.00 776 LEU A N 1
ATOM 6130 C CA . LEU A 1 776 ? 26.285 8.666 -29.236 1.00 97.00 776 LEU A CA 1
ATOM 6131 C C . LEU A 1 776 ? 27.043 8.982 -27.939 1.00 97.00 776 LEU A C 1
ATOM 6133 O O . LEU A 1 776 ? 27.485 8.055 -27.257 1.00 97.00 776 LEU A O 1
ATOM 6137 N N . VAL A 1 777 ? 27.155 10.264 -27.559 1.00 96.75 777 VAL A N 1
ATOM 6138 C CA . VAL A 1 777 ? 27.691 10.665 -26.243 1.00 96.75 777 VAL A CA 1
ATOM 6139 C C . VAL A 1 777 ? 26.879 9.999 -25.131 1.00 96.75 777 VAL A C 1
ATOM 6141 O O . VAL A 1 777 ? 27.455 9.355 -24.254 1.00 96.75 777 VAL A O 1
ATOM 6144 N N . SER A 1 778 ? 25.552 10.117 -25.178 1.00 94.88 778 SER A N 1
ATOM 6145 C CA . SER A 1 778 ? 24.667 9.587 -24.140 1.00 94.88 778 SER A CA 1
ATOM 6146 C C . SER A 1 778 ? 24.676 8.057 -24.061 1.00 94.88 778 SER A C 1
ATOM 6148 O O . SER A 1 778 ? 24.710 7.523 -22.954 1.00 94.88 778 SER A O 1
ATOM 6150 N N . TRP A 1 779 ? 24.730 7.345 -25.191 1.00 95.69 779 TRP A N 1
ATOM 6151 C CA . TRP A 1 779 ? 24.805 5.876 -25.234 1.00 95.69 779 TRP A CA 1
ATOM 6152 C C . TRP A 1 779 ? 26.142 5.335 -24.715 1.00 95.69 779 TRP A C 1
ATOM 6154 O O . TRP A 1 779 ? 26.163 4.360 -23.963 1.00 95.69 779 TRP A O 1
ATOM 6164 N N . LEU A 1 780 ? 27.263 5.976 -25.066 1.00 95.88 780 LEU A N 1
ATOM 6165 C CA . LEU A 1 780 ? 28.592 5.581 -24.582 1.00 95.88 780 LEU A CA 1
ATOM 6166 C C . LEU A 1 780 ? 28.789 5.902 -23.095 1.00 95.88 780 LEU A C 1
ATOM 6168 O O . LEU A 1 780 ? 29.473 5.155 -22.394 1.00 95.88 780 LEU A O 1
ATOM 6172 N N . ALA A 1 781 ? 28.207 7.004 -22.615 1.00 95.19 781 ALA A N 1
ATOM 6173 C CA . ALA A 1 781 ? 28.375 7.467 -21.242 1.00 95.19 781 ALA A CA 1
ATOM 6174 C C . ALA A 1 781 ? 27.292 6.967 -20.268 1.00 95.19 781 ALA A C 1
ATOM 6176 O O . ALA A 1 781 ? 27.522 7.066 -19.065 1.00 95.19 781 ALA A O 1
ATOM 6177 N N . ALA A 1 782 ? 26.144 6.463 -20.745 1.00 94.31 782 ALA A N 1
ATOM 6178 C CA . ALA A 1 782 ? 24.908 6.289 -19.959 1.00 94.31 782 ALA A CA 1
ATOM 6179 C C . ALA A 1 782 ? 24.521 7.558 -19.184 1.00 94.31 782 ALA A C 1
ATOM 6181 O O . ALA A 1 782 ? 24.313 7.545 -17.971 1.00 94.31 782 ALA A O 1
ATOM 6182 N N . ALA A 1 783 ? 24.490 8.683 -19.893 1.00 94.25 783 ALA A N 1
ATOM 6183 C CA . ALA A 1 783 ? 24.159 9.986 -19.334 1.00 94.25 783 ALA A CA 1
ATOM 6184 C C . ALA A 1 783 ? 23.177 10.711 -20.281 1.00 94.25 783 ALA A C 1
ATOM 6186 O O . ALA A 1 783 ? 23.615 11.191 -21.335 1.00 94.25 783 ALA A O 1
ATOM 6187 N N . PRO A 1 784 ? 21.868 10.758 -19.950 1.00 93.56 784 PRO A N 1
ATOM 6188 C CA . PRO A 1 784 ? 21.230 10.216 -18.736 1.00 93.56 784 PRO A CA 1
ATOM 6189 C C . PRO A 1 784 ? 21.243 8.672 -18.672 1.00 93.56 784 PRO A C 1
ATOM 6191 O O . PRO A 1 784 ? 21.432 8.032 -19.708 1.00 93.56 784 PRO A O 1
ATOM 6194 N N . PRO A 1 785 ? 21.033 8.052 -17.489 1.00 93.44 785 PRO A N 1
ATOM 6195 C CA . PRO A 1 785 ? 21.190 6.607 -17.298 1.00 93.44 785 PRO A CA 1
ATOM 6196 C C . PRO A 1 785 ? 20.458 5.735 -18.311 1.00 93.44 785 PRO A C 1
ATOM 6198 O O . PRO A 1 785 ? 21.053 4.819 -18.849 1.00 93.44 785 PRO A O 1
ATOM 6201 N N . LEU A 1 786 ? 19.202 6.054 -18.626 1.00 92.38 786 LEU A N 1
ATOM 6202 C CA . LEU A 1 786 ? 18.362 5.261 -19.527 1.00 92.38 786 LEU A CA 1
ATOM 6203 C C . LEU A 1 786 ? 18.520 5.625 -21.015 1.00 92.38 786 LEU A C 1
ATOM 6205 O O . LEU A 1 786 ? 17.692 5.218 -21.827 1.00 92.38 786 LEU A O 1
ATOM 6209 N N . ALA A 1 787 ? 19.560 6.378 -21.394 1.00 90.06 787 ALA A N 1
ATOM 6210 C CA . ALA A 1 787 ? 19.773 6.781 -22.785 1.00 90.06 787 ALA A CA 1
ATOM 6211 C C . ALA A 1 787 ? 20.025 5.592 -23.726 1.00 90.06 787 ALA A C 1
ATOM 6213 O O . ALA A 1 787 ? 19.542 5.603 -24.855 1.00 90.06 787 ALA A O 1
ATOM 6214 N N . GLY A 1 788 ? 20.769 4.578 -23.272 1.00 87.50 788 GLY A N 1
ATOM 6215 C CA . GLY A 1 788 ? 21.078 3.392 -24.065 1.00 87.50 788 GLY A CA 1
ATOM 6216 C C . GLY A 1 788 ? 22.002 2.399 -23.348 1.00 87.50 788 GLY A C 1
ATOM 6217 O O . GLY A 1 788 ? 22.666 2.754 -22.371 1.00 87.50 788 GLY A O 1
ATOM 6218 N N . PRO A 1 789 ? 22.069 1.140 -23.814 1.00 93.19 789 PRO A N 1
ATOM 6219 C CA . PRO A 1 789 ? 22.666 0.054 -23.044 1.00 93.19 789 PRO A CA 1
ATOM 6220 C C . PRO A 1 789 ? 24.177 -0.151 -23.225 1.00 93.19 789 PRO A C 1
ATOM 6222 O O . PRO A 1 789 ? 24.757 -0.926 -22.472 1.00 93.19 789 PRO A O 1
ATOM 6225 N N . TRP A 1 790 ? 24.861 0.514 -24.166 1.00 95.19 790 TRP A N 1
ATOM 6226 C CA . TRP A 1 790 ? 26.290 0.245 -24.452 1.00 95.19 790 TRP A CA 1
ATOM 6227 C C . TRP A 1 790 ? 27.208 0.390 -23.233 1.00 95.19 790 TRP A C 1
ATOM 6229 O O . TRP A 1 790 ? 28.181 -0.348 -23.075 1.00 95.19 790 TRP A O 1
ATOM 6239 N N . ALA A 1 791 ? 26.892 1.331 -22.347 1.00 92.81 791 ALA A N 1
ATOM 6240 C CA . ALA A 1 791 ? 27.623 1.557 -21.107 1.00 92.81 791 ALA A CA 1
ATOM 6241 C C . ALA A 1 791 ? 27.569 0.379 -20.122 1.00 92.81 791 ALA A C 1
ATOM 6243 O O . ALA A 1 791 ? 28.472 0.257 -19.300 1.00 92.81 791 ALA A O 1
ATOM 6244 N N . SER A 1 792 ? 26.538 -0.467 -20.197 1.00 93.25 792 SER A N 1
ATOM 6245 C CA . SER A 1 792 ? 26.329 -1.617 -19.309 1.00 93.25 792 SER A CA 1
ATOM 6246 C C . SER A 1 792 ? 26.554 -2.963 -19.997 1.00 93.25 792 SER A C 1
ATOM 6248 O O . SER A 1 792 ? 26.252 -3.999 -19.414 1.00 93.25 792 SER A O 1
ATOM 6250 N N . LEU A 1 793 ? 26.976 -2.957 -21.261 1.00 94.06 793 LEU A N 1
ATOM 6251 C CA . LEU A 1 793 ? 27.175 -4.162 -22.049 1.00 94.06 793 LEU A CA 1
ATOM 6252 C C . LEU A 1 793 ? 28.637 -4.288 -22.451 1.00 94.06 793 LEU A C 1
ATOM 6254 O O . LEU A 1 793 ? 29.280 -3.328 -22.897 1.00 94.06 793 LEU A O 1
ATOM 6258 N N . ASP A 1 794 ? 29.147 -5.511 -22.372 1.00 92.88 794 ASP A N 1
ATOM 6259 C CA . ASP A 1 794 ? 30.384 -5.854 -23.050 1.00 92.88 794 ASP A CA 1
ATOM 6260 C C . ASP A 1 794 ? 30.140 -5.871 -24.563 1.00 92.88 794 ASP A C 1
ATOM 6262 O O . ASP A 1 794 ? 29.121 -6.366 -25.048 1.00 92.88 794 ASP A O 1
ATOM 6266 N N . PHE A 1 795 ? 31.088 -5.321 -25.320 1.00 94.75 795 PHE A N 1
ATOM 6267 C CA . PHE A 1 795 ? 31.034 -5.388 -26.776 1.00 94.75 795 PHE A CA 1
ATOM 6268 C C . PHE A 1 795 ? 31.120 -6.857 -27.244 1.00 94.75 795 PHE A C 1
ATOM 6270 O O . PHE A 1 795 ? 31.836 -7.644 -26.611 1.00 94.75 795 PHE A O 1
ATOM 6277 N N . PRO A 1 796 ? 30.460 -7.251 -28.352 1.00 93.75 796 PRO A N 1
ATOM 6278 C CA . PRO A 1 796 ? 30.573 -8.592 -28.919 1.00 93.75 796 PRO A CA 1
ATOM 6279 C C . PRO A 1 796 ? 32.016 -9.117 -28.992 1.00 93.75 796 PRO A C 1
ATOM 6281 O O . PRO A 1 796 ? 32.877 -8.551 -29.659 1.00 93.75 796 PRO A O 1
ATOM 6284 N N . GLY A 1 797 ? 32.293 -10.224 -28.296 1.00 85.38 797 GLY A N 1
ATOM 6285 C CA . GLY A 1 797 ? 33.621 -10.856 -28.268 1.00 85.38 797 GLY A CA 1
ATOM 6286 C C . GLY A 1 797 ? 34.664 -10.180 -27.364 1.00 85.38 797 GLY A C 1
ATOM 6287 O O . GLY A 1 797 ? 35.783 -10.690 -27.252 1.00 85.38 797 GLY A O 1
ATOM 6288 N N . ALA A 1 798 ? 34.319 -9.080 -26.690 1.00 87.94 798 ALA A N 1
ATOM 6289 C CA . ALA A 1 798 ? 35.182 -8.450 -25.700 1.00 87.94 798 ALA A CA 1
ATOM 6290 C C . ALA A 1 798 ? 35.302 -9.300 -24.425 1.00 87.94 798 ALA A C 1
ATOM 6292 O O . ALA A 1 798 ? 34.498 -10.190 -24.137 1.00 87.94 798 ALA A O 1
ATOM 6293 N N . ARG A 1 799 ? 36.351 -9.032 -23.641 1.00 82.50 799 ARG A N 1
ATOM 6294 C CA . ARG A 1 799 ? 36.484 -9.623 -22.306 1.00 82.50 799 ARG A CA 1
ATOM 6295 C C . ARG A 1 799 ? 35.518 -8.927 -21.345 1.00 82.50 799 ARG A C 1
ATOM 6297 O O . ARG A 1 799 ? 35.461 -7.700 -21.415 1.00 82.50 799 ARG A O 1
ATOM 6304 N N . PRO A 1 800 ? 34.883 -9.664 -20.415 1.00 83.56 800 PRO A N 1
ATOM 6305 C CA . PRO A 1 800 ? 34.043 -9.054 -19.395 1.00 83.56 800 PRO A CA 1
ATOM 6306 C C . PRO A 1 800 ? 34.797 -7.977 -18.617 1.00 83.56 800 PRO A C 1
ATOM 6308 O O . PRO A 1 800 ? 35.869 -8.255 -18.065 1.00 83.56 800 PRO A O 1
ATOM 6311 N N . ARG A 1 801 ? 34.262 -6.754 -18.601 1.00 85.00 801 ARG A N 1
ATOM 6312 C CA . ARG A 1 801 ? 34.837 -5.609 -17.859 1.00 85.00 801 ARG A CA 1
ATOM 6313 C C . ARG A 1 801 ? 33.965 -5.128 -16.700 1.00 85.00 801 ARG A C 1
ATOM 6315 O O . ARG A 1 801 ? 34.422 -4.330 -15.886 1.00 85.00 801 ARG A O 1
ATOM 6322 N N . HIS A 1 802 ? 32.730 -5.605 -16.667 1.00 89.69 802 HIS A N 1
ATOM 6323 C CA . HIS A 1 802 ? 31.678 -5.195 -15.755 1.00 89.69 802 HIS A CA 1
ATOM 6324 C C . HIS A 1 802 ? 31.784 -5.896 -14.397 1.00 89.69 802 HIS A C 1
ATOM 6326 O O . HIS A 1 802 ? 32.162 -7.069 -14.308 1.00 89.69 802 HIS A O 1
ATOM 6332 N N . TRP A 1 803 ? 31.445 -5.182 -13.325 1.00 89.94 803 TRP A N 1
ATOM 6333 C CA . TRP A 1 803 ? 31.377 -5.763 -11.988 1.00 89.94 803 TRP A CA 1
ATOM 6334 C C . TRP A 1 803 ? 30.082 -6.542 -11.807 1.00 89.94 803 TRP A C 1
ATOM 6336 O O . TRP A 1 803 ? 29.002 -6.044 -12.116 1.00 89.94 803 TRP A O 1
ATOM 6346 N N . ALA A 1 804 ? 30.188 -7.751 -11.257 1.00 86.00 804 ALA A N 1
ATOM 6347 C CA . ALA A 1 804 ? 29.025 -8.580 -10.975 1.00 86.00 804 ALA A CA 1
ATOM 6348 C C . ALA A 1 804 ? 28.111 -7.903 -9.929 1.00 86.00 804 ALA A C 1
ATOM 6350 O O . ALA A 1 804 ? 28.589 -7.547 -8.842 1.00 86.00 804 ALA A O 1
ATOM 6351 N N . PRO A 1 805 ? 26.803 -7.744 -10.207 1.00 84.62 805 PRO A N 1
ATOM 6352 C CA . PRO A 1 805 ? 25.842 -7.281 -9.212 1.00 84.62 805 PRO A CA 1
ATOM 6353 C C . PRO A 1 805 ? 25.776 -8.217 -7.996 1.00 84.62 805 PRO A C 1
ATOM 6355 O O . PRO A 1 805 ? 25.947 -9.428 -8.105 1.00 84.62 805 PRO A O 1
ATOM 6358 N N . MET A 1 806 ? 25.473 -7.676 -6.812 1.00 81.81 806 MET A N 1
ATOM 6359 C CA . MET A 1 806 ? 25.385 -8.467 -5.568 1.00 81.81 806 MET A CA 1
ATOM 6360 C C . MET A 1 806 ? 24.051 -9.221 -5.395 1.00 81.81 806 MET A C 1
ATOM 6362 O O . MET A 1 806 ? 23.760 -9.735 -4.314 1.00 81.81 806 MET A O 1
ATOM 6366 N N . HIS A 1 807 ? 23.221 -9.268 -6.434 1.00 83.00 807 HIS A N 1
ATOM 6367 C CA . HIS A 1 807 ? 21.915 -9.921 -6.450 1.00 83.00 807 HIS A CA 1
ATOM 6368 C C . HIS A 1 807 ? 21.691 -10.634 -7.790 1.00 83.00 807 HIS A C 1
ATOM 6370 O O . HIS A 1 807 ? 22.354 -10.343 -8.779 1.00 83.00 807 HIS A O 1
ATOM 6376 N N . VAL A 1 808 ? 20.710 -11.537 -7.837 1.00 80.50 808 VAL A N 1
ATOM 6377 C CA . VAL A 1 808 ? 20.502 -12.461 -8.970 1.00 80.50 808 VAL A CA 1
ATOM 6378 C C . VAL A 1 808 ? 19.688 -11.896 -10.143 1.00 80.50 808 VAL A C 1
ATOM 6380 O O . VAL A 1 808 ? 19.479 -12.609 -11.119 1.00 80.50 808 VAL A O 1
ATOM 6383 N N . ASP A 1 809 ? 19.198 -10.655 -10.063 1.00 84.19 809 ASP A N 1
ATOM 6384 C CA . ASP A 1 809 ? 18.483 -10.015 -11.178 1.00 84.19 809 ASP A CA 1
ATOM 6385 C C . ASP A 1 809 ? 19.442 -9.521 -12.274 1.00 84.19 809 ASP A C 1
ATOM 6387 O O . ASP A 1 809 ? 19.791 -8.343 -12.362 1.00 84.19 809 ASP A O 1
ATOM 6391 N N . THR A 1 810 ? 19.900 -10.449 -13.105 1.00 82.31 810 THR A N 1
ATOM 6392 C CA . THR A 1 810 ? 20.679 -10.179 -14.316 1.00 82.31 810 THR A CA 1
ATOM 6393 C C . THR A 1 810 ? 20.112 -10.978 -15.486 1.00 82.31 810 THR A C 1
ATOM 6395 O O . THR A 1 810 ? 19.368 -11.949 -15.299 1.00 82.31 810 THR A O 1
ATOM 6398 N N . LEU A 1 811 ? 20.391 -10.549 -16.721 1.00 86.94 811 LEU A N 1
ATOM 6399 C CA . LEU A 1 811 ? 20.048 -11.369 -17.880 1.00 86.94 811 LEU A CA 1
ATOM 6400 C C . LEU A 1 811 ? 20.877 -12.660 -17.856 1.00 86.94 811 LEU A C 1
ATOM 6402 O O . LEU A 1 811 ? 22.048 -12.626 -17.467 1.00 86.94 811 LEU A O 1
ATOM 6406 N N . PRO A 1 812 ? 20.294 -13.800 -18.264 1.00 80.81 812 PRO A N 1
ATOM 6407 C CA . PRO A 1 812 ? 21.050 -15.033 -18.363 1.00 80.81 812 PRO A CA 1
ATOM 6408 C C . PRO A 1 812 ? 22.146 -14.857 -19.416 1.00 80.81 812 PRO A C 1
ATOM 6410 O O . PRO A 1 812 ? 21.877 -14.469 -20.556 1.00 80.81 812 PRO A O 1
ATOM 6413 N N . GLY A 1 813 ? 23.386 -15.146 -19.025 1.00 70.62 813 GLY A N 1
ATOM 6414 C CA . GLY A 1 813 ? 24.469 -15.314 -19.983 1.00 70.62 813 GLY A CA 1
ATOM 6415 C C . GLY A 1 813 ? 24.232 -16.562 -20.831 1.00 70.62 813 GLY A C 1
ATOM 6416 O O . GLY A 1 813 ? 23.595 -17.523 -20.385 1.00 70.62 813 GLY A O 1
ATOM 6417 N N . ASP A 1 814 ? 24.790 -16.588 -22.038 1.00 56.38 814 ASP A N 1
ATOM 6418 C CA . ASP A 1 814 ? 24.910 -17.849 -22.766 1.00 56.38 814 ASP A CA 1
ATOM 6419 C C . ASP A 1 814 ? 25.762 -18.808 -21.930 1.00 56.38 814 ASP A C 1
ATOM 6421 O O . ASP A 1 814 ? 26.694 -18.367 -21.254 1.00 56.38 814 ASP A O 1
ATOM 6425 N N . GLY A 1 815 ? 25.456 -20.112 -21.966 1.00 44.16 815 GLY A N 1
ATOM 6426 C CA . GLY A 1 815 ? 25.931 -21.158 -21.036 1.00 44.16 815 GLY A CA 1
ATOM 6427 C C . GLY A 1 815 ? 27.451 -21.371 -20.872 1.00 44.16 815 GLY A C 1
ATOM 6428 O O . GLY A 1 815 ? 27.875 -22.418 -20.386 1.00 44.16 815 GLY A O 1
ATOM 6429 N N . ARG A 1 816 ? 28.291 -20.418 -21.286 1.00 38.25 816 ARG A N 1
ATOM 6430 C CA . ARG A 1 816 ? 29.743 -20.344 -21.088 1.00 38.25 816 ARG A CA 1
ATOM 6431 C C . ARG A 1 816 ? 30.215 -19.135 -20.271 1.00 38.25 816 ARG A C 1
ATOM 6433 O O . ARG A 1 816 ? 31.392 -19.111 -19.916 1.00 38.25 816 ARG A O 1
ATOM 6440 N N . GLN A 1 817 ? 29.357 -18.168 -19.956 1.00 41.91 817 GLN A N 1
ATOM 6441 C CA . GLN A 1 817 ? 29.687 -17.060 -19.058 1.00 41.91 817 GLN A CA 1
ATOM 6442 C C . GLN A 1 817 ? 28.906 -17.236 -17.754 1.00 41.91 817 GLN A C 1
ATOM 6444 O O . GLN A 1 817 ? 27.696 -17.043 -17.702 1.00 41.91 817 GLN A O 1
ATOM 6449 N N . LEU A 1 818 ? 29.603 -17.686 -16.708 1.00 35.03 818 LEU A N 1
ATOM 6450 C CA . LEU A 1 818 ? 29.080 -17.625 -15.345 1.00 35.03 818 LEU A CA 1
ATOM 6451 C C . LEU A 1 818 ? 29.048 -16.146 -14.942 1.00 35.03 818 LEU A C 1
ATOM 6453 O O . LEU A 1 818 ? 30.116 -15.554 -14.783 1.00 35.03 818 LEU A O 1
ATOM 6457 N N . HIS A 1 819 ? 27.846 -15.579 -14.829 1.00 40.06 819 HIS A N 1
ATOM 6458 C CA . HIS A 1 819 ? 27.607 -14.353 -14.066 1.00 40.06 819 HIS A CA 1
ATOM 6459 C C . HIS A 1 819 ? 27.511 -14.674 -12.577 1.00 40.06 819 HIS A C 1
ATOM 6461 O O . HIS A 1 819 ? 26.844 -15.682 -12.236 1.00 40.06 819 HIS A O 1
#

Radius of gyration: 39.83 Å; chains: 1; bounding box: 88×54×130 Å

Secondary structure (DSSP, 8-state):
---HHHHHHHHHHGGGTPPP-SSTT-S-HHHHHHHHHHTT--SHHHHHHHHHHHT-SSSPPHHHHHHHHHHHHHHHHTTSS-HHHHHHHHHHHHHHHHHH-SSHHHHHHHHHHHHHHTT--TTSSSHHHHHHHHHHHHHHT-SS-HHHHHHHHHHT------S--SGGGGGGGGGGGT----SSS--GGG-TTHHHHHHHHS---SHHHHHHHHHHHHHTTTHHHHHHHHHHHHHS-HHHHHHHHHHS-TTTHHHHHHHHHHHHHT-----HHHHHHHHHHHHHHHHHTTSS-HHHHHHHHHHHHHHHHHH-SSHHHHHHHHHHHHHHHTTS--GGGHHHHHHHHHH-TT-TT-S-STTSS-HHHHHHHHHHHHHHT-STHHHHHHHHTTTSGGGGGG-SSPPPPPHHHHHHHHHIIIIIS---GGG-GGGGGGG--HHHHHHHHHHHHHHHTT-SPPSB-SS-B--HHHHHHHHHGGGGTTS-THHHHHHHHHHHHHHHHHHT-S-HHHHHHHHHHHHHHHHHH-SSHHHHHHHHHHHHHHS--TTS---HHHHHHHHH-TT-GGGGS---------SSPPPPHHHHHHHGGGTTSS----S---PPPHHHHHHHHHHHHHHH---SHHHHHHHHHHHHHTHHHHHIIIIIGGGGG-HHHHHHHHHHHHTS---HHHHHHHHHHHHHHHTGGGTTTS-THHHHHHHHHHHHHHHHHTTSS-HHHHHHHHHHHHHHHHHH-SSHHHHHHHHHHHHHHHS---TTHHHHHHHHHHHHHHHHHTSSGGG-SGGGS--TTPPP-SPPPSSS-SPPPPTT---